Protein 4EN2 (pdb70)

Organism: Mus musculus (NCBI:txid10090)

Solvent-accessible surface area: 38778 Å² total; per-residue (Å²): 104,175,21,79,121,58,47,178,66,233,123,15,35,0,31,0,12,0,28,0,18,14,22,3,35,1,19,56,116,29,89,55,74,88,9,22,6,52,2,12,0,70,0,78,0,62,0,12,9,70,0,38,0,89,8,2,3,6,5,72,58,29,0,74,86,10,23,4,38,164,16,187,35,7,90,19,66,63,38,122,38,40,138,25,7,73,98,74,91,25,131,119,66,42,27,7,0,0,59,1,8,15,20,128,23,74,0,2,30,2,103,10,80,70,114,47,55,15,2,0,49,8,85,38,82,99,70,153,42,12,128,55,52,16,13,10,24,0,81,0,70,3,30,0,40,129,156,7,46,0,44,101,0,58,0,28,1,16,3,20,134,112,7,78,60,32,120,39,104,42,105,50,45,67,28,120,71,22,64,145,101,28,24,0,7,0,35,2,176,60,0,38,2,39,84,101,30,58,0,71,0,20,0,14,102,146,84,36,5,37,3,102,6,72,0,32,64,0,3,12,18,15,6,40,4,1,33,0,66,26,84,26,188,88,64,56,159,24,62,5,64,8,69,14,23,0,63,22,39,74,4,51,5,112,47,173,101,161,51,13,67,124,17,2,57,63,6,50,74,138,0,110,160,5,116,68,121,204,54,23,9,87,18,23,56,65,116,59,59,23,68,0,2,45,85,152,17,0,28,85,13,0,70,32,1,90,142,102,25,15,0,72,32,19,48,35,18,66,157,12,9,54,20,0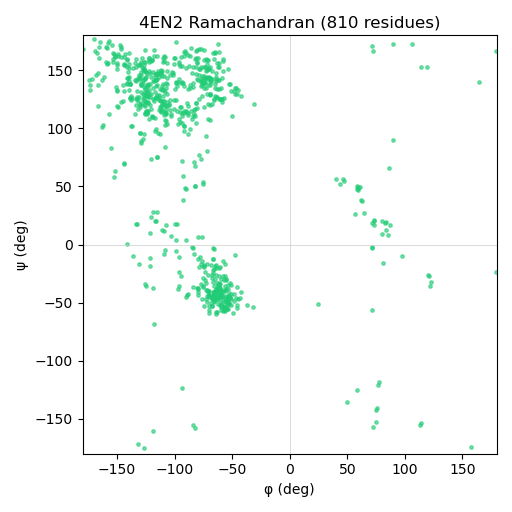,7,84,18,2,40,115,55,62,2,20,1,21,4,1,1,8,27,4,71,19,99,27,28,21,45,5,1,1,66,0,0,0,0,18,5,2,2,38,45,110,117,79,31,107,106,20,74,133,44,107,146,112,43,160,188,16,65,15,25,0,63,35,15,57,96,8,6,163,83,28,21,0,106,113,84,39,80,94,32,11,136,82,88,149,24,3,50,69,5,47,82,81,2,110,97,9,151,136,101,86,2,99,98,64,56,22,1,7,109,26,29,65,69,119,76,60,49,72,0,2,45,85,146,17,0,27,70,18,0,70,35,1,93,141,115,24,23,1,78,31,27,58,37,21,81,102,17,10,46,28,0,8,74,19,2,60,137,71,71,9,16,4,47,6,1,2,15,26,4,73,30,121,26,50,40,51,5,1,0,62,0,0,0,0,33,5,16,52,91,126,91,17,22,0,84,39,36,50,158,7,4,139,60,29,20,0,127,113,85,38,82,104,28,60,86,71,135,60,42,150,31,243,120,20,27,0,33,0,13,1,27,0,21,3,20,2,36,2,17,57,126,33,88,60,96,129,20,11,3,60,2,16,0,80,0,66,0,26,0,9,14,54,0,26,0,65,7,4,4,0,6,68,60,30,0,69,78,4,20,6,36,156,17,75,22,2,86,16,61,70,37,138,49,50,160,28,12,73,118,86,98,20,129,112,38,49,24,6,0,0,52,0,32,35,0,72,18,75,0,1,30,4,68,18,76,81,180,28,83,8,0,0,61,8,86,25,78,83,109,141,111,58,110,21,69,20,16,11,72,3,45,0,54,0,27,0,74,158,127,7,52,0,38,78,1,58,0,28,2,12,7,39,124,95,12,53,23,1,58,20,96,26,90,47,45,46,2,83,30,11,49,46,67,24,23,2,15,0,37,2,152,60,0,38,1,15,78,94,31,98,1,76,1,39,4,8,24,74,104,82,34,2,36,2,101,6,57,0,25,48,0,2,11,9,3,5,19,3,1,40,1,79,30,78,29,153,69,71,44,158,26,66,6,62,9,22,12,11,0,62,35,23,93,4,56,6,99,57,144,68,26,7,62,11,15,44,37,25,39,1,36,174,105,193,13,5,14,17,8,67,8,18,42,40,21,41,2,18,91

Structure (mmCIF, N/CA/C/O backbone):
data_4EN2
#
_entry.id   4EN2
#
_cell.length_a   88.033
_cell.length_b   98.128
_cell.length_c   112.740
_cell.angle_alpha   90.00
_cell.angle_beta   90.00
_cell.angle_gamma   90.00
#
_symmetry.space_group_name_H-M   'P 21 21 21'
#
loop_
_entity.id
_entity.type
_entity.pdbx_description
1 polymer 'AP-1 complex subunit mu-1'
2 polymer 'Protein Nef'
3 polymer MHC-I
4 water water
#
loop_
_atom_site.group_PDB
_atom_site.id
_atom_site.type_symbol
_atom_site.label_atom_id
_atom_site.label_alt_id
_atom_site.label_comp_id
_atom_site.label_asym_id
_atom_site.label_entity_id
_atom_site.label_seq_id
_atom_site.pdbx_PDB_ins_code
_atom_site.Cartn_x
_atom_site.Cartn_y
_atom_site.Cartn_z
_atom_site.occupancy
_atom_site.B_iso_or_equiv
_atom_site.auth_seq_id
_atom_site.auth_comp_id
_atom_site.auth_asym_id
_atom_site.auth_atom_id
_atom_site.pdbx_PDB_model_num
ATOM 1 N N . SER A 1 1 ? -61.895 9.619 53.701 1.00 96.09 158 SER M N 1
ATOM 2 C CA . SER A 1 1 ? -62.351 10.142 55.033 1.00 101.49 158 SER M CA 1
ATOM 3 C C . SER A 1 1 ? -61.192 10.414 55.973 1.00 98.22 158 SER M C 1
ATOM 4 O O . SER A 1 1 ? -60.413 9.505 56.233 1.00 92.80 158 SER M O 1
ATOM 7 N N . TRP A 1 2 ? -61.111 11.650 56.491 1.00 99.24 159 TRP M N 1
ATOM 8 C CA . TRP A 1 2 ? -60.140 12.034 57.538 1.00 98.91 159 TRP M CA 1
ATOM 9 C C . TRP A 1 2 ? -60.440 11.239 58.762 1.00 94.86 159 TRP M C 1
ATOM 10 O O . TRP A 1 2 ? -61.573 11.232 59.229 1.00 99.75 159 TRP M O 1
ATOM 21 N N . ARG A 1 3 ? -59.455 10.555 59.322 1.00 92.20 160 ARG M N 1
ATOM 22 C CA . ARG A 1 3 ? -59.796 9.589 60.353 1.00 91.17 160 ARG M CA 1
ATOM 23 C C . ARG A 1 3 ? -59.992 10.260 61.701 1.00 93.42 160 ARG M C 1
ATOM 24 O O . ARG A 1 3 ? -59.060 10.751 62.351 1.00 92.77 160 ARG M O 1
ATOM 32 N N . SER A 1 4 ? -61.264 10.360 62.049 1.00 97.75 161 SER M N 1
ATOM 33 C CA . SER A 1 4 ? -61.660 10.594 63.413 1.00 101.20 161 SER M CA 1
ATOM 34 C C . SER A 1 4 ? -61.463 9.300 64.195 1.00 100.15 161 SER M C 1
ATOM 35 O O . SER A 1 4 ? -61.243 8.218 63.634 1.00 92.86 161 SER M O 1
ATOM 38 N N . GLU A 1 5 ? -61.539 9.436 65.510 1.00 106.38 162 GLU M N 1
ATOM 39 C CA . GLU A 1 5 ? -61.237 8.335 66.411 1.00 107.59 162 GLU M CA 1
ATOM 40 C C . GLU A 1 5 ? -62.348 7.297 66.338 1.00 104.65 162 GLU M C 1
ATOM 41 O O . GLU A 1 5 ? -63.466 7.593 65.891 1.00 105.49 162 GLU M O 1
ATOM 47 N N . GLY A 1 6 ? -62.010 6.074 66.741 1.00 97.79 163 GLY M N 1
ATOM 48 C CA . GLY A 1 6 ? -62.976 5.006 66.859 1.00 89.70 163 GLY M CA 1
ATOM 49 C C . GLY A 1 6 ? -63.602 4.580 65.541 1.00 84.02 163 GLY M C 1
ATOM 50 O O . GLY A 1 6 ? -64.732 4.103 65.520 1.00 80.81 163 GLY M O 1
ATOM 51 N N . ILE A 1 7 ? -62.881 4.758 64.432 1.00 80.66 164 ILE M N 1
ATOM 52 C CA . ILE A 1 7 ? -63.193 3.998 63.215 1.00 73.99 164 ILE M CA 1
ATOM 53 C C . ILE A 1 7 ? -62.989 2.545 63.613 1.00 71.94 164 ILE M C 1
ATOM 54 O O . ILE A 1 7 ? -62.080 2.240 64.370 1.00 78.12 164 ILE M O 1
ATOM 59 N N . LYS A 1 8 ? -63.826 1.645 63.138 1.00 72.49 165 LYS M N 1
ATOM 60 C CA . LYS A 1 8 ? -63.696 0.245 63.521 1.00 72.28 165 LYS M CA 1
ATOM 61 C C . LYS A 1 8 ? -64.061 -0.690 62.401 1.00 71.54 165 LYS M C 1
ATOM 62 O O . LYS A 1 8 ? -65.061 -0.505 61.703 1.00 70.74 165 LYS M O 1
ATOM 68 N N . TYR A 1 9 ? -63.239 -1.714 62.259 1.00 71.63 166 TYR M N 1
ATOM 69 C CA . TYR A 1 9 ? -63.460 -2.755 61.273 1.00 71.43 166 TYR M CA 1
ATOM 70 C C . TYR A 1 9 ? -63.331 -4.099 61.917 1.00 74.72 166 TYR M C 1
ATOM 71 O O . TYR A 1 9 ? -62.520 -4.304 62.826 1.00 78.78 166 TYR M O 1
ATOM 80 N N . ARG A 1 10 ? -64.140 -5.015 61.420 1.00 76.26 167 ARG M N 1
ATOM 81 C CA . ARG A 1 10 ? -64.048 -6.414 61.791 1.00 78.02 167 ARG M CA 1
ATOM 82 C C . ARG A 1 10 ? -62.638 -6.858 61.532 1.00 73.82 167 ARG M C 1
ATOM 83 O O . ARG A 1 10 ? -62.003 -7.492 62.359 1.00 73.53 167 ARG M O 1
ATOM 91 N N . LYS A 1 11 ? -62.163 -6.513 60.350 1.00 73.83 168 LYS M N 1
ATOM 92 C CA . LYS A 1 11 ? -60.867 -6.953 59.881 1.00 75.05 168 LYS M CA 1
ATOM 93 C C . LYS A 1 11 ? -60.015 -5.773 59.480 1.00 71.98 168 LYS M C 1
ATOM 94 O O . LYS A 1 11 ? -60.388 -4.965 58.625 1.00 70.93 168 LYS M O 1
ATOM 100 N N . ASN A 1 12 ? -58.866 -5.667 60.112 1.00 70.94 169 ASN M N 1
ATOM 101 C CA . ASN A 1 12 ? -57.990 -4.547 59.855 1.00 69.05 169 ASN M CA 1
ATOM 102 C C . ASN A 1 12 ? -57.081 -4.875 58.714 1.00 69.83 169 ASN M C 1
ATOM 103 O O . ASN A 1 12 ? -56.262 -5.779 58.827 1.00 72.44 169 ASN M O 1
ATOM 108 N N . GLU A 1 13 ? -57.247 -4.169 57.600 1.00 67.78 170 GLU M N 1
ATOM 109 C CA . GLU A 1 13 ? -56.396 -4.410 56.454 1.00 67.65 170 GLU M CA 1
ATOM 110 C C . GLU A 1 13 ? -56.155 -3.211 55.574 1.00 68.04 170 GLU M C 1
ATOM 111 O O . GLU A 1 13 ? -56.935 -2.256 55.533 1.00 68.03 170 GLU M O 1
ATOM 117 N N . VAL A 1 14 ? -55.035 -3.296 54.863 1.00 68.73 171 VAL M N 1
ATOM 118 C CA . VAL A 1 14 ? -54.663 -2.308 53.869 1.00 65.45 171 VAL M CA 1
ATOM 119 C C . VAL A 1 14 ? -54.406 -2.994 52.563 1.00 64.85 171 VAL M C 1
ATOM 120 O O . VAL A 1 14 ? -53.863 -4.088 52.517 1.00 70.10 171 VAL M O 1
ATOM 124 N N . PHE A 1 15 ? -54.803 -2.327 51.496 1.00 63.64 172 PHE M N 1
ATOM 125 C CA . PHE A 1 15 ? -54.476 -2.749 50.138 1.00 62.25 172 PHE M CA 1
ATOM 126 C C . PHE A 1 15 ? -53.707 -1.628 49.465 1.00 62.26 172 PHE M C 1
ATOM 127 O O . PHE A 1 15 ? -54.146 -0.476 49.475 1.00 59.12 172 PHE M O 1
ATOM 135 N N . LEU A 1 16 ? -52.568 -1.970 48.876 1.00 64.61 173 LEU M N 1
ATOM 136 C CA . LEU A 1 16 ? -51.827 -1.016 48.050 1.00 63.72 173 LEU M CA 1
ATOM 137 C C . LEU A 1 16 ? -51.754 -1.446 46.635 1.00 63.07 173 LEU M C 1
ATOM 138 O O . LEU A 1 16 ? -51.549 -2.626 46.317 1.00 62.75 173 LEU M O 1
ATOM 143 N N . ASP A 1 17 ? -51.864 -0.439 45.789 1.00 61.50 174 ASP M N 1
ATOM 144 C CA . ASP A 1 17 ? -51.861 -0.631 44.377 1.00 62.47 174 ASP M CA 1
ATOM 145 C C . ASP A 1 17 ? -50.769 0.246 43.875 1.00 61.66 174 ASP M C 1
ATOM 146 O O . ASP A 1 17 ? -50.833 1.465 43.973 1.00 62.00 174 ASP M O 1
ATOM 151 N N . VAL A 1 18 ? -49.743 -0.390 43.340 1.00 61.50 175 VAL M N 1
ATOM 152 C CA . VAL A 1 18 ? -48.654 0.328 42.713 1.00 59.71 175 VAL M CA 1
ATOM 153 C C . VAL A 1 18 ? -48.968 0.349 41.235 1.00 60.04 175 VAL M C 1
ATOM 154 O O . VAL A 1 18 ? -48.903 -0.669 40.566 1.00 57.56 175 VAL M O 1
ATOM 158 N N . ILE A 1 19 ? -49.346 1.528 40.745 1.00 60.71 176 ILE M N 1
ATOM 159 C CA . ILE A 1 19 ? -49.692 1.722 39.348 1.00 59.00 176 ILE M CA 1
ATOM 160 C C . ILE A 1 19 ? -48.614 2.516 38.689 1.00 58.72 176 ILE M C 1
ATOM 161 O O . ILE A 1 19 ? -48.196 3.566 39.175 1.00 62.80 176 ILE M O 1
ATOM 166 N N . GLU A 1 20 ? -48.170 2.019 37.548 1.00 61.46 177 GLU M N 1
ATOM 167 C CA . GLU A 1 20 ? -47.169 2.729 36.749 1.00 62.05 177 GLU M CA 1
ATOM 168 C C . GLU A 1 20 ? -47.674 2.942 35.350 1.00 61.67 177 GLU M C 1
ATOM 169 O O . GLU A 1 20 ? -48.033 1.999 34.655 1.00 62.50 177 GLU M O 1
ATOM 175 N N . ALA A 1 21 ? -47.712 4.211 34.968 1.00 60.80 178 ALA M N 1
ATOM 176 C CA . ALA A 1 21 ? -48.006 4.614 33.613 1.00 60.74 178 ALA M CA 1
ATOM 177 C C . ALA A 1 21 ? -46.716 4.771 32.835 1.00 60.39 178 ALA M C 1
ATOM 178 O O . ALA A 1 21 ? -45.748 5.319 33.330 1.00 63.18 178 ALA M O 1
ATOM 180 N N . VAL A 1 22 ? -46.713 4.316 31.595 1.00 61.20 179 VAL M N 1
ATOM 181 C CA . VAL A 1 22 ? -45.550 4.499 30.703 1.00 62.37 179 VAL M CA 1
ATOM 182 C C . VAL A 1 22 ? -45.741 5.508 29.579 1.00 61.56 179 VAL M C 1
ATOM 183 O O . VAL A 1 22 ? -46.514 5.303 28.657 1.00 61.60 179 VAL M O 1
ATOM 187 N N . ASN A 1 23 ? -45.000 6.586 29.641 1.00 63.38 180 ASN M N 1
ATOM 188 C CA . ASN A 1 23 ? -44.979 7.526 28.536 1.00 65.17 180 ASN M CA 1
ATOM 189 C C . ASN A 1 23 ? -43.878 7.175 27.597 1.00 67.14 180 ASN M C 1
ATOM 190 O O . ASN A 1 23 ? -42.769 6.879 28.011 1.00 68.69 180 ASN M O 1
ATOM 195 N N . LEU A 1 24 ? -44.186 7.233 26.306 1.00 70.25 181 LEU M N 1
ATOM 196 C CA . LEU A 1 24 ? -43.254 6.818 25.275 1.00 70.96 181 LEU M CA 1
ATOM 197 C C . LEU A 1 24 ? -43.498 7.605 24.025 1.00 70.10 181 LEU M C 1
ATOM 198 O O . LEU A 1 24 ? -44.625 7.789 23.609 1.00 69.94 181 LEU M O 1
ATOM 203 N N . LEU A 1 25 ? -42.423 8.124 23.463 1.00 72.25 182 LEU M N 1
ATOM 204 C CA . LEU A 1 25 ? -42.459 8.786 22.174 1.00 73.99 182 LEU M CA 1
ATOM 205 C C . LEU A 1 25 ? -41.336 8.231 21.315 1.00 75.28 182 LEU M C 1
ATOM 206 O O . LEU A 1 25 ? -40.170 8.367 21.641 1.00 75.83 182 LEU M O 1
ATOM 211 N N . VAL A 1 26 ? -41.711 7.592 20.224 1.00 79.58 183 VAL M N 1
ATOM 212 C CA . VAL A 1 26 ? -40.764 7.072 19.255 1.00 85.81 183 VAL M CA 1
ATOM 213 C C . VAL A 1 26 ? -40.871 7.867 17.982 1.00 89.58 183 VAL M C 1
ATOM 214 O O . VAL A 1 26 ? -41.938 8.359 17.643 1.00 90.08 183 VAL M O 1
ATOM 218 N N . SER A 1 27 ? -39.761 7.976 17.272 1.00 94.22 184 SER M N 1
ATOM 219 C CA . SER A 1 27 ? -39.773 8.641 15.977 1.00 98.85 184 SER M CA 1
ATOM 220 C C . SER A 1 27 ? -40.021 7.678 14.830 1.00 102.62 184 SER M C 1
ATOM 221 O O . SER A 1 27 ? -39.863 6.458 14.969 1.00 100.94 184 SER M O 1
ATOM 224 N N . ALA A 1 28 ? -40.401 8.251 13.690 1.00 104.92 185 ALA M N 1
ATOM 225 C CA . ALA A 1 28 ? -40.615 7.478 12.466 1.00 108.07 185 ALA M CA 1
ATOM 226 C C . ALA A 1 28 ? -39.456 6.500 12.282 1.00 110.71 185 ALA M C 1
ATOM 227 O O . ALA A 1 28 ? -39.664 5.308 12.057 1.00 110.23 185 ALA M O 1
ATOM 229 N N . ASN A 1 29 ? -38.237 7.011 12.454 1.00 113.32 186 ASN M N 1
ATOM 230 C CA . ASN A 1 29 ? -37.007 6.197 12.387 1.00 115.92 186 ASN M CA 1
ATOM 231 C C . ASN A 1 29 ? -36.833 5.139 13.492 1.00 115.73 186 ASN M C 1
ATOM 232 O O . ASN A 1 29 ? -35.877 4.366 13.464 1.00 117.73 186 ASN M O 1
ATOM 237 N N . GLY A 1 30 ? -37.755 5.112 14.450 1.00 117.10 187 GLY M N 1
ATOM 238 C CA . GLY A 1 30 ? -37.670 4.217 15.613 1.00 112.27 187 GLY M CA 1
ATOM 239 C C . GLY A 1 30 ? -36.835 4.750 16.771 1.00 108.15 187 GLY M C 1
ATOM 240 O O . GLY A 1 30 ? -36.548 4.018 17.742 1.00 102.96 187 GLY M O 1
ATOM 241 N N . ASN A 1 31 ? -36.419 6.015 16.684 1.00 105.50 188 ASN M N 1
ATOM 242 C CA . ASN A 1 31 ? -35.585 6.577 17.757 1.00 106.34 188 ASN M CA 1
ATOM 243 C C . ASN A 1 31 ? -36.468 7.004 18.899 1.00 101.37 188 ASN M C 1
ATOM 244 O O . ASN A 1 31 ? -37.386 7.817 18.718 1.00 103.07 188 ASN M O 1
ATOM 249 N N . VAL A 1 32 ? -36.205 6.442 20.076 1.00 96.96 189 VAL M N 1
ATOM 250 C CA . VAL A 1 32 ? -36.979 6.801 21.276 1.00 89.78 189 VAL M CA 1
ATOM 251 C C . VAL A 1 32 ? -36.662 8.220 21.710 1.00 85.93 189 VAL M C 1
ATOM 252 O O . VAL A 1 32 ? -35.591 8.493 22.211 1.00 86.45 189 VAL M O 1
ATOM 256 N N . LEU A 1 33 ? -37.612 9.113 21.480 1.00 85.02 190 LEU M N 1
ATOM 257 C CA . LEU A 1 33 ? -37.438 10.527 21.764 1.00 86.84 190 LEU M CA 1
ATOM 258 C C . LEU A 1 33 ? -37.650 10.758 23.227 1.00 85.78 190 LEU M C 1
ATOM 259 O O . LEU A 1 33 ? -36.929 11.523 23.850 1.00 89.72 190 LEU M O 1
ATOM 264 N N . ARG A 1 34 ? -38.639 10.094 23.796 1.00 84.58 191 ARG M N 1
ATOM 265 C CA . ARG A 1 34 ? -38.753 10.130 25.243 1.00 82.81 191 ARG M CA 1
ATOM 266 C C . ARG A 1 34 ? -39.565 9.012 25.848 1.00 78.75 191 ARG M C 1
ATOM 267 O O . ARG A 1 34 ? -40.411 8.368 25.216 1.00 78.88 191 ARG M O 1
ATOM 275 N N . SER A 1 35 ? -39.259 8.784 27.113 1.00 73.74 192 SER M N 1
ATOM 276 C CA . SER A 1 35 ? -39.477 7.507 27.733 1.00 70.20 192 SER M CA 1
ATOM 277 C C . SER A 1 35 ? -39.343 7.659 29.210 1.00 71.29 192 SER M C 1
ATOM 278 O O . SER A 1 35 ? -38.273 7.953 29.738 1.00 72.93 192 SER M O 1
ATOM 281 N N . GLU A 1 36 ? -40.441 7.358 29.879 1.00 73.27 193 GLU M N 1
ATOM 282 C CA . GLU A 1 36 ? -40.670 7.827 31.207 1.00 71.18 193 GLU M CA 1
ATOM 283 C C . GLU A 1 36 ? -41.764 7.037 31.913 1.00 67.21 193 GLU M C 1
ATOM 284 O O . GLU A 1 36 ? -42.754 6.650 31.305 1.00 63.82 193 GLU M O 1
ATOM 290 N N . ILE A 1 37 ? -41.554 6.792 33.204 1.00 65.76 194 ILE M N 1
ATOM 291 C CA . ILE A 1 37 ? -42.530 6.117 34.050 1.00 63.37 194 ILE M CA 1
ATOM 292 C C . ILE A 1 37 ? -43.075 7.099 35.044 1.00 62.58 194 ILE M C 1
ATOM 293 O O . ILE A 1 37 ? -42.353 7.847 35.678 1.00 66.21 194 ILE M O 1
ATOM 298 N N . VAL A 1 38 ? -44.383 7.095 35.152 1.00 60.99 195 VAL M N 1
ATOM 299 C CA . VAL A 1 38 ? -45.063 7.942 36.076 1.00 58.08 195 VAL M CA 1
ATOM 300 C C . VAL A 1 38 ? -45.866 7.002 36.922 1.00 56.82 195 VAL M C 1
ATOM 301 O O . VAL A 1 38 ? -46.724 6.308 36.440 1.00 55.79 195 VAL M O 1
ATOM 305 N N . GLY A 1 39 ? -45.525 6.946 38.192 1.00 57.89 196 GLY M N 1
ATOM 306 C CA . GLY A 1 39 ? -46.043 5.902 39.039 1.00 57.23 196 GLY M CA 1
ATOM 307 C C . GLY A 1 39 ? -46.811 6.510 40.161 1.00 57.50 196 GLY M C 1
ATOM 308 O O . GLY A 1 39 ? -46.649 7.688 40.472 1.00 55.89 196 GLY M O 1
ATOM 309 N N . SER A 1 40 ? -47.687 5.713 40.756 1.00 58.48 197 SER M N 1
ATOM 310 C CA . SER A 1 40 ? -48.286 6.123 41.984 1.00 60.84 197 SER M CA 1
ATOM 311 C C . SER A 1 40 ? -48.734 4.967 42.864 1.00 60.43 197 SER M C 1
ATOM 312 O O . SER A 1 40 ? -48.950 3.866 42.384 1.00 62.81 197 SER M O 1
ATOM 315 N N . ILE A 1 41 ? -48.857 5.228 44.160 1.00 58.01 198 ILE M N 1
ATOM 316 C CA . ILE A 1 41 ? -49.350 4.225 45.091 1.00 56.06 198 ILE M CA 1
ATOM 317 C C . ILE A 1 41 ? -50.696 4.618 45.634 1.00 58.64 198 ILE M C 1
ATOM 318 O O . ILE A 1 41 ? -50.851 5.655 46.291 1.00 63.49 198 ILE M O 1
ATOM 323 N N . LYS A 1 42 ? -51.690 3.814 45.294 1.00 60.94 199 LYS M N 1
ATOM 324 C CA . LYS A 1 42 ? -53.025 4.009 45.804 1.00 61.68 199 LYS M CA 1
ATOM 325 C C . LYS A 1 42 ? -53.181 3.071 46.951 1.00 58.61 199 LYS M C 1
ATOM 326 O O . LYS A 1 42 ? -52.816 1.918 46.875 1.00 57.13 199 LYS M O 1
ATOM 332 N N . MET A 1 43 ? -53.764 3.595 48.005 1.00 57.56 200 MET M N 1
ATOM 333 C CA . MET A 1 43 ? -54.060 2.826 49.159 1.00 56.80 200 MET M CA 1
ATOM 334 C C . MET A 1 43 ? -55.560 2.805 49.389 1.00 58.93 200 MET M C 1
ATOM 335 O O . MET A 1 43 ? -56.250 3.778 49.104 1.00 59.93 200 MET M O 1
ATOM 340 N N . ARG A 1 44 ? -56.052 1.639 49.802 1.00 61.61 201 ARG M N 1
ATOM 341 C CA . ARG A 1 44 ? -57.393 1.483 50.332 1.00 61.53 201 ARG M CA 1
ATOM 342 C C . ARG A 1 44 ? -57.200 0.967 51.749 1.00 59.39 201 ARG M C 1
ATOM 343 O O . ARG A 1 44 ? -56.783 -0.174 51.955 1.00 54.21 201 ARG M O 1
ATOM 351 N N . VAL A 1 45 ? -57.503 1.825 52.717 1.00 61.00 202 VAL M N 1
ATOM 352 C CA . VAL A 1 45 ? -57.192 1.562 54.129 1.00 61.70 202 VAL M CA 1
ATOM 353 C C . VAL A 1 45 ? -58.416 1.228 54.958 1.00 63.36 202 VAL M C 1
ATOM 354 O O . VAL A 1 45 ? -59.262 2.089 55.223 1.00 65.02 202 VAL M O 1
ATOM 358 N N . PHE A 1 46 ? -58.449 -0.012 55.422 1.00 62.05 203 PHE M N 1
ATOM 359 C CA . PHE A 1 46 ? -59.501 -0.476 56.287 1.00 63.77 203 PHE M CA 1
ATOM 360 C C . PHE A 1 46 ? -58.982 -0.844 57.680 1.00 65.14 203 PHE M C 1
ATOM 361 O O . PHE A 1 46 ? -58.868 -2.018 58.060 1.00 65.38 203 PHE M O 1
ATOM 369 N N . LEU A 1 47 ? -58.707 0.214 58.435 1.00 65.44 204 LEU M N 1
ATOM 370 C CA . LEU A 1 47 ? -58.053 0.122 59.717 1.00 66.41 204 LEU M CA 1
ATOM 371 C C . LEU A 1 47 ? -58.813 0.762 60.882 1.00 66.86 204 LEU M C 1
ATOM 372 O O . LEU A 1 47 ? -59.206 1.921 60.855 1.00 63.70 204 LEU M O 1
ATOM 377 N N . SER A 1 48 ? -58.962 -0.028 61.933 1.00 71.21 205 SER M N 1
ATOM 378 C CA . SER A 1 48 ? -59.584 0.423 63.156 1.00 72.14 205 SER M CA 1
ATOM 379 C C . SER A 1 48 ? -58.722 1.408 63.920 1.00 73.00 205 SER M C 1
ATOM 380 O O . SER A 1 48 ? -57.482 1.324 63.982 1.00 75.96 205 SER M O 1
ATOM 383 N N . GLY A 1 49 ? -59.410 2.367 64.512 1.00 73.22 206 GLY M N 1
ATOM 384 C CA . GLY A 1 49 ? -58.783 3.251 65.452 1.00 73.17 206 GLY M CA 1
ATOM 385 C C . GLY A 1 49 ? -57.955 4.312 64.804 1.00 73.01 206 GLY M C 1
ATOM 386 O O . GLY A 1 49 ? -58.458 5.153 64.054 1.00 74.68 206 GLY M O 1
ATOM 387 N N . MET A 1 50 ? -56.674 4.281 65.116 1.00 72.06 207 MET M N 1
ATOM 388 C CA . MET A 1 50 ? -55.827 5.426 64.849 1.00 73.87 207 MET M CA 1
ATOM 389 C C . MET A 1 50 ? -54.362 5.040 64.622 1.00 73.23 207 MET M C 1
ATOM 390 O O . MET A 1 50 ? -53.468 5.524 65.311 1.00 72.18 207 MET M O 1
ATOM 395 N N . PRO A 1 51 ? -54.111 4.176 63.625 1.00 72.40 208 PRO M N 1
ATOM 396 C CA . PRO A 1 51 ? -52.787 3.633 63.429 1.00 73.61 208 PRO M CA 1
ATOM 397 C C . PRO A 1 51 ? -51.764 4.507 62.709 1.00 74.09 208 PRO M C 1
ATOM 398 O O . PRO A 1 51 ? -52.068 5.445 61.961 1.00 71.48 208 PRO M O 1
ATOM 402 N N . GLU A 1 52 ? -50.535 4.108 62.957 1.00 74.59 209 GLU M N 1
ATOM 403 C CA . GLU A 1 52 ? -49.350 4.792 62.501 1.00 74.97 209 GLU M CA 1
ATOM 404 C C . GLU A 1 52 ? -48.737 3.832 61.497 1.00 68.29 209 GLU M C 1
ATOM 405 O O . GLU A 1 52 ? -48.516 2.664 61.803 1.00 66.88 209 GLU M O 1
ATOM 411 N N . LEU A 1 53 ? -48.517 4.311 60.279 1.00 64.60 210 LEU M N 1
ATOM 412 C CA . LEU A 1 53 ? -47.971 3.456 59.243 1.00 61.41 210 LEU M CA 1
ATOM 413 C C . LEU A 1 53 ? -46.612 3.907 58.778 1.00 59.27 210 LEU M C 1
ATOM 414 O O . LEU A 1 53 ? -46.298 5.100 58.729 1.00 58.98 210 LEU M O 1
ATOM 419 N N . ARG A 1 54 ? -45.808 2.920 58.431 1.00 59.28 211 ARG M N 1
ATOM 420 C CA . ARG A 1 54 ? -44.488 3.163 57.865 1.00 62.11 211 ARG M CA 1
ATOM 421 C C . ARG A 1 54 ? -44.268 2.287 56.646 1.00 60.78 211 ARG M C 1
ATOM 422 O O . ARG A 1 54 ? -44.363 1.063 56.725 1.00 60.69 211 ARG M O 1
ATOM 430 N N . LEU A 1 55 ? -44.027 2.940 55.509 1.00 58.93 212 LEU M N 1
ATOM 431 C CA . LEU A 1 55 ? -43.893 2.243 54.223 1.00 56.48 212 LEU M CA 1
ATOM 432 C C . LEU A 1 55 ? -42.454 2.066 53.822 1.00 53.58 212 LEU M C 1
ATOM 433 O O . LEU A 1 55 ? -41.695 3.022 53.715 1.00 53.57 212 LEU M O 1
ATOM 438 N N . GLY A 1 56 ? -42.112 0.809 53.594 1.00 53.78 213 GLY M N 1
ATOM 439 C CA . GLY A 1 56 ? -40.785 0.399 53.223 1.00 53.71 213 GLY M CA 1
ATOM 440 C C . GLY A 1 56 ? -40.723 0.072 51.744 1.00 52.70 213 GLY M C 1
ATOM 441 O O . GLY A 1 56 ? -41.353 -0.855 51.283 1.00 54.02 213 GLY M O 1
ATOM 442 N N . LEU A 1 57 ? -39.937 0.849 51.010 1.00 51.86 214 LEU M N 1
ATOM 443 C CA . LEU A 1 57 ? -39.658 0.612 49.595 1.00 52.29 214 LEU M CA 1
ATOM 444 C C . LEU A 1 57 ? -38.185 0.392 49.320 1.00 54.20 214 LEU M C 1
ATOM 445 O O . LEU A 1 57 ? -37.333 0.915 50.045 1.00 55.47 214 LEU M O 1
ATOM 450 N N . ASN A 1 58 ? -37.877 -0.255 48.194 1.00 55.32 215 ASN M N 1
ATOM 451 C CA . ASN A 1 58 ? -36.490 -0.343 47.730 1.00 56.52 215 ASN M CA 1
ATOM 452 C C . ASN A 1 58 ? -36.017 0.967 47.127 1.00 56.15 215 ASN M C 1
ATOM 453 O O . ASN A 1 58 ? -35.482 1.052 46.014 1.00 58.11 215 ASN M O 1
ATOM 458 N N . ASP A 1 59 ? -36.182 2.002 47.920 1.00 56.65 216 ASP M N 1
ATOM 459 C CA . ASP A 1 59 ? -35.778 3.326 47.539 1.00 55.75 216 ASP M CA 1
ATOM 460 C C . ASP A 1 59 ? -34.266 3.418 47.497 1.00 54.29 216 ASP M C 1
ATOM 461 O O . ASP A 1 59 ? -33.592 3.118 48.425 1.00 56.73 216 ASP M O 1
ATOM 466 N N . LYS A 1 60 ? -33.725 3.911 46.423 1.00 58.67 217 LYS M N 1
ATOM 467 C CA . LYS A 1 60 ? -32.268 3.946 46.286 1.00 62.71 217 LYS M CA 1
ATOM 468 C C . LYS A 1 60 ? -31.551 4.820 47.311 1.00 62.45 217 LYS M C 1
ATOM 469 O O . LYS A 1 60 ? -30.505 4.426 47.834 1.00 65.85 217 LYS M O 1
ATOM 475 N N . VAL A 1 61 ? -32.067 6.022 47.526 1.00 56.99 218 VAL M N 1
ATOM 476 C CA . VAL A 1 61 ? -31.439 6.963 48.434 1.00 57.45 218 VAL M CA 1
ATOM 477 C C . VAL A 1 61 ? -31.422 6.392 49.845 1.00 58.10 218 VAL M C 1
ATOM 478 O O . VAL A 1 61 ? -30.486 6.567 50.626 1.00 60.79 218 VAL M O 1
ATOM 482 N N . LEU A 1 62 ? -32.492 5.708 50.174 1.00 61.65 219 LEU M N 1
ATOM 483 C CA . LEU A 1 62 ? -32.614 5.058 51.483 1.00 63.42 219 LEU M CA 1
ATOM 484 C C . LEU A 1 62 ? -31.601 3.948 51.627 1.00 64.24 219 LEU M C 1
ATOM 485 O O . LEU A 1 62 ? -30.985 3.788 52.676 1.00 66.08 219 LEU M O 1
ATOM 490 N N . PHE A 1 63 ? -31.461 3.151 50.588 1.00 63.39 220 PHE M N 1
ATOM 491 C CA . PHE A 1 63 ? -30.534 2.047 50.643 1.00 64.32 220 PHE M CA 1
ATOM 492 C C . PHE A 1 63 ? -29.144 2.584 50.741 1.00 65.01 220 PHE M C 1
ATOM 493 O O . PHE A 1 63 ? -28.391 2.190 51.629 1.00 67.05 220 PHE M O 1
ATOM 501 N N . ASP A 1 64 ? -28.820 3.521 49.850 1.00 67.70 221 ASP M N 1
ATOM 502 C CA . ASP A 1 64 ? -27.504 4.186 49.889 1.00 68.66 221 ASP M CA 1
ATOM 503 C C . ASP A 1 64 ? -27.181 4.737 51.294 1.00 70.58 221 ASP M C 1
ATOM 504 O O . ASP A 1 64 ? -26.096 4.555 51.809 1.00 73.11 221 ASP M O 1
ATOM 509 N N . ASN A 1 65 ? -28.151 5.352 51.942 1.00 71.44 222 ASN M N 1
ATOM 510 C CA . ASN A 1 65 ? -27.938 5.867 53.293 1.00 73.23 222 ASN M CA 1
ATOM 511 C C . ASN A 1 65 ? -27.998 4.877 54.431 1.00 71.38 222 ASN M C 1
ATOM 512 O O . ASN A 1 65 ? -27.671 5.219 55.565 1.00 75.86 222 ASN M O 1
ATOM 517 N N . THR A 1 66 ? -28.471 3.675 54.181 1.00 66.08 223 THR M N 1
ATOM 518 C CA . THR A 1 66 ? -28.574 2.720 55.267 1.00 64.79 223 THR M CA 1
ATOM 519 C C . THR A 1 66 ? -27.663 1.546 55.027 1.00 65.95 223 THR M C 1
ATOM 520 O O . THR A 1 66 ? -27.913 0.446 55.486 1.00 73.49 223 THR M O 1
ATOM 524 N N . GLY A 1 67 ? -26.586 1.792 54.305 1.00 67.53 224 GLY M N 1
ATOM 525 C CA . GLY A 1 67 ? -25.547 0.790 54.095 1.00 69.00 224 GLY M CA 1
ATOM 526 C C . GLY A 1 67 ? -25.956 -0.318 53.132 1.00 71.38 224 GLY M C 1
ATOM 527 O O . GLY A 1 67 ? -25.337 -1.381 53.070 1.00 73.09 224 GLY M O 1
ATOM 528 N N . ARG A 1 68 ? -27.008 -0.073 52.370 1.00 70.96 225 ARG M N 1
ATOM 529 C CA . ARG A 1 68 ? -27.558 -1.096 51.503 1.00 72.72 225 ARG M CA 1
ATOM 530 C C . ARG A 1 68 ? -27.457 -0.751 50.034 1.00 73.11 225 ARG M C 1
ATOM 531 O O . ARG A 1 68 ? -28.135 -1.333 49.206 1.00 75.76 225 ARG M O 1
ATOM 539 N N . GLY A 1 69 ? -26.551 0.164 49.717 1.00 76.48 226 GLY M N 1
ATOM 540 C CA . GLY A 1 69 ? -26.297 0.604 48.353 1.00 72.18 226 GLY M CA 1
ATOM 541 C C . GLY A 1 69 ? -25.912 -0.497 47.405 1.00 69.84 226 GLY M C 1
ATOM 542 O O . GLY A 1 69 ? -26.217 -0.425 46.228 1.00 70.86 226 GLY M O 1
ATOM 543 N N . LYS A 1 70 ? -25.255 -1.526 47.914 1.00 73.03 227 LYS M N 1
ATOM 544 C CA . LYS A 1 70 ? -24.866 -2.669 47.086 1.00 77.62 227 LYS M CA 1
ATOM 545 C C . LYS A 1 70 ? -26.086 -3.412 46.559 1.00 78.26 227 LYS M C 1
ATOM 546 O O . LYS A 1 70 ? -25.984 -4.181 45.621 1.00 84.39 227 LYS M O 1
ATOM 552 N N . SER A 1 71 ? -27.230 -3.187 47.193 1.00 76.71 228 SER M N 1
ATOM 553 C CA . SER A 1 71 ? -28.474 -3.830 46.828 1.00 78.57 228 SER M CA 1
ATOM 554 C C . SER A 1 71 ? -29.262 -3.090 45.752 1.00 78.46 228 SER M C 1
ATOM 555 O O . SER A 1 71 ? -29.171 -1.875 45.627 1.00 76.81 228 SER M O 1
ATOM 558 N N . LYS A 1 72 ? -30.068 -3.850 45.010 1.00 79.54 229 LYS M N 1
ATOM 559 C CA . LYS A 1 72 ? -30.898 -3.320 43.913 1.00 79.41 229 LYS M CA 1
ATOM 560 C C . LYS A 1 72 ? -32.042 -2.484 44.420 1.00 74.77 229 LYS M C 1
ATOM 561 O O . LYS A 1 72 ? -32.904 -2.947 45.175 1.00 71.30 229 LYS M O 1
ATOM 567 N N . SER A 1 73 ? -32.049 -1.235 43.975 1.00 71.37 230 SER M N 1
ATOM 568 C CA . SER A 1 73 ? -33.064 -0.297 44.377 1.00 64.46 230 SER M CA 1
ATOM 569 C C . SER A 1 73 ? -33.641 0.422 43.170 1.00 64.93 230 SER M C 1
ATOM 570 O O . SER A 1 73 ? -33.421 0.043 42.028 1.00 64.15 230 SER M O 1
ATOM 573 N N . VAL A 1 74 ? -34.454 1.431 43.443 1.00 66.67 231 VAL M N 1
ATOM 574 C CA . VAL A 1 74 ? -35.073 2.234 42.418 1.00 66.56 231 VAL M CA 1
ATOM 575 C C . VAL A 1 74 ? -34.901 3.682 42.758 1.00 64.62 231 VAL M C 1
ATOM 576 O O . VAL A 1 74 ? -35.178 4.116 43.878 1.00 60.69 231 VAL M O 1
ATOM 580 N N . GLU A 1 75 ? -34.472 4.437 41.762 1.00 66.79 232 GLU M N 1
ATOM 581 C CA . GLU A 1 75 ? -34.195 5.841 41.955 1.00 70.87 232 GLU M CA 1
ATOM 582 C C . GLU A 1 75 ? -35.407 6.714 41.657 1.00 68.19 232 GLU M C 1
ATOM 583 O O . GLU A 1 75 ? -35.681 7.045 40.520 1.00 70.69 232 GLU M O 1
ATOM 589 N N . LEU A 1 76 ? -36.114 7.083 42.712 1.00 65.27 233 LEU M N 1
ATOM 590 C CA . LEU A 1 76 ? -37.359 7.834 42.588 1.00 68.46 233 LEU M CA 1
ATOM 591 C C . LEU A 1 76 ? -37.082 9.291 42.287 1.00 66.68 233 LEU M C 1
ATOM 592 O O . LEU A 1 76 ? -36.134 9.845 42.786 1.00 64.40 233 LEU M O 1
ATOM 597 N N . GLU A 1 77 ? -37.911 9.894 41.453 1.00 70.52 234 GLU M N 1
ATOM 598 C CA . GLU A 1 77 ? -37.752 11.309 41.121 1.00 71.73 234 GLU M CA 1
ATOM 599 C C . GLU A 1 77 ? -39.082 12.024 41.298 1.00 69.30 234 GLU M C 1
ATOM 600 O O . GL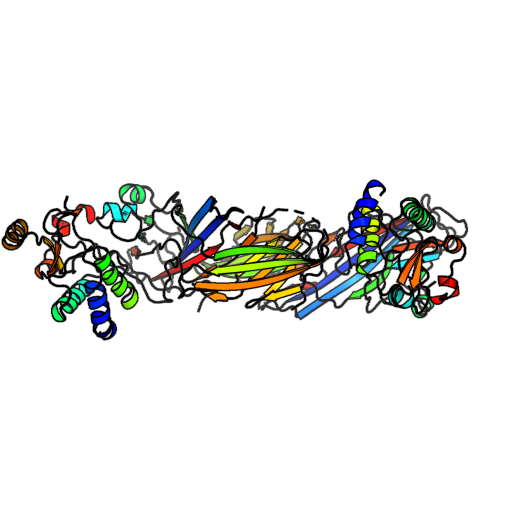U A 1 77 ? -40.156 11.423 41.195 1.00 66.17 234 GLU M O 1
ATOM 606 N N . ASP A 1 78 ? -39.013 13.322 41.539 1.00 69.37 235 ASP M N 1
ATOM 607 C CA . ASP A 1 78 ? -40.218 14.127 41.665 1.00 71.30 235 ASP M CA 1
ATOM 608 C C . ASP A 1 78 ? -41.286 13.416 42.517 1.00 69.96 235 ASP M C 1
ATOM 609 O O . ASP A 1 78 ? -42.465 13.230 42.111 1.00 70.49 235 ASP M O 1
ATOM 614 N N . VAL A 1 79 ? -40.852 12.998 43.700 1.00 62.99 236 VAL M N 1
ATOM 615 C CA . VAL A 1 79 ? -41.724 12.305 44.602 1.00 58.99 236 VAL M CA 1
ATOM 616 C C . VAL A 1 79 ? -42.672 13.310 45.206 1.00 58.58 236 VAL M C 1
ATOM 617 O O . VAL A 1 79 ? -42.305 14.430 45.510 1.00 58.01 236 VAL M O 1
ATOM 621 N N . LYS A 1 80 ? -43.920 12.911 45.333 1.00 60.40 237 LYS M N 1
ATOM 622 C CA . LYS A 1 80 ? -44.936 13.751 45.948 1.00 59.34 237 LYS M CA 1
ATOM 623 C C . LYS A 1 80 ? -45.831 12.905 46.820 1.00 55.72 237 LYS M C 1
ATOM 624 O O . LYS A 1 80 ? -46.172 11.796 46.489 1.00 53.54 237 LYS M O 1
ATOM 630 N N . PHE A 1 81 ? -46.205 13.464 47.955 1.00 56.51 238 PHE M N 1
ATOM 631 C CA . PHE A 1 81 ? -46.889 12.712 48.974 1.00 52.47 238 PHE M CA 1
ATOM 632 C C . PHE A 1 81 ? -48.224 13.295 49.290 1.00 50.73 238 PHE M C 1
ATOM 633 O O . PHE A 1 81 ? -48.444 14.471 49.258 1.00 48.52 238 PHE M O 1
ATOM 641 N N . HIS A 1 82 ? -49.121 12.416 49.633 1.00 52.69 239 HIS M N 1
ATOM 642 C CA . HIS A 1 82 ? -50.349 12.822 50.222 1.00 54.68 239 HIS M CA 1
ATOM 643 C C . HIS A 1 82 ? -50.034 13.593 51.459 1.00 54.88 239 HIS M C 1
ATOM 644 O O . HIS A 1 82 ? -48.956 13.449 52.025 1.00 61.91 239 HIS M O 1
ATOM 651 N N . GLN A 1 83 ? -50.971 14.390 51.930 1.00 57.13 240 GLN M N 1
ATOM 652 C CA . GLN A 1 83 ? -50.694 15.285 53.082 1.00 60.13 240 GLN M CA 1
ATOM 653 C C . GLN A 1 83 ? -50.456 14.567 54.415 1.00 60.23 240 GLN M C 1
ATOM 654 O O . GLN A 1 83 ? -49.755 15.086 55.272 1.00 62.20 240 GLN M O 1
ATOM 660 N N . CYS A 1 84 ? -50.994 13.373 54.588 1.00 58.61 241 CYS M N 1
ATOM 661 C CA . CYS A 1 84 ? -50.750 12.618 55.820 1.00 60.17 241 CYS M CA 1
ATOM 662 C C . CYS A 1 84 ? -49.282 12.265 56.058 1.00 60.84 241 CYS M C 1
ATOM 663 O O . CYS A 1 84 ? -48.876 11.949 57.188 1.00 61.21 241 CYS M O 1
ATOM 666 N N . VAL A 1 85 ? -48.482 12.294 55.002 1.00 60.59 242 VAL M N 1
ATOM 667 C CA . VAL A 1 85 ? -47.093 11.858 55.134 1.00 60.37 242 VAL M CA 1
ATOM 668 C C . VAL A 1 85 ? -46.300 12.988 55.758 1.00 60.38 242 VAL M C 1
ATOM 669 O O . VAL A 1 85 ? -46.536 14.172 55.485 1.00 56.70 242 VAL M O 1
ATOM 673 N N . ARG A 1 86 ? -45.382 12.579 56.624 1.00 61.61 243 ARG M N 1
ATOM 674 C CA . ARG A 1 86 ? -44.559 13.495 57.393 1.00 62.34 243 ARG M CA 1
ATOM 675 C C . ARG A 1 86 ? -43.292 13.731 56.606 1.00 64.60 243 ARG M C 1
ATOM 676 O O . ARG A 1 86 ? -42.382 12.897 56.563 1.00 65.50 243 ARG M O 1
ATOM 684 N N . LEU A 1 87 ? -43.273 14.893 55.968 1.00 61.89 244 LEU M N 1
ATOM 685 C CA . LEU A 1 87 ? -42.247 15.260 55.039 1.00 58.51 244 LEU M CA 1
ATOM 686 C C . LEU A 1 87 ? -40.891 15.353 55.686 1.00 59.80 244 LEU M C 1
ATOM 687 O O . LEU A 1 87 ? -39.879 15.063 55.049 1.00 55.74 244 LEU M O 1
ATOM 692 N N . SER A 1 88 ? -40.879 15.770 56.949 1.00 63.06 245 SER M N 1
ATOM 693 C CA . SER A 1 88 ? -39.615 15.970 57.662 1.00 68.17 245 SER M CA 1
ATOM 694 C C . SER A 1 88 ? -38.907 14.631 57.833 1.00 65.04 245 SER M C 1
ATOM 695 O O . SER A 1 88 ? -37.705 14.531 57.647 1.00 68.21 245 SER M O 1
ATOM 698 N N . ARG A 1 89 ? -39.669 13.605 58.168 1.00 64.20 246 ARG M N 1
ATOM 699 C CA . ARG A 1 89 ? -39.118 12.285 58.363 1.00 64.25 246 ARG M CA 1
ATOM 700 C C . ARG A 1 89 ? -38.578 11.750 57.065 1.00 62.06 246 ARG M C 1
ATOM 701 O O . ARG A 1 89 ? -37.519 11.131 57.010 1.00 61.71 246 ARG M O 1
ATOM 709 N N . PHE A 1 90 ? -39.316 11.981 56.002 1.00 60.92 247 PHE M N 1
ATOM 710 C CA . PHE A 1 90 ? -38.849 11.552 54.703 1.00 58.10 247 PHE M CA 1
ATOM 711 C C . PHE A 1 90 ? -37.590 12.339 54.326 1.00 58.87 247 PHE M C 1
ATOM 712 O O . PHE A 1 90 ? -36.610 11.798 53.851 1.00 53.71 247 PHE M O 1
ATOM 720 N N . GLU A 1 91 ? -37.630 13.634 54.572 1.00 62.44 248 GLU M N 1
ATOM 721 C CA . GLU A 1 91 ? -36.469 14.466 54.284 1.00 63.47 248 GLU M CA 1
ATOM 722 C C . GLU A 1 91 ? -35.288 13.995 55.088 1.00 65.52 248 GLU M C 1
ATOM 723 O O . GLU A 1 91 ? -34.191 13.926 54.586 1.00 67.70 248 GLU M O 1
ATOM 729 N N . ASN A 1 92 ? -35.499 13.698 56.361 1.00 71.13 249 ASN M N 1
ATOM 730 C CA . ASN A 1 92 ? -34.368 13.412 57.242 1.00 73.59 249 ASN M CA 1
ATOM 731 C C . ASN A 1 92 ? -33.708 12.089 56.910 1.00 70.95 249 ASN M C 1
ATOM 732 O O . ASN A 1 92 ? -32.522 12.013 56.600 1.00 72.33 249 ASN M O 1
ATOM 737 N N . ASP A 1 93 ? -34.490 11.036 56.977 1.00 70.54 250 ASP M N 1
ATOM 738 C CA . ASP A 1 93 ? -33.944 9.705 56.812 1.00 69.91 250 ASP M CA 1
ATOM 739 C C . ASP A 1 93 ? -34.759 8.864 55.845 1.00 65.34 250 ASP M C 1
ATOM 740 O O . ASP A 1 93 ? -34.615 7.626 55.819 1.00 62.23 250 ASP M O 1
ATOM 745 N N . ARG A 1 94 ? -35.593 9.533 55.042 1.00 61.77 251 ARG M N 1
ATOM 746 C CA . ARG A 1 94 ? -36.257 8.864 53.940 1.00 61.59 251 ARG M CA 1
ATOM 747 C C . ARG A 1 94 ? -37.362 7.954 54.419 1.00 61.65 251 ARG M C 1
ATOM 748 O O . ARG A 1 94 ? -37.766 7.023 53.720 1.00 63.64 251 ARG M O 1
ATOM 756 N N . THR A 1 95 ? -37.828 8.205 55.641 1.00 61.94 252 THR M N 1
ATOM 757 C CA . THR A 1 95 ? -38.920 7.436 56.214 1.00 58.84 252 THR M CA 1
ATOM 758 C C . THR A 1 95 ? -40.226 7.896 55.601 1.00 57.12 252 THR M C 1
ATOM 759 O O . THR A 1 95 ? -40.421 9.078 55.377 1.00 55.50 252 THR M O 1
ATOM 763 N N . ILE A 1 96 ? -41.103 6.945 55.320 1.00 57.40 253 ILE M N 1
ATOM 764 C CA . ILE A 1 96 ? -42.463 7.269 54.895 1.00 59.17 253 ILE M CA 1
ATOM 765 C C . ILE A 1 96 ? -43.442 6.944 55.999 1.00 58.30 253 ILE M C 1
ATOM 766 O O . ILE A 1 96 ? -43.768 5.796 56.258 1.00 61.54 253 ILE M O 1
ATOM 771 N N . SER A 1 97 ? -43.864 7.985 56.674 1.00 59.49 254 SER M N 1
ATOM 772 C CA . SER A 1 97 ? -44.548 7.865 57.935 1.00 59.74 254 SER M CA 1
ATOM 773 C C . SER A 1 97 ? -45.813 8.655 57.899 1.00 61.25 254 SER M C 1
ATOM 774 O O . SER A 1 97 ? -45.817 9.845 57.526 1.00 61.05 254 SER M O 1
ATOM 777 N N . PHE A 1 98 ? -46.896 8.017 58.314 1.00 60.36 255 PHE M N 1
ATOM 778 C CA . PHE A 1 98 ? -48.175 8.668 58.201 1.00 61.24 255 PHE M CA 1
ATOM 779 C C . PHE A 1 98 ? -49.251 7.952 58.968 1.00 62.61 255 PHE M C 1
ATOM 780 O O . PHE A 1 98 ? -49.257 6.700 59.068 1.00 56.62 255 PHE M O 1
ATOM 788 N N . ILE A 1 99 ? -50.167 8.774 59.500 1.00 61.68 256 ILE M N 1
ATOM 789 C CA . ILE A 1 99 ? -51.468 8.284 59.920 1.00 62.34 256 ILE M CA 1
ATOM 790 C C . ILE A 1 99 ? -52.418 8.391 58.725 1.00 60.68 256 ILE M C 1
ATOM 791 O O . ILE A 1 99 ? -52.711 9.488 58.242 1.00 64.19 256 ILE M O 1
ATOM 796 N N . PRO A 1 100 ? -52.890 7.249 58.230 1.00 60.23 257 PRO M N 1
ATOM 797 C CA . PRO A 1 100 ? -53.719 7.233 57.030 1.00 60.70 257 PRO M CA 1
ATOM 798 C C . PRO A 1 100 ? -55.128 7.740 57.235 1.00 62.20 257 PRO M C 1
ATOM 799 O O . PRO A 1 100 ? -55.642 7.661 58.338 1.00 65.20 257 PRO M O 1
ATOM 803 N N . PRO A 1 101 ? -55.739 8.272 56.166 1.00 64.72 258 PRO M N 1
ATOM 804 C CA . PRO A 1 101 ? -57.158 8.444 56.119 1.00 67.77 258 PRO M CA 1
ATOM 805 C C . PRO A 1 101 ? -57.861 7.113 56.091 1.00 71.41 258 PRO M C 1
ATOM 806 O O . PRO A 1 101 ? -57.272 6.076 55.780 1.00 73.20 258 PRO M O 1
ATOM 810 N N . ASP A 1 102 ? -59.150 7.156 56.356 1.00 75.77 259 ASP M N 1
ATOM 811 C CA . ASP A 1 102 ? -59.963 6.000 56.090 1.00 77.50 259 ASP M CA 1
ATOM 812 C C . ASP A 1 102 ? -60.351 5.945 54.618 1.00 75.12 259 ASP M C 1
ATOM 813 O O . ASP A 1 102 ? -60.545 6.962 53.954 1.00 75.99 259 ASP M O 1
ATOM 818 N N . GLY A 1 103 ? -60.455 4.727 54.124 1.00 73.17 260 GLY M N 1
ATOM 819 C CA . GLY A 1 103 ? -60.797 4.501 52.742 1.00 71.61 260 GLY M CA 1
ATOM 820 C C . GLY A 1 103 ? -59.670 4.759 51.775 1.00 68.85 260 GLY M C 1
ATOM 821 O O . GLY A 1 103 ? -58.516 4.446 52.031 1.00 70.62 260 GLY M O 1
ATOM 822 N N . GLU A 1 104 ? -60.023 5.344 50.646 1.00 69.85 261 GLU M N 1
ATOM 823 C CA . GLU A 1 104 ? -59.190 5.282 49.467 1.00 69.85 261 GLU M CA 1
ATOM 824 C C . GLU A 1 104 ? -58.456 6.561 49.231 1.00 68.66 261 GLU M C 1
ATOM 825 O O . GLU A 1 104 ? -58.957 7.629 49.509 1.00 76.17 261 GLU M O 1
ATOM 831 N N . PHE A 1 105 ? -57.252 6.470 48.714 1.00 67.27 262 PHE M N 1
ATOM 832 C CA . PHE A 1 105 ? -56.467 7.674 48.446 1.00 63.24 262 PHE M CA 1
ATOM 833 C C . PHE A 1 105 ? -55.107 7.334 47.872 1.00 62.37 262 PHE M C 1
ATOM 834 O O . PHE A 1 105 ? -54.646 6.177 47.920 1.00 61.70 262 PHE M O 1
ATOM 842 N N . GLU A 1 106 ? -54.462 8.374 47.354 1.00 60.17 263 GLU M N 1
ATOM 843 C CA . GLU A 1 106 ? -53.175 8.221 46.718 1.00 60.73 263 GLU M CA 1
ATOM 844 C C . GLU A 1 106 ? -52.097 8.701 47.651 1.00 57.46 263 GLU M C 1
ATOM 845 O O . GLU A 1 106 ? -51.948 9.876 47.873 1.00 56.21 263 GLU M O 1
ATOM 851 N N . LEU A 1 107 ? -51.313 7.756 48.146 1.00 59.75 264 LEU M N 1
ATOM 852 C CA . LEU A 1 107 ? -50.226 8.031 49.094 1.00 58.50 264 LEU M CA 1
ATOM 853 C C . LEU A 1 107 ? -49.109 8.822 48.451 1.00 58.03 264 LEU M C 1
ATOM 854 O O . LEU A 1 107 ? -48.682 9.849 48.959 1.00 56.46 264 LEU M O 1
ATOM 859 N N . MET A 1 108 ? -48.618 8.318 47.326 1.00 56.45 265 MET M N 1
ATOM 860 C CA . MET A 1 108 ? -47.499 8.985 46.658 1.00 55.31 265 MET M CA 1
ATOM 861 C C . MET A 1 108 ? -47.489 8.841 45.158 1.00 57.20 265 MET M C 1
ATOM 862 O O . MET A 1 108 ? -48.191 8.006 44.568 1.00 59.72 265 MET M O 1
ATOM 867 N N . SER A 1 109 ? -46.698 9.709 44.570 1.00 55.23 266 SER M N 1
ATOM 868 C CA . SER A 1 109 ? -46.526 9.701 43.169 1.00 58.03 266 SER M CA 1
ATOM 869 C C . SER A 1 109 ? -45.069 10.002 42.908 1.00 58.08 266 SER M C 1
ATOM 870 O O . SER A 1 109 ? -44.408 10.666 43.703 1.00 57.47 266 SER M O 1
ATOM 873 N N . TYR A 1 110 ? -44.589 9.500 41.783 1.00 55.34 267 TYR M N 1
ATOM 874 C CA . TYR A 1 110 ? -43.198 9.593 41.437 1.00 55.38 267 TYR M CA 1
ATOM 875 C C . TYR A 1 110 ? -42.969 9.427 39.952 1.00 58.88 267 TYR M C 1
ATOM 876 O O . TYR A 1 110 ? -43.865 9.042 39.222 1.00 55.18 267 TYR M O 1
ATOM 885 N N . ARG A 1 111 ? -41.736 9.723 39.544 1.00 64.01 268 ARG M N 1
ATOM 886 C CA . ARG A 1 111 ? -41.249 9.496 38.185 1.00 68.14 268 ARG M CA 1
ATOM 887 C C . ARG A 1 111 ? -39.956 8.725 38.136 1.00 65.67 268 ARG M C 1
ATOM 888 O O . ARG A 1 111 ? -39.194 8.619 39.136 1.00 64.84 268 ARG M O 1
ATOM 896 N N . LEU A 1 112 ? -39.730 8.174 36.950 1.00 62.79 269 LEU M N 1
ATOM 897 C CA . LEU A 1 112 ? -38.443 7.711 36.525 1.00 63.79 269 LEU M CA 1
ATOM 898 C C . LEU A 1 112 ? -38.272 8.153 35.078 1.00 68.50 269 LEU M C 1
ATOM 899 O O . LEU A 1 112 ? -39.104 7.833 34.254 1.00 68.73 269 LEU M O 1
ATOM 904 N N . ASN A 1 113 ? -37.175 8.816 34.738 1.00 73.50 270 ASN M N 1
ATOM 905 C CA . ASN A 1 113 ? -36.904 9.091 33.320 1.00 77.78 270 ASN M CA 1
ATOM 906 C C . ASN A 1 113 ? -36.043 8.022 32.700 1.00 83.85 270 ASN M C 1
ATOM 907 O O . ASN A 1 113 ? -35.222 8.352 31.868 1.00 93.57 270 ASN M O 1
ATOM 912 N N . THR A 1 114 ? -36.253 6.754 33.058 1.00 83.82 271 THR M N 1
ATOM 913 C CA . THR A 1 114 ? -35.458 5.646 32.517 1.00 91.68 271 THR M CA 1
ATOM 914 C C . THR A 1 114 ? -35.882 5.222 31.104 1.00 92.35 271 THR M C 1
ATOM 915 O O . THR A 1 114 ? -37.030 5.375 30.699 1.00 91.46 271 THR M O 1
ATOM 919 N N . HIS A 1 115 ? -34.913 4.701 30.362 1.00 94.57 272 HIS M N 1
ATOM 920 C CA . HIS A 1 115 ? -35.085 4.393 28.962 1.00 101.78 272 HIS M CA 1
ATOM 921 C C . HIS A 1 115 ? -34.868 2.943 28.649 1.00 103.79 272 HIS M C 1
ATOM 922 O O . HIS A 1 115 ? -33.863 2.574 28.040 1.00 99.06 272 HIS M O 1
ATOM 929 N N . VAL A 1 116 ? -35.834 2.114 29.040 1.00 106.94 273 VAL M N 1
ATOM 930 C CA . VAL A 1 116 ? -35.877 0.697 28.632 1.00 110.01 273 VAL M CA 1
ATOM 931 C C . VAL A 1 116 ? -36.706 0.562 27.352 1.00 109.21 273 VAL M C 1
ATOM 932 O O . VAL A 1 116 ? -37.439 1.484 26.962 1.00 109.77 273 VAL M O 1
ATOM 936 N N . LYS A 1 117 ? -36.589 -0.590 26.704 1.00 96.58 274 LYS M N 1
ATOM 937 C CA . LYS A 1 117 ? -37.330 -0.834 25.450 1.00 93.65 274 LYS M CA 1
ATOM 938 C C . LYS A 1 117 ? -38.819 -0.595 25.629 1.00 85.96 274 LYS M C 1
ATOM 939 O O . LYS A 1 117 ? -39.357 -0.749 26.746 1.00 79.50 274 LYS M O 1
ATOM 945 N N . PRO A 1 118 ? -39.481 -0.195 24.536 1.00 77.46 275 PRO M N 1
ATOM 946 C CA . PRO A 1 118 ? -40.905 -0.097 24.593 1.00 72.14 275 PRO M CA 1
ATOM 947 C C . PRO A 1 118 ? -41.509 -1.463 24.799 1.00 69.94 275 PRO M C 1
ATOM 948 O O . PRO A 1 118 ? -41.102 -2.436 24.184 1.00 65.19 275 PRO M O 1
ATOM 952 N N . LEU A 1 119 ? -42.458 -1.506 25.714 1.00 65.88 276 LEU M N 1
ATOM 953 C CA . LEU A 1 119 ? -43.101 -2.750 26.088 1.00 64.37 276 LEU M CA 1
ATOM 954 C C . LEU A 1 119 ? -43.739 -3.357 24.879 1.00 65.69 276 LEU M C 1
ATOM 955 O O . LEU A 1 119 ? -43.651 -4.564 24.648 1.00 66.52 276 LEU M O 1
ATOM 960 N N . ILE A 1 120 ? -44.384 -2.482 24.114 1.00 63.59 277 ILE M N 1
ATOM 961 C CA . ILE A 1 120 ? -45.114 -2.869 22.938 1.00 63.52 277 ILE M CA 1
ATOM 962 C C . ILE A 1 120 ? -44.670 -2.043 21.753 1.00 64.68 277 ILE M C 1
ATOM 963 O O . ILE A 1 120 ? -44.731 -0.809 21.747 1.00 62.40 277 ILE M O 1
ATOM 968 N N . TRP A 1 121 ? -44.268 -2.767 20.718 1.00 67.79 278 TRP M N 1
ATOM 969 C CA . TRP A 1 121 ? -43.662 -2.157 19.561 1.00 70.40 278 TRP M CA 1
ATOM 970 C C . TRP A 1 121 ? -44.547 -2.319 18.365 1.00 66.69 278 TRP M C 1
ATOM 971 O O . TRP A 1 121 ? -44.981 -3.434 18.078 1.00 66.21 278 TRP M O 1
ATOM 982 N N . ILE A 1 122 ? -44.809 -1.203 17.680 1.00 65.00 279 ILE M N 1
ATOM 983 C CA . ILE A 1 122 ? -45.566 -1.216 16.433 1.00 67.21 279 ILE M CA 1
ATOM 984 C C . ILE A 1 122 ? -44.811 -0.752 15.200 1.00 70.58 279 ILE M C 1
ATOM 985 O O . ILE A 1 122 ? -44.244 0.363 15.145 1.00 73.39 279 ILE M O 1
ATOM 990 N N . GLU A 1 123 ? -44.849 -1.639 14.213 1.00 71.86 280 GLU M N 1
ATOM 991 C CA . GLU A 1 123 ? -44.403 -1.385 12.848 1.00 78.22 280 GLU M CA 1
ATOM 992 C C . GLU A 1 123 ? -45.599 -1.343 11.936 1.00 73.57 280 GLU M C 1
ATOM 993 O O . GLU A 1 123 ? -46.390 -2.284 11.874 1.00 70.07 280 GLU M O 1
ATOM 999 N N . SER A 1 124 ? -45.684 -0.270 11.180 1.00 73.52 281 SER M N 1
ATOM 1000 C CA . SER A 1 124 ? -46.732 -0.157 10.212 1.00 74.71 281 SER M CA 1
ATOM 1001 C C . SER A 1 124 ? -46.156 0.232 8.868 1.00 81.79 281 SER M C 1
ATOM 1002 O O . SER A 1 124 ? -45.550 1.293 8.714 1.00 84.73 281 SER M O 1
ATOM 1005 N N . VAL A 1 125 ? -46.381 -0.640 7.893 1.00 83.71 282 VAL M N 1
ATOM 1006 C CA . VAL A 1 125 ? -45.886 -0.471 6.552 1.00 87.67 282 VAL M CA 1
ATOM 1007 C C . VAL A 1 125 ? -47.057 -0.237 5.611 1.00 86.61 282 VAL M C 1
ATOM 1008 O O . VAL A 1 125 ? -48.075 -0.942 5.671 1.00 88.90 282 VAL M O 1
ATOM 1012 N N . ILE A 1 126 ? -46.912 0.763 4.744 1.00 87.05 283 ILE M N 1
ATOM 1013 C CA . ILE A 1 126 ? -47.968 1.137 3.803 1.00 85.44 283 ILE M CA 1
ATOM 1014 C C . ILE A 1 126 ? -47.585 0.813 2.355 1.00 89.28 283 ILE M C 1
ATOM 1015 O O . ILE A 1 126 ? -46.662 1.391 1.791 1.00 91.14 283 ILE M O 1
ATOM 1020 N N . GLU A 1 127 ? -48.337 -0.098 1.759 1.00 90.19 284 GLU M N 1
ATOM 1021 C CA . GLU A 1 127 ? -48.146 -0.525 0.368 1.00 95.97 284 GLU M CA 1
ATOM 1022 C C . GLU A 1 127 ? -49.393 -0.198 -0.482 1.00 96.39 284 GLU M C 1
ATOM 1023 O O . GLU A 1 127 ? -50.448 0.155 0.044 1.00 93.75 284 GLU M O 1
ATOM 1029 N N . LYS A 1 128 ? -49.260 -0.285 -1.800 1.00 109.56 285 LYS M N 1
ATOM 1030 C CA . LYS A 1 128 ? -50.407 -0.072 -2.716 1.00 115.96 285 LYS M CA 1
ATOM 1031 C C . LYS A 1 128 ? -51.081 -1.398 -3.051 1.00 115.77 285 LYS M C 1
ATOM 1032 O O . LYS A 1 128 ? -50.515 -2.209 -3.779 1.00 117.88 285 LYS M O 1
ATOM 1038 N N . HIS A 1 129 ? -52.301 -1.584 -2.550 1.00 112.93 286 HIS M N 1
ATOM 1039 C CA . HIS A 1 129 ? -53.032 -2.871 -2.663 1.00 116.11 286 HIS M CA 1
ATOM 1040 C C . HIS A 1 129 ? -53.643 -3.169 -4.035 1.00 120.12 286 HIS M C 1
ATOM 1041 O O . HIS A 1 129 ? -53.544 -4.294 -4.544 1.00 120.86 286 HIS M O 1
ATOM 1048 N N . SER A 1 130 ? -54.319 -2.182 -4.613 1.00 119.50 287 SER M N 1
ATOM 1049 C CA . SER A 1 130 ? -54.870 -2.278 -5.965 1.00 118.36 287 SER M CA 1
ATOM 1050 C C . SER A 1 130 ? -55.366 -0.908 -6.323 1.00 125.71 287 SER M C 1
ATOM 1051 O O . SER A 1 130 ? -55.900 -0.225 -5.475 1.00 128.25 287 SER M O 1
ATOM 1054 N N . HIS A 1 131 ? -55.207 -0.504 -7.576 1.00 137.63 288 HIS M N 1
ATOM 1055 C CA . HIS A 1 131 ? -55.801 0.747 -8.061 1.00 139.12 288 HIS M CA 1
ATOM 1056 C C . HIS A 1 131 ? -55.508 1.928 -7.152 1.00 131.62 288 HIS M C 1
ATOM 1057 O O . HIS A 1 131 ? -54.358 2.117 -6.724 1.00 131.09 288 HIS M O 1
ATOM 1064 N N . SER A 1 132 ? -56.516 2.752 -6.855 1.00 120.97 289 SER M N 1
ATOM 1065 C CA . SER A 1 132 ? -56.432 3.619 -5.697 1.00 115.07 289 SER M CA 1
ATOM 1066 C C . SER A 1 132 ? -57.079 2.887 -4.538 1.00 104.53 289 SER M C 1
ATOM 1067 O O . SER A 1 132 ? -58.068 3.306 -3.955 1.00 96.53 289 SER M O 1
ATOM 1070 N N . ARG A 1 133 ? -56.498 1.733 -4.275 1.00 102.06 290 ARG M N 1
ATOM 1071 C CA . ARG A 1 133 ? -56.697 1.013 -3.054 1.00 93.87 290 ARG M CA 1
ATOM 1072 C C . ARG A 1 133 ? -55.342 0.953 -2.374 1.00 92.91 290 ARG M C 1
ATOM 1073 O O . ARG A 1 133 ? -54.331 0.630 -2.998 1.00 91.24 290 ARG M O 1
ATOM 1081 N N . ILE A 1 134 ? -55.338 1.294 -1.091 1.00 93.21 291 ILE M N 1
ATOM 1082 C CA . ILE A 1 134 ? -54.115 1.341 -0.296 1.00 89.23 291 ILE M CA 1
ATOM 1083 C C . ILE A 1 134 ? -54.111 0.334 0.850 1.00 84.29 291 ILE M C 1
ATOM 1084 O O . ILE A 1 134 ? -55.125 0.070 1.495 1.00 81.15 291 ILE M O 1
ATOM 1089 N N . GLU A 1 135 ? -52.946 -0.253 1.080 1.00 88.79 292 GLU M N 1
ATOM 1090 C CA . GLU A 1 135 ? -52.803 -1.303 2.082 1.00 86.29 292 GLU M CA 1
ATOM 1091 C C . GLU A 1 135 ? -51.827 -0.980 3.212 1.00 78.73 292 GLU M C 1
ATOM 1092 O O . GLU A 1 135 ? -50.714 -0.506 3.000 1.00 77.06 292 GLU M O 1
ATOM 1098 N N . TYR A 1 136 ? -52.286 -1.272 4.422 1.00 75.28 293 TYR M N 1
ATOM 1099 C CA . TYR A 1 136 ? -51.508 -1.169 5.646 1.00 72.96 293 TYR M CA 1
ATOM 1100 C C . TYR A 1 136 ? -51.188 -2.586 6.153 1.00 73.68 293 TYR M C 1
ATOM 1101 O O . TYR A 1 136 ? -52.078 -3.390 6.428 1.00 72.15 293 TYR M O 1
ATOM 1110 N N . MET A 1 137 ? -49.904 -2.888 6.247 1.00 79.46 294 MET M N 1
ATOM 1111 C CA . MET A 1 137 ? -49.436 -4.086 6.935 1.00 84.47 294 MET M CA 1
ATOM 1112 C C . MET A 1 137 ? -48.879 -3.642 8.273 1.00 82.54 294 MET M C 1
ATOM 1113 O O . MET A 1 137 ? -47.977 -2.811 8.336 1.00 83.11 294 MET M O 1
ATOM 1118 N N . VAL A 1 138 ? -49.379 -4.205 9.357 1.00 85.29 295 VAL M N 1
ATOM 1119 C CA . VAL A 1 138 ? -48.827 -3.823 10.637 1.00 81.25 295 VAL M CA 1
ATOM 1120 C C . VAL A 1 138 ? -48.424 -4.966 11.531 1.00 76.96 295 VAL M C 1
ATOM 1121 O O . VAL A 1 138 ? -49.161 -5.929 11.682 1.00 71.53 295 VAL M O 1
ATOM 1125 N N . LYS A 1 139 ? -47.271 -4.823 12.167 1.00 79.45 296 LYS M N 1
ATOM 1126 C CA . LYS A 1 139 ? -46.816 -5.821 13.125 1.00 82.10 296 LYS M CA 1
ATOM 1127 C C . LYS A 1 139 ? -46.863 -5.229 14.512 1.00 76.88 296 LYS M C 1
ATOM 1128 O O . LYS A 1 139 ? -46.491 -4.073 14.732 1.00 75.01 296 LYS M O 1
ATOM 1134 N N . ALA A 1 140 ? -47.358 -6.010 15.455 1.00 74.79 297 ALA M N 1
ATOM 1135 C CA . ALA A 1 140 ? -47.269 -5.617 16.860 1.00 71.44 297 ALA M CA 1
ATOM 1136 C C . ALA A 1 140 ? -46.516 -6.650 17.670 1.00 71.22 297 ALA M C 1
ATOM 1137 O O . ALA A 1 140 ? -46.896 -7.847 17.657 1.00 66.99 297 ALA M O 1
ATOM 1139 N N . LYS A 1 141 ? -45.496 -6.211 18.407 1.00 69.97 298 LYS M N 1
ATOM 1140 C CA . LYS A 1 141 ? -44.823 -7.167 19.277 1.00 72.07 298 LYS M CA 1
ATOM 1141 C C . LYS A 1 141 ? -44.695 -6.762 20.732 1.00 69.52 298 LYS M C 1
ATOM 1142 O O . LYS A 1 141 ? -44.416 -5.623 21.067 1.00 66.18 298 LYS M O 1
ATOM 1148 N N . SER A 1 142 ? -44.909 -7.733 21.587 1.00 67.79 299 SER M N 1
ATOM 1149 C CA . SER A 1 142 ? -44.777 -7.525 22.985 1.00 66.66 299 SER M CA 1
ATOM 1150 C C . SER A 1 142 ? -43.335 -7.815 23.337 1.00 68.42 299 SER M C 1
ATOM 1151 O O . SER A 1 142 ? -42.839 -8.895 23.102 1.00 68.84 299 SER M O 1
ATOM 1154 N N . GLN A 1 143 ? -42.679 -6.831 23.906 1.00 67.76 300 GLN M N 1
ATOM 1155 C CA . GLN A 1 143 ? -41.303 -6.959 24.273 1.00 68.95 300 GLN M CA 1
ATOM 1156 C C . GLN A 1 143 ? -41.129 -7.181 25.758 1.00 69.62 300 GLN M C 1
ATOM 1157 O O . GLN A 1 143 ? -40.017 -7.196 26.272 1.00 71.60 300 GLN M O 1
ATOM 1163 N N . PHE A 1 144 ? -42.224 -7.375 26.470 1.00 69.88 301 PHE M N 1
ATOM 1164 C CA . PHE A 1 144 ? -42.131 -7.710 27.895 1.00 68.77 301 PHE M CA 1
ATOM 1165 C C . PHE A 1 144 ? -42.091 -9.231 28.119 1.00 69.59 301 PHE M C 1
ATOM 1166 O O . PHE A 1 144 ? -42.389 -10.023 27.229 1.00 66.60 301 PHE M O 1
ATOM 1174 N N . LYS A 1 145 ? -41.735 -9.611 29.340 1.00 72.33 302 LYS M N 1
ATOM 1175 C CA . LYS A 1 145 ? -41.516 -11.020 29.715 1.00 77.11 302 LYS M CA 1
ATOM 1176 C C . LYS A 1 145 ? -42.627 -11.945 29.259 1.00 75.62 302 LYS M C 1
ATOM 1177 O O . LYS A 1 145 ? -43.786 -11.648 29.453 1.00 72.91 302 LYS M O 1
ATOM 1183 N N . ARG A 1 146 ? -42.256 -13.083 28.691 1.00 77.76 303 ARG M N 1
ATOM 1184 C CA . ARG A 1 146 ? -43.232 -14.076 28.252 1.00 78.29 303 ARG M CA 1
ATOM 1185 C C . ARG A 1 146 ? -44.220 -14.442 29.338 1.00 77.26 303 ARG M C 1
ATOM 1186 O O . ARG A 1 146 ? -45.348 -14.752 29.055 1.00 76.35 303 ARG M O 1
ATOM 1194 N N . ARG A 1 147 ? -43.799 -14.432 30.592 1.00 80.40 304 ARG M N 1
ATOM 1195 C CA . ARG A 1 147 ? -44.682 -14.912 31.659 1.00 79.87 304 ARG M CA 1
ATOM 1196 C C . ARG A 1 147 ? -45.764 -13.890 31.997 1.00 73.59 304 ARG M C 1
ATOM 1197 O O . ARG A 1 147 ? -46.749 -14.209 32.640 1.00 75.99 304 ARG M O 1
ATOM 1205 N N . SER A 1 148 ? -45.579 -12.668 31.526 1.00 70.26 305 SER M N 1
ATOM 1206 C CA . SER A 1 148 ? -46.578 -11.592 31.634 1.00 63.95 305 SER M CA 1
ATOM 1207 C C . SER A 1 148 ? -47.493 -11.394 30.399 1.00 62.85 305 SER M C 1
ATOM 1208 O O . SER A 1 148 ? -47.144 -11.699 29.256 1.00 61.68 305 SER M O 1
ATOM 1211 N N . THR A 1 149 ? -48.657 -10.794 30.653 1.00 62.92 306 THR M N 1
ATOM 1212 C CA . THR A 1 149 ? -49.703 -10.562 29.633 1.00 61.87 306 THR M CA 1
ATOM 1213 C C . THR A 1 149 ? -50.307 -9.164 29.741 1.00 60.64 306 THR M C 1
ATOM 1214 O O . THR A 1 149 ? -50.811 -8.787 30.782 1.00 57.45 306 THR M O 1
ATOM 1218 N N . ALA A 1 150 ? -50.304 -8.426 28.644 1.00 59.52 307 ALA M N 1
ATOM 1219 C CA . ALA A 1 150 ? -51.066 -7.196 28.584 1.00 60.45 307 ALA M CA 1
ATOM 1220 C C . ALA A 1 150 ? -52.523 -7.564 28.369 1.00 60.16 307 ALA M C 1
ATOM 1221 O O . ALA A 1 150 ? -52.840 -8.592 27.789 1.00 57.25 307 ALA M O 1
ATOM 1223 N N . ASN A 1 151 ? -53.410 -6.715 28.869 1.00 61.35 308 ASN M N 1
ATOM 1224 C CA . ASN A 1 151 ? -54.816 -6.873 28.628 1.00 61.87 308 ASN M CA 1
ATOM 1225 C C . ASN A 1 151 ? -55.359 -5.631 27.980 1.00 63.45 308 ASN M C 1
ATOM 1226 O O . ASN A 1 151 ? -54.882 -4.518 28.253 1.00 55.80 308 ASN M O 1
ATOM 1231 N N . ASN A 1 152 ? -56.391 -5.858 27.154 1.00 62.65 309 ASN M N 1
ATOM 1232 C CA . ASN A 1 152 ? -57.150 -4.806 26.519 1.00 62.30 309 ASN M CA 1
ATOM 1233 C C . ASN A 1 152 ? -56.248 -3.790 25.905 1.00 58.24 309 ASN M C 1
ATOM 1234 O O . ASN A 1 152 ? -56.301 -2.605 26.183 1.00 58.77 309 ASN M O 1
ATOM 1239 N N . VAL A 1 153 ? -55.394 -4.315 25.079 1.00 56.26 310 VAL M N 1
ATOM 1240 C CA . VAL A 1 153 ? -54.509 -3.497 24.342 1.00 56.44 310 VAL M CA 1
ATOM 1241 C C . VAL A 1 153 ? -55.256 -3.011 23.100 1.00 58.44 310 VAL M C 1
ATOM 1242 O O . VAL A 1 153 ? -56.021 -3.730 22.466 1.00 56.83 310 VAL M O 1
ATOM 1246 N N . GLU A 1 154 ? -55.088 -1.730 22.831 1.00 59.80 311 GLU M N 1
ATOM 1247 C CA . GLU A 1 154 ? -55.735 -1.091 21.708 1.00 60.45 311 GLU M CA 1
ATOM 1248 C C . GLU A 1 154 ? -54.711 -0.293 20.969 1.00 58.25 311 GLU M C 1
ATOM 1249 O O . GLU A 1 154 ? -54.085 0.622 21.531 1.00 56.75 311 GLU M O 1
ATOM 1255 N N . ILE A 1 155 ? -54.583 -0.607 19.694 1.00 55.73 312 ILE M N 1
ATOM 1256 C CA . ILE A 1 155 ? -53.627 0.082 18.852 1.00 56.32 312 ILE M CA 1
ATOM 1257 C C . ILE A 1 155 ? -54.345 0.997 17.902 1.00 53.88 312 ILE M C 1
ATOM 1258 O O . ILE A 1 155 ? -55.080 0.552 17.013 1.00 52.79 312 ILE M O 1
ATOM 1263 N N . HIS A 1 156 ? -54.146 2.282 18.128 1.00 52.26 313 HIS M N 1
ATOM 1264 C CA . HIS A 1 156 ? -54.818 3.280 17.333 1.00 54.35 313 HIS M CA 1
ATOM 1265 C C . HIS A 1 156 ? -53.924 3.648 16.213 1.00 56.07 313 HIS M C 1
ATOM 1266 O O . HIS A 1 156 ? -52.847 4.192 16.431 1.00 58.99 313 HIS M O 1
ATOM 1273 N N . ILE A 1 157 ? -54.349 3.308 14.997 1.00 56.22 314 ILE M N 1
ATOM 1274 C CA . ILE A 1 157 ? -53.592 3.633 13.785 1.00 57.78 314 ILE M CA 1
ATOM 1275 C C . ILE A 1 157 ? -54.326 4.661 12.963 1.00 58.58 314 ILE M C 1
ATOM 1276 O O . ILE A 1 157 ? -55.416 4.383 12.462 1.00 60.44 314 ILE M O 1
ATOM 1281 N N . PRO A 1 158 ? -53.731 5.839 12.791 1.00 60.05 315 PRO M N 1
ATOM 1282 C CA . PRO A 1 158 ? -54.370 6.817 11.954 1.00 61.40 315 PRO M CA 1
ATOM 1283 C C . PRO A 1 158 ? -54.326 6.356 10.533 1.00 62.36 315 PRO M C 1
ATOM 1284 O O . PRO A 1 158 ? -53.311 5.819 10.078 1.00 65.77 315 PRO M O 1
ATOM 1288 N N . VAL A 1 159 ? -55.420 6.602 9.840 1.00 63.77 316 VAL M N 1
ATOM 1289 C CA . VAL A 1 159 ? -55.518 6.421 8.398 1.00 65.17 316 VAL M CA 1
ATOM 1290 C C . VAL A 1 159 ? -56.003 7.730 7.767 1.00 70.59 316 VAL M C 1
ATOM 1291 O O . VAL A 1 159 ? -56.445 8.614 8.491 1.00 74.51 316 VAL M O 1
ATOM 1295 N N . PRO A 1 160 ? -55.917 7.870 6.431 1.00 76.55 317 PRO M N 1
ATOM 1296 C CA . PRO A 1 160 ? -56.304 9.141 5.819 1.00 77.61 317 PRO M CA 1
ATOM 1297 C C . PRO A 1 160 ? -57.749 9.438 5.909 1.00 75.69 317 PRO M C 1
ATOM 1298 O O . PRO A 1 160 ? -58.566 8.537 5.870 1.00 77.69 317 PRO M O 1
ATOM 1302 N N . ASN A 1 161 ? -58.053 10.719 5.974 1.00 80.87 318 ASN M N 1
ATOM 1303 C CA . ASN A 1 161 ? -59.403 11.212 6.206 1.00 83.68 318 ASN M CA 1
ATOM 1304 C C . ASN A 1 161 ? -60.343 10.765 5.102 1.00 82.49 318 ASN M C 1
ATOM 1305 O O . ASN A 1 161 ? -61.498 10.451 5.353 1.00 85.22 318 ASN M O 1
ATOM 1310 N N . ASP A 1 162 ? -59.845 10.727 3.875 1.00 85.59 319 ASP M N 1
ATOM 1311 C CA . ASP A 1 162 ? -60.676 10.314 2.714 1.00 87.04 319 ASP M CA 1
ATOM 1312 C C . ASP A 1 162 ? -60.703 8.800 2.348 1.00 83.98 319 ASP M C 1
ATOM 1313 O O . ASP A 1 162 ? -61.337 8.388 1.374 1.00 86.89 319 ASP M O 1
ATOM 1318 N N . ALA A 1 163 ? -60.049 7.962 3.129 1.00 81.02 320 ALA M N 1
ATOM 1319 C CA . ALA A 1 163 ? -60.116 6.530 2.849 1.00 77.85 320 ALA M CA 1
ATOM 1320 C C . ALA A 1 163 ? -61.531 6.024 3.053 1.00 80.96 320 ALA M C 1
ATOM 1321 O O . ALA A 1 163 ? -62.345 6.661 3.717 1.00 77.10 320 ALA M O 1
ATOM 1323 N N . ASP A 1 164 ? -61.818 4.875 2.445 1.00 81.51 321 ASP M N 1
ATOM 1324 C CA . ASP A 1 164 ? -63.100 4.223 2.607 1.00 78.84 321 ASP M CA 1
ATOM 1325 C C . ASP A 1 164 ? -63.014 2.733 2.386 1.00 78.32 321 ASP M C 1
ATOM 1326 O O . ASP A 1 164 ? -61.991 2.206 1.972 1.00 79.10 321 ASP M O 1
ATOM 1331 N N . SER A 1 165 ? -64.105 2.057 2.694 1.00 80.51 322 SER M N 1
ATOM 1332 C CA . SER A 1 165 ? -64.277 0.659 2.327 1.00 83.20 322 SER M CA 1
ATOM 1333 C C . SER A 1 165 ? -63.181 -0.188 2.912 1.00 78.39 322 SER M C 1
ATOM 1334 O O . SER A 1 165 ? -62.596 -1.000 2.229 1.00 80.57 322 SER M O 1
ATOM 1337 N N . PRO A 1 166 ? -62.902 -0.016 4.187 1.00 76.52 323 PRO M N 1
ATOM 1338 C CA . PRO A 1 166 ? -61.816 -0.775 4.695 1.00 77.58 323 PRO M CA 1
ATOM 1339 C C . PRO A 1 166 ? -62.114 -2.244 4.635 1.00 78.36 323 PRO M C 1
ATOM 1340 O O . PRO A 1 166 ? -63.255 -2.666 4.841 1.00 76.70 323 PRO M O 1
ATOM 1344 N N . LYS A 1 167 ? -61.089 -3.015 4.326 1.00 78.56 324 LYS M N 1
ATOM 1345 C CA . LYS A 1 167 ? -61.164 -4.411 4.606 1.00 81.56 324 LYS M CA 1
ATOM 1346 C C . LYS A 1 167 ? -59.968 -4.838 5.451 1.00 79.81 324 LYS M C 1
ATOM 1347 O O . LYS A 1 167 ? -58.864 -4.328 5.295 1.00 82.04 324 LYS M O 1
ATOM 1353 N N . PHE A 1 168 ? -60.212 -5.750 6.386 1.00 78.17 325 PHE M N 1
ATOM 1354 C CA . PHE A 1 168 ? -59.201 -6.136 7.375 1.00 78.21 325 PHE M CA 1
ATOM 1355 C C . PHE A 1 168 ? -59.004 -7.633 7.479 1.00 77.57 325 PHE M C 1
ATOM 1356 O O . PHE A 1 168 ? -59.955 -8.393 7.372 1.00 81.20 325 PHE M O 1
ATOM 1364 N N . LYS A 1 169 ? -57.787 -8.033 7.788 1.00 77.48 326 LYS M N 1
ATOM 1365 C CA . LYS A 1 169 ? -57.516 -9.424 8.128 1.00 83.37 326 LYS M CA 1
ATOM 1366 C C . LYS A 1 169 ? -56.406 -9.490 9.170 1.00 83.10 326 LYS M C 1
ATOM 1367 O O . LYS A 1 169 ? -55.309 -8.941 8.989 1.00 83.54 326 LYS M O 1
ATOM 1373 N N . THR A 1 170 ? -56.718 -10.110 10.305 1.00 84.75 327 THR M N 1
ATOM 1374 C CA . THR A 1 170 ? -55.729 -10.284 11.360 1.00 86.51 327 THR M CA 1
ATOM 1375 C C . THR A 1 170 ? -55.636 -11.689 11.901 1.00 86.57 327 THR M C 1
ATOM 1376 O O . THR A 1 170 ? -56.617 -12.407 12.024 1.00 85.36 327 THR M O 1
ATOM 1380 N N . THR A 1 171 ? -54.410 -12.056 12.233 1.00 91.54 328 THR M N 1
ATOM 1381 C CA . THR A 1 171 ? -54.135 -13.305 12.941 1.00 96.20 328 THR M CA 1
ATOM 1382 C C . THR A 1 171 ? -54.936 -13.305 14.267 1.00 96.19 328 THR M C 1
ATOM 1383 O O . THR A 1 171 ? -55.789 -14.170 14.490 1.00 98.96 328 THR M O 1
ATOM 1387 N N . VAL A 1 172 ? -54.723 -12.266 15.075 1.00 91.37 329 VAL M N 1
ATOM 1388 C CA . VAL A 1 172 ? -55.297 -12.160 16.415 1.00 86.40 329 VAL M CA 1
ATOM 1389 C C . VAL A 1 172 ? -56.080 -10.847 16.706 1.00 81.60 329 VAL M C 1
ATOM 1390 O O . VAL A 1 172 ? -55.814 -9.762 16.156 1.00 72.45 329 VAL M O 1
ATOM 1394 N N . GLY A 1 173 ? -57.058 -10.969 17.597 1.00 78.89 330 GLY M N 1
ATOM 1395 C CA . GLY A 1 173 ? -57.810 -9.805 18.047 1.00 73.50 330 GLY M CA 1
ATOM 1396 C C . GLY A 1 173 ? -58.784 -9.342 17.002 1.00 70.91 330 GLY M C 1
ATOM 1397 O O . GLY A 1 173 ? -59.263 -10.126 16.189 1.00 73.66 330 GLY M O 1
ATOM 1398 N N . SER A 1 174 ? -59.086 -8.058 17.030 1.00 66.91 331 SER M N 1
ATOM 1399 C CA . SER A 1 174 ? -60.075 -7.514 16.129 1.00 66.04 331 SER M CA 1
ATOM 1400 C C . SER A 1 174 ? -59.851 -6.067 15.750 1.00 61.95 331 SER M C 1
ATOM 1401 O O . SER A 1 174 ? -59.340 -5.274 16.535 1.00 54.58 331 SER M O 1
ATOM 1404 N N . VAL A 1 175 ? -60.312 -5.732 14.550 1.00 64.39 332 VAL M N 1
ATOM 1405 C CA . VAL A 1 175 ? -60.159 -4.381 14.050 1.00 65.74 332 VAL M CA 1
ATOM 1406 C C . VAL A 1 175 ? -61.442 -3.716 13.654 1.00 65.43 332 VAL M C 1
ATOM 1407 O O . VAL A 1 175 ? -62.388 -4.328 13.168 1.00 67.29 332 VAL M O 1
ATOM 1411 N N . LYS A 1 176 ? -61.455 -2.421 13.860 1.00 67.34 333 LYS M N 1
ATOM 1412 C CA . LYS A 1 176 ? -62.552 -1.642 13.386 1.00 70.55 333 LYS M CA 1
ATOM 1413 C C . LYS A 1 176 ? -62.062 -0.323 12.903 1.00 69.79 333 LYS M C 1
ATOM 1414 O O . LYS A 1 176 ? -60.949 0.126 13.207 1.00 75.91 333 LYS M O 1
ATOM 1420 N N . TRP A 1 177 ? -62.942 0.293 12.156 1.00 67.30 334 TRP M N 1
ATOM 1421 C CA . TRP A 1 177 ? -62.680 1.546 11.567 1.00 64.01 334 TRP M CA 1
ATOM 1422 C C . TRP A 1 177 ? -63.466 2.595 12.314 1.00 65.91 334 TRP M C 1
ATOM 1423 O O . TRP A 1 177 ? -64.629 2.416 12.682 1.00 67.68 334 TRP M O 1
ATOM 1434 N N . VAL A 1 178 ? -62.810 3.709 12.539 1.00 65.49 335 VAL M N 1
ATOM 1435 C CA . VAL A 1 178 ? -63.403 4.829 13.211 1.00 68.97 335 VAL M CA 1
ATOM 1436 C C . VAL A 1 178 ? -63.147 6.055 12.342 1.00 72.50 335 VAL M C 1
ATOM 1437 O O . VAL A 1 178 ? -62.131 6.736 12.476 1.00 75.34 335 VAL M O 1
ATOM 1441 N N . PRO A 1 179 ? -64.060 6.311 11.424 1.00 75.16 336 PRO M N 1
ATOM 1442 C CA . PRO A 1 179 ? -63.947 7.428 10.501 1.00 76.82 336 PRO M CA 1
ATOM 1443 C C . PRO A 1 179 ? -63.979 8.731 11.229 1.00 79.20 336 PRO M C 1
ATOM 1444 O O . PRO A 1 179 ? -63.236 9.644 10.885 1.00 83.48 336 PRO M O 1
ATOM 1448 N N . GLU A 1 180 ? -64.844 8.830 12.223 1.00 79.49 337 GLU M N 1
ATOM 1449 C CA . GLU A 1 180 ? -64.951 10.085 12.944 1.00 81.98 337 GLU M CA 1
ATOM 1450 C C . GLU A 1 180 ? -63.559 10.502 13.365 1.00 81.24 337 GLU M C 1
ATOM 1451 O O . GLU A 1 180 ? -63.147 11.622 13.094 1.00 81.34 337 GLU M O 1
ATOM 1457 N N . ASN A 1 181 ? -62.834 9.595 14.023 1.00 82.21 338 ASN M N 1
ATOM 1458 C CA . ASN A 1 181 ? -61.434 9.868 14.456 1.00 80.58 338 ASN M CA 1
ATOM 1459 C C . ASN A 1 181 ? -60.431 9.600 13.369 1.00 75.45 338 ASN M C 1
ATOM 1460 O O . ASN A 1 181 ? -59.244 9.790 13.568 1.00 75.74 338 ASN M O 1
ATOM 1465 N N . SER A 1 182 ? -60.918 9.118 12.231 1.00 73.25 339 SER M N 1
ATOM 1466 C CA . SER A 1 182 ? -60.107 8.966 11.028 1.00 70.81 339 SER M CA 1
ATOM 1467 C C . SER A 1 182 ? -58.928 8.047 11.311 1.00 70.47 339 SER M C 1
ATOM 1468 O O . SER A 1 182 ? -57.775 8.346 11.022 1.00 71.14 339 SER M O 1
ATOM 1471 N N . GLU A 1 183 ? -59.254 6.922 11.919 1.00 68.72 340 GLU M N 1
ATOM 1472 C CA . GLU A 1 183 ? -58.260 5.982 12.352 1.00 66.62 340 GLU M CA 1
ATOM 1473 C C . GLU A 1 183 ? -58.827 4.590 12.387 1.00 62.63 340 GLU M C 1
ATOM 1474 O O . GLU A 1 183 ? -60.043 4.390 12.403 1.00 59.47 340 GLU M O 1
ATOM 1480 N N . ILE A 1 184 ? -57.924 3.626 12.452 1.00 59.37 341 ILE M N 1
ATOM 1481 C CA . ILE A 1 184 ? -58.327 2.279 12.780 1.00 61.81 341 ILE M CA 1
ATOM 1482 C C . ILE A 1 184 ? -57.752 1.820 14.129 1.00 59.78 341 ILE M C 1
ATOM 1483 O O . ILE A 1 184 ? -56.650 2.186 14.519 1.00 60.69 341 ILE M O 1
ATOM 1488 N N . VAL A 1 185 ? -58.527 0.986 14.808 1.00 57.58 342 VAL M N 1
ATOM 1489 C CA . VAL A 1 185 ? -58.231 0.538 16.148 1.00 55.64 342 VAL M CA 1
ATOM 1490 C C . VAL A 1 185 ? -58.207 -0.989 16.184 1.00 55.41 342 VAL M C 1
ATOM 1491 O O . VAL A 1 185 ? -59.190 -1.666 15.950 1.00 53.44 342 VAL M O 1
ATOM 1495 N N . TRP A 1 186 ? -57.024 -1.494 16.467 1.00 57.00 343 TRP M N 1
ATOM 1496 C CA . TRP A 1 186 ? -56.772 -2.907 16.594 1.00 58.75 343 TRP M CA 1
ATOM 1497 C C . TRP A 1 186 ? -56.791 -3.264 18.047 1.00 59.63 343 TRP M C 1
ATOM 1498 O O . TRP A 1 186 ? -55.951 -2.816 18.832 1.00 62.59 343 TRP M O 1
ATOM 1509 N N . SER A 1 187 ? -57.766 -4.077 18.420 1.00 60.49 344 SER M N 1
ATOM 1510 C CA . SER A 1 187 ? -57.932 -4.458 19.803 1.00 63.07 344 SER M CA 1
ATOM 1511 C C . SER A 1 187 ? -57.520 -5.885 20.031 1.00 62.73 344 SER M C 1
ATOM 1512 O O . SER A 1 187 ? -57.802 -6.760 19.200 1.00 65.07 344 SER M O 1
ATOM 1515 N N . VAL A 1 188 ? -56.834 -6.090 21.155 1.00 60.18 345 VAL M N 1
ATOM 1516 C CA . VAL A 1 188 ? -56.336 -7.396 21.565 1.00 60.60 345 VAL M CA 1
ATOM 1517 C C . VAL A 1 188 ? -56.589 -7.587 23.059 1.00 58.21 345 VAL M C 1
ATOM 1518 O O . VAL A 1 188 ? -55.879 -7.050 23.897 1.00 55.85 345 VAL M O 1
ATOM 1522 N N . LYS A 1 189 ? -57.625 -8.359 23.368 1.00 60.88 346 LYS M N 1
ATOM 1523 C CA . LYS A 1 189 ? -58.107 -8.531 24.733 1.00 62.16 346 LYS M CA 1
ATOM 1524 C C . LYS A 1 189 ? -56.982 -8.968 25.615 1.00 61.91 346 LYS M C 1
ATOM 1525 O O . LYS A 1 189 ? -56.859 -8.526 26.759 1.00 62.90 346 LYS M O 1
ATOM 1531 N N . SER A 1 190 ? -56.135 -9.825 25.066 1.00 60.71 347 SER M N 1
ATOM 1532 C CA . SER A 1 1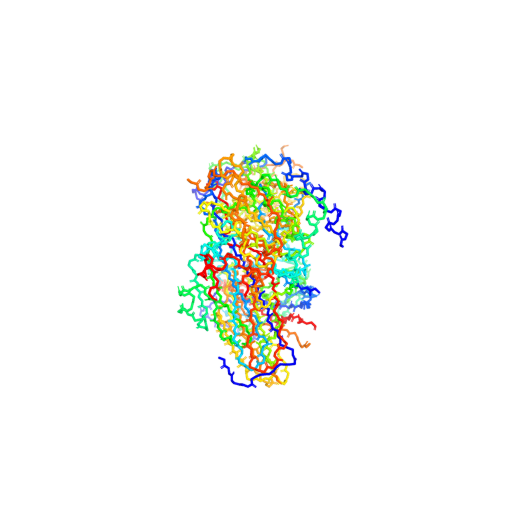90 ? -55.082 -10.422 25.838 1.00 62.17 347 SER M CA 1
ATOM 1533 C C . SER A 1 190 ? -53.862 -10.732 24.987 1.00 62.31 347 SER M C 1
ATOM 1534 O O . SER A 1 190 ? -53.906 -11.582 24.096 1.00 63.40 347 SER M O 1
ATOM 1537 N N . PHE A 1 191 ? -52.757 -10.088 25.352 1.00 61.21 348 PHE M N 1
ATOM 1538 C CA . PHE A 1 191 ? -51.515 -10.050 24.566 1.00 60.02 348 PHE M CA 1
ATOM 1539 C C . PHE A 1 191 ? -50.294 -10.484 25.408 1.00 61.25 348 PHE M C 1
ATOM 1540 O O . PHE A 1 191 ? -49.696 -9.670 26.125 1.00 58.43 348 PHE M O 1
ATOM 1548 N N . PRO A 1 192 ? -49.919 -11.768 25.320 1.00 63.16 349 PRO M N 1
ATOM 1549 C CA . PRO A 1 192 ? -48.766 -12.268 26.050 1.00 64.73 349 PRO M CA 1
ATOM 1550 C C . PRO A 1 192 ? -47.491 -11.613 25.614 1.00 66.82 349 PRO M C 1
ATOM 1551 O O . PRO A 1 192 ? -47.380 -11.135 24.489 1.00 68.34 349 PRO M O 1
ATOM 1555 N N . GLY A 1 193 ? -46.528 -11.633 26.516 1.00 67.64 350 GLY M N 1
ATOM 1556 C CA . GLY A 1 193 ? -45.217 -11.111 26.234 1.00 71.42 350 GLY M CA 1
ATOM 1557 C C . GLY A 1 193 ? -44.505 -12.023 25.266 1.00 73.41 350 GLY M C 1
ATOM 1558 O O . GLY A 1 193 ? -44.839 -13.215 25.129 1.00 72.99 350 GLY M O 1
ATOM 1559 N N . GLY A 1 194 ? -43.508 -11.454 24.602 1.00 74.73 351 GLY M N 1
ATOM 1560 C CA . GLY A 1 194 ? -42.708 -12.192 23.628 1.00 78.34 351 GLY M CA 1
ATOM 1561 C C . GLY A 1 194 ? -43.531 -12.706 22.457 1.00 77.83 351 GLY M C 1
ATOM 1562 O O . GLY A 1 194 ? -43.294 -13.816 21.983 1.00 78.85 351 GLY M O 1
ATOM 1563 N N . LYS A 1 195 ? -44.492 -11.903 22.001 1.00 73.42 352 LYS M N 1
ATOM 1564 C CA . LYS A 1 195 ? -45.324 -12.270 20.859 1.00 76.59 352 LYS M CA 1
ATOM 1565 C C . LYS A 1 195 ? -45.244 -11.274 19.746 1.00 74.75 352 LYS M C 1
ATOM 1566 O O . LYS A 1 195 ? -44.892 -10.127 19.938 1.00 72.88 352 LYS M O 1
ATOM 1572 N N . GLU A 1 196 ? -45.557 -11.761 18.559 1.00 75.65 353 GLU M N 1
ATOM 1573 C CA . GLU A 1 196 ? -45.619 -10.931 17.399 1.00 76.61 353 GLU M CA 1
ATOM 1574 C C . GLU A 1 196 ? -46.901 -11.254 16.699 1.00 73.35 353 GLU M C 1
ATOM 1575 O O . GLU A 1 196 ? -47.210 -12.405 16.430 1.00 73.67 353 GLU M O 1
ATOM 1581 N N . TYR A 1 197 ? -47.674 -10.225 16.440 1.00 70.29 354 TYR M N 1
ATOM 1582 C CA . TYR A 1 197 ? -48.948 -10.421 15.811 1.00 71.87 354 TYR M CA 1
ATOM 1583 C C . TYR A 1 197 ? -49.033 -9.522 14.621 1.00 70.06 354 TYR M C 1
ATOM 1584 O O . TYR A 1 197 ? -48.389 -8.471 14.587 1.00 67.36 354 TYR M O 1
ATOM 1593 N N . LEU A 1 198 ? -49.802 -9.956 13.629 1.00 73.10 355 LEU M N 1
ATOM 1594 C CA . LEU A 1 198 ? -49.892 -9.234 12.373 1.00 75.38 355 LEU M CA 1
ATOM 1595 C C . LEU A 1 198 ? -51.305 -8.929 11.982 1.00 74.14 355 LEU M C 1
ATOM 1596 O O . LEU A 1 198 ? -52.206 -9.767 12.084 1.00 74.70 355 LEU M O 1
ATOM 1601 N N . MET A 1 199 ? -51.492 -7.695 11.543 1.00 70.01 356 MET M N 1
ATOM 1602 C CA . MET A 1 199 ? -52.767 -7.287 10.972 1.00 66.53 356 MET M CA 1
ATOM 1603 C C . MET A 1 199 ? -52.543 -6.578 9.653 1.00 66.72 356 MET M C 1
ATOM 1604 O O . MET A 1 199 ? -51.592 -5.812 9.485 1.00 63.36 356 MET M O 1
ATOM 1609 N N . ARG A 1 200 ? -53.464 -6.857 8.731 1.00 69.92 357 ARG M N 1
ATOM 1610 C CA . ARG A 1 200 ? -53.503 -6.227 7.414 1.00 71.03 357 ARG M CA 1
ATOM 1611 C C . ARG A 1 200 ? -54.823 -5.562 7.179 1.00 69.94 357 ARG M C 1
ATOM 1612 O O . ARG A 1 200 ? -55.895 -6.122 7.488 1.00 70.36 357 ARG M O 1
ATOM 1620 N N . ALA A 1 201 ? -54.734 -4.362 6.622 1.00 67.90 358 ALA M N 1
ATOM 1621 C CA . ALA A 1 201 ? -55.911 -3.563 6.351 1.00 69.68 358 ALA M CA 1
ATOM 1622 C C . ALA A 1 201 ? -55.769 -2.847 5.036 1.00 72.09 358 ALA M C 1
ATOM 1623 O O . ALA A 1 201 ? -54.698 -2.335 4.735 1.00 79.67 358 ALA M O 1
ATOM 1625 N N . HIS A 1 202 ? -56.827 -2.795 4.241 1.00 71.62 359 HIS M N 1
ATOM 1626 C CA . HIS A 1 202 ? -56.789 -1.963 3.052 1.00 74.74 359 HIS M CA 1
ATOM 1627 C C . HIS A 1 202 ? -58.079 -1.251 2.825 1.00 72.05 359 HIS M C 1
ATOM 1628 O O . HIS A 1 202 ? -59.155 -1.666 3.258 1.00 69.97 359 HIS M O 1
ATOM 1635 N N . PHE A 1 203 ? -57.927 -0.151 2.111 1.00 74.28 360 PHE M N 1
ATOM 1636 C CA . PHE A 1 203 ? -58.943 0.841 1.894 1.00 76.33 360 PHE M CA 1
ATOM 1637 C C . PHE A 1 203 ? -58.992 1.278 0.471 1.00 76.35 360 PHE M C 1
ATOM 1638 O O . PHE A 1 203 ? -57.971 1.329 -0.184 1.00 76.71 360 PHE M O 1
ATOM 1646 N N . GLY A 1 204 ? -60.174 1.700 0.044 1.00 74.74 361 GLY M N 1
ATOM 1647 C CA . GLY A 1 204 ? -60.291 2.531 -1.131 1.00 74.93 361 GLY M CA 1
ATOM 1648 C C . GLY A 1 204 ? -59.839 3.964 -0.843 1.00 74.91 361 GLY M C 1
ATOM 1649 O O . GLY A 1 204 ? -60.032 4.489 0.247 1.00 70.71 361 GLY M O 1
ATOM 1650 N N . LEU A 1 205 ? -59.194 4.564 -1.833 1.00 80.82 362 LEU M N 1
ATOM 1651 C CA . LEU A 1 205 ? -59.150 6.015 -2.022 1.00 79.47 362 LEU M CA 1
ATOM 1652 C C . LEU A 1 205 ? -59.794 6.350 -3.371 1.00 80.35 362 LEU M C 1
ATOM 1653 O O . LEU A 1 205 ? -59.981 7.517 -3.711 1.00 85.19 362 LEU M O 1
ATOM 1658 N N . LYS A 1 216 ? -48.688 12.568 9.674 1.00 103.88 373 LYS M N 1
ATOM 1659 C CA . LYS A 1 216 ? -49.984 12.445 10.354 1.00 105.01 373 LYS M CA 1
ATOM 1660 C C . LYS A 1 216 ? -49.806 12.312 11.892 1.00 101.18 373 LYS M C 1
ATOM 1661 O O . LYS A 1 216 ? -48.691 12.474 12.408 1.00 101.88 373 LYS M O 1
ATOM 1667 N N . PRO A 1 217 ? -50.908 12.079 12.637 1.00 95.43 374 PRO M N 1
ATOM 1668 C CA . PRO A 1 217 ? -50.763 11.801 14.059 1.00 89.62 374 PRO M CA 1
ATOM 1669 C C . PRO A 1 217 ? -49.943 10.555 14.244 1.00 85.52 374 PRO M C 1
ATOM 1670 O O . PRO A 1 217 ? -49.740 9.811 13.279 1.00 83.99 374 PRO M O 1
ATOM 1674 N N . PRO A 1 218 ? -49.473 10.314 15.469 1.00 82.51 375 PRO M N 1
ATOM 1675 C CA . PRO A 1 218 ? -48.760 9.087 15.649 1.00 78.69 375 PRO M CA 1
ATOM 1676 C C . PRO A 1 218 ? -49.699 7.965 15.958 1.00 72.64 375 PRO M C 1
ATOM 1677 O O . PRO A 1 218 ? -50.858 8.172 16.331 1.00 68.33 375 PRO M O 1
ATOM 1681 N N . ILE A 1 219 ? -49.184 6.767 15.777 1.00 70.34 376 ILE M N 1
ATOM 1682 C CA . ILE A 1 219 ? -49.823 5.598 16.330 1.00 67.08 376 ILE M CA 1
ATOM 1683 C C . ILE A 1 219 ? -49.773 5.743 17.834 1.00 67.13 376 ILE M C 1
ATOM 1684 O O . ILE A 1 219 ? -48.751 6.153 18.404 1.00 67.62 376 ILE M O 1
ATOM 1689 N N . SER A 1 220 ? -50.856 5.354 18.494 1.00 64.26 377 SER M N 1
ATOM 1690 C CA . SER A 1 220 ? -50.830 5.289 19.950 1.00 63.05 377 SER M CA 1
ATOM 1691 C C . SER A 1 220 ? -51.397 3.973 20.408 1.00 59.26 377 SER M C 1
ATOM 1692 O O . SER A 1 220 ? -52.206 3.368 19.707 1.00 62.49 377 SER M O 1
ATOM 1695 N N . VAL A 1 221 ? -50.986 3.532 21.591 1.00 58.77 378 VAL M N 1
ATOM 1696 C CA . VAL A 1 221 ? -51.466 2.265 22.121 1.00 56.52 378 VAL M CA 1
ATOM 1697 C C . VAL A 1 221 ? -51.880 2.349 23.568 1.00 56.71 378 VAL M C 1
ATOM 1698 O O . VAL A 1 221 ? -51.306 3.080 24.386 1.00 59.77 378 VAL M O 1
ATOM 1702 N N . LYS A 1 222 ? -52.952 1.633 23.864 1.00 56.11 379 LYS M N 1
ATOM 1703 C CA . LYS A 1 222 ? -53.422 1.498 25.229 1.00 58.12 379 LYS M CA 1
ATOM 1704 C C . LYS A 1 222 ? -53.265 0.079 25.694 1.00 55.97 379 LYS M C 1
ATOM 1705 O O . LYS A 1 222 ? -53.462 -0.843 24.942 1.00 53.86 379 LYS M O 1
ATOM 1711 N N . PHE A 1 223 ? -52.934 -0.081 26.962 1.00 58.03 380 PHE M N 1
ATOM 1712 C CA . PHE A 1 223 ? -52.768 -1.393 27.518 1.00 56.61 380 PHE M CA 1
ATOM 1713 C C . PHE A 1 223 ? -52.688 -1.337 29.004 1.00 59.12 380 PHE M C 1
ATOM 1714 O O . PHE A 1 223 ? -52.461 -0.283 29.606 1.00 64.62 380 PHE M O 1
ATOM 1722 N N . GLU A 1 224 ? -52.848 -2.504 29.588 1.00 57.73 381 GLU M N 1
ATOM 1723 C CA . GLU A 1 224 ? -52.623 -2.701 30.993 1.00 57.83 381 GLU M CA 1
ATOM 1724 C C . GLU A 1 224 ? -51.921 -4.048 31.186 1.00 56.99 381 GLU M C 1
ATOM 1725 O O . GLU A 1 224 ? -52.351 -5.048 30.611 1.00 57.55 381 GLU M O 1
ATOM 1731 N N . ILE A 1 225 ? -50.862 -4.075 31.991 1.00 58.23 382 ILE M N 1
ATOM 1732 C CA . ILE A 1 225 ? -50.221 -5.330 32.390 1.00 57.27 382 ILE M CA 1
ATOM 1733 C C . ILE A 1 225 ? -50.296 -5.502 33.897 1.00 56.89 382 ILE M C 1
ATOM 1734 O O . ILE A 1 225 ? -49.603 -4.812 34.642 1.00 56.06 382 ILE M O 1
ATOM 1739 N N . PRO A 1 226 ? -51.104 -6.456 34.363 1.00 57.85 383 PRO M N 1
ATOM 1740 C CA . PRO A 1 226 ? -51.128 -6.631 35.800 1.00 59.05 383 PRO M CA 1
ATOM 1741 C C . PRO A 1 226 ? -49.953 -7.466 36.223 1.00 58.75 383 PRO M C 1
ATOM 1742 O O . PRO A 1 226 ? -49.304 -8.057 35.381 1.00 61.62 383 PRO M O 1
ATOM 1746 N N . TYR A 1 227 ? -49.676 -7.494 37.516 1.00 57.74 384 TYR M N 1
ATOM 1747 C CA . TYR A 1 227 ? -48.622 -8.357 38.075 1.00 59.23 384 TYR M CA 1
ATOM 1748 C C . TYR A 1 227 ? -47.291 -8.028 37.512 1.00 58.84 384 TYR M C 1
ATOM 1749 O O . TYR A 1 227 ? -46.563 -8.903 37.082 1.00 64.34 384 TYR M O 1
ATOM 1758 N N . PHE A 1 228 ? -46.958 -6.757 37.525 1.00 58.73 385 PHE M N 1
ATOM 1759 C CA . PHE A 1 228 ? -45.879 -6.299 36.693 1.00 60.30 385 PHE M CA 1
ATOM 1760 C C . PHE A 1 228 ? -45.545 -4.855 36.947 1.00 59.51 385 PHE M C 1
ATOM 1761 O O . PHE A 1 228 ? -46.442 -4.024 37.003 1.00 59.39 385 PHE M O 1
ATOM 1769 N N . THR A 1 229 ? -44.257 -4.567 37.088 1.00 61.60 386 THR M N 1
ATOM 1770 C CA . THR A 1 229 ? -43.744 -3.186 37.007 1.00 65.03 386 THR M CA 1
ATOM 1771 C C . THR A 1 229 ? -42.583 -3.043 36.058 1.00 65.96 386 THR M C 1
ATOM 1772 O O . THR A 1 229 ? -41.839 -3.967 35.801 1.00 66.10 386 THR M O 1
ATOM 1776 N N . THR A 1 230 ? -42.409 -1.824 35.594 1.00 64.91 387 THR M N 1
ATOM 1777 C CA . THR A 1 230 ? -41.323 -1.472 34.716 1.00 67.07 387 THR M CA 1
ATOM 1778 C C . THR A 1 230 ? -40.138 -1.044 35.532 1.00 67.15 387 THR M C 1
ATOM 1779 O O . THR A 1 230 ? -39.012 -1.435 35.261 1.00 70.61 387 THR M O 1
ATOM 1783 N N . SER A 1 231 ? -40.411 -0.220 36.530 1.00 64.24 388 SER M N 1
ATOM 1784 C CA . SER A 1 231 ? -39.376 0.402 37.345 1.00 64.52 388 SER M CA 1
ATOM 1785 C C . SER A 1 231 ? -38.680 -0.562 38.260 1.00 63.66 388 SER M C 1
ATOM 1786 O O . SER A 1 231 ? -37.514 -0.337 38.628 1.00 63.44 388 SER M O 1
ATOM 1789 N N . GLY A 1 232 ? -39.386 -1.626 38.625 1.00 60.71 389 GLY M N 1
ATOM 1790 C CA . GLY A 1 232 ? -38.839 -2.616 39.539 1.00 62.99 389 GLY M CA 1
ATOM 1791 C C . GLY A 1 232 ? -38.979 -2.195 40.985 1.00 63.00 389 GLY M C 1
ATOM 1792 O O . GLY A 1 232 ? -38.282 -2.686 41.891 1.00 63.53 389 GLY M O 1
ATOM 1793 N N . ILE A 1 233 ? -39.878 -1.253 41.197 1.00 63.85 390 ILE M N 1
ATOM 1794 C CA . ILE A 1 233 ? -40.203 -0.804 42.534 1.00 63.51 390 ILE M CA 1
ATOM 1795 C C . ILE A 1 233 ? -40.826 -1.962 43.283 1.00 64.41 390 ILE M C 1
ATOM 1796 O O . ILE A 1 233 ? -41.522 -2.794 42.685 1.00 61.23 390 ILE M O 1
ATOM 1801 N N . GLN A 1 234 ? -40.522 -2.027 44.582 1.00 68.56 391 GLN M N 1
ATOM 1802 C CA . GLN A 1 234 ? -41.101 -3.035 45.473 1.00 67.96 391 GLN M CA 1
ATOM 1803 C C . GLN A 1 234 ? -41.459 -2.407 46.811 1.00 66.47 391 GLN M C 1
ATOM 1804 O O . GLN A 1 234 ? -40.734 -1.557 47.339 1.00 66.58 391 GLN M O 1
ATOM 1810 N N . VAL A 1 235 ? -42.620 -2.788 47.329 1.00 61.53 392 VAL M N 1
ATOM 1811 C CA . VAL A 1 235 ? -42.913 -2.434 48.677 1.00 60.01 392 VAL M CA 1
ATOM 1812 C C . VAL A 1 235 ? -42.376 -3.593 49.489 1.00 60.54 392 VAL M C 1
ATOM 1813 O O . VAL A 1 235 ? -42.822 -4.734 49.409 1.00 59.47 392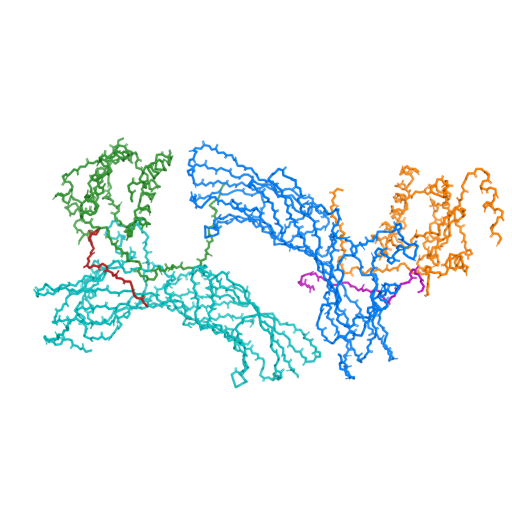 VAL M O 1
ATOM 1817 N N . ARG A 1 236 ? -41.369 -3.274 50.260 1.00 60.43 393 ARG M N 1
ATOM 1818 C CA . ARG A 1 236 ? -40.698 -4.238 51.096 1.00 61.27 393 ARG M CA 1
ATOM 1819 C C . ARG A 1 236 ? -41.555 -4.628 52.281 1.00 59.38 393 ARG M C 1
ATOM 1820 O O . ARG A 1 236 ? -41.717 -5.819 52.623 1.00 58.54 393 ARG M O 1
ATOM 1828 N N . TYR A 1 237 ? -42.097 -3.610 52.923 1.00 59.72 394 TYR M N 1
ATOM 1829 C CA . TYR A 1 237 ? -43.005 -3.818 54.047 1.00 58.82 394 TYR M CA 1
ATOM 1830 C C . TYR A 1 237 ? -43.887 -2.597 54.253 1.00 59.15 394 TYR M C 1
ATOM 1831 O O . TYR A 1 237 ? -43.570 -1.475 53.850 1.00 57.88 394 TYR M O 1
ATOM 1840 N N . LEU A 1 238 ? -45.019 -2.860 54.870 1.00 60.37 395 LEU M N 1
ATOM 1841 C CA . LEU A 1 238 ? -45.807 -1.826 55.465 1.00 61.62 395 LEU M CA 1
ATOM 1842 C C . LEU A 1 238 ? -46.055 -2.132 56.953 1.00 63.26 395 LEU M C 1
ATOM 1843 O O . LEU A 1 238 ? -46.762 -3.078 57.321 1.00 62.13 395 LEU M O 1
ATOM 1848 N N . LYS A 1 239 ? -45.466 -1.287 57.789 1.00 65.49 396 LYS M N 1
ATOM 1849 C CA . LYS A 1 239 ? -45.615 -1.381 59.222 1.00 68.83 396 LYS M CA 1
ATOM 1850 C C . LYS A 1 239 ? -46.850 -0.625 59.687 1.00 68.76 396 LYS M C 1
ATOM 1851 O O . LYS A 1 239 ? -47.092 0.522 59.263 1.00 66.77 396 LYS M O 1
ATOM 1857 N N . ILE A 1 240 ? -47.613 -1.291 60.570 1.00 67.12 397 ILE M N 1
ATOM 1858 C CA . ILE A 1 240 ? -48.833 -0.753 61.173 1.00 65.18 397 ILE M CA 1
ATOM 1859 C C . ILE A 1 240 ? -48.751 -0.832 62.698 1.00 70.96 397 ILE M C 1
ATOM 1860 O O . ILE A 1 240 ? -48.738 -1.921 63.285 1.00 69.78 397 ILE M O 1
ATOM 1865 N N . ILE A 1 241 ? -48.687 0.341 63.332 1.00 76.92 398 ILE M N 1
ATOM 1866 C CA . ILE A 1 241 ? -48.555 0.424 64.786 1.00 79.96 398 ILE M CA 1
ATOM 1867 C C . ILE A 1 241 ? -49.782 1.090 65.367 1.00 79.40 398 ILE M C 1
ATOM 1868 O O . ILE A 1 241 ? -49.897 2.308 65.348 1.00 77.97 398 ILE M O 1
ATOM 1873 N N . GLU A 1 242 ? -50.696 0.280 65.880 1.00 78.29 399 GLU M N 1
ATOM 1874 C CA . GLU A 1 242 ? -51.804 0.812 66.676 1.00 82.50 399 GLU M CA 1
ATOM 1875 C C . GLU A 1 242 ? -51.732 0.421 68.161 1.00 86.02 399 GLU M C 1
ATOM 1876 O O . GLU A 1 242 ? -51.246 -0.654 68.546 1.00 86.57 399 GLU M O 1
ATOM 1882 N N . LYS A 1 243 ? -52.278 1.311 68.973 1.00 90.57 400 LYS M N 1
ATOM 1883 C CA . LYS A 1 243 ? -52.168 1.264 70.439 1.00 94.71 400 LYS M CA 1
ATOM 1884 C C . LYS A 1 243 ? -52.772 0.019 71.085 1.00 93.12 400 LYS M C 1
ATOM 1885 O O . LYS A 1 243 ? -52.190 -0.559 71.990 1.00 94.59 400 LYS M O 1
ATOM 1891 N N . SER A 1 244 ? -53.925 -0.411 70.603 1.00 95.50 401 SER M N 1
ATOM 1892 C CA . SER A 1 244 ? -54.431 -1.751 70.946 1.00 97.80 401 SER M CA 1
ATOM 1893 C C . SER A 1 244 ? -53.295 -2.757 70.807 1.00 102.07 401 SER M C 1
ATOM 1894 O O . SER A 1 244 ? -52.999 -3.539 71.712 1.00 103.92 401 SER M O 1
ATOM 1897 N N . GLY A 1 245 ? -52.661 -2.711 69.643 1.00 103.52 402 GLY M N 1
ATOM 1898 C CA . GLY A 1 245 ? -51.701 -3.721 69.252 1.00 101.40 402 GLY M CA 1
ATOM 1899 C C . GLY A 1 245 ? -52.518 -4.829 68.625 1.00 97.83 402 GLY M C 1
ATOM 1900 O O . GLY A 1 245 ? -52.615 -5.938 69.151 1.00 98.09 402 GLY M O 1
ATOM 1901 N N . TYR A 1 246 ? -53.128 -4.493 67.499 1.00 92.74 403 TYR M N 1
ATOM 1902 C CA . TYR A 1 246 ? -54.014 -5.404 66.837 1.00 91.31 403 TYR M CA 1
ATOM 1903 C C . TYR A 1 246 ? -53.349 -6.128 65.700 1.00 90.69 403 TYR M C 1
ATOM 1904 O O . TYR A 1 246 ? -52.200 -5.896 65.327 1.00 88.22 403 TYR M O 1
ATOM 1913 N N . GLN A 1 247 ? -54.125 -7.052 65.181 1.00 91.58 404 GLN M N 1
ATOM 1914 C CA . GLN A 1 247 ? -53.764 -7.777 64.000 1.00 96.24 404 GLN M CA 1
ATOM 1915 C C . GLN A 1 247 ? -54.177 -6.965 62.787 1.00 87.07 404 GLN M C 1
ATOM 1916 O O . GLN A 1 247 ? -55.373 -6.852 62.489 1.00 85.95 404 GLN M O 1
ATOM 1922 N N . ALA A 1 248 ? -53.190 -6.414 62.100 1.00 77.85 405 ALA M N 1
ATOM 1923 C CA . ALA A 1 248 ? -53.432 -5.777 60.815 1.00 72.82 405 ALA M CA 1
ATOM 1924 C C . ALA A 1 248 ? -52.688 -6.490 59.704 1.00 69.23 405 ALA M C 1
ATOM 1925 O O . ALA A 1 248 ? -51.614 -6.994 59.929 1.00 68.88 405 ALA M O 1
ATOM 1927 N N . LEU A 1 249 ? -53.269 -6.524 58.499 1.00 69.95 406 LEU M N 1
ATOM 1928 C CA . LEU A 1 249 ? -52.624 -7.107 57.293 1.00 66.93 406 LEU M CA 1
ATOM 1929 C C . LEU A 1 249 ? -52.533 -6.131 56.122 1.00 62.06 406 LEU M C 1
ATOM 1930 O O . LEU A 1 249 ? -53.550 -5.613 55.680 1.00 58.54 406 LEU M O 1
ATOM 1935 N N . PRO A 1 250 ? -51.331 -5.959 55.557 1.00 60.10 407 PRO M N 1
ATOM 1936 C CA . PRO A 1 250 ? -51.167 -5.259 54.301 1.00 59.39 407 PRO M CA 1
ATOM 1937 C C . PRO A 1 250 ? -51.090 -6.159 53.065 1.00 59.00 407 PRO M C 1
ATOM 1938 O O . PRO A 1 250 ? -50.513 -7.243 53.095 1.00 60.26 407 PRO M O 1
ATOM 1942 N N . TRP A 1 251 ? -51.687 -5.679 51.991 1.00 58.47 408 TRP M N 1
ATOM 1943 C CA . TRP A 1 251 ? -51.730 -6.388 50.732 1.00 59.32 408 TRP M CA 1
ATOM 1944 C C . TRP A 1 251 ? -51.276 -5.511 49.621 1.00 59.68 408 TRP M C 1
ATOM 1945 O O . TRP A 1 251 ? -51.582 -4.311 49.597 1.00 57.17 408 TRP M O 1
ATOM 1956 N N . VAL A 1 252 ? -50.611 -6.110 48.643 1.00 58.21 409 VAL M N 1
ATOM 1957 C CA . VAL A 1 252 ? -50.028 -5.306 47.593 1.00 59.95 409 VAL M CA 1
ATOM 1958 C C . VAL A 1 252 ? -50.149 -5.906 46.208 1.00 58.08 409 VAL M C 1
ATOM 1959 O O . VAL A 1 252 ? -50.049 -7.110 46.025 1.00 56.26 409 VAL M O 1
ATOM 1963 N N . ARG A 1 253 ? -50.359 -5.039 45.233 1.00 56.82 410 ARG M N 1
ATOM 1964 C CA . ARG A 1 253 ? -50.243 -5.451 43.855 1.00 56.61 410 ARG M CA 1
ATOM 1965 C C . ARG A 1 253 ? -49.720 -4.344 42.979 1.00 55.81 410 ARG M C 1
ATOM 1966 O O . ARG A 1 253 ? -49.719 -3.178 43.351 1.00 54.90 410 ARG M O 1
ATOM 1974 N N . TYR A 1 254 ? -49.233 -4.760 41.820 1.00 56.38 411 TYR M N 1
ATOM 1975 C CA . TYR A 1 254 ? -48.484 -3.918 40.912 1.00 55.53 411 TYR M CA 1
ATOM 1976 C C . TYR A 1 254 ? -49.100 -4.010 39.524 1.00 57.43 411 TYR M C 1
ATOM 1977 O O . TYR A 1 254 ? -49.193 -5.092 38.906 1.00 54.60 411 TYR M O 1
ATOM 1986 N N . ILE A 1 255 ? -49.501 -2.850 39.020 1.00 57.69 412 ILE M N 1
ATOM 1987 C CA . ILE A 1 255 ? -50.114 -2.767 37.701 1.00 58.36 412 ILE M CA 1
ATOM 1988 C C . ILE A 1 255 ? -49.349 -1.788 36.848 1.00 58.24 412 ILE M C 1
ATOM 1989 O O . ILE A 1 255 ? -49.135 -0.664 37.231 1.00 60.14 412 ILE M O 1
ATOM 1994 N N . THR A 1 256 ? -48.944 -2.215 35.667 1.00 61.24 413 THR M N 1
ATOM 1995 C CA . THR A 1 256 ? -48.423 -1.286 34.687 1.00 60.69 413 THR M CA 1
ATOM 1996 C C . THR A 1 256 ? -49.495 -1.007 33.655 1.00 61.39 413 THR M C 1
ATOM 1997 O O . THR A 1 256 ? -50.325 -1.846 33.356 1.00 58.95 413 THR M O 1
ATOM 2001 N N . GLN A 1 257 ? -49.462 0.204 33.118 1.00 63.80 414 GLN M N 1
ATOM 2002 C CA . GLN A 1 257 ? -50.379 0.587 32.067 1.00 64.09 414 GLN M CA 1
ATOM 2003 C C . GLN A 1 257 ? -49.817 1.727 31.249 1.00 61.87 414 GLN M C 1
ATOM 2004 O O . GLN A 1 257 ? -48.789 2.281 31.558 1.00 60.76 414 GLN M O 1
ATOM 2010 N N . ASN A 1 258 ? -50.515 2.094 30.202 1.00 62.62 415 ASN M N 1
ATOM 2011 C CA . ASN A 1 258 ? -49.942 3.006 29.235 1.00 63.05 415 ASN M CA 1
ATOM 2012 C C . ASN A 1 258 ? -49.738 4.425 29.648 1.00 63.73 415 ASN M C 1
ATOM 2013 O O . ASN A 1 258 ? -48.653 4.945 29.523 1.00 67.43 415 ASN M O 1
ATOM 2018 N N . GLY A 1 259 ? -50.734 5.134 30.079 1.00 63.52 416 GLY M N 1
ATOM 2019 C CA . GLY A 1 259 ? -50.511 6.573 29.951 1.00 67.17 416 GLY M CA 1
ATOM 2020 C C . GLY A 1 259 ? -50.254 6.990 28.496 1.00 65.33 416 GLY M C 1
ATOM 2021 O O . GLY A 1 259 ? -51.028 6.690 27.603 1.00 62.85 416 GLY M O 1
ATOM 2022 N N . ASP A 1 260 ? -49.154 7.665 28.239 1.00 68.38 417 ASP M N 1
ATOM 2023 C CA . ASP A 1 260 ? -49.003 8.376 26.944 1.00 70.51 417 ASP M CA 1
ATOM 2024 C C . ASP A 1 260 ? -48.019 7.811 25.915 1.00 69.90 417 ASP M C 1
ATOM 2025 O O . ASP A 1 260 ? -46.904 8.243 25.771 1.00 72.85 417 ASP M O 1
ATOM 2030 N N . TYR A 1 261 ? -48.496 6.857 25.151 1.00 68.94 418 TYR M N 1
ATOM 2031 C CA . TYR A 1 261 ? -47.640 5.905 24.496 1.00 66.41 418 TYR M CA 1
ATOM 2032 C C . TYR A 1 261 ? -47.784 6.048 22.989 1.00 67.24 418 TYR M C 1
ATOM 2033 O O . TYR A 1 261 ? -48.712 5.520 22.375 1.00 66.81 418 TYR M O 1
ATOM 2042 N N . GLN A 1 262 ? -46.856 6.777 22.385 1.00 71.03 419 GLN M N 1
ATOM 2043 C CA . GLN A 1 262 ? -46.976 7.161 20.955 1.00 72.87 419 GLN M CA 1
ATOM 2044 C C . GLN A 1 262 ? -45.812 6.830 20.056 1.00 73.03 419 GLN M C 1
ATOM 2045 O O . GLN A 1 262 ? -44.689 7.198 20.325 1.00 75.09 419 GLN M O 1
ATOM 2051 N N . LEU A 1 263 ? -46.108 6.182 18.942 1.00 74.90 420 LEU M N 1
ATOM 2052 C CA . LEU A 1 263 ? -45.109 5.902 17.925 1.00 76.78 420 LEU M CA 1
ATOM 2053 C C . LEU A 1 263 ? -45.400 6.765 16.710 1.00 81.71 420 LEU M C 1
ATOM 2054 O O . LEU A 1 263 ? -46.497 6.734 16.151 1.00 83.10 420 LEU M O 1
ATOM 2059 N N . ARG A 1 264 ? -44.418 7.548 16.302 1.00 87.59 421 ARG M N 1
ATOM 2060 C CA . ARG A 1 264 ? -44.565 8.356 15.095 1.00 89.50 421 ARG M CA 1
ATOM 2061 C C . ARG A 1 264 ? -44.444 7.561 13.820 1.00 92.28 421 ARG M C 1
ATOM 2062 O O . ARG A 1 264 ? -43.615 6.671 13.701 1.00 89.28 421 ARG M O 1
ATOM 2070 N N . THR A 1 265 ? -45.275 7.932 12.858 1.00 99.09 422 THR M N 1
ATOM 2071 C CA . THR A 1 265 ? -45.376 7.195 11.599 1.00 106.84 422 THR M CA 1
ATOM 2072 C C . THR A 1 265 ? -44.382 7.769 10.619 1.00 114.37 422 THR M C 1
ATOM 2073 O O . THR A 1 265 ? -43.715 7.025 9.904 1.00 112.11 422 THR M O 1
ATOM 2077 N N . GLN A 1 266 ? -44.330 9.102 10.584 1.00 120.36 423 GLN M N 1
ATOM 2078 C CA . GLN A 1 266 ? -43.303 9.882 9.862 1.00 126.21 423 GLN M CA 1
ATOM 2079 C C . GLN A 1 266 ? -43.692 11.358 9.671 1.00 125.63 423 GLN M C 1
ATOM 2080 O O . GLN A 1 266 ? -44.652 11.857 10.259 1.00 121.98 423 GLN M O 1
ATOM 2086 N N . SER B 2 6 ? -19.123 -5.222 -30.241 1.00 114.45 6 SER B N 1
ATOM 2087 C CA . SER B 2 6 ? -19.235 -5.351 -28.756 1.00 113.40 6 SER B CA 1
ATOM 2088 C C . SER B 2 6 ? -17.877 -5.671 -28.142 1.00 114.07 6 SER B C 1
ATOM 2089 O O . SER B 2 6 ? -17.251 -6.675 -28.459 1.00 110.36 6 SER B O 1
ATOM 2092 N N . LYS B 2 7 ? -17.441 -4.790 -27.252 1.00 121.18 7 LYS B N 1
ATOM 2093 C CA . LYS B 2 7 ? -16.122 -4.887 -26.616 1.00 121.29 7 LYS B CA 1
ATOM 2094 C C . LYS B 2 7 ? -16.116 -5.945 -25.511 1.00 115.55 7 LYS B C 1
ATOM 2095 O O . LYS B 2 7 ? -15.110 -6.616 -25.271 1.00 111.81 7 LYS B O 1
ATOM 2101 N N . SER B 2 8 ? -17.251 -6.075 -24.841 1.00 109.14 8 SER B N 1
ATOM 2102 C CA . SER B 2 8 ? -17.453 -7.121 -23.860 1.00 104.69 8 SER B CA 1
ATOM 2103 C C . SER B 2 8 ? -17.058 -8.493 -24.415 1.00 95.57 8 SER B C 1
ATOM 2104 O O . SER B 2 8 ? -16.192 -9.185 -23.882 1.00 95.62 8 SER B O 1
ATOM 2107 N N . SER B 2 9 ? -17.702 -8.879 -25.501 1.00 90.63 9 SER B N 1
ATOM 2108 C CA . SER B 2 9 ? -17.440 -10.178 -26.108 1.00 89.02 9 SER B CA 1
ATOM 2109 C C . SER B 2 9 ? -16.000 -10.247 -26.627 1.00 90.81 9 SER B C 1
ATOM 2110 O O . SER B 2 9 ? -15.193 -11.071 -26.180 1.00 90.09 9 SER B O 1
ATOM 2113 N N . VAL B 2 10 ? -15.704 -9.325 -27.541 1.00 93.41 10 VAL B N 1
ATOM 2114 C CA . VAL B 2 10 ? -14.390 -9.195 -28.212 1.00 94.74 10 VAL B CA 1
ATOM 2115 C C . VAL B 2 10 ? -13.248 -9.493 -27.258 1.00 97.98 10 VAL B C 1
ATOM 2116 O O . VAL B 2 10 ? -12.382 -10.325 -27.550 1.00 101.04 10 VAL B O 1
ATOM 2120 N N . ILE B 2 11 ? -13.277 -8.804 -26.115 1.00 98.98 11 ILE B N 1
ATOM 2121 C CA . ILE B 2 11 ? -12.221 -8.884 -25.091 1.00 99.82 11 ILE B CA 1
ATOM 2122 C C . ILE B 2 11 ? -12.390 -10.157 -24.223 1.00 96.71 11 ILE B C 1
ATOM 2123 O O . ILE B 2 11 ? -11.403 -10.837 -23.847 1.00 96.64 11 ILE B O 1
ATOM 2128 N N . GLY B 2 12 ? -13.649 -10.490 -23.946 1.00 87.74 12 GLY B N 1
ATOM 2129 C CA . GLY B 2 12 ? -13.982 -11.672 -23.169 1.00 81.36 12 GLY B CA 1
ATOM 2130 C C . GLY B 2 12 ? -13.652 -12.995 -23.841 1.00 73.27 12 GLY B C 1
ATOM 2131 O O . GLY B 2 12 ? -13.280 -13.935 -23.185 1.00 70.93 12 GLY B O 1
ATOM 2132 N N . TRP B 2 13 ? -13.748 -13.043 -25.155 1.00 68.22 13 TRP B N 1
ATOM 2133 C CA . TRP B 2 13 ? -13.725 -14.318 -25.874 1.00 68.38 13 TRP B CA 1
ATOM 2134 C C . TRP B 2 13 ? -12.433 -15.079 -25.863 1.00 68.62 13 TRP B C 1
ATOM 2135 O O . TRP B 2 13 ? -12.422 -16.276 -25.657 1.00 66.40 13 TRP B O 1
ATOM 2146 N N . PRO B 2 14 ? -11.320 -14.400 -26.104 1.00 72.87 14 PRO B N 1
ATOM 2147 C CA . PRO B 2 14 ? -10.069 -15.126 -26.061 1.00 74.27 14 PRO B CA 1
ATOM 2148 C C . PRO B 2 14 ? -9.864 -15.829 -24.726 1.00 73.02 14 PRO B C 1
ATOM 2149 O O . PRO B 2 14 ? -9.368 -16.958 -24.683 1.00 73.37 14 PRO B O 1
ATOM 2153 N N . ALA B 2 15 ? -10.231 -15.142 -23.650 1.00 71.95 15 ALA B N 1
ATOM 2154 C CA . ALA B 2 15 ? -10.098 -15.725 -22.325 1.00 72.54 15 ALA B CA 1
ATOM 2155 C C . ALA B 2 15 ? -10.910 -17.016 -22.310 1.00 69.37 15 ALA B C 1
ATOM 2156 O O . ALA B 2 15 ? -10.372 -18.082 -22.132 1.00 71.16 15 ALA B O 1
ATOM 2158 N N . VAL B 2 16 ? -12.195 -16.899 -22.611 1.00 64.64 16 VAL B N 1
ATOM 2159 C CA . VAL B 2 16 ? -13.095 -18.029 -22.596 1.00 62.07 16 VAL B CA 1
ATOM 2160 C C . VAL B 2 16 ? -12.644 -19.112 -23.563 1.00 63.22 16 VAL B C 1
ATOM 2161 O O . VAL B 2 16 ? -12.682 -20.275 -23.260 1.00 64.36 16 VAL B O 1
ATOM 2165 N N . ARG B 2 17 ? -12.244 -18.695 -24.745 1.00 66.00 17 ARG B N 1
ATOM 2166 C CA . ARG B 2 17 ? -11.775 -19.600 -25.752 1.00 67.64 17 ARG B CA 1
ATOM 2167 C C . ARG B 2 17 ? -10.678 -20.504 -25.195 1.00 70.05 17 ARG B C 1
ATOM 2168 O O . ARG B 2 17 ? -10.709 -21.717 -25.369 1.00 67.61 17 ARG B O 1
ATOM 2176 N N . GLU B 2 18 ? -9.696 -19.885 -24.557 1.00 71.77 18 GLU B N 1
ATOM 2177 C CA . GLU B 2 18 ? -8.591 -20.608 -23.973 1.00 76.20 18 GLU B CA 1
ATOM 2178 C C . GLU B 2 18 ? -9.020 -21.517 -22.829 1.00 72.64 18 GLU B C 1
ATOM 2179 O O . GLU B 2 18 ? -8.634 -22.660 -22.768 1.00 77.71 18 GLU B O 1
ATOM 2185 N N . ARG B 2 19 ? -9.809 -20.983 -21.918 1.00 71.08 19 ARG B N 1
ATOM 2186 C CA . ARG B 2 19 ? -10.435 -21.771 -20.861 1.00 70.72 19 ARG B CA 1
ATOM 2187 C C . ARG B 2 19 ? -11.093 -23.021 -21.467 1.00 66.61 19 ARG B C 1
ATOM 2188 O O . ARG B 2 19 ? -10.988 -24.104 -20.932 1.00 65.57 19 ARG B O 1
ATOM 2196 N N . MET B 2 20 ? -11.762 -22.849 -22.597 1.00 60.73 20 MET B N 1
ATOM 2197 C CA . MET B 2 20 ? -12.4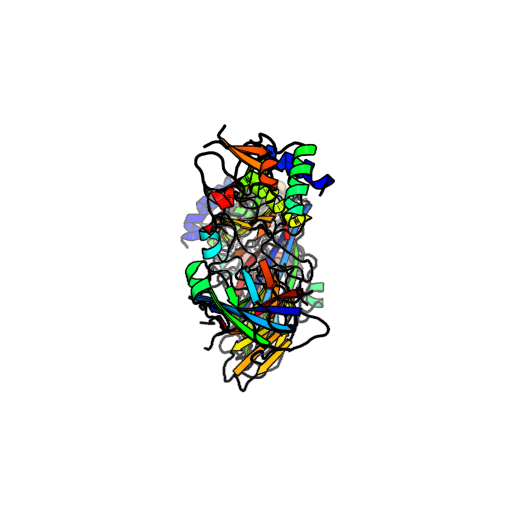52 -23.941 -23.243 1.00 58.24 20 MET B CA 1
ATOM 2198 C C . MET B 2 20 ? -11.420 -24.936 -23.752 1.00 64.31 20 MET B C 1
ATOM 2199 O O . MET B 2 20 ? -11.549 -26.129 -23.559 1.00 64.96 20 MET B O 1
ATOM 2204 N N . ARG B 2 21 ? -10.371 -24.433 -24.379 1.00 69.48 21 ARG B N 1
ATOM 2205 C CA . ARG B 2 21 ? -9.317 -25.301 -24.899 1.00 79.65 21 ARG B CA 1
ATOM 2206 C C . ARG B 2 21 ? -8.615 -26.096 -23.807 1.00 82.91 21 ARG B C 1
ATOM 2207 O O . ARG B 2 21 ? -8.280 -27.273 -23.983 1.00 84.76 21 ARG B O 1
ATOM 2215 N N . ARG B 2 22 ? -8.373 -25.428 -22.690 1.00 83.62 22 ARG B N 1
ATOM 2216 C CA . ARG B 2 22 ? -7.632 -26.002 -21.584 1.00 84.71 22 ARG B CA 1
ATOM 2217 C C . ARG B 2 22 ? -8.445 -27.127 -20.990 1.00 81.51 22 ARG B C 1
ATOM 2218 O O . ARG B 2 22 ? -7.939 -28.219 -20.791 1.00 86.45 22 ARG B O 1
ATOM 2226 N N . ALA B 2 23 ? -9.722 -26.868 -20.766 1.00 77.81 23 ALA B N 1
ATOM 2227 C CA . ALA B 2 23 ? -10.636 -27.892 -20.310 1.00 75.21 23 ALA B CA 1
ATOM 2228 C C . ALA B 2 23 ? -10.429 -29.111 -21.127 1.00 77.81 23 ALA B C 1
ATOM 2229 O O . ALA B 2 23 ? -10.420 -29.076 -22.349 1.00 76.56 23 ALA B O 1
ATOM 2231 N N . GLU B 2 24 ? -10.264 -30.215 -20.438 1.00 83.30 24 GLU B N 1
ATOM 2232 C CA . GLU B 2 24 ? -9.971 -31.422 -21.113 1.00 91.51 24 GLU B CA 1
ATOM 2233 C C . GLU B 2 24 ? -11.191 -31.872 -21.893 1.00 98.36 24 GLU B C 1
ATOM 2234 O O . GLU B 2 24 ? -12.314 -31.848 -21.390 1.00 91.33 24 GLU B O 1
ATOM 2240 N N . PRO B 2 25 ? -10.962 -32.319 -23.119 1.00 73.89 25 PRO B N 1
ATOM 2241 C CA . PRO B 2 25 ? -12.040 -32.785 -23.946 1.00 75.79 25 PRO B CA 1
ATOM 2242 C C . PRO B 2 25 ? -12.914 -33.733 -23.167 1.00 91.60 25 PRO B C 1
ATOM 2243 O O . PRO B 2 25 ? -13.944 -34.144 -23.664 1.00 106.28 25 PRO B O 1
ATOM 2247 N N . ALA B 2 26 ? -12.492 -34.128 -21.973 1.00 97.39 26 ALA B N 1
ATOM 2248 C CA . ALA B 2 26 ? -13.264 -35.072 -21.215 1.00 92.24 26 ALA B CA 1
ATOM 2249 C C . ALA B 2 26 ? -12.983 -34.952 -19.731 1.00 84.52 26 ALA B C 1
ATOM 2250 O O . ALA B 2 26 ? -13.859 -34.556 -18.976 1.00 90.19 26 ALA B O 1
ATOM 2252 N N . GLU B 2 64 ? -17.761 -25.138 -4.968 1.00 98.15 64 GLU B N 1
ATOM 2253 C CA . GLU B 2 64 ? -17.559 -25.049 -3.505 1.00 100.04 64 GLU B CA 1
ATOM 2254 C C . GLU B 2 64 ? -18.276 -23.892 -2.809 1.00 90.28 64 GLU B C 1
ATOM 2255 O O . GLU B 2 64 ? -18.511 -23.967 -1.614 1.00 97.71 64 GLU B O 1
ATOM 2261 N N . GLU B 2 65 ? -18.591 -22.838 -3.550 1.00 80.12 65 GLU B N 1
ATOM 2262 C CA . GLU B 2 65 ? -19.361 -21.707 -3.065 1.00 79.49 65 GLU B CA 1
ATOM 2263 C C . GLU B 2 65 ? -20.753 -21.761 -3.642 1.00 76.12 65 GLU B C 1
ATOM 2264 O O . GLU B 2 65 ? -20.943 -21.724 -4.862 1.00 73.66 65 GLU B O 1
ATOM 2270 N N . VAL B 2 66 ? -21.731 -21.849 -2.761 1.00 74.63 66 VAL B N 1
ATOM 2271 C CA . VAL B 2 66 ? -23.088 -22.141 -3.176 1.00 72.09 66 VAL B CA 1
ATOM 2272 C C . VAL B 2 66 ? -23.853 -20.919 -3.693 1.00 68.91 66 VAL B C 1
ATOM 2273 O O . VAL B 2 66 ? -23.569 -19.761 -3.358 1.00 66.97 66 VAL B O 1
ATOM 2277 N N . GLY B 2 67 ? -24.803 -21.227 -4.569 1.00 66.74 67 GLY B N 1
ATOM 2278 C CA . GLY B 2 67 ? -25.868 -20.320 -4.954 1.00 63.29 67 GLY B CA 1
ATOM 2279 C C . GLY B 2 67 ? -25.763 -19.692 -6.320 1.00 59.68 67 GLY B C 1
ATOM 2280 O O . GLY B 2 67 ? -24.767 -19.786 -7.036 1.00 54.73 67 GLY B O 1
ATOM 2281 N N . PHE B 2 68 ? -26.843 -19.008 -6.645 1.00 60.35 68 PHE B N 1
ATOM 2282 C CA . PHE B 2 68 ? -27.019 -18.395 -7.944 1.00 58.52 68 PHE B CA 1
ATOM 2283 C C . PHE B 2 68 ? -27.356 -16.956 -7.736 1.00 58.01 68 PHE B C 1
ATOM 2284 O O . PHE B 2 68 ? -28.506 -16.620 -7.551 1.00 58.24 68 PHE B O 1
ATOM 2292 N N . PRO B 2 69 ? -26.330 -16.116 -7.702 1.00 59.12 69 PRO B N 1
ATOM 2293 C CA . PRO B 2 69 ? -26.525 -14.688 -7.507 1.00 60.73 69 PRO B CA 1
ATOM 2294 C C . PRO B 2 69 ? -27.061 -14.026 -8.720 1.00 59.98 69 PRO B C 1
ATOM 2295 O O . PRO B 2 69 ? -26.930 -14.516 -9.805 1.00 62.27 69 PRO B O 1
ATOM 2299 N N . VAL B 2 70 ? -27.660 -12.883 -8.515 1.00 63.76 70 VAL B N 1
ATOM 2300 C CA . VAL B 2 70 ? -28.176 -12.086 -9.612 1.00 62.61 70 VAL B CA 1
ATOM 2301 C C . VAL B 2 70 ? -27.587 -10.705 -9.502 1.00 61.23 70 VAL B C 1
ATOM 2302 O O . VAL B 2 70 ? -27.564 -10.124 -8.439 1.00 63.81 70 VAL B O 1
ATOM 2306 N N . THR B 2 71 ? -27.117 -10.187 -10.618 1.00 61.81 71 THR B N 1
ATOM 2307 C CA . THR B 2 71 ? -26.592 -8.841 -10.676 1.00 61.77 71 THR B CA 1
ATOM 2308 C C . THR B 2 71 ? -27.746 -7.873 -10.684 1.00 63.30 71 THR B C 1
ATOM 2309 O O . THR B 2 71 ? -28.650 -7.978 -11.495 1.00 62.42 71 THR B O 1
ATOM 2313 N N . PRO B 2 72 ? -27.719 -6.917 -9.788 1.00 67.35 72 PRO B N 1
ATOM 2314 C CA . PRO B 2 72 ? -28.857 -6.038 -9.668 1.00 70.82 72 PRO B CA 1
ATOM 2315 C C . PRO B 2 72 ? -29.213 -5.331 -10.947 1.00 73.08 72 PRO B C 1
ATOM 2316 O O . PRO B 2 72 ? -28.350 -4.726 -11.594 1.00 72.10 72 PRO B O 1
ATOM 2320 N N . GLN B 2 73 ? -30.478 -5.489 -11.318 1.00 78.55 73 GLN B N 1
ATOM 2321 C CA . GLN B 2 73 ? -31.168 -4.668 -12.339 1.00 78.08 73 GLN B CA 1
ATOM 2322 C C . GLN B 2 73 ? -30.885 -5.069 -13.758 1.00 74.80 73 GLN B C 1
ATOM 2323 O O . GLN B 2 73 ? -31.625 -4.695 -14.672 1.00 77.94 73 GLN B O 1
ATOM 2329 N N . VAL B 2 74 ? -29.837 -5.856 -13.932 1.00 70.11 74 VAL B N 1
ATOM 2330 C CA . VAL B 2 74 ? -29.494 -6.394 -15.214 1.00 67.07 74 VAL B CA 1
ATOM 2331 C C . VAL B 2 74 ? -30.562 -7.375 -15.635 1.00 64.99 74 VAL B C 1
ATOM 2332 O O . VAL B 2 74 ? -30.800 -8.343 -14.946 1.00 66.26 74 VAL B O 1
ATOM 2336 N N . PRO B 2 75 ? -31.198 -7.127 -16.770 1.00 63.24 75 PRO B N 1
ATOM 2337 C CA . PRO B 2 75 ? -32.287 -7.981 -17.157 1.00 62.95 75 PRO B CA 1
ATOM 2338 C C . PRO B 2 75 ? -31.808 -9.300 -17.697 1.00 62.50 75 PRO B C 1
ATOM 2339 O O . PRO B 2 75 ? -30.787 -9.382 -18.338 1.00 60.98 75 PRO B O 1
ATOM 2343 N N . LEU B 2 76 ? -32.575 -10.332 -17.409 1.00 62.74 76 LEU B N 1
ATOM 2344 C CA . LEU B 2 76 ? -32.225 -11.669 -17.791 1.00 60.29 76 LEU B CA 1
ATOM 2345 C C . LEU B 2 76 ? -33.305 -12.273 -18.642 1.00 59.19 76 LEU B C 1
ATOM 2346 O O . LEU B 2 76 ? -34.481 -12.199 -18.335 1.00 60.58 76 LEU B O 1
ATOM 2351 N N . ARG B 2 77 ? -32.883 -12.868 -19.736 1.00 59.38 77 ARG B N 1
ATOM 2352 C CA . ARG B 2 77 ? -33.819 -13.365 -20.699 1.00 58.91 77 ARG B CA 1
ATOM 2353 C C . ARG B 2 77 ? -33.286 -14.543 -21.483 1.00 55.82 77 ARG B C 1
ATOM 2354 O O . ARG B 2 77 ? -32.079 -14.794 -21.535 1.00 55.83 77 ARG B O 1
ATOM 2362 N N . PRO B 2 78 ? -34.193 -15.271 -22.109 1.00 54.70 78 PRO B N 1
ATOM 2363 C CA . PRO B 2 78 ? -33.738 -16.325 -22.978 1.00 55.26 78 PRO B CA 1
ATOM 2364 C C . PRO B 2 78 ? -33.105 -15.747 -24.242 1.00 55.92 78 PRO B C 1
ATOM 2365 O O . PRO B 2 78 ? -33.431 -14.620 -24.670 1.00 55.61 78 PRO B O 1
ATOM 2369 N N . MET B 2 79 ? -32.175 -16.522 -24.797 1.00 53.68 79 MET B N 1
ATOM 2370 C CA . MET B 2 79 ? -31.508 -16.189 -26.045 1.00 50.58 79 MET B CA 1
ATOM 2371 C C . MET B 2 79 ? -32.528 -15.901 -27.131 1.00 52.49 79 MET B C 1
ATOM 2372 O O . MET B 2 79 ? -33.515 -16.611 -27.291 1.00 52.78 79 MET B O 1
ATOM 2377 N N . THR B 2 80 ? -32.237 -14.863 -27.903 1.00 53.49 80 THR B N 1
ATOM 2378 C CA . THR B 2 80 ? -33.039 -14.505 -29.080 1.00 54.61 80 THR B CA 1
ATOM 2379 C C . THR B 2 80 ? -32.423 -14.979 -30.393 1.00 55.97 80 THR B C 1
ATOM 2380 O O . THR B 2 80 ? -31.217 -15.246 -30.445 1.00 56.82 80 THR B O 1
ATOM 2384 N N . TYR B 2 81 ? -33.248 -15.067 -31.446 1.00 57.22 81 TYR B N 1
ATOM 2385 C CA . TYR B 2 81 ? -32.796 -15.514 -32.782 1.00 57.56 81 TYR B CA 1
ATOM 2386 C C . TYR B 2 81 ? -31.668 -14.618 -33.255 1.00 59.03 81 TYR B C 1
ATOM 2387 O O . TYR B 2 81 ? -30.572 -15.074 -33.572 1.00 60.47 81 TYR B O 1
ATOM 2396 N N . LYS B 2 82 ? -31.911 -13.325 -33.243 1.00 61.35 82 LYS B N 1
ATOM 2397 C CA . LYS B 2 82 ? -30.909 -12.399 -33.778 1.00 63.06 82 LYS B CA 1
ATOM 2398 C C . LYS B 2 82 ? -29.603 -12.475 -32.963 1.00 60.22 82 LYS B C 1
ATOM 2399 O O . LYS B 2 82 ? -28.500 -12.389 -33.513 1.00 59.86 82 LYS B O 1
ATOM 2405 N N . ALA B 2 83 ? -29.729 -12.687 -31.658 1.00 57.24 83 ALA B N 1
ATOM 2406 C CA . ALA B 2 83 ? -28.557 -12.688 -30.791 1.00 54.36 83 ALA B CA 1
ATOM 2407 C C . ALA B 2 83 ? -27.768 -13.993 -30.988 1.00 55.85 83 ALA B C 1
ATOM 2408 O O . ALA B 2 83 ? -26.533 -14.014 -31.004 1.00 56.10 83 ALA B O 1
ATOM 2410 N N . ALA B 2 84 ? -28.503 -15.072 -31.196 1.00 56.36 84 ALA B N 1
ATOM 2411 C CA . ALA B 2 84 ? -27.918 -16.377 -31.500 1.00 55.57 84 ALA B CA 1
ATOM 2412 C C . ALA B 2 84 ? -27.199 -16.338 -32.843 1.00 57.69 84 ALA B C 1
ATOM 2413 O O . ALA B 2 84 ? -26.085 -16.839 -32.987 1.00 59.48 84 ALA B O 1
ATOM 2415 N N . VAL B 2 85 ? -27.843 -15.742 -33.835 1.00 59.14 85 VAL B N 1
ATOM 2416 C CA . VAL B 2 85 ? -27.223 -15.573 -35.134 1.00 61.28 85 VAL B CA 1
ATOM 2417 C C . VAL B 2 85 ? -25.973 -14.704 -35.058 1.00 61.56 85 VAL B C 1
ATOM 2418 O O . VAL B 2 85 ? -24.926 -15.097 -35.534 1.00 59.60 85 VAL B O 1
ATOM 2422 N N . ASP B 2 86 ? -26.079 -13.531 -34.442 1.00 65.26 86 ASP B N 1
ATOM 2423 C CA . ASP B 2 86 ? -24.899 -12.652 -34.258 1.00 69.29 86 ASP B CA 1
ATOM 2424 C C . ASP B 2 86 ? -23.700 -13.333 -33.609 1.00 65.72 86 ASP B C 1
ATOM 2425 O O . ASP B 2 86 ? -22.548 -13.148 -34.014 1.00 63.51 86 ASP B O 1
ATOM 2430 N N . LEU B 2 87 ? -23.999 -14.081 -32.568 1.00 61.21 87 LEU B N 1
ATOM 2431 C CA . LEU B 2 87 ? -22.968 -14.730 -31.794 1.00 59.82 87 LEU B CA 1
ATOM 2432 C C . LEU B 2 87 ? -22.326 -15.846 -32.593 1.00 59.26 87 LEU B C 1
ATOM 2433 O O . LEU B 2 87 ? -21.108 -15.997 -32.592 1.00 58.42 87 LEU B O 1
ATOM 2438 N N . SER B 2 88 ? -23.157 -16.629 -33.263 1.00 61.31 88 SER B N 1
ATOM 2439 C CA . SER B 2 88 ? -22.668 -17.673 -34.161 1.00 61.94 88 SER B CA 1
ATOM 2440 C C . SER B 2 88 ? -21.623 -17.086 -35.056 1.00 62.32 88 SER B C 1
ATOM 2441 O O . SER B 2 88 ? -20.545 -17.629 -35.225 1.00 64.20 88 SER B O 1
ATOM 2444 N N . HIS B 2 89 ? -21.952 -15.950 -35.635 1.00 66.62 89 HIS B N 1
ATOM 2445 C CA . HIS B 2 89 ? -21.058 -15.319 -36.611 1.00 68.72 89 HIS B CA 1
ATOM 2446 C C . HIS B 2 89 ? -19.841 -14.756 -35.961 1.00 69.20 89 HIS B C 1
ATOM 2447 O O . HIS B 2 89 ? -18.744 -14.874 -36.481 1.00 73.53 89 HIS B O 1
ATOM 2454 N N . PHE B 2 90 ? -20.019 -14.154 -34.799 1.00 66.97 90 PHE B N 1
ATOM 2455 C CA . PHE B 2 90 ? -18.899 -13.625 -34.068 1.00 66.65 90 PHE B CA 1
ATOM 2456 C C . PHE B 2 90 ? -17.875 -14.703 -33.768 1.00 66.82 90 PHE B C 1
ATOM 2457 O O . PHE B 2 90 ? -16.675 -14.526 -33.980 1.00 67.13 90 PHE B O 1
ATOM 2465 N N . LEU B 2 91 ? -18.359 -15.809 -33.233 1.00 63.94 91 LEU B N 1
ATOM 2466 C CA . LEU B 2 91 ? -17.490 -16.925 -32.929 1.00 64.16 91 LEU B CA 1
ATOM 2467 C C . LEU B 2 91 ? -16.882 -17.531 -34.196 1.00 69.87 91 LEU B C 1
ATOM 2468 O O . LEU B 2 91 ? -15.706 -17.900 -34.205 1.00 69.26 91 LEU B O 1
ATOM 2473 N N . LYS B 2 92 ? -17.686 -17.627 -35.253 1.00 71.81 92 LYS B N 1
ATOM 2474 C CA . LYS B 2 92 ? -17.199 -18.053 -36.564 1.00 77.48 92 LYS B CA 1
ATOM 2475 C C . LYS B 2 92 ? -16.068 -17.151 -37.045 1.00 79.11 92 LYS B C 1
ATOM 2476 O O . LYS B 2 92 ? -14.986 -17.621 -37.382 1.00 77.35 92 LYS B O 1
ATOM 2482 N N . GLU B 2 93 ? -16.336 -15.852 -37.067 1.00 83.41 93 GLU B N 1
ATOM 2483 C CA . GLU B 2 93 ? -15.334 -14.839 -37.454 1.00 86.94 93 GLU B CA 1
ATOM 2484 C C . GLU B 2 93 ? -14.052 -14.967 -36.649 1.00 84.34 93 GLU B C 1
ATOM 2485 O O . GLU B 2 93 ? -12.986 -15.120 -37.218 1.00 89.56 93 GLU B O 1
ATOM 2491 N N . LYS B 2 94 ? -14.164 -14.928 -35.325 1.00 78.21 94 LYS B N 1
ATOM 2492 C CA . LYS B 2 94 ? -12.979 -14.905 -34.461 1.00 74.93 94 LYS B CA 1
ATOM 2493 C C . LYS B 2 94 ? -12.282 -16.228 -34.343 1.00 75.06 94 LYS B C 1
ATOM 2494 O O . LYS B 2 94 ? -11.124 -16.292 -33.933 1.00 73.71 94 LYS B O 1
ATOM 2500 N N . GLY B 2 95 ? -12.983 -17.294 -34.689 1.00 74.41 95 GLY B N 1
ATOM 2501 C CA . GLY B 2 95 ? -12.416 -18.623 -34.564 1.00 71.83 95 GLY B CA 1
ATOM 2502 C C . GLY B 2 95 ? -12.330 -19.050 -33.103 1.00 71.41 95 GLY B C 1
ATOM 2503 O O . GLY B 2 95 ? -12.501 -18.242 -32.179 1.00 68.07 95 GLY B O 1
ATOM 2504 N N . GLY B 2 96 ? -12.096 -20.346 -32.916 1.00 71.15 96 GLY B N 1
ATOM 2505 C CA . GLY B 2 96 ? -11.976 -20.952 -31.601 1.00 69.02 96 GLY B CA 1
ATOM 2506 C C . GLY B 2 96 ? -12.959 -22.078 -31.347 1.00 68.02 96 GLY B C 1
ATOM 2507 O O . GLY B 2 96 ? -12.644 -23.015 -30.630 1.00 67.16 96 GLY B O 1
ATOM 2508 N N . LEU B 2 97 ? -14.153 -21.987 -31.925 1.00 66.58 97 LEU B N 1
ATOM 2509 C CA . LEU B 2 97 ? -15.217 -22.956 -31.655 1.00 63.24 97 LEU B CA 1
ATOM 2510 C C . LEU B 2 97 ? -15.274 -24.025 -32.709 1.00 63.33 97 LEU B C 1
ATOM 2511 O O . LEU B 2 97 ? -15.573 -25.164 -32.404 1.00 62.92 97 LEU B O 1
ATOM 2516 N N . GLU B 2 98 ? -15.058 -23.622 -33.960 1.00 66.12 98 GLU B N 1
ATOM 2517 C CA . GLU B 2 98 ? -15.141 -24.511 -35.123 1.00 68.96 98 GLU B CA 1
ATOM 2518 C C . GLU B 2 98 ? -14.155 -25.645 -34.952 1.00 67.20 98 GLU B C 1
ATOM 2519 O O . GLU B 2 98 ? -12.977 -25.420 -34.732 1.00 68.71 98 GLU B O 1
ATOM 2525 N N . GLY B 2 99 ? -14.654 -26.863 -35.032 1.00 64.86 99 GLY B N 1
ATOM 2526 C CA . GLY B 2 99 ? -13.817 -28.031 -34.865 1.00 66.91 99 GLY B CA 1
ATOM 2527 C C . GLY B 2 99 ? -13.301 -28.310 -33.450 1.00 68.44 99 GLY B C 1
ATOM 2528 O O . GLY B 2 99 ? -12.632 -29.303 -33.225 1.00 71.34 99 GLY B O 1
ATOM 2529 N N . LEU B 2 100 ? -13.601 -27.452 -32.488 1.00 67.33 100 LEU B N 1
ATOM 2530 C CA . LEU B 2 100 ? -13.339 -27.782 -31.098 1.00 65.39 100 LEU B CA 1
ATOM 2531 C C . LEU B 2 100 ? -14.162 -29.021 -30.738 1.00 64.51 100 LEU B C 1
ATOM 2532 O O . LEU B 2 100 ? -15.356 -29.116 -31.027 1.00 66.33 100 LEU B O 1
ATOM 2537 N N . ILE B 2 101 ? -13.516 -29.961 -30.087 1.00 63.80 101 ILE B N 1
ATOM 2538 C CA . ILE B 2 101 ? -14.215 -31.100 -29.551 1.00 62.59 101 ILE B CA 1
ATOM 2539 C C . ILE B 2 101 ? -15.104 -30.659 -28.382 1.00 59.37 101 ILE B C 1
ATOM 2540 O O . ILE B 2 101 ? -14.662 -30.042 -27.420 1.00 57.85 101 ILE B O 1
ATOM 2545 N N . HIS B 2 102 ? -16.358 -31.069 -28.478 1.00 59.50 102 HIS B N 1
ATOM 2546 C CA . HIS B 2 102 ? -17.380 -30.760 -27.497 1.00 59.37 102 HIS B CA 1
ATOM 2547 C C . HIS B 2 102 ? -17.267 -31.576 -26.235 1.00 59.29 102 HIS B C 1
ATOM 2548 O O . HIS B 2 102 ? -16.981 -32.775 -26.276 1.00 60.65 102 HIS B O 1
ATOM 2555 N N . SER B 2 103 ? -17.447 -30.896 -25.106 1.00 60.85 103 SER B N 1
ATOM 2556 C CA . SER B 2 103 ? -17.811 -31.528 -23.820 1.00 63.52 103 SER B CA 1
ATOM 2557 C C . SER B 2 103 ? -18.791 -30.623 -23.100 1.00 64.20 103 SER B C 1
ATOM 2558 O O . SER B 2 103 ? -18.856 -29.417 -23.366 1.00 60.45 103 SER B O 1
ATOM 2561 N N . GLN B 2 104 ? -19.530 -31.199 -22.163 1.00 64.51 104 GLN B N 1
ATOM 2562 C CA . GLN B 2 104 ? -20.458 -30.392 -21.401 1.00 63.68 104 GLN B CA 1
ATOM 2563 C C . GLN B 2 104 ? -19.711 -29.282 -20.653 1.00 64.40 104 GLN B C 1
ATOM 2564 O O . GLN B 2 104 ? -20.186 -28.156 -20.588 1.00 65.13 104 GLN B O 1
ATOM 2570 N N . ARG B 2 105 ? -18.552 -29.608 -20.091 1.00 63.64 105 ARG B N 1
ATOM 2571 C CA . ARG B 2 105 ? -17.765 -28.627 -19.344 1.00 67.18 105 ARG B CA 1
ATOM 2572 C C . ARG B 2 105 ? -17.459 -27.409 -20.215 1.00 63.72 105 ARG B C 1
ATOM 2573 O O . ARG B 2 105 ? -17.675 -26.259 -19.835 1.00 60.66 105 ARG B O 1
ATOM 2581 N N . ARG B 2 106 ? -16.978 -27.705 -21.412 1.00 62.30 106 ARG B N 1
ATOM 2582 C CA . ARG B 2 106 ? -16.565 -26.684 -22.361 1.00 60.49 106 ARG B CA 1
ATOM 2583 C C . ARG B 2 106 ? -17.730 -25.827 -22.754 1.00 57.86 106 ARG B C 1
ATOM 2584 O O . ARG B 2 106 ? -17.607 -24.605 -22.892 1.00 58.30 106 ARG B O 1
ATOM 2592 N N . GLN B 2 107 ? -18.850 -26.487 -22.977 1.00 55.91 107 GLN B N 1
ATOM 2593 C CA . GLN B 2 107 ? -20.047 -25.797 -23.346 1.00 55.72 107 GLN B CA 1
ATOM 2594 C C . GLN B 2 107 ? -20.474 -24.909 -22.212 1.00 55.04 107 GLN B C 1
ATOM 2595 O O . GLN B 2 107 ? -20.808 -23.759 -22.391 1.00 54.12 107 GLN B O 1
ATOM 2601 N N . ASP B 2 108 ? -20.431 -25.464 -21.021 1.00 57.16 108 ASP B N 1
ATOM 2602 C CA . ASP B 2 108 ? -20.815 -24.733 -19.829 1.00 59.50 108 ASP B CA 1
ATOM 2603 C C . ASP B 2 108 ? -20.045 -23.464 -19.688 1.00 56.24 108 ASP B C 1
ATOM 2604 O O . ASP B 2 108 ? -20.627 -22.425 -19.405 1.00 55.56 108 ASP B O 1
ATOM 2609 N N . ILE B 2 109 ? -18.738 -23.553 -19.876 1.00 54.11 109 ILE B N 1
ATOM 2610 C CA . ILE B 2 109 ? -17.897 -22.360 -19.859 1.00 56.90 109 ILE B CA 1
ATOM 2611 C C . ILE B 2 109 ? -18.449 -21.308 -20.791 1.00 56.28 109 ILE B C 1
ATOM 2612 O O . ILE B 2 109 ? -18.530 -20.143 -20.463 1.00 58.22 109 ILE B O 1
ATOM 2617 N N . LEU B 2 110 ? -18.819 -21.744 -21.983 1.00 58.84 110 LEU B N 1
ATOM 2618 C CA . LEU B 2 110 ? -19.366 -20.850 -23.002 1.00 60.24 110 LEU B CA 1
ATOM 2619 C C . LEU B 2 110 ? -20.679 -20.239 -22.514 1.00 58.69 110 LEU B C 1
ATOM 2620 O O . LEU B 2 110 ? -20.804 -19.041 -22.380 1.00 58.04 110 LEU B O 1
ATOM 2625 N N . ASP B 2 111 ? -21.632 -21.098 -22.189 1.00 59.03 111 ASP B N 1
ATOM 2626 C CA . ASP B 2 111 ? -22.967 -20.667 -21.806 1.00 59.04 111 ASP B CA 1
ATOM 2627 C C . ASP B 2 111 ? -22.955 -19.707 -20.630 1.00 60.98 111 ASP B C 1
ATOM 2628 O O . ASP B 2 111 ? -23.744 -18.782 -20.596 1.00 57.39 111 ASP B O 1
ATOM 2633 N N . LEU B 2 112 ? -22.076 -19.968 -19.659 1.00 63.13 112 LEU B N 1
ATOM 2634 C CA . LEU B 2 112 ? -21.980 -19.171 -18.440 1.00 61.98 112 LEU B CA 1
ATOM 2635 C C . LEU B 2 112 ? -21.371 -17.828 -18.766 1.00 60.40 112 LEU B C 1
ATOM 2636 O O . LEU B 2 112 ? -21.799 -16.787 -18.250 1.00 61.81 112 LEU B O 1
ATOM 2641 N N . TRP B 2 113 ? -20.388 -17.854 -19.652 1.00 57.79 113 TRP B N 1
ATOM 2642 C CA . TRP B 2 113 ? -19.807 -16.628 -20.170 1.00 56.30 113 TRP B CA 1
ATOM 2643 C C . TRP B 2 113 ? -20.859 -15.709 -20.757 1.00 54.18 113 TRP B C 1
ATOM 2644 O O . TRP B 2 113 ? -20.965 -14.553 -20.405 1.00 52.79 113 TRP B O 1
ATOM 2655 N N . ILE B 2 114 ? -21.690 -16.255 -21.614 1.00 53.90 114 ILE B N 1
ATOM 2656 C CA . ILE B 2 114 ? -22.776 -15.501 -22.222 1.00 55.92 114 ILE B CA 1
ATOM 2657 C C . ILE B 2 114 ? -23.772 -15.059 -21.179 1.00 54.89 114 ILE B C 1
ATOM 2658 O O . ILE B 2 114 ? -24.334 -13.990 -21.233 1.00 55.32 114 ILE B O 1
ATOM 2663 N N . TYR B 2 115 ? -24.009 -15.923 -20.233 1.00 54.96 115 TYR B N 1
ATOM 2664 C CA . TYR B 2 115 ? -24.885 -15.603 -19.142 1.00 56.79 115 TYR B CA 1
ATOM 2665 C C . TYR B 2 115 ? -24.408 -14.404 -18.343 1.00 57.01 115 TYR B C 1
ATOM 2666 O O . TYR B 2 115 ? -25.155 -13.459 -18.158 1.00 56.55 115 TYR B O 1
ATOM 2675 N N . HIS B 2 116 ? -23.171 -14.424 -17.877 1.00 57.27 116 HIS B N 1
ATOM 2676 C CA . HIS B 2 116 ? -22.689 -13.293 -17.066 1.00 60.42 116 HIS B CA 1
ATOM 2677 C C . HIS B 2 116 ? -22.503 -12.028 -17.873 1.00 61.29 116 HIS B C 1
ATOM 2678 O O . HIS B 2 116 ? -22.943 -10.956 -17.496 1.00 60.57 116 HIS B O 1
ATOM 2685 N N . THR B 2 117 ? -21.883 -12.162 -19.033 1.00 63.21 117 THR B N 1
ATOM 2686 C CA . THR B 2 117 ? -21.599 -11.024 -19.894 1.00 61.77 117 THR B CA 1
ATOM 2687 C C . THR B 2 117 ? -22.787 -10.518 -20.717 1.00 62.73 117 THR B C 1
ATOM 2688 O O . THR B 2 117 ? -22.772 -9.383 -21.177 1.00 64.40 117 THR B O 1
ATOM 2692 N N . GLN B 2 118 ? -23.812 -11.341 -20.902 1.00 62.49 118 GLN B N 1
ATOM 2693 C CA . GLN B 2 118 ? -24.933 -10.976 -21.809 1.00 63.63 118 GLN B CA 1
ATOM 2694 C C . GLN B 2 118 ? -26.350 -11.138 -21.292 1.00 60.40 118 GLN B C 1
ATOM 2695 O O . GLN B 2 118 ? -27.286 -10.596 -21.863 1.00 58.98 118 GLN B O 1
ATOM 2701 N N . GLY B 2 119 ? -26.517 -11.897 -20.230 1.00 59.46 119 GLY B N 1
ATOM 2702 C CA . GLY B 2 119 ? -27.786 -11.910 -19.527 1.00 57.45 119 GLY B CA 1
ATOM 2703 C C . GLY B 2 119 ? -28.724 -12.908 -20.109 1.00 52.53 119 GLY B C 1
ATOM 2704 O O . GLY B 2 119 ? -29.925 -12.888 -19.846 1.00 51.83 119 GLY B O 1
ATOM 2705 N N . TYR B 2 120 ? -28.160 -13.811 -20.885 1.00 51.48 120 TYR B N 1
ATOM 2706 C CA . TYR B 2 120 ? -28.957 -14.900 -21.459 1.00 50.58 120 TYR B CA 1
ATOM 2707 C C . TYR B 2 120 ? -28.884 -16.118 -20.618 1.00 49.67 120 TYR B C 1
ATOM 2708 O O . TYR B 2 120 ? -27.825 -16.686 -20.390 1.00 50.97 120 TYR B O 1
ATOM 2717 N N . PHE B 2 121 ? -30.042 -16.505 -20.124 1.00 50.75 121 PHE B N 1
ATOM 2718 C CA . PHE B 2 121 ? -30.168 -17.735 -19.361 1.00 49.94 121 PHE B CA 1
ATOM 2719 C C . PHE B 2 121 ? -29.489 -18.812 -20.154 1.00 48.27 121 PHE B C 1
ATOM 2720 O O . PHE B 2 121 ? -29.715 -18.931 -21.343 1.00 48.46 121 PHE B O 1
ATOM 2728 N N . PRO B 2 122 ? -28.641 -19.590 -19.506 1.00 48.43 122 PRO B N 1
ATOM 2729 C CA . PRO B 2 122 ? -27.895 -20.624 -20.204 1.00 48.13 122 PRO B CA 1
ATOM 2730 C C . PRO B 2 122 ? -28.687 -21.901 -20.408 1.00 49.14 122 PRO B C 1
ATOM 2731 O O . PRO B 2 122 ? -28.234 -22.988 -20.068 1.00 49.87 122 PRO B O 1
ATOM 2735 N N . ASP B 2 123 ? -29.887 -21.765 -20.929 1.00 49.73 123 ASP B N 1
ATOM 2736 C CA . ASP B 2 123 ? -30.675 -22.937 -21.358 1.00 51.54 123 ASP B CA 1
ATOM 2737 C C . ASP B 2 123 ? -30.794 -23.022 -22.895 1.00 51.95 123 ASP B C 1
ATOM 2738 O O . ASP B 2 123 ? -31.591 -23.790 -23.433 1.00 53.74 123 ASP B O 1
ATOM 2743 N N . TRP B 2 124 ? -30.020 -22.219 -23.602 1.00 50.59 124 TRP B N 1
ATOM 2744 C CA . TRP B 2 124 ? -30.223 -22.077 -25.059 1.00 51.05 124 TRP B CA 1
ATOM 2745 C C . TRP B 2 124 ? -29.354 -22.924 -25.932 1.00 50.78 124 TRP B C 1
ATOM 2746 O O . TRP B 2 124 ? -29.686 -23.158 -27.060 1.00 56.12 124 TRP B O 1
ATOM 2757 N N . GLN B 2 125 ? -28.198 -23.351 -25.464 1.00 50.71 125 GLN B N 1
ATOM 2758 C CA . GLN B 2 125 ? -27.341 -24.164 -26.284 1.00 49.13 125 GLN B CA 1
ATOM 2759 C C . GLN B 2 125 ? -27.592 -25.678 -26.109 1.00 49.19 125 GLN B C 1
ATOM 2760 O O . GLN B 2 125 ? -26.667 -26.465 -25.968 1.00 49.79 125 GLN B O 1
ATOM 2766 N N . ASN B 2 126 ? -28.829 -26.117 -26.168 1.00 49.75 126 ASN B N 1
ATOM 2767 C CA . ASN B 2 126 ? -29.061 -27.568 -26.199 1.00 50.29 126 ASN B CA 1
ATOM 2768 C C . ASN B 2 126 ? -29.222 -28.044 -27.621 1.00 51.86 126 ASN B C 1
ATOM 2769 O O . ASN B 2 126 ? -29.571 -27.283 -28.537 1.00 58.13 126 ASN B O 1
ATOM 2774 N N . TYR B 2 127 ? -28.896 -29.301 -27.829 1.00 53.03 127 TYR B N 1
ATOM 2775 C CA . TYR B 2 127 ? -28.864 -29.887 -29.170 1.00 52.43 127 TYR B CA 1
ATOM 2776 C C . TYR B 2 127 ? -29.683 -31.103 -29.195 1.00 53.88 127 TYR B C 1
ATOM 2777 O O . TYR B 2 127 ? -29.876 -31.734 -28.174 1.00 56.20 127 TYR B O 1
ATOM 2786 N N . THR B 2 128 ? -30.143 -31.481 -30.372 1.00 57.78 128 THR B N 1
ATOM 2787 C CA . THR B 2 128 ? -30.998 -32.672 -30.461 1.00 60.81 128 THR B CA 1
ATOM 2788 C C . THR B 2 128 ? -30.228 -33.865 -29.979 1.00 59.06 128 THR B C 1
ATOM 2789 O O . THR B 2 128 ? -28.997 -33.877 -30.048 1.00 63.40 128 THR B O 1
ATOM 2793 N N . PRO B 2 129 ? -30.930 -34.860 -29.466 1.00 61.24 129 PRO B N 1
ATOM 2794 C CA . PRO B 2 129 ? -30.200 -36.040 -29.045 1.00 62.90 129 PRO B CA 1
ATOM 2795 C C . PRO B 2 129 ? -29.699 -36.808 -30.247 1.00 65.10 129 PRO B C 1
ATOM 2796 O O . PRO B 2 129 ? -30.281 -36.789 -31.324 1.00 69.99 129 PRO B O 1
ATOM 2800 N N . GLY B 2 130 ? -28.602 -37.482 -30.068 1.00 67.49 130 GLY B N 1
ATOM 2801 C CA . GLY B 2 130 ? -28.081 -38.273 -31.146 1.00 70.22 130 GLY B CA 1
ATOM 2802 C C . GLY B 2 130 ? -28.747 -39.625 -31.194 1.00 72.54 130 GLY B C 1
ATOM 2803 O O . GLY B 2 130 ? -29.846 -39.807 -30.705 1.00 73.52 130 GLY B O 1
ATOM 2804 N N . PRO B 2 131 ? -28.062 -40.600 -31.771 1.00 74.68 131 PRO B N 1
ATOM 2805 C CA . PRO B 2 131 ? -26.757 -40.378 -32.338 1.00 72.48 131 PRO B CA 1
ATOM 2806 C C . PRO B 2 131 ? -26.850 -39.667 -33.684 1.00 69.03 131 PRO B C 1
ATOM 2807 O O . PRO B 2 131 ? -27.918 -39.553 -34.282 1.00 66.27 131 PRO B O 1
ATOM 2811 N N . GLY B 2 132 ? -25.696 -39.221 -34.146 1.00 68.09 132 GLY B N 1
ATOM 2812 C CA . GLY B 2 132 ? -25.561 -38.563 -35.427 1.00 66.74 132 GLY B CA 1
ATOM 2813 C C . GLY B 2 132 ? -25.159 -37.118 -35.224 1.00 68.08 132 GLY B C 1
ATOM 2814 O O . GLY B 2 132 ? -24.527 -36.754 -34.213 1.00 64.37 132 GLY B O 1
ATOM 2815 N N . VAL B 2 133 ? -25.524 -36.283 -36.192 1.00 65.97 133 VAL B N 1
ATOM 2816 C CA . VAL B 2 133 ? -25.364 -34.863 -36.009 1.00 64.16 133 VAL B CA 1
ATOM 2817 C C . VAL B 2 133 ? -26.389 -34.428 -34.967 1.00 64.68 133 VAL B C 1
ATOM 2818 O O . VAL B 2 133 ? -27.505 -34.967 -34.879 1.00 69.79 133 VAL B O 1
ATOM 2822 N N . ARG B 2 134 ? -25.974 -33.472 -34.148 1.00 62.72 134 ARG B N 1
ATOM 2823 C CA . ARG B 2 134 ? -26.840 -32.873 -33.151 1.00 60.83 134 ARG B CA 1
ATOM 2824 C C . ARG B 2 134 ? -27.121 -31.459 -33.573 1.00 59.44 134 ARG B C 1
ATOM 2825 O O . ARG B 2 134 ? -26.216 -30.646 -33.720 1.00 60.26 134 ARG B O 1
ATOM 2833 N N . TYR B 2 135 ? -28.400 -31.184 -33.750 1.00 58.98 135 TYR B N 1
ATOM 2834 C CA . TYR B 2 135 ? -28.861 -29.897 -34.212 1.00 57.54 135 TYR B CA 1
ATOM 2835 C C . TYR B 2 135 ? -29.322 -29.047 -33.058 1.00 55.55 135 TYR B C 1
ATOM 2836 O O . TYR B 2 135 ? -29.998 -29.526 -32.157 1.00 57.28 135 TYR B O 1
ATOM 2845 N N . PRO B 2 136 ? -28.996 -27.768 -33.100 1.00 55.23 136 PRO B N 1
ATOM 2846 C CA . PRO B 2 136 ? -29.382 -26.901 -32.010 1.00 53.09 136 PRO B CA 1
ATOM 2847 C C . PRO B 2 136 ? -30.861 -26.652 -31.907 1.00 52.76 136 PRO B C 1
ATOM 2848 O O . PRO B 2 136 ? -31.542 -26.439 -32.903 1.00 52.37 136 PRO B O 1
ATOM 2852 N N . LEU B 2 137 ? -31.341 -26.636 -30.677 1.00 52.75 137 LEU B N 1
ATOM 2853 C CA . LEU B 2 137 ? -32.736 -26.363 -30.414 1.00 52.83 137 LEU B CA 1
ATOM 2854 C C . LEU B 2 137 ? -33.089 -24.913 -30.604 1.00 51.46 137 LEU B C 1
ATOM 2855 O O . LEU B 2 137 ? -34.225 -24.572 -30.921 1.00 51.59 137 LEU B O 1
ATOM 2860 N N . THR B 2 138 ? -32.132 -24.043 -30.350 1.00 51.95 138 THR B N 1
ATOM 2861 C CA . THR B 2 138 ? -32.372 -22.622 -30.515 1.00 52.66 138 THR B CA 1
ATOM 2862 C C . THR B 2 138 ? -32.178 -22.188 -31.983 1.00 53.82 138 THR B C 1
ATOM 2863 O O . THR B 2 138 ? -31.072 -22.182 -32.490 1.00 55.21 138 THR B O 1
ATOM 2867 N N . PHE B 2 139 ? -33.276 -21.807 -32.632 1.00 55.10 139 PHE B N 1
ATOM 2868 C CA . PHE B 2 139 ? -33.252 -21.327 -34.002 1.00 56.28 139 PHE B CA 1
ATOM 2869 C C . PHE B 2 139 ? -32.485 -20.018 -33.988 1.00 58.02 139 PHE B C 1
ATOM 2870 O O . PHE B 2 139 ? -32.799 -19.106 -33.203 1.00 59.59 139 PHE B O 1
ATOM 2878 N N . GLY B 2 140 ? -31.440 -19.970 -34.809 1.00 56.73 140 GLY B N 1
ATOM 2879 C CA . GLY B 2 140 ? -30.541 -18.806 -34.862 1.00 58.37 140 GLY B CA 1
ATOM 2880 C C . GLY B 2 140 ? -29.114 -19.171 -34.535 1.00 56.87 140 GLY B C 1
ATOM 2881 O O . GLY B 2 140 ? -28.146 -18.530 -34.958 1.00 55.00 140 GLY B O 1
ATOM 2882 N N . TRP B 2 141 ? -28.996 -20.226 -33.752 1.00 57.12 141 TRP B N 1
ATOM 2883 C CA . TRP B 2 141 ? -27.710 -20.737 -33.361 1.00 55.82 141 TRP B CA 1
ATOM 2884 C C . TRP B 2 141 ? -27.233 -21.598 -34.485 1.00 55.87 141 TRP B C 1
ATOM 2885 O O . TRP B 2 141 ? -27.847 -22.621 -34.816 1.00 55.85 141 TRP B O 1
ATOM 2896 N N . CYS B 2 142 ? -26.124 -21.168 -35.066 1.00 55.78 142 CYS B N 1
ATOM 2897 C CA . CYS B 2 142 ? -25.647 -21.708 -36.318 1.00 57.82 142 CYS B CA 1
ATOM 2898 C C . CYS B 2 142 ? -24.551 -22.731 -36.165 1.00 57.11 142 CYS B C 1
ATOM 2899 O O . CYS B 2 142 ? -23.801 -23.000 -37.128 1.00 55.88 142 CYS B O 1
ATOM 2902 N N . TYR B 2 143 ? -24.408 -23.271 -34.969 1.00 53.44 143 TYR B N 1
ATOM 2903 C CA . TYR B 2 143 ? -23.486 -24.349 -34.817 1.00 53.91 143 TYR B CA 1
ATOM 2904 C C . TYR B 2 143 ? -24.222 -25.617 -34.591 1.00 54.22 143 TYR B C 1
ATOM 2905 O O . TYR B 2 143 ? -25.355 -25.634 -34.129 1.00 58.85 143 TYR B O 1
ATOM 2914 N N . LYS B 2 144 ? -23.543 -26.691 -34.885 1.00 54.70 144 LYS B N 1
ATOM 2915 C CA . LYS B 2 144 ? -24.065 -28.000 -34.567 1.00 57.05 144 LYS B CA 1
ATOM 2916 C C . LYS B 2 144 ? -22.910 -28.944 -34.231 1.00 56.13 144 LYS B C 1
ATOM 2917 O O . LYS B 2 144 ? -21.728 -28.621 -34.356 1.00 56.61 144 LYS B O 1
ATOM 2923 N N . LEU B 2 145 ? -23.278 -30.106 -33.755 1.00 55.87 145 LEU B N 1
ATOM 2924 C CA . LEU B 2 145 ? -22.284 -31.017 -33.234 1.00 58.41 145 LEU B CA 1
ATOM 2925 C C . LEU B 2 145 ? -22.258 -32.198 -34.164 1.00 60.20 145 LEU B C 1
ATOM 2926 O O . LEU B 2 145 ? -23.257 -32.898 -34.348 1.00 57.59 145 LEU B O 1
ATOM 2931 N N . VAL B 2 146 ? -21.092 -32.376 -34.766 1.00 62.66 146 VAL B N 1
ATOM 2932 C CA . VAL B 2 146 ? -20.912 -33.377 -35.797 1.00 66.54 146 VAL B CA 1
ATOM 2933 C C . VAL B 2 146 ? -19.928 -34.406 -35.285 1.00 63.24 146 VAL B C 1
ATOM 2934 O O . VAL B 2 146 ? -18.955 -34.057 -34.654 1.00 60.36 146 VAL B O 1
ATOM 2938 N N . PRO B 2 147 ? -20.217 -35.679 -35.512 1.00 65.21 147 PRO B N 1
ATOM 2939 C CA . PRO B 2 147 ? -19.310 -36.688 -35.049 1.00 66.58 147 PRO B CA 1
ATOM 2940 C C . PRO B 2 147 ? -18.013 -36.671 -35.804 1.00 67.48 147 PRO B C 1
ATOM 2941 O O . PRO B 2 147 ? -18.000 -36.451 -36.985 1.00 68.27 147 PRO B O 1
ATOM 2945 N N . VAL B 2 148 ? -16.932 -36.913 -35.090 1.00 72.26 148 VAL B N 1
ATOM 2946 C CA . VAL B 2 148 ? -15.584 -36.822 -35.648 1.00 76.62 148 VAL B CA 1
ATOM 2947 C C . VAL B 2 148 ? -14.915 -38.157 -35.831 1.00 76.16 148 VAL B C 1
ATOM 2948 O O . VAL B 2 148 ? -13.829 -38.201 -36.380 1.00 80.69 148 VAL B O 1
ATOM 2952 N N . GLU B 2 149 ? -15.546 -39.241 -35.390 1.00 74.13 149 GLU B N 1
ATOM 2953 C CA . GLU B 2 149 ? -14.964 -40.594 -35.576 1.00 82.86 149 GLU B CA 1
ATOM 2954 C C . GLU B 2 149 ? -14.753 -40.850 -37.071 1.00 87.23 149 GLU B C 1
ATOM 2955 O O . GLU B 2 149 ? -15.570 -40.408 -37.879 1.00 90.34 149 GLU B O 1
ATOM 2961 N N . PRO B 2 150 ? -13.666 -41.549 -37.456 1.00 89.46 150 PRO B N 1
ATOM 2962 C CA . PRO B 2 150 ? -13.354 -41.522 -38.885 1.00 97.76 150 PRO B CA 1
ATOM 2963 C C . PRO B 2 150 ? -14.531 -41.963 -39.765 1.00 102.49 150 PRO B C 1
ATOM 2964 O O . PRO B 2 150 ? -14.886 -41.262 -40.722 1.00 100.91 150 PRO B O 1
ATOM 2968 N N . ASP B 2 151 ? -15.129 -43.103 -39.421 1.00 103.97 151 ASP B N 1
ATOM 2969 C CA . ASP B 2 151 ? -16.252 -43.673 -40.198 1.00 109.53 151 ASP B CA 1
ATOM 2970 C C . ASP B 2 151 ? -17.502 -42.795 -40.239 1.00 109.44 151 ASP B C 1
ATOM 2971 O O . ASP B 2 151 ? -18.199 -42.677 -41.270 1.00 112.99 151 ASP B O 1
ATOM 2976 N N . LYS B 2 152 ? -17.777 -42.217 -39.077 1.00 104.02 152 LYS B N 1
ATOM 2977 C CA . LYS B 2 152 ? -18.920 -41.330 -38.860 1.00 104.68 152 LYS B CA 1
ATOM 2978 C C . LYS B 2 152 ? -18.710 -39.945 -39.477 1.00 101.71 152 LYS B C 1
ATOM 2979 O O . LYS B 2 152 ? -19.667 -39.317 -39.946 1.00 97.47 152 LYS B O 1
ATOM 2985 N N . VAL B 2 153 ? -17.468 -39.461 -39.434 1.00 99.05 153 VAL B N 1
ATOM 2986 C CA . VAL B 2 153 ? -17.118 -38.171 -40.070 1.00 98.21 153 VAL B CA 1
ATOM 2987 C C . VAL B 2 153 ? -17.367 -38.234 -41.588 1.00 104.69 153 VAL B C 1
ATOM 2988 O O . VAL B 2 153 ? -17.651 -37.217 -42.223 1.00 107.54 153 VAL B O 1
ATOM 2992 N N . GLU B 2 154 ? -17.283 -39.440 -42.148 1.00 106.13 154 GLU B N 1
ATOM 2993 C CA . GLU B 2 154 ? -17.642 -39.679 -43.553 1.00 109.53 154 GLU B CA 1
ATOM 2994 C C . GLU B 2 154 ? -19.132 -39.501 -43.767 1.00 108.40 154 GLU B C 1
ATOM 2995 O O . GLU B 2 154 ? -19.560 -38.767 -44.652 1.00 107.99 154 GLU B O 1
ATOM 3001 N N . GLU B 2 155 ? -19.913 -40.196 -42.951 1.00 110.39 155 GLU B N 1
ATOM 3002 C CA . GLU B 2 155 ? -21.373 -40.152 -43.035 1.00 113.94 155 GLU B CA 1
ATOM 3003 C C . GLU B 2 155 ? -21.904 -38.767 -42.747 1.00 113.96 155 GLU B C 1
ATOM 3004 O O . GLU B 2 155 ? -22.880 -38.320 -43.346 1.00 109.28 155 GLU B O 1
ATOM 3010 N N . ALA B 2 156 ? -21.268 -38.121 -41.774 1.00 114.70 156 ALA B N 1
ATOM 3011 C CA . ALA B 2 156 ? -21.718 -36.836 -41.245 1.00 113.95 156 ALA B CA 1
ATOM 3012 C C . ALA B 2 156 ? -21.448 -35.715 -42.232 1.00 120.05 156 ALA B C 1
ATOM 3013 O O . ALA B 2 156 ? -22.215 -34.756 -42.302 1.00 126.36 156 ALA B O 1
ATOM 3015 N N . ASN B 2 157 ? -20.353 -35.843 -42.990 1.00 125.41 157 ASN B N 1
ATOM 3016 C CA . ASN B 2 157 ? -19.963 -34.855 -44.021 1.00 126.45 157 ASN B CA 1
ATOM 3017 C C . ASN B 2 157 ? -20.920 -34.836 -45.206 1.00 131.11 157 ASN B C 1
ATOM 3018 O O . ASN B 2 157 ? -21.381 -33.771 -45.635 1.00 137.24 157 ASN B O 1
ATOM 3023 N N . LYS B 2 158 ? -21.188 -36.024 -45.743 1.00 132.39 158 LYS B N 1
ATOM 3024 C CA . LYS B 2 158 ? -21.960 -36.168 -46.984 1.00 136.65 158 LYS B CA 1
ATOM 3025 C C . LYS B 2 158 ? -23.422 -35.717 -46.803 1.00 138.25 158 LYS B C 1
ATOM 3026 O O . LYS B 2 158 ? -23.987 -35.043 -47.671 1.00 138.19 158 LYS B O 1
ATOM 3032 N N . GLY B 2 159 ? -24.010 -36.064 -45.660 1.00 133.82 159 GLY B N 1
ATOM 3033 C CA . GLY B 2 159 ? -25.439 -35.887 -45.434 1.00 135.32 159 GLY B CA 1
ATOM 3034 C C . GLY B 2 159 ? -25.851 -34.455 -45.158 1.00 137.34 159 GLY B C 1
ATOM 3035 O O . GLY B 2 159 ? -27.010 -34.211 -44.815 1.00 142.13 159 GLY B O 1
ATOM 3036 N N . GLU B 2 160 ? -24.906 -33.517 -45.283 1.00 137.02 160 GLU B N 1
ATOM 3037 C CA . GLU B 2 160 ? -25.193 -32.072 -45.162 1.00 135.39 160 GLU B CA 1
ATOM 3038 C C . GLU B 2 160 ? -26.456 -31.661 -45.972 1.00 146.60 160 GLU B C 1
ATOM 3039 O O . GLU B 2 160 ? -27.400 -31.075 -45.411 1.00 142.12 160 GLU B O 1
ATOM 3045 N N . ASN B 2 161 ? -26.454 -31.988 -47.269 1.00 156.02 161 ASN B N 1
ATOM 3046 C CA . ASN B 2 161 ? -27.615 -31.830 -48.191 1.00 156.96 161 ASN B CA 1
ATOM 3047 C C . ASN B 2 161 ? -28.649 -30.760 -47.793 1.00 151.84 161 ASN B C 1
ATOM 3048 O O . ASN B 2 161 ? -29.713 -31.047 -47.237 1.00 145.23 161 ASN B O 1
ATOM 3053 N N . ASP B 2 175 ? -24.339 -45.785 -28.141 1.00 111.96 175 ASP B N 1
ATOM 3054 C CA . ASP B 2 175 ? -24.561 -44.644 -27.274 1.00 109.35 175 ASP B CA 1
ATOM 3055 C C . ASP B 2 175 ? -24.127 -43.395 -28.002 1.00 108.83 175 ASP B C 1
ATOM 3056 O O . ASP B 2 175 ? -22.958 -43.266 -28.390 1.00 107.99 175 ASP B O 1
ATOM 3061 N N . PRO B 2 176 ? -25.059 -42.458 -28.178 1.00 108.49 176 PRO B N 1
ATOM 3062 C CA . PRO B 2 176 ? -24.663 -41.126 -28.600 1.00 102.99 176 PRO B CA 1
ATOM 3063 C C . PRO B 2 176 ? -23.837 -40.413 -27.524 1.00 102.97 176 PRO B C 1
ATOM 3064 O O . PRO B 2 176 ? -23.086 -39.490 -27.843 1.00 96.59 176 PRO B O 1
ATOM 3068 N N . GLU B 2 177 ? -23.971 -40.854 -26.269 1.00 106.58 177 GLU B N 1
ATOM 3069 C CA . GLU B 2 177 ? -23.158 -40.331 -25.145 1.00 108.29 177 GLU B CA 1
ATOM 3070 C C . GLU B 2 177 ? -21.668 -40.627 -25.310 1.00 105.32 177 GLU B C 1
ATOM 3071 O O . GLU B 2 177 ? -20.839 -40.014 -24.635 1.00 102.48 177 GLU B O 1
ATOM 3077 N N . ARG B 2 178 ? -21.335 -41.579 -26.183 1.00 103.78 178 ARG B N 1
ATOM 3078 C CA . ARG B 2 178 ? -19.935 -41.924 -26.443 1.00 99.96 178 ARG B CA 1
ATOM 3079 C C . ARG B 2 178 ? -19.389 -41.500 -27.821 1.00 90.18 178 ARG B C 1
ATOM 3080 O O . ARG B 2 178 ? -18.183 -41.586 -28.060 1.00 93.95 178 ARG B O 1
ATOM 3088 N N . GLU B 2 179 ? -20.268 -41.026 -28.706 1.00 93.32 179 GLU B N 1
ATOM 3089 C CA . GLU B 2 179 ? -19.849 -40.332 -29.956 1.00 86.79 179 GLU B CA 1
ATOM 3090 C C . GLU B 2 179 ? -19.009 -39.111 -29.634 1.00 80.78 179 GLU B C 1
ATOM 3091 O O . GLU B 2 179 ? -19.432 -38.241 -28.902 1.00 79.78 179 GLU B O 1
ATOM 3097 N N . VAL B 2 180 ? -17.797 -39.063 -30.165 1.00 81.52 180 VAL B N 1
ATOM 3098 C CA . VAL B 2 180 ? -16.992 -37.843 -30.087 1.00 76.68 180 VAL B CA 1
ATOM 3099 C C . VAL B 2 180 ? -17.518 -36.910 -31.170 1.00 74.08 180 VAL B C 1
ATOM 3100 O O . VAL B 2 180 ? -17.642 -37.279 -32.341 1.00 74.57 180 VAL B O 1
ATOM 3104 N N . LEU B 2 181 ? -17.871 -35.716 -30.725 1.00 72.61 181 LEU B N 1
ATOM 3105 C CA . LEU B 2 181 ? -18.502 -34.692 -31.541 1.00 70.08 181 LEU B CA 1
ATOM 3106 C C . LEU B 2 181 ? -17.682 -33.415 -31.546 1.00 70.71 181 LEU B C 1
ATOM 3107 O O . LEU B 2 181 ? -16.850 -33.176 -30.672 1.00 66.61 181 LEU B O 1
ATOM 3112 N N . GLU B 2 182 ? -17.934 -32.584 -32.537 1.00 72.35 182 GLU B N 1
ATOM 3113 C CA . GLU B 2 182 ? -17.378 -31.268 -32.500 1.00 72.04 182 GLU B CA 1
ATOM 3114 C C . GLU B 2 182 ? -18.293 -30.233 -33.045 1.00 68.18 182 GLU B C 1
ATOM 3115 O O . GLU B 2 182 ? -19.171 -30.477 -33.876 1.00 68.58 182 GLU B O 1
ATOM 3121 N N . TRP B 2 183 ? -18.043 -29.045 -32.553 1.00 64.99 183 TRP B N 1
ATOM 3122 C CA . TRP B 2 183 ? -18.731 -27.880 -32.986 1.00 63.55 183 TRP B CA 1
ATOM 3123 C C . TRP B 2 183 ? -18.434 -27.600 -34.416 1.00 64.42 183 TRP B C 1
ATOM 3124 O O . TRP B 2 183 ? -17.267 -27.468 -34.816 1.00 67.14 183 TRP B O 1
ATOM 3135 N N . ARG B 2 184 ? -19.500 -27.452 -35.186 1.00 65.94 184 ARG B N 1
ATOM 3136 C CA . ARG B 2 184 ? -19.402 -27.108 -36.582 1.00 68.80 184 ARG B CA 1
ATOM 3137 C C . ARG B 2 184 ? -20.434 -26.092 -36.997 1.00 66.21 184 ARG B C 1
ATOM 3138 O O . ARG B 2 184 ? -21.634 -26.288 -36.834 1.00 65.54 184 ARG B O 1
ATOM 3146 N N . PHE B 2 185 ? -19.934 -25.021 -37.581 1.00 65.67 185 PHE B N 1
ATOM 3147 C CA . PHE B 2 185 ? -20.754 -23.942 -38.074 1.00 65.04 185 PHE B CA 1
ATOM 3148 C C . PHE B 2 185 ? -21.507 -24.314 -39.330 1.00 64.01 185 PHE B C 1
ATOM 3149 O O . PHE B 2 185 ? -21.003 -25.007 -40.186 1.00 65.13 185 PHE B O 1
ATOM 3157 N N . ASP B 2 186 ? -22.724 -23.810 -39.438 1.00 63.82 186 ASP B N 1
ATOM 3158 C CA . ASP B 2 186 ? -23.600 -24.141 -40.544 1.00 62.54 186 ASP B CA 1
ATOM 3159 C C . ASP B 2 186 ? -24.742 -23.147 -40.657 1.00 64.19 186 ASP B C 1
ATOM 3160 O O . ASP B 2 186 ? -25.753 -23.236 -39.935 1.00 65.58 186 ASP B O 1
ATOM 3165 N N . SER B 2 187 ? -24.578 -22.227 -41.597 1.00 65.87 187 SER B N 1
ATOM 3166 C CA . SER B 2 187 ? -25.457 -21.072 -41.752 1.00 68.46 187 SER B CA 1
ATOM 3167 C C . SER B 2 187 ? -26.860 -21.378 -42.218 1.00 66.83 187 SER B C 1
ATOM 3168 O O . SER B 2 187 ? -27.762 -20.549 -42.064 1.00 65.27 187 SER B O 1
ATOM 3171 N N . ARG B 2 188 ? -27.081 -22.554 -42.781 1.00 66.77 188 ARG B N 1
ATOM 3172 C CA . ARG B 2 188 ? -28.445 -22.818 -43.189 1.00 68.71 188 ARG B CA 1
ATOM 3173 C C . ARG B 2 188 ? -29.330 -23.060 -41.979 1.00 68.45 188 ARG B C 1
ATOM 3174 O O . ARG B 2 188 ? -30.530 -22.938 -42.081 1.00 71.33 188 ARG B O 1
ATOM 3182 N N . LEU B 2 189 ? -28.721 -23.332 -40.825 1.00 66.80 189 LEU B N 1
ATOM 3183 C CA . LEU B 2 189 ? -29.443 -23.523 -39.575 1.00 63.45 189 LEU B CA 1
ATOM 3184 C C . LEU B 2 189 ? -30.165 -22.250 -39.158 1.00 64.47 189 LEU B C 1
ATOM 3185 O O . LEU B 2 189 ? -31.156 -22.318 -38.430 1.00 65.67 189 LEU B O 1
ATOM 3190 N N . ALA B 2 190 ? -29.667 -21.092 -39.594 1.00 64.01 190 ALA B N 1
ATOM 3191 C CA . ALA B 2 190 ? -30.350 -19.812 -39.316 1.00 65.53 190 ALA B CA 1
ATOM 3192 C C . ALA B 2 190 ? -31.682 -19.741 -40.041 1.00 66.44 190 ALA B C 1
ATOM 3193 O O . ALA B 2 190 ? -32.480 -18.837 -39.782 1.00 66.59 190 ALA B O 1
ATOM 3195 N N . PHE B 2 191 ? -31.892 -20.678 -40.973 1.00 65.68 191 PHE B N 1
ATOM 3196 C CA . PHE B 2 191 ? -33.063 -20.657 -41.887 1.00 65.93 191 PHE B CA 1
ATOM 3197 C C . PHE B 2 191 ? -33.873 -21.921 -41.885 1.00 66.73 191 PHE B C 1
ATOM 3198 O O . PHE B 2 191 ? -35.074 -21.891 -42.047 1.00 71.28 191 PHE B O 1
ATOM 3206 N N . HIS B 2 192 ? -33.207 -23.041 -41.714 1.00 67.77 192 HIS B N 1
ATOM 3207 C CA . HIS B 2 192 ? -33.885 -24.296 -41.532 1.00 68.96 192 HIS B CA 1
ATOM 3208 C C . HIS B 2 192 ? -33.746 -24.735 -40.071 1.00 67.43 192 HIS B C 1
ATOM 3209 O O . HIS B 2 192 ? -32.657 -25.096 -39.610 1.00 67.95 192 HIS B O 1
ATOM 3216 N N . HIS B 2 193 ? -34.849 -24.620 -39.320 1.00 64.99 193 HIS B N 1
ATOM 3217 C CA . HIS B 2 193 ? -34.912 -25.046 -37.939 1.00 62.16 193 HIS B CA 1
ATOM 3218 C C . HIS B 2 193 ? -35.048 -26.551 -37.881 1.00 63.33 193 HIS B C 1
ATOM 3219 O O . HIS B 2 193 ? -36.098 -27.106 -37.570 1.00 63.76 193 HIS B O 1
ATOM 3226 N N . VAL B 2 194 ? -33.941 -27.215 -38.178 1.00 63.53 194 VAL B N 1
ATOM 3227 C CA . VAL B 2 194 ? -33.893 -28.672 -38.293 1.00 64.05 194 VAL B CA 1
ATOM 3228 C C . VAL B 2 194 ? -34.427 -29.378 -37.050 1.00 64.36 194 VAL B C 1
ATOM 3229 O O . VAL B 2 194 ? -35.199 -30.322 -37.153 1.00 65.27 194 VAL B O 1
ATOM 3233 N N . ALA B 2 195 ? -33.965 -28.929 -35.885 1.00 65.57 195 ALA B N 1
ATOM 3234 C CA . ALA B 2 195 ? -34.291 -29.561 -34.585 1.00 66.47 195 ALA B CA 1
ATOM 3235 C C . ALA B 2 195 ? -35.797 -29.626 -34.374 1.00 69.80 195 ALA B C 1
ATOM 3236 O O . ALA B 2 195 ? -36.298 -30.505 -33.704 1.00 72.47 195 ALA B O 1
ATOM 3238 N N . ARG B 2 196 ? -36.521 -28.699 -34.987 1.00 73.20 196 ARG B N 1
ATOM 3239 C CA . ARG B 2 196 ? -37.952 -28.671 -34.861 1.00 74.75 196 ARG B CA 1
ATOM 3240 C C . ARG B 2 196 ? -38.610 -29.676 -35.778 1.00 77.19 196 ARG B C 1
ATOM 3241 O O . ARG B 2 196 ? -39.631 -30.260 -35.432 1.00 79.95 196 ARG B O 1
ATOM 3249 N N . GLU B 2 197 ? -38.056 -29.811 -36.977 1.00 79.75 197 GLU B N 1
ATOM 3250 C CA . GLU B 2 197 ? -38.437 -30.896 -37.879 1.00 82.77 197 GLU B CA 1
ATOM 3251 C C . GLU B 2 197 ? -38.228 -32.247 -37.209 1.00 82.28 197 GLU B C 1
ATOM 3252 O O . GLU B 2 197 ? -39.149 -33.025 -37.075 1.00 88.74 197 GLU B O 1
ATOM 3258 N N . LEU B 2 198 ? -37.015 -32.481 -36.739 1.00 78.64 198 LEU B N 1
ATOM 3259 C CA . LEU B 2 198 ? -36.664 -33.707 -36.028 1.00 76.81 198 LEU B CA 1
ATOM 3260 C C . LEU B 2 198 ? -37.447 -33.964 -34.721 1.00 75.43 198 LEU B C 1
ATOM 3261 O O . LEU B 2 198 ? -37.727 -35.104 -34.368 1.00 75.39 198 LEU B O 1
ATOM 3266 N N . HIS B 2 199 ? -37.797 -32.910 -33.997 1.00 72.34 199 HIS B N 1
ATOM 3267 C CA . HIS B 2 199 ? -38.495 -33.059 -32.713 1.00 70.18 199 HIS B CA 1
ATOM 3268 C C . HIS B 2 199 ? -39.505 -31.981 -32.474 1.00 69.02 199 HIS B C 1
ATOM 3269 O O . HIS B 2 199 ? -39.333 -31.162 -31.596 1.00 68.46 199 HIS B O 1
ATOM 3276 N N . PRO B 2 200 ? -40.604 -31.999 -33.217 1.00 71.25 200 PRO B N 1
ATOM 3277 C CA . PRO B 2 200 ? -41.663 -31.005 -33.057 1.00 72.69 200 PRO B CA 1
ATOM 3278 C C . PRO B 2 200 ? -42.208 -30.918 -31.637 1.00 73.83 200 PRO B C 1
ATOM 3279 O O . PRO B 2 200 ? -42.655 -29.853 -31.222 1.00 76.99 200 PRO B O 1
ATOM 3283 N N . GLU B 2 201 ? -42.176 -32.027 -30.910 1.00 73.72 201 GLU B N 1
ATOM 3284 C CA . GLU B 2 201 ? -42.689 -32.073 -29.531 1.00 74.65 201 GLU B CA 1
ATOM 3285 C C . GLU B 2 201 ? -41.962 -31.145 -28.582 1.00 72.55 201 GLU B C 1
ATOM 3286 O O . GLU B 2 201 ? -42.557 -30.523 -27.730 1.00 74.23 201 GLU B O 1
ATOM 3292 N N . TYR B 2 202 ? -40.661 -31.022 -28.767 1.00 73.03 202 TYR B N 1
ATOM 3293 C CA . TYR B 2 202 ? -39.870 -30.067 -28.010 1.00 70.97 202 TYR B CA 1
ATOM 3294 C C . TYR B 2 202 ? -40.396 -28.669 -28.152 1.00 72.24 202 TYR B C 1
ATOM 3295 O O . TYR B 2 202 ? -40.016 -27.807 -27.371 1.00 73.20 202 TYR B O 1
ATOM 3304 N N . PHE B 2 203 ? -41.236 -28.433 -29.160 1.00 75.03 203 PHE B N 1
ATOM 3305 C CA . PHE B 2 203 ? -41.637 -27.057 -29.513 1.00 76.75 203 PHE B CA 1
ATOM 3306 C C . PHE B 2 203 ? -43.095 -26.666 -29.493 1.00 83.43 203 PHE B C 1
ATOM 3307 O O . PHE B 2 203 ? -43.401 -25.494 -29.613 1.00 86.11 203 PHE B O 1
ATOM 3315 N N . LYS B 2 204 ? -44.001 -27.613 -29.379 1.00 91.35 204 LYS B N 1
ATOM 3316 C CA . LYS B 2 204 ? -45.410 -27.258 -29.130 1.00 101.44 204 LYS B CA 1
ATOM 3317 C C . LYS B 2 204 ? -45.895 -25.987 -29.869 1.00 105.68 204 LYS B C 1
ATOM 3318 O O . LYS B 2 204 ? -45.856 -24.872 -29.331 1.00 106.15 204 LYS B O 1
ATOM 3324 N N . SER C 2 9 ? -35.071 -26.111 51.463 1.00 114.66 9 SER C N 1
ATOM 3325 C CA . SER C 2 9 ? -33.800 -25.411 51.795 1.00 115.78 9 SER C CA 1
ATOM 3326 C C . SER C 2 9 ? -32.721 -26.452 51.813 1.00 133.80 9 SER C C 1
ATOM 3327 O O . SER C 2 9 ? -31.752 -26.390 51.068 1.00 145.56 9 SER C O 1
ATOM 3330 N N . VAL C 2 10 ? -32.970 -27.421 52.687 1.00 148.22 10 VAL C N 1
ATOM 3331 C CA . VAL C 2 10 ? -32.006 -28.376 53.211 1.00 153.39 10 VAL C CA 1
ATOM 3332 C C . VAL C 2 10 ? -31.202 -29.177 52.198 1.00 149.60 10 VAL C C 1
ATOM 3333 O O . VAL C 2 10 ? -29.996 -29.362 52.362 1.00 150.67 10 VAL C O 1
ATOM 3337 N N . ILE C 2 11 ? -31.881 -29.694 51.189 1.00 143.68 11 ILE C N 1
ATOM 3338 C CA . ILE C 2 11 ? -31.206 -30.353 50.083 1.00 128.06 11 ILE C CA 1
ATOM 3339 C C . ILE C 2 11 ? -30.542 -29.270 49.238 1.00 112.11 11 ILE C C 1
ATOM 3340 O O . ILE C 2 11 ? -29.579 -29.533 48.516 1.00 118.36 11 ILE C O 1
ATOM 3345 N N . GLY C 2 12 ? -31.077 -28.051 49.339 1.00 187.33 12 GLY C N 1
ATOM 3346 C CA . GLY C 2 12 ? -30.656 -26.939 48.490 1.00 163.27 12 GLY C CA 1
ATOM 3347 C C . GLY C 2 12 ? -29.233 -26.475 48.715 1.00 144.27 12 GLY C C 1
ATOM 3348 O O . GLY C 2 12 ? -28.545 -26.099 47.781 1.00 140.50 12 GLY C O 1
ATOM 3349 N N . TRP C 2 13 ? -28.788 -26.525 49.958 1.00 131.74 13 TRP C N 1
ATOM 3350 C CA . TRP C 2 13 ? -27.559 -25.854 50.391 1.00 119.90 13 TRP C CA 1
ATOM 3351 C C . TRP C 2 13 ? -26.275 -26.447 49.868 1.00 119.90 13 TRP C C 1
ATOM 3352 O O . TRP C 2 13 ? -25.362 -25.733 49.460 1.00 117.05 13 TRP C O 1
ATOM 3363 N N . PRO C 2 14 ? -26.173 -27.764 49.890 1.00 123.24 14 PRO C N 1
ATOM 3364 C CA . PRO C 2 14 ? -24.947 -28.391 49.443 1.00 126.77 14 PRO C CA 1
ATOM 3365 C C . PRO C 2 14 ? -24.673 -28.023 48.009 1.00 129.54 14 PRO C C 1
ATOM 3366 O O . PRO C 2 14 ? -23.528 -27.821 47.615 1.00 131.93 14 PRO C O 1
ATOM 3370 N N . ALA C 2 15 ? -25.732 -27.961 47.222 1.00 130.64 15 ALA C N 1
ATOM 3371 C CA . ALA C 2 15 ? -25.592 -27.604 45.830 1.00 134.83 15 ALA C CA 1
ATOM 3372 C C . ALA C 2 15 ? -24.984 -26.229 45.782 1.00 130.24 15 ALA C C 1
ATOM 3373 O O . ALA C 2 15 ? -23.978 -26.004 45.143 1.00 135.45 15 ALA C O 1
ATOM 3375 N N . VAL C 2 16 ? -25.606 -25.314 46.497 1.00 122.33 16 VAL C N 1
ATOM 3376 C CA . VAL C 2 16 ? -25.233 -23.921 46.404 1.00 120.43 16 VAL C CA 1
ATOM 3377 C C . VAL C 2 16 ? -23.984 -23.633 47.165 1.00 118.82 16 VAL C C 1
ATOM 3378 O O . VAL C 2 16 ? -23.407 -22.584 47.009 1.00 119.38 16 VAL C O 1
ATOM 3382 N N . ARG C 2 17 ? -23.608 -24.537 48.043 1.00 117.72 17 ARG C N 1
ATOM 3383 C CA . ARG C 2 17 ? -22.373 -24.392 48.752 1.00 117.05 17 ARG C CA 1
ATOM 3384 C C . ARG C 2 17 ? -21.223 -24.540 47.768 1.00 128.07 17 ARG C C 1
ATOM 3385 O O . ARG C 2 17 ? -20.282 -23.749 47.767 1.00 131.35 17 ARG C O 1
ATOM 3393 N N . GLU C 2 18 ? -21.305 -25.578 46.941 1.00 134.66 18 GLU C N 1
ATOM 3394 C CA . GLU C 2 18 ? -20.259 -25.841 45.947 1.00 148.09 18 GLU C CA 1
ATOM 3395 C C . GLU C 2 18 ? -20.141 -24.706 44.947 1.00 153.29 18 GLU C C 1
ATOM 3396 O O . GLU C 2 18 ? -19.054 -24.258 44.618 1.00 163.56 18 GLU C O 1
ATOM 3402 N N . ARG C 2 19 ? -21.276 -24.285 44.427 1.00 149.69 19 ARG C N 1
ATOM 3403 C CA . ARG C 2 19 ? -21.353 -23.097 43.597 1.00 153.99 19 ARG C CA 1
ATOM 3404 C C . ARG C 2 19 ? -20.527 -21.961 44.198 1.00 150.46 19 ARG C C 1
ATOM 3405 O O . ARG C 2 19 ? -19.760 -21.292 43.526 1.00 162.59 19 ARG C O 1
ATOM 3413 N N . MET C 2 20 ? -20.679 -21.762 45.492 1.00 138.50 20 MET C N 1
ATOM 3414 C CA . MET C 2 20 ? -19.965 -20.687 46.182 1.00 136.00 20 MET C CA 1
ATOM 3415 C C . MET C 2 20 ? -18.451 -20.980 46.207 1.00 147.77 20 MET C C 1
ATOM 3416 O O . MET C 2 20 ? -17.647 -20.110 45.922 1.00 155.87 20 MET C O 1
ATOM 3421 N N . ARG C 2 21 ? -18.070 -22.219 46.504 1.00 152.28 21 ARG C N 1
ATOM 3422 C CA . ARG C 2 21 ? -16.648 -22.608 46.506 1.00 164.13 21 ARG C CA 1
ATOM 3423 C C . ARG C 2 21 ? -15.991 -22.369 45.158 1.00 182.99 21 ARG C C 1
ATOM 3424 O O . ARG C 2 21 ? -14.835 -21.959 45.074 1.00 194.99 21 ARG C O 1
ATOM 3432 N N . ARG C 2 22 ? -16.738 -22.671 44.102 1.00 205.87 22 ARG C N 1
ATOM 3433 C CA . ARG C 2 22 ? -16.251 -22.527 42.730 1.00 199.34 22 ARG C CA 1
ATOM 3434 C C . ARG C 2 22 ? -15.872 -21.096 42.424 1.00 187.43 22 ARG C C 1
ATOM 3435 O O . ARG C 2 22 ? -14.755 -20.815 42.010 1.00 179.92 22 ARG C O 1
ATOM 3443 N N . ALA C 2 23 ? -16.827 -20.200 42.612 1.00 185.44 23 ALA C N 1
ATOM 3444 C CA . ALA C 2 23 ? -16.586 -18.779 42.424 1.00 175.28 23 ALA C CA 1
ATOM 3445 C C . ALA C 2 23 ? -15.263 -18.398 43.089 1.00 170.69 23 ALA C C 1
ATOM 3446 O O . ALA C 2 23 ? -14.990 -18.811 44.205 1.00 175.23 23 ALA C O 1
ATOM 3448 N N . GLU C 2 24 ? -14.447 -17.649 42.364 1.00 163.47 24 GLU C N 1
ATOM 3449 C CA . GLU C 2 24 ? -13.138 -17.151 42.828 1.00 160.50 24 GLU C CA 1
ATOM 3450 C C . GLU C 2 24 ? -11.997 -18.118 42.508 1.00 161.81 24 GLU C C 1
ATOM 3451 O O . GLU C 2 24 ? -11.938 -19.223 43.034 1.00 169.79 24 GLU C O 1
ATOM 3457 N N . TRP C 2 57 ? -11.248 -7.229 25.016 1.00 143.85 57 TRP C N 1
ATOM 3458 C CA . TRP C 2 57 ? -12.458 -7.866 25.541 1.00 144.05 57 TRP C CA 1
ATOM 3459 C C . TRP C 2 57 ? -13.506 -6.891 25.961 1.00 141.52 57 TRP C C 1
ATOM 3460 O O . TRP C 2 57 ? -13.195 -5.771 26.336 1.00 147.40 57 TRP C O 1
ATOM 3471 N N . LEU C 2 58 ? -14.769 -7.310 25.907 1.00 137.76 58 LEU C N 1
ATOM 3472 C CA . LEU C 2 58 ? -15.906 -6.403 26.163 1.00 133.61 58 LEU C CA 1
ATOM 3473 C C . LEU C 2 58 ? -17.025 -7.049 26.957 1.00 133.20 58 LEU C C 1
ATOM 3474 O O . LEU C 2 58 ? -17.256 -8.252 26.847 1.00 132.06 58 LEU C O 1
ATOM 3479 N N . GLU C 2 59 ? -17.715 -6.231 27.756 1.00 134.30 59 GLU C N 1
ATOM 3480 C CA . GLU C 2 59 ? -18.947 -6.641 28.425 1.00 137.62 59 GLU C CA 1
ATOM 3481 C C . GLU C 2 59 ? -19.930 -7.000 27.343 1.00 133.07 59 GLU C C 1
ATOM 3482 O O . GLU C 2 59 ? -20.188 -6.214 26.431 1.00 125.78 59 GLU C O 1
ATOM 3488 N N . ALA C 2 60 ? -20.449 -8.211 27.427 1.00 135.36 60 ALA C N 1
ATOM 3489 C CA . ALA C 2 60 ? -21.501 -8.609 26.507 1.00 139.79 60 ALA C CA 1
ATOM 3490 C C . ALA C 2 60 ? -22.757 -7.870 26.919 1.00 141.31 60 ALA C C 1
ATOM 3491 O O . ALA C 2 60 ? -23.489 -8.301 27.819 1.00 142.35 60 ALA C O 1
ATOM 3493 N N . GLN C 2 61 ? -22.961 -6.723 26.277 1.00 138.73 61 GLN C N 1
ATOM 3494 C CA . GLN C 2 61 ? -24.117 -5.874 26.542 1.00 139.14 61 GLN C CA 1
ATOM 3495 C C . GLN C 2 61 ? -25.355 -6.739 26.676 1.00 140.43 61 GLN C C 1
ATOM 3496 O O . GLN C 2 61 ? -25.637 -7.574 25.830 1.00 139.99 61 GLN C O 1
ATOM 3502 N N . GLU C 2 62 ? -26.095 -6.564 27.755 1.00 145.20 62 GLU C N 1
ATOM 3503 C CA . GLU C 2 62 ? -27.171 -7.492 28.014 1.00 151.62 62 GLU C CA 1
ATOM 3504 C C . GLU C 2 62 ? -28.530 -6.923 27.635 1.00 155.79 62 GLU C C 1
ATOM 3505 O O . GLU C 2 62 ? -28.801 -5.725 27.745 1.00 155.15 62 GLU C O 1
ATOM 3511 N N . GLU C 2 63 ? -29.376 -7.824 27.167 1.00 133.75 63 GLU C N 1
ATOM 3512 C CA . GLU C 2 63 ? -30.647 -7.466 26.573 1.00 131.68 63 GLU C CA 1
ATOM 3513 C C . GLU C 2 63 ? -31.768 -7.801 27.524 1.00 124.39 63 GLU C C 1
ATOM 3514 O O . GLU C 2 63 ? -31.647 -8.663 28.401 1.00 124.22 63 GLU C O 1
ATOM 3520 N N . GLU C 2 64 ? -32.870 -7.098 27.326 1.00 122.73 64 GLU C N 1
ATOM 3521 C CA . GLU C 2 64 ? -34.054 -7.252 28.175 1.00 121.94 64 GLU C CA 1
ATOM 3522 C C . GLU C 2 64 ? -35.296 -7.759 27.426 1.00 122.18 64 GLU C C 1
ATOM 3523 O O . GLU C 2 64 ? -35.529 -7.487 26.239 1.00 127.72 64 GLU C O 1
ATOM 3529 N N . GLU C 2 65 ? -36.050 -8.566 28.150 1.00 119.12 65 GLU C N 1
ATOM 3530 C CA . GLU C 2 65 ? -37.478 -8.550 28.025 1.00 111.73 65 GLU C CA 1
ATOM 3531 C C . GLU C 2 65 ? -37.879 -7.629 29.157 1.00 99.66 65 GLU C C 1
ATOM 3532 O O . GLU C 2 65 ? -37.680 -7.957 30.320 1.00 101.63 65 GLU C O 1
ATOM 3538 N N . VAL C 2 66 ? -38.433 -6.479 28.806 1.00 92.17 66 VAL C N 1
ATOM 3539 C CA . VAL C 2 66 ? -38.635 -5.373 29.774 1.00 86.44 66 VAL C CA 1
ATOM 3540 C C . VAL C 2 66 ? -39.485 -5.792 30.955 1.00 83.93 66 VAL C C 1
ATOM 3541 O O . VAL C 2 66 ? -40.357 -6.664 30.815 1.00 85.07 66 VAL C O 1
ATOM 3545 N N . GLY C 2 67 ? -39.224 -5.169 32.108 1.00 78.50 67 GLY C N 1
ATOM 3546 C CA . GLY C 2 67 ? -40.107 -5.287 33.278 1.00 73.65 67 GLY C CA 1
ATOM 3547 C C . GLY C 2 67 ? -39.929 -6.384 34.321 1.00 72.60 67 GLY C C 1
ATOM 3548 O O . GLY C 2 67 ? -39.175 -7.341 34.183 1.00 71.21 67 GLY C O 1
ATOM 3549 N N . PHE C 2 68 ? -40.697 -6.245 35.379 1.00 71.96 68 PHE C N 1
ATOM 3550 C CA . PHE C 2 68 ? -40.484 -7.015 36.586 1.00 69.98 68 PHE C CA 1
ATOM 3551 C C . PHE C 2 68 ? -41.809 -7.608 36.949 1.00 67.71 68 PHE C C 1
ATOM 3552 O O . PHE C 2 68 ? -42.632 -6.935 37.573 1.00 68.79 68 PHE C O 1
ATOM 3560 N N . PRO C 2 69 ? -42.028 -8.856 36.543 1.00 65.29 69 PRO C N 1
ATOM 3561 C CA . PRO C 2 69 ? -43.263 -9.529 36.851 1.00 65.06 69 PRO C CA 1
ATOM 3562 C C . PRO C 2 69 ? -43.315 -9.881 38.285 1.00 63.74 69 PRO C C 1
ATOM 3563 O O . PRO C 2 69 ? -42.287 -10.032 38.934 1.00 65.29 69 PRO C O 1
ATOM 3567 N N . VAL C 2 70 ? -44.523 -10.011 38.777 1.00 66.16 70 VAL C N 1
ATOM 3568 C CA . VAL C 2 70 ? -44.724 -10.337 40.169 1.00 72.46 70 VAL C CA 1
ATOM 3569 C C . VAL C 2 70 ? -45.607 -11.570 40.189 1.00 85.22 70 VAL C C 1
ATOM 3570 O O . VAL C 2 70 ? -46.703 -11.576 39.617 1.00 96.56 70 VAL C O 1
ATOM 3574 N N . THR C 2 71 ? -45.135 -12.622 40.835 1.00 85.32 71 THR C N 1
ATOM 3575 C CA . THR C 2 71 ? -45.869 -13.854 40.783 1.00 93.02 71 THR C CA 1
ATOM 3576 C C . THR C 2 71 ? -47.086 -13.623 41.710 1.00 94.70 71 THR C C 1
ATOM 3577 O O . THR C 2 71 ? -46.958 -13.271 42.873 1.00 86.04 71 THR C O 1
ATOM 3581 N N . PRO C 2 72 ? -48.286 -13.688 41.138 1.00 108.67 72 PRO C N 1
ATOM 3582 C CA . PRO C 2 72 ? -49.536 -13.144 41.691 1.00 112.07 72 PRO C CA 1
ATOM 3583 C C . PRO C 2 72 ? -49.717 -13.111 43.212 1.00 106.33 72 PRO C C 1
ATOM 3584 O O . PRO C 2 72 ? -50.048 -12.061 43.762 1.00 107.13 72 PRO C O 1
ATOM 3588 N N . GLN C 2 73 ? -49.546 -14.239 43.887 1.00 103.53 73 GLN C N 1
ATOM 3589 C CA . GLN C 2 73 ? -49.882 -14.285 45.319 1.00 103.14 73 GLN C CA 1
ATOM 3590 C C . GLN C 2 73 ? -48.751 -14.664 46.258 1.00 98.33 73 GLN C C 1
ATOM 3591 O O . GLN C 2 73 ? -48.850 -14.401 47.447 1.00 99.00 73 GLN C O 1
ATOM 3597 N N . VAL C 2 74 ? -47.690 -15.276 45.735 1.00 99.77 74 VAL C N 1
ATOM 3598 C CA . VAL C 2 74 ? -46.429 -15.534 46.515 1.00 96.54 74 VAL C CA 1
ATOM 3599 C C . VAL C 2 74 ? -45.816 -14.310 47.269 1.00 88.31 74 VAL C C 1
ATOM 3600 O O . VAL C 2 74 ? -45.280 -13.408 46.649 1.00 89.24 74 VAL C O 1
ATOM 3604 N N . PRO C 2 75 ? -45.868 -14.301 48.621 1.00 89.25 75 PRO C N 1
ATOM 3605 C CA . PRO C 2 75 ? -45.431 -13.120 49.366 1.00 86.50 75 PRO C CA 1
ATOM 3606 C C . PRO C 2 75 ? -43.925 -13.006 49.537 1.00 84.85 75 PRO C C 1
ATOM 3607 O O . PRO C 2 75 ? -43.216 -13.978 49.795 1.00 91.31 75 PRO C O 1
ATOM 3611 N N . LEU C 2 76 ? -43.452 -11.783 49.462 1.00 82.05 76 LEU C N 1
ATOM 3612 C CA . LEU C 2 76 ? -42.034 -11.504 49.525 1.00 76.73 76 LEU C CA 1
ATOM 3613 C C . LEU C 2 76 ? -41.793 -10.557 50.656 1.00 71.14 76 LEU C C 1
ATOM 3614 O O . LEU C 2 76 ? -42.515 -9.588 50.860 1.00 72.29 76 LEU C O 1
ATOM 3619 N N . ARG C 2 77 ? -40.745 -10.819 51.402 1.00 74.02 77 ARG C N 1
ATOM 3620 C CA . ARG C 2 77 ? -40.501 -10.033 52.593 1.00 76.02 77 ARG C CA 1
ATOM 3621 C C . ARG C 2 77 ? -39.043 -9.940 52.959 1.00 75.34 77 ARG C C 1
ATOM 3622 O O . ARG C 2 77 ? -38.220 -10.726 52.498 1.00 74.30 77 ARG C O 1
ATOM 3630 N N . PRO C 2 78 ? -38.728 -8.944 53.788 1.00 78.18 78 PRO C N 1
ATOM 3631 C CA . PRO C 2 78 ? -37.372 -8.874 54.265 1.00 76.45 78 PRO C CA 1
ATOM 3632 C C . PRO C 2 78 ? -37.096 -9.993 55.242 1.00 71.25 78 PRO C C 1
ATOM 3633 O O . PRO C 2 78 ? -37.999 -10.487 55.903 1.00 76.21 78 PRO C O 1
ATOM 3637 N N . MET C 2 79 ? -35.839 -10.392 55.284 1.00 69.27 79 MET C N 1
ATOM 3638 C CA . MET C 2 79 ? -35.349 -11.384 56.226 1.00 64.50 79 MET C CA 1
ATOM 3639 C C . MET C 2 79 ? -35.725 -11.022 57.651 1.00 65.17 79 MET C C 1
ATOM 3640 O O . MET C 2 79 ? -35.617 -9.865 58.069 1.00 64.68 79 MET C O 1
ATOM 3645 N N . THR C 2 80 ? -36.141 -12.040 58.396 1.00 64.11 80 THR C N 1
ATOM 3646 C CA . THR C 2 80 ? -36.498 -11.864 59.798 1.00 63.32 80 THR C CA 1
ATOM 3647 C C . THR C 2 80 ? -35.388 -12.308 60.725 1.00 60.60 80 THR C C 1
ATOM 3648 O O . THR C 2 80 ? -34.510 -13.059 60.329 1.00 58.27 80 THR C O 1
ATOM 3652 N N . TYR C 2 81 ? -35.448 -11.822 61.958 1.00 60.37 81 TYR C N 1
ATOM 3653 C CA . TYR C 2 81 ? -34.462 -12.166 62.973 1.00 60.31 81 TYR C CA 1
ATOM 3654 C C . TYR C 2 81 ? -34.401 -13.675 63.112 1.00 59.92 81 TYR C C 1
ATOM 3655 O O . TYR C 2 81 ? -33.362 -14.290 63.008 1.00 58.05 81 TYR C O 1
ATOM 3664 N N . LYS C 2 82 ? -35.542 -14.278 63.351 1.00 64.70 82 LYS C N 1
ATOM 3665 C CA . LYS C 2 82 ? -35.580 -15.696 63.626 1.00 67.02 82 LYS C CA 1
ATOM 3666 C C . LYS C 2 82 ? -35.042 -16.487 62.445 1.00 65.83 82 LYS C C 1
ATOM 3667 O O . LYS C 2 82 ? -34.397 -17.528 62.609 1.00 64.48 82 LYS C O 1
ATOM 3673 N N . ALA C 2 83 ? -35.347 -16.005 61.254 1.00 61.77 83 ALA C N 1
ATOM 3674 C CA . ALA C 2 83 ? -34.965 -16.735 60.062 1.00 60.50 83 ALA C CA 1
ATOM 3675 C C . ALA C 2 83 ? -33.477 -16.615 59.866 1.00 57.87 83 ALA C C 1
ATOM 3676 O O . ALA C 2 83 ? -32.791 -17.551 59.463 1.00 59.61 83 ALA C O 1
ATOM 3678 N N . ALA C 2 84 ? -32.985 -15.426 60.149 1.00 57.14 84 ALA C N 1
ATOM 3679 C CA . ALA C 2 84 ? -31.562 -15.143 60.050 1.00 55.33 84 ALA C CA 1
ATOM 3680 C C . ALA C 2 84 ? -30.790 -15.991 61.061 1.00 56.24 84 ALA C C 1
ATOM 3681 O O . ALA C 2 84 ? -29.751 -16.558 60.749 1.00 53.32 84 ALA C O 1
ATOM 3683 N N . VAL C 2 85 ? -31.302 -16.029 62.287 1.00 55.76 85 VAL C N 1
ATOM 3684 C CA . VAL C 2 85 ? -30.710 -16.836 63.327 1.00 57.93 85 VAL C CA 1
ATOM 3685 C C . VAL C 2 85 ? -30.719 -18.311 62.933 1.00 60.09 85 VAL C C 1
ATOM 3686 O O . VAL C 2 85 ? -29.691 -18.964 63.000 1.00 60.84 85 VAL C O 1
ATOM 3690 N N . ASP C 2 86 ? -31.873 -18.831 62.544 1.00 63.85 86 ASP C N 1
ATOM 3691 C CA . ASP C 2 86 ? -31.984 -20.244 62.133 1.00 69.24 86 ASP C CA 1
ATOM 3692 C C . ASP C 2 86 ? -31.001 -20.621 61.055 1.00 66.99 86 ASP C C 1
ATOM 3693 O O . ASP C 2 86 ? -30.400 -21.692 61.084 1.00 67.87 86 ASP C O 1
ATOM 3698 N N . LEU C 2 87 ? -30.900 -19.750 60.075 1.00 62.23 87 LEU C N 1
ATOM 3699 C CA . LEU C 2 87 ? -30.078 -20.010 58.918 1.00 63.93 87 LEU C CA 1
ATOM 3700 C C . LEU C 2 87 ? -28.618 -19.960 59.286 1.00 62.05 87 LEU C C 1
ATOM 3701 O O . LEU C 2 87 ? -27.825 -20.797 58.851 1.00 61.16 87 LEU C O 1
ATOM 3706 N N . SER C 2 88 ? -28.257 -18.958 60.077 1.00 61.18 88 SER C N 1
ATOM 3707 C CA . SER C 2 88 ? -26.899 -18.839 60.580 1.00 61.15 88 SER C CA 1
ATOM 3708 C C . SER C 2 88 ? -26.498 -20.146 61.199 1.00 61.55 88 SER C C 1
ATOM 3709 O O . SER C 2 88 ? -25.425 -20.689 60.905 1.00 63.31 88 SER C O 1
ATOM 3712 N N . HIS C 2 89 ? -27.392 -20.679 62.019 1.00 61.73 89 HIS C N 1
ATOM 3713 C CA . HIS C 2 89 ? -27.100 -21.923 62.733 1.00 66.10 89 HIS C CA 1
ATOM 3714 C C . HIS C 2 89 ? -27.064 -23.107 61.802 1.00 66.94 89 HIS C C 1
ATOM 3715 O O . HIS C 2 89 ? -26.201 -23.969 61.909 1.00 69.57 89 HIS C O 1
ATOM 3722 N N . PHE C 2 90 ? -27.976 -23.136 60.854 1.00 66.79 90 PHE C N 1
ATOM 3723 C CA . PHE C 2 90 ? -28.002 -24.200 59.880 1.00 73.01 90 PHE C CA 1
ATOM 3724 C C . PHE C 2 90 ? -26.724 -24.283 59.085 1.00 74.58 90 PHE C C 1
ATOM 3725 O O . PHE C 2 90 ? -26.137 -25.352 58.937 1.00 73.21 90 PHE C O 1
ATOM 3733 N N . LEU C 2 91 ? -26.285 -23.135 58.600 1.00 74.53 91 LEU C N 1
ATOM 3734 C CA . LEU C 2 91 ? -25.022 -23.071 57.872 1.00 74.53 91 LEU C CA 1
ATOM 3735 C C . LEU C 2 91 ? -23.839 -23.399 58.778 1.00 75.51 91 LEU C C 1
ATOM 3736 O O . LEU C 2 91 ? -22.907 -24.045 58.360 1.00 76.03 91 LEU C O 1
ATOM 3741 N N . LYS C 2 92 ? -23.866 -22.892 60.004 1.00 75.55 92 LYS C N 1
ATOM 3742 C CA . LYS C 2 92 ? -22.846 -23.228 61.003 1.00 79.53 92 LYS C CA 1
ATOM 3743 C C . LYS C 2 92 ? -22.771 -24.731 61.203 1.00 81.15 92 LYS C C 1
ATOM 3744 O O . LYS C 2 92 ? -21.712 -25.323 61.122 1.00 80.07 92 LYS C O 1
ATOM 3750 N N . GLU C 2 93 ? -23.917 -25.328 61.500 1.00 86.08 93 GLU C N 1
ATOM 3751 C CA . GLU C 2 93 ? -24.021 -26.776 61.698 1.00 92.19 93 GLU C CA 1
ATOM 3752 C C . GLU C 2 93 ? -23.470 -27.539 60.512 1.00 94.81 93 GLU C C 1
ATOM 3753 O O . GLU C 2 93 ? -22.589 -28.366 60.660 1.00 100.95 93 GLU C O 1
ATOM 3759 N N . LYS C 2 94 ? -23.999 -27.250 59.331 1.00 92.59 94 LYS C N 1
ATOM 3760 C CA . LYS C 2 94 ? -23.648 -28.011 58.127 1.00 94.59 94 LYS C CA 1
ATOM 3761 C C . LYS C 2 94 ? -22.276 -27.685 57.592 1.00 95.53 94 LYS C C 1
ATOM 3762 O O . LYS C 2 94 ? -21.724 -28.440 56.793 1.00 101.93 94 LYS C O 1
ATOM 3768 N N . GLY C 2 95 ? -21.743 -26.539 57.994 1.00 90.99 95 GLY C N 1
ATOM 3769 C CA . GLY C 2 95 ? -20.464 -26.077 57.476 1.00 88.78 95 GLY C CA 1
ATOM 3770 C C . GLY C 2 95 ? -20.540 -25.629 56.031 1.00 84.56 95 GLY C C 1
ATOM 3771 O O . GLY C 2 95 ? -21.553 -25.839 55.341 1.00 80.40 95 GLY C O 1
ATOM 3772 N N . GLY C 2 96 ? -19.442 -25.021 55.587 1.00 83.96 96 GLY C N 1
ATOM 3773 C CA . GLY C 2 96 ? -19.313 -24.505 54.234 1.00 86.76 96 GLY C CA 1
ATOM 3774 C C . GLY C 2 96 ? -19.014 -23.008 54.170 1.00 86.86 96 GLY C C 1
ATOM 3775 O O . GLY C 2 96 ? -18.294 -22.563 53.278 1.00 93.33 96 GLY C O 1
ATOM 3776 N N . LEU C 2 97 ? -19.575 -22.227 55.089 1.00 81.21 97 LEU C N 1
ATOM 3777 C CA . LEU C 2 97 ? -19.479 -20.762 55.024 1.00 77.76 97 LEU C CA 1
ATOM 3778 C C . LEU C 2 97 ? -18.351 -20.233 55.870 1.00 81.06 97 LEU C C 1
ATOM 3779 O O . LEU C 2 97 ? -17.720 -19.240 55.527 1.00 79.29 97 LEU C O 1
ATOM 3784 N N . GLU C 2 98 ? -18.132 -20.895 56.998 1.00 86.71 98 GLU C N 1
ATOM 3785 C CA . GLU C 2 98 ? -17.113 -20.498 57.965 1.00 89.31 98 GLU C CA 1
ATOM 3786 C C . GLU C 2 98 ? -15.750 -20.506 57.307 1.00 90.00 98 GLU C C 1
ATOM 3787 O O . GLU C 2 98 ? -15.357 -21.497 56.713 1.00 92.35 98 GLU C O 1
ATOM 3793 N N . GLY C 2 99 ? -15.052 -19.381 57.379 1.00 90.45 99 GLY C N 1
ATOM 3794 C CA . GLY C 2 99 ? -13.730 -19.249 56.764 1.00 87.88 99 GLY C CA 1
ATOM 3795 C C . GLY C 2 99 ? -13.696 -19.186 55.244 1.00 87.02 99 GLY C C 1
ATOM 3796 O O . GLY C 2 99 ? -12.638 -19.056 54.651 1.00 89.97 99 GLY C O 1
ATOM 3797 N N . LEU C 2 100 ? -14.836 -19.304 54.590 1.00 87.82 100 LEU C N 1
ATOM 3798 C CA . LEU C 2 100 ? -14.884 -19.033 53.155 1.00 89.16 100 LEU C CA 1
ATOM 3799 C C . LEU C 2 100 ? -14.531 -17.585 52.893 1.00 88.18 100 LEU C C 1
ATOM 3800 O O . LEU C 2 100 ? -14.998 -16.679 53.572 1.00 84.81 100 LEU C O 1
ATOM 3805 N N . ILE C 2 101 ? -13.661 -17.387 51.917 1.00 93.04 101 ILE C N 1
ATOM 3806 C CA . ILE C 2 101 ? -13.279 -16.044 51.515 1.00 88.42 101 ILE C CA 1
ATOM 3807 C C . ILE C 2 101 ? -14.444 -15.407 50.794 1.00 84.84 101 ILE C C 1
ATOM 3808 O O . ILE C 2 101 ? -15.024 -15.969 49.870 1.00 84.76 101 ILE C O 1
ATOM 3813 N N . HIS C 2 102 ? -14.759 -14.215 51.247 1.00 80.02 102 HIS C N 1
ATOM 3814 C CA . HIS C 2 102 ? -15.879 -13.460 50.751 1.00 77.07 102 HIS C CA 1
ATOM 3815 C C . HIS C 2 102 ? -15.579 -12.825 49.426 1.00 82.26 102 HIS C C 1
ATOM 3816 O O . HIS C 2 102 ? -14.488 -12.286 49.213 1.00 82.63 102 HIS C O 1
ATOM 3823 N N . SER C 2 103 ? -16.562 -12.917 48.522 1.00 85.00 103 SER C N 1
ATOM 3824 C CA . SER C 2 103 ? -16.676 -12.050 47.335 1.00 84.00 103 SER C CA 1
ATOM 3825 C C . SER C 2 103 ? -18.137 -11.715 47.102 1.00 83.05 103 SER C C 1
ATOM 3826 O O . SER C 2 103 ? -19.035 -12.418 47.581 1.00 84.23 103 SER C O 1
ATOM 3829 N N . GLN C 2 104 ? -18.383 -10.635 46.375 1.00 83.51 104 GLN C N 1
ATOM 3830 C CA . GLN C 2 104 ? -19.749 -10.246 46.099 1.00 82.58 104 GLN C CA 1
ATOM 3831 C C . GLN C 2 104 ? -20.457 -11.363 45.338 1.00 83.85 104 GLN C C 1
ATOM 3832 O O . GLN C 2 104 ? -21.615 -11.651 45.592 1.00 81.89 104 GLN C O 1
ATOM 3838 N N . ARG C 2 105 ? -19.738 -11.999 44.426 1.00 88.48 105 ARG C N 1
ATOM 3839 C CA . ARG C 2 105 ? -20.277 -13.102 43.620 1.00 95.52 105 ARG C CA 1
ATOM 3840 C C . ARG C 2 105 ? -20.842 -14.181 44.522 1.00 95.21 105 ARG C C 1
ATOM 3841 O O . ARG C 2 105 ? -21.997 -14.618 44.398 1.00 96.09 105 ARG C O 1
ATOM 3849 N N . ARG C 2 106 ? -19.988 -14.593 45.445 1.00 93.47 106 ARG C N 1
ATOM 3850 C CA . ARG C 2 106 ? -20.280 -15.705 46.331 1.00 93.61 106 ARG C CA 1
ATOM 3851 C C . ARG C 2 106 ? -21.445 -15.377 47.234 1.00 92.44 106 ARG C C 1
ATOM 3852 O O . ARG C 2 106 ? -22.318 -16.206 47.483 1.00 90.91 106 ARG C O 1
ATOM 3860 N N . GLN C 2 107 ? -21.452 -14.138 47.705 1.00 86.65 107 GLN C N 1
ATOM 3861 C CA . GLN C 2 107 ? -22.557 -13.664 48.503 1.00 82.62 107 GLN C CA 1
ATOM 3862 C C . GLN C 2 107 ? -23.843 -13.671 47.698 1.00 85.73 107 GLN C C 1
ATOM 3863 O O . GLN C 2 107 ? -24.879 -14.147 48.137 1.00 85.50 107 GLN C O 1
ATOM 3869 N N . ASP C 2 108 ? -23.749 -13.164 46.480 1.00 88.89 108 ASP C N 1
ATOM 3870 C CA . ASP C 2 108 ? -24.903 -13.088 45.599 1.00 88.43 108 ASP C CA 1
ATOM 3871 C C . ASP C 2 108 ? -25.544 -14.452 45.385 1.00 88.67 108 ASP C C 1
ATOM 3872 O O . ASP C 2 108 ? -26.773 -14.589 45.440 1.00 85.88 108 ASP C O 1
ATOM 3877 N N . ILE C 2 109 ? -24.702 -15.455 45.147 1.00 85.92 109 ILE C N 1
ATOM 3878 C CA . ILE C 2 109 ? -25.175 -16.833 45.009 1.00 84.72 109 ILE C CA 1
ATOM 3879 C C . ILE C 2 109 ? -26.052 -17.211 46.200 1.00 85.31 109 ILE C C 1
ATOM 3880 O O . ILE C 2 109 ? -27.127 -17.780 46.064 1.00 86.08 109 ILE C O 1
ATOM 3885 N N . LEU C 2 110 ? -25.556 -16.875 47.377 1.00 84.02 110 LEU C N 1
ATOM 3886 C CA . LEU C 2 110 ? -26.241 -17.175 48.610 1.00 83.34 110 LEU C CA 1
ATOM 3887 C C . LEU C 2 110 ? -27.568 -16.427 48.663 1.00 82.10 110 LEU C C 1
ATOM 3888 O O . LEU C 2 110 ? -28.632 -17.026 48.748 1.00 81.77 110 LEU C O 1
ATOM 3893 N N . ASP C 2 111 ? -27.498 -15.110 48.568 1.00 80.79 111 ASP C N 1
ATOM 3894 C CA . ASP C 2 111 ? -28.692 -14.275 48.706 1.00 82.45 111 ASP C CA 1
ATOM 3895 C C . ASP C 2 111 ? -29.807 -14.641 47.752 1.00 86.04 111 ASP C C 1
ATOM 3896 O O . ASP C 2 111 ? -30.978 -14.575 48.114 1.00 90.22 111 ASP C O 1
ATOM 3901 N N . LEU C 2 112 ? -29.439 -14.990 46.522 1.00 90.05 112 LEU C N 1
ATOM 3902 C CA . LEU C 2 112 ? -30.427 -15.337 45.475 1.00 92.56 112 LEU C CA 1
ATOM 3903 C C . LEU C 2 112 ? -31.067 -16.676 45.781 1.00 91.67 112 LEU C C 1
ATOM 3904 O O . LEU C 2 112 ? -32.273 -16.865 45.619 1.00 91.56 112 LEU C O 1
ATOM 3909 N N . TRP C 2 113 ? -30.238 -17.600 46.238 1.00 90.81 113 TRP C N 1
ATOM 3910 C CA . TRP C 2 113 ? -30.715 -18.886 46.681 1.00 88.34 113 TRP C CA 1
ATOM 3911 C C . TRP C 2 113 ? -31.811 -18.725 47.718 1.00 87.91 113 TRP C C 1
ATOM 3912 O O . TRP C 2 113 ? -32.900 -19.287 47.614 1.00 88.48 113 TRP C O 1
ATOM 3923 N N . ILE C 2 114 ? -31.546 -17.909 48.727 1.00 86.41 114 ILE C N 1
ATOM 3924 C CA . ILE C 2 114 ? -32.544 -17.624 49.778 1.00 84.75 114 ILE C CA 1
ATOM 3925 C C . ILE C 2 114 ? -33.777 -16.913 49.207 1.00 85.96 114 ILE C C 1
ATOM 3926 O O . ILE C 2 114 ? -34.919 -17.140 49.601 1.00 83.57 114 ILE C O 1
ATOM 3931 N N . TYR C 2 115 ? -33.519 -16.019 48.277 1.00 90.39 115 TYR C N 1
ATOM 3932 C CA . TYR C 2 115 ? -34.576 -15.316 47.625 1.00 93.60 115 TYR C CA 1
ATOM 3933 C C . TYR C 2 115 ? -35.521 -16.261 46.910 1.00 97.05 115 TYR C C 1
ATOM 3934 O O . TYR C 2 115 ? -36.731 -16.176 47.087 1.00 98.10 115 TYR C O 1
ATOM 3943 N N . HIS C 2 116 ? -34.985 -17.156 46.089 1.00 98.06 116 HIS C N 1
ATOM 3944 C CA . HIS C 2 116 ? -35.866 -18.047 45.321 1.00 101.51 116 HIS C CA 1
ATOM 3945 C C . HIS C 2 116 ? -36.517 -19.081 46.213 1.00 96.22 116 HIS C C 1
ATOM 3946 O O . HIS C 2 116 ? -37.733 -19.288 46.182 1.00 91.63 116 HIS C O 1
ATOM 3953 N N . THR C 2 117 ? -35.703 -19.733 47.021 1.00 92.08 117 THR C N 1
ATOM 3954 C CA . THR C 2 117 ? -36.177 -20.820 47.870 1.00 92.99 117 THR C CA 1
ATOM 3955 C C . THR C 2 117 ? -36.980 -20.357 49.079 1.00 91.00 117 THR C C 1
ATOM 3956 O O . THR C 2 117 ? -37.672 -21.151 49.694 1.00 93.18 117 THR C O 1
ATOM 3960 N N . GLN C 2 118 ? -36.881 -19.083 49.447 1.00 89.53 118 GLN C N 1
ATOM 3961 C CA . GLN C 2 118 ? -37.574 -18.616 50.661 1.00 86.59 118 GLN C CA 1
ATOM 3962 C C . GLN C 2 118 ? -38.322 -17.292 50.636 1.00 85.85 118 GLN C C 1
ATOM 3963 O O . GLN C 2 118 ? -39.015 -16.974 51.600 1.00 83.19 118 GLN C O 1
ATOM 3969 N N . GLY C 2 119 ? -38.163 -16.495 49.588 1.00 84.30 119 GLY C N 1
ATOM 3970 C CA . GLY C 2 119 ? -39.001 -15.308 49.412 1.00 82.06 119 GLY C CA 1
ATOM 3971 C C . GLY C 2 119 ? -38.484 -14.113 50.183 1.00 79.69 119 GLY C C 1
ATOM 3972 O O . GLY C 2 119 ? -39.215 -13.152 50.431 1.00 79.75 119 GLY C O 1
ATOM 3973 N N . TYR C 2 120 ? -37.207 -14.172 50.556 1.00 77.21 120 TYR C N 1
ATOM 3974 C CA . TYR C 2 120 ? -36.579 -13.048 51.233 1.00 76.75 120 TYR C CA 1
ATOM 3975 C C . TYR C 2 120 ? -35.852 -12.175 50.247 1.00 75.62 120 TYR C C 1
ATOM 3976 O O . TYR C 2 120 ? -34.891 -12.611 49.594 1.00 74.17 120 TYR C O 1
ATOM 3985 N N . PHE C 2 121 ? -36.312 -10.932 50.180 1.00 74.76 121 PHE C N 1
ATOM 3986 C CA . PHE C 2 121 ? -35.650 -9.927 49.382 1.00 73.97 121 PHE C CA 1
ATOM 3987 C C . PHE C 2 121 ? -34.182 -10.024 49.706 1.00 72.27 121 PHE C C 1
ATOM 3988 O O . PHE C 2 121 ? -33.813 -10.016 50.872 1.00 68.28 121 PHE C O 1
ATOM 3996 N N . PRO C 2 122 ? -33.328 -10.106 48.677 1.00 74.56 122 PRO C N 1
ATOM 3997 C CA . PRO C 2 122 ? -31.888 -10.193 48.892 1.00 71.90 122 PRO C CA 1
ATOM 3998 C C . PRO C 2 122 ? -31.250 -8.837 49.134 1.00 70.60 122 PRO C C 1
ATOM 3999 O O . PRO C 2 122 ? -30.258 -8.490 48.503 1.00 76.42 122 PRO C O 1
ATOM 4003 N N . ASP C 2 123 ? -31.818 -8.080 50.057 1.00 69.26 123 ASP C N 1
ATOM 4004 C CA . ASP C 2 123 ? -31.202 -6.835 50.555 1.00 69.90 123 ASP C CA 1
ATOM 4005 C C . ASP C 2 123 ? -30.733 -6.975 52.013 1.00 67.78 123 ASP C C 1
ATOM 4006 O O . ASP C 2 123 ? -30.365 -5.994 52.664 1.00 70.95 123 ASP C O 1
ATOM 4011 N N . TRP C 2 124 ? -30.695 -8.199 52.517 1.00 68.18 124 TRP C N 1
ATOM 4012 C CA . TRP C 2 124 ? -30.431 -8.427 53.949 1.00 65.03 124 TRP C CA 1
ATOM 4013 C C . TRP C 2 124 ? -29.006 -8.703 54.320 1.00 61.27 124 TRP C C 1
ATOM 4014 O O . TRP C 2 124 ? -28.641 -8.500 55.462 1.00 62.29 124 TRP C O 1
ATOM 4025 N N . GLN C 2 125 ? -28.213 -9.257 53.425 1.00 60.83 125 GLN C N 1
ATOM 4026 C CA . GLN C 2 125 ? -26.852 -9.621 53.775 1.00 62.52 125 GLN C CA 1
ATOM 4027 C C . GLN C 2 125 ? -25.844 -8.496 53.509 1.00 62.86 125 GLN C C 1
ATOM 4028 O O . GLN C 2 125 ? -24.771 -8.698 52.970 1.00 68.23 125 GLN C O 1
ATOM 4034 N N . ASN C 2 126 ? -26.150 -7.300 53.948 1.00 61.29 126 ASN C N 1
ATOM 4035 C CA . ASN C 2 126 ? -25.139 -6.277 53.917 1.00 60.26 126 ASN C CA 1
ATOM 4036 C C . ASN C 2 126 ? -24.397 -6.218 55.246 1.00 59.55 126 ASN C C 1
ATOM 4037 O O . ASN C 2 126 ? -24.926 -6.559 56.310 1.00 56.48 126 ASN C O 1
ATOM 4042 N N . TYR C 2 127 ? -23.156 -5.745 55.163 1.00 60.78 127 TYR C N 1
ATOM 4043 C CA . TYR C 2 127 ? -22.272 -5.638 56.316 1.00 60.58 127 TYR C CA 1
ATOM 4044 C C . TYR C 2 127 ? -21.745 -4.237 56.465 1.00 62.89 127 TYR C C 1
ATOM 4045 O O . TYR C 2 127 ? -21.684 -3.485 55.509 1.00 61.32 127 TYR C O 1
ATOM 4054 N N . THR C 2 128 ? -21.334 -3.887 57.675 1.00 65.17 128 THR C N 1
ATOM 4055 C CA . THR C 2 128 ? -20.850 -2.524 57.924 1.00 64.05 128 THR C CA 1
ATOM 4056 C C . THR C 2 128 ? -19.630 -2.284 57.078 1.00 65.41 128 THR C C 1
ATOM 4057 O O . THR C 2 128 ? -18.945 -3.219 56.710 1.00 64.86 128 THR C O 1
ATOM 4061 N N . PRO C 2 129 ? -19.381 -1.026 56.722 1.00 70.33 129 PRO C N 1
ATOM 4062 C CA . PRO C 2 129 ? -18.218 -0.768 55.904 1.00 71.14 129 PRO C CA 1
ATOM 4063 C C . PRO C 2 129 ? -16.995 -0.922 56.741 1.00 71.75 129 PRO C C 1
ATOM 4064 O O . PRO C 2 129 ? -17.012 -0.678 57.943 1.00 80.21 129 PRO C O 1
ATOM 4068 N N . GLY C 2 130 ? -15.925 -1.332 56.115 1.00 74.32 130 GLY C N 1
ATOM 4069 C CA . GLY C 2 130 ? -14.685 -1.458 56.840 1.00 77.49 130 GLY C CA 1
ATOM 4070 C C . GLY C 2 130 ? -13.974 -0.129 56.959 1.00 78.62 130 GLY C C 1
ATOM 4071 O O . GLY C 2 130 ? -14.597 0.924 56.865 1.00 82.50 130 GLY C O 1
ATOM 4072 N N . PRO C 2 131 ? -12.662 -0.167 57.175 1.00 77.08 131 PRO C N 1
ATOM 4073 C CA . PRO C 2 131 ? -11.946 -1.414 57.280 1.00 77.35 131 PRO C CA 1
ATOM 4074 C C . PRO C 2 131 ? -12.145 -2.041 58.648 1.00 76.02 131 PRO C C 1
ATOM 4075 O O . PRO C 2 131 ? -12.667 -1.415 59.574 1.00 76.95 131 PRO C O 1
ATOM 4079 N N . GLY C 2 132 ? -11.729 -3.288 58.752 1.00 73.78 132 GLY C N 1
ATOM 4080 C CA . GLY C 2 132 ? -11.820 -4.017 59.988 1.00 72.26 132 GLY C CA 1
ATOM 4081 C C . GLY C 2 132 ? -12.813 -5.134 59.823 1.00 70.94 132 GLY C C 1
ATOM 4082 O O . GLY C 2 132 ? -13.025 -5.658 58.722 1.00 75.59 132 GLY C O 1
ATOM 4083 N N . VAL C 2 133 ? -13.382 -5.548 60.935 1.00 70.54 133 VAL C N 1
ATOM 4084 C CA . VAL C 2 133 ? -14.430 -6.521 60.888 1.00 69.87 133 VAL C CA 1
ATOM 4085 C C . VAL C 2 133 ? -15.647 -5.807 60.326 1.00 68.15 133 VAL C C 1
ATOM 4086 O O . VAL C 2 133 ? -15.855 -4.613 60.557 1.00 71.49 133 VAL C O 1
ATOM 4090 N N . ARG C 2 134 ? -16.406 -6.552 59.535 1.00 66.13 134 ARG C N 1
ATOM 4091 C CA . ARG C 2 134 ? -17.639 -6.072 58.962 1.00 64.57 134 ARG C CA 1
ATOM 4092 C C . ARG C 2 134 ? -18.771 -6.812 59.624 1.00 64.07 134 ARG C C 1
ATOM 4093 O O . ARG C 2 134 ? -18.862 -8.042 59.574 1.00 64.58 134 ARG C O 1
ATOM 4101 N N . TYR C 2 135 ? -19.633 -6.035 60.248 1.00 63.38 135 TYR C N 1
ATOM 4102 C CA . TYR C 2 135 ? -20.735 -6.561 61.007 1.00 63.40 135 TYR C CA 1
ATOM 4103 C C . TYR C 2 135 ? -22.000 -6.522 60.205 1.00 60.97 135 TYR C C 1
ATOM 4104 O O . TYR C 2 135 ? -22.257 -5.556 59.527 1.00 63.16 135 TYR C O 1
ATOM 4113 N N . PRO C 2 136 ? -22.807 -7.579 60.294 1.00 60.58 136 PRO C N 1
ATOM 4114 C CA . PRO C 2 136 ? -24.021 -7.629 59.498 1.00 60.07 136 PRO C CA 1
ATOM 4115 C C . PRO C 2 136 ? -25.051 -6.628 59.961 1.00 58.78 136 PRO C C 1
ATOM 4116 O O . PRO C 2 136 ? -25.252 -6.416 61.147 1.00 59.76 136 PRO C O 1
ATOM 4120 N N . LEU C 2 137 ? -25.720 -6.049 58.998 1.00 60.00 137 LEU C N 1
ATOM 4121 C CA . LEU C 2 137 ? -26.773 -5.102 59.276 1.00 62.83 137 LEU C CA 1
ATOM 4122 C C . LEU C 2 137 ? -28.041 -5.780 59.763 1.00 60.22 137 LEU C C 1
ATOM 4123 O O . LEU C 2 137 ? -28.809 -5.206 60.516 1.00 60.47 137 LEU C O 1
ATOM 4128 N N . THR C 2 138 ? -28.255 -7.005 59.333 1.00 59.55 138 THR C N 1
ATOM 4129 C CA . THR C 2 138 ? -29.434 -7.752 59.767 1.00 59.19 138 THR C CA 1
ATOM 4130 C C . THR C 2 138 ? -29.215 -8.439 61.110 1.00 58.31 138 THR C C 1
ATOM 4131 O O . THR C 2 138 ? -28.445 -9.377 61.212 1.00 59.23 138 THR C O 1
ATOM 4135 N N . PHE C 2 139 ? -29.905 -7.944 62.130 1.00 58.32 139 PHE C N 1
ATOM 4136 C CA . PHE C 2 139 ? -29.837 -8.515 63.453 1.00 59.35 139 PHE C CA 1
ATOM 4137 C C . PHE C 2 139 ? -30.440 -9.891 63.333 1.00 57.89 139 PHE C C 1
ATOM 4138 O O . PHE C 2 139 ? -31.561 -10.059 62.890 1.00 58.88 139 PHE C O 1
ATOM 4146 N N . GLY C 2 140 ? -29.663 -10.869 63.752 1.00 58.98 140 GLY C N 1
ATOM 4147 C CA . GLY C 2 140 ? -30.045 -12.271 63.682 1.00 60.46 140 GLY C CA 1
ATOM 4148 C C . GLY C 2 140 ? -29.057 -13.044 62.830 1.00 59.98 140 GLY C C 1
ATOM 4149 O O . GLY C 2 140 ? -28.902 -14.258 62.986 1.00 58.71 140 GLY C O 1
ATOM 4150 N N . TRP C 2 141 ? -28.414 -12.329 61.910 1.00 58.82 141 TRP C N 1
ATOM 4151 C CA . TRP C 2 141 ? -27.461 -12.922 61.038 1.00 56.54 141 TRP C CA 1
ATOM 4152 C C . TRP C 2 141 ? -26.184 -12.975 61.793 1.00 58.32 141 TRP C C 1
ATOM 4153 O O . TRP C 2 141 ? -25.609 -11.954 62.169 1.00 57.37 141 TRP C O 1
ATOM 4164 N N . CYS C 2 142 ? -25.748 -14.205 62.043 1.00 60.27 142 CYS C N 1
ATOM 4165 C CA . CYS C 2 142 ? -24.680 -14.492 62.987 1.00 59.82 142 CYS C CA 1
ATOM 4166 C C . CYS C 2 142 ? -23.335 -14.681 62.341 1.00 60.87 142 CYS C C 1
ATOM 4167 O O . CYS C 2 142 ? -22.425 -15.234 62.945 1.00 65.45 142 CYS C O 1
ATOM 4170 N N . TYR C 2 143 ? -23.196 -14.234 61.108 1.00 61.87 143 TYR C N 1
ATOM 4171 C CA . TYR C 2 143 ? -21.903 -14.229 60.502 1.00 60.88 143 TYR C CA 1
ATOM 4172 C C . TYR C 2 143 ? -21.385 -12.831 60.335 1.00 61.77 143 TYR C C 1
ATOM 4173 O O . TYR C 2 143 ? -22.131 -11.849 60.262 1.00 59.54 143 TYR C O 1
ATOM 4182 N N . LYS C 2 144 ? -20.075 -12.752 60.241 1.00 63.24 144 LYS C N 1
ATOM 4183 C CA . LYS C 2 144 ? -19.451 -11.482 59.961 1.00 62.19 144 LYS C CA 1
ATOM 4184 C C . LYS C 2 144 ? -18.224 -11.724 59.132 1.00 62.81 144 LYS C C 1
ATOM 4185 O O . LYS C 2 144 ? -17.789 -12.859 58.927 1.00 60.30 144 LYS C O 1
ATOM 4191 N N . LEU C 2 145 ? -17.675 -10.627 58.634 1.00 64.74 145 LEU C N 1
ATOM 4192 C CA . LEU C 2 145 ? -16.557 -10.719 57.726 1.00 65.32 145 LEU C CA 1
ATOM 4193 C C . LEU C 2 145 ? -15.322 -10.174 58.432 1.00 66.92 145 LEU C C 1
ATOM 4194 O O . LEU C 2 145 ? -15.295 -9.031 58.877 1.00 64.41 145 LEU C O 1
ATOM 4199 N N . VAL C 2 146 ? -14.324 -11.047 58.574 1.00 71.57 146 VAL C N 1
ATOM 4200 C CA . VAL C 2 146 ? -13.070 -10.735 59.278 1.00 73.29 146 VAL C CA 1
ATOM 4201 C C . VAL C 2 146 ? -11.876 -10.847 58.336 1.00 75.48 146 VAL C C 1
ATOM 4202 O O . VAL C 2 146 ? -11.690 -11.873 57.657 1.00 77.99 146 VAL C O 1
ATOM 4206 N N . PRO C 2 147 ? -11.089 -9.774 58.257 1.00 80.24 147 PRO C N 1
ATOM 4207 C CA . PRO C 2 147 ? -9.864 -9.731 57.468 1.00 83.16 147 PRO C CA 1
ATOM 4208 C C . PRO C 2 147 ? -8.940 -10.906 57.760 1.00 85.30 147 PRO C C 1
ATOM 4209 O O . PRO C 2 147 ? -8.673 -11.230 58.912 1.00 81.61 147 PRO C O 1
ATOM 4213 N N . VAL C 2 148 ? -8.468 -11.535 56.696 1.00 86.53 148 VAL C N 1
ATOM 4214 C CA . VAL C 2 148 ? -7.541 -12.629 56.792 1.00 91.26 148 VAL C CA 1
ATOM 4215 C C . VAL C 2 148 ? -6.530 -12.524 55.669 1.00 99.22 148 VAL C C 1
ATOM 4216 O O . VAL C 2 148 ? -5.686 -11.628 55.681 1.00 108.97 148 VAL C O 1
ATOM 4220 N N . GLU C 2 179 ? -9.037 -5.403 51.607 1.00 93.35 179 GLU C N 1
ATOM 4221 C CA . GLU C 2 179 ? -8.956 -6.321 52.718 1.00 91.04 179 GLU C CA 1
ATOM 4222 C C . GLU C 2 179 ? -9.554 -7.628 52.280 1.00 87.89 179 GLU C C 1
ATOM 4223 O O . GLU C 2 179 ? -10.683 -7.654 51.817 1.00 86.74 179 GLU C O 1
ATOM 4229 N N . VAL C 2 180 ? -8.801 -8.706 52.415 1.00 86.60 180 VAL C N 1
ATOM 4230 C CA . VAL C 2 180 ? -9.331 -10.018 52.131 1.00 87.58 180 VAL C CA 1
ATOM 4231 C C . VAL C 2 180 ? -10.016 -10.541 53.368 1.00 85.21 180 VAL C C 1
ATOM 4232 O O . VAL C 2 180 ? -9.372 -10.851 54.382 1.00 93.34 180 VAL C O 1
ATOM 4236 N N . LEU C 2 181 ? -11.322 -10.700 53.241 1.00 82.48 181 LEU C N 1
ATOM 4237 C CA . LEU C 2 181 ? -12.198 -10.966 54.370 1.00 80.49 181 LEU C CA 1
ATOM 4238 C C . LEU C 2 181 ? -12.709 -12.374 54.285 1.00 81.39 181 LEU C C 1
ATOM 4239 O O . LEU C 2 181 ? -12.709 -12.992 53.208 1.00 81.48 181 LEU C O 1
ATOM 4244 N N . GLU C 2 182 ? -13.178 -12.881 55.414 1.00 80.43 182 GLU C N 1
ATOM 4245 C CA . GLU C 2 182 ? -13.919 -14.122 55.370 1.00 79.22 182 GLU C CA 1
ATOM 4246 C C . GLU C 2 182 ? -15.058 -14.194 56.354 1.00 75.82 182 GLU C C 1
ATOM 4247 O O . GLU C 2 182 ? -15.079 -13.550 57.399 1.00 69.60 182 GLU C O 1
ATOM 4253 N N . TRP C 2 183 ? -15.993 -15.036 55.969 1.00 77.04 183 TRP C N 1
ATOM 4254 C CA . TRP C 2 183 ? -17.150 -15.321 56.757 1.00 75.16 183 TRP C CA 1
ATOM 4255 C C . TRP C 2 183 ? -16.740 -16.009 58.027 1.00 78.67 183 TRP C C 1
ATOM 4256 O O . TRP C 2 183 ? -16.036 -17.020 58.006 1.00 77.77 183 TRP C O 1
ATOM 4267 N N . ARG C 2 184 ? -17.209 -15.450 59.140 1.00 81.17 184 ARG C N 1
ATOM 4268 C CA . ARG C 2 184 ? -16.987 -16.003 60.485 1.00 79.15 184 ARG C CA 1
ATOM 4269 C C . ARG C 2 184 ? -18.219 -15.915 61.314 1.00 72.84 184 ARG C C 1
ATOM 4270 O O . ARG C 2 184 ? -18.764 -14.827 61.525 1.00 69.25 184 ARG C O 1
ATOM 4278 N N . PHE C 2 185 ? -18.596 -17.070 61.842 1.00 70.10 185 PHE C N 1
ATOM 4279 C CA . PHE C 2 185 ? -19.729 -17.181 62.732 1.00 66.72 185 PHE C CA 1
ATOM 4280 C C . PHE C 2 185 ? -19.457 -16.598 64.112 1.00 66.34 185 PHE C C 1
ATOM 4281 O O . PHE C 2 185 ? -18.358 -16.733 64.672 1.00 64.15 185 PHE C O 1
ATOM 4289 N N . ASP C 2 186 ? -20.486 -15.979 64.658 1.00 63.30 186 ASP C N 1
ATOM 4290 C CA . ASP C 2 186 ? -20.352 -15.320 65.925 1.00 67.75 186 ASP C CA 1
ATOM 4291 C C . ASP C 2 186 ? -21.708 -15.071 66.522 1.00 68.26 186 ASP C C 1
ATOM 4292 O O . ASP C 2 186 ? -22.421 -14.125 66.156 1.00 71.71 186 ASP C O 1
ATOM 4297 N N . SER C 2 187 ? -22.021 -15.921 67.481 1.00 67.12 187 SER C N 1
ATOM 4298 C CA . SER C 2 187 ? -23.336 -16.011 68.090 1.00 68.17 187 SER C CA 1
ATOM 4299 C C . SER C 2 187 ? -23.747 -14.794 68.871 1.00 66.62 187 SER C C 1
ATOM 4300 O O . SER C 2 187 ? -24.932 -14.614 69.161 1.00 64.77 187 SER C O 1
ATOM 4303 N N . ARG C 2 188 ? -22.751 -14.021 69.275 1.00 67.00 188 ARG C N 1
ATOM 4304 C CA . ARG C 2 188 ? -22.955 -12.822 70.060 1.00 71.33 188 ARG C CA 1
ATOM 4305 C C . ARG C 2 188 ? -23.842 -11.870 69.257 1.00 68.66 188 ARG C C 1
ATOM 4306 O O . ARG C 2 188 ? -24.658 -11.117 69.799 1.00 67.21 188 ARG C O 1
ATOM 4314 N N . LEU C 2 189 ? -23.711 -11.985 67.948 1.00 66.56 189 LEU C N 1
ATOM 4315 C CA . LEU C 2 189 ? -24.389 -11.103 67.003 1.00 65.34 189 LEU C CA 1
ATOM 4316 C C . LEU C 2 189 ? -25.912 -11.280 67.003 1.00 65.07 189 LEU C C 1
ATOM 4317 O O . LEU C 2 189 ? -26.634 -10.352 66.711 1.00 65.29 189 LEU C O 1
ATOM 4322 N N . ALA C 2 190 ? -26.385 -12.451 67.404 1.00 65.85 190 ALA C N 1
ATOM 4323 C CA . ALA C 2 190 ? -27.820 -12.671 67.626 1.00 65.11 190 ALA C CA 1
ATOM 4324 C C . ALA C 2 190 ? -28.378 -11.853 68.816 1.00 67.11 190 ALA C C 1
ATOM 4325 O O . ALA C 2 190 ? -29.599 -11.745 68.996 1.00 63.40 190 ALA C O 1
ATOM 4327 N N . PHE C 2 191 ? -27.467 -11.289 69.610 1.00 67.88 191 PHE C N 1
ATOM 4328 C CA . PHE C 2 191 ? -27.828 -10.577 70.851 1.00 70.06 191 PHE C CA 1
ATOM 4329 C C . PHE C 2 191 ? -27.307 -9.166 70.924 1.00 71.23 191 PHE C C 1
ATOM 4330 O O . PHE C 2 191 ? -27.935 -8.300 71.510 1.00 71.09 191 PHE C O 1
ATOM 4338 N N . HIS C 2 192 ? -26.124 -8.957 70.388 1.00 70.09 192 HIS C N 1
ATOM 4339 C CA . HIS C 2 192 ? -25.580 -7.648 70.320 1.00 70.78 192 HIS C CA 1
ATOM 4340 C C . HIS C 2 192 ? -25.629 -7.208 68.874 1.00 69.17 192 HIS C C 1
ATOM 4341 O O . HIS C 2 192 ? -24.886 -7.705 68.003 1.00 70.62 192 HIS C O 1
ATOM 4348 N N . HIS C 2 193 ? -26.549 -6.296 68.582 1.00 66.59 193 HIS C N 1
ATOM 4349 C CA . HIS C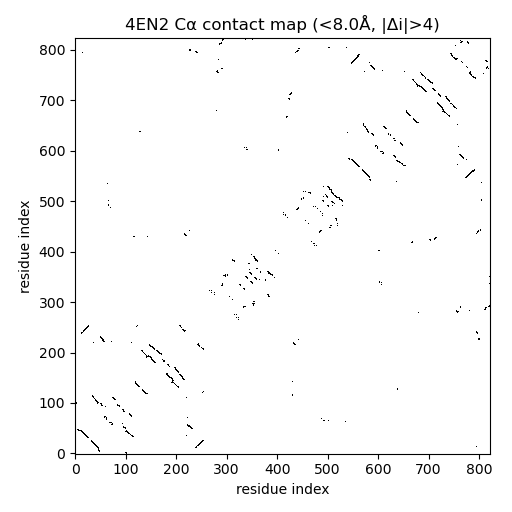 2 193 ? -26.658 -5.736 67.239 1.00 64.79 193 HIS C CA 1
ATOM 4350 C C . HIS C 2 193 ? -25.590 -4.695 67.045 1.00 65.06 193 HIS C C 1
ATOM 4351 O O . HIS C 2 193 ? -25.824 -3.490 67.090 1.00 67.33 193 HIS C O 1
ATOM 4358 N N . VAL C 2 194 ? -24.382 -5.176 66.825 1.00 65.96 194 VAL C N 1
ATOM 4359 C CA . VAL C 2 194 ? -23.209 -4.317 66.737 1.00 67.86 194 VAL C CA 1
ATOM 4360 C C . VAL C 2 194 ? -23.335 -3.236 65.698 1.00 68.33 194 VAL C C 1
ATOM 4361 O O . VAL C 2 194 ? -22.979 -2.083 65.934 1.00 70.73 194 VAL C O 1
ATOM 4365 N N . ALA C 2 195 ? -23.805 -3.631 64.524 1.00 69.61 195 ALA C N 1
ATOM 4366 C CA . ALA C 2 195 ? -23.884 -2.742 63.366 1.00 69.53 195 ALA C CA 1
ATOM 4367 C C . ALA C 2 195 ? -24.728 -1.533 63.693 1.00 71.07 195 ALA C C 1
ATOM 4368 O O . ALA C 2 195 ? -24.553 -0.489 63.093 1.00 73.32 195 ALA C O 1
ATOM 4370 N N . ARG C 2 196 ? -25.648 -1.693 64.628 1.00 69.47 196 ARG C N 1
ATOM 4371 C CA . ARG C 2 196 ? -26.526 -0.620 64.993 1.00 75.29 196 ARG C CA 1
ATOM 4372 C C . ARG C 2 196 ? -25.850 0.337 65.934 1.00 78.74 196 ARG C C 1
ATOM 4373 O O . ARG C 2 196 ? -26.092 1.529 65.902 1.00 79.30 196 ARG C O 1
ATOM 4381 N N . GLU C 2 197 ? -25.046 -0.218 66.821 1.00 83.46 197 GLU C N 1
ATOM 4382 C CA . GLU C 2 197 ? -24.145 0.583 67.638 1.00 87.76 197 GLU C CA 1
ATOM 4383 C C . GLU C 2 197 ? -23.232 1.407 66.747 1.00 86.53 197 GLU C C 1
ATOM 4384 O O . GLU C 2 197 ? -23.171 2.618 66.860 1.00 90.14 197 GLU C O 1
ATOM 4390 N N . LEU C 2 198 ? -22.515 0.722 65.873 1.00 81.74 198 LEU C N 1
ATOM 4391 C CA . LEU C 2 198 ? -21.574 1.371 64.951 1.00 82.33 198 LEU C CA 1
ATOM 4392 C C . LEU C 2 198 ? -22.237 2.372 63.986 1.00 80.33 198 LEU C C 1
ATOM 4393 O O . LEU C 2 198 ? -21.632 3.363 63.597 1.00 84.01 198 LEU C O 1
ATOM 4398 N N . HIS C 2 199 ? -23.466 2.096 63.574 1.00 79.88 199 HIS C N 1
ATOM 4399 C CA . HIS C 2 199 ? -24.147 2.929 62.573 1.00 77.94 199 HIS C CA 1
ATOM 4400 C C . HIS C 2 199 ? -25.608 3.039 62.842 1.00 75.84 199 HIS C C 1
ATOM 4401 O O . HIS C 2 199 ? -26.403 2.539 62.088 1.00 77.16 199 HIS C O 1
ATOM 4408 N N . PRO C 2 200 ? -25.982 3.740 63.905 1.00 79.24 200 PRO C N 1
ATOM 4409 C CA . PRO C 2 200 ? -27.394 3.928 64.262 1.00 80.52 200 PRO C CA 1
ATOM 4410 C C . PRO C 2 200 ? -28.213 4.515 63.134 1.00 80.74 200 PRO C C 1
ATOM 4411 O O . PRO C 2 200 ? -29.404 4.256 63.040 1.00 86.35 200 PRO C O 1
ATOM 4415 N N . GLU C 2 201 ? -27.582 5.324 62.299 1.00 81.53 201 GLU C N 1
ATOM 4416 C CA . GLU C 2 201 ? -28.280 5.998 61.178 1.00 80.36 201 GLU C CA 1
ATOM 4417 C C . GLU C 2 201 ? -28.847 5.013 60.175 1.00 76.47 201 GLU C C 1
ATOM 4418 O O . GLU C 2 201 ? -29.921 5.207 59.647 1.00 73.78 201 GLU C O 1
ATOM 4424 N N . TYR C 2 202 ? -28.127 3.931 59.948 1.00 74.76 202 TYR C N 1
ATOM 4425 C CA . TYR C 2 202 ? -28.633 2.864 59.115 1.00 74.16 202 TYR C CA 1
ATOM 4426 C C . TYR C 2 202 ? -29.946 2.317 59.645 1.00 76.72 202 TYR C C 1
ATOM 4427 O O . TYR C 2 202 ? -30.647 1.603 58.935 1.00 80.92 202 TYR C O 1
ATOM 4436 N N . PHE C 2 203 ? -30.280 2.655 60.889 1.00 77.50 203 PHE C N 1
ATOM 4437 C CA . PHE C 2 203 ? -31.473 2.132 61.557 1.00 76.27 203 PHE C CA 1
ATOM 4438 C C . PHE C 2 203 ? -32.363 3.248 62.107 1.00 79.27 203 PHE C C 1
ATOM 4439 O O . PHE C 2 203 ? -33.589 3.113 62.140 1.00 78.84 203 PHE C O 1
ATOM 4447 N N . ARG D 1 3 ? -61.007 -12.042 -10.025 1.00 100.52 160 ARG A N 1
ATOM 4448 C CA . ARG D 1 3 ? -60.681 -10.833 -10.860 1.00 99.44 160 ARG A CA 1
ATOM 4449 C C . ARG D 1 3 ? -61.902 -10.133 -11.464 1.00 101.47 160 ARG A C 1
ATOM 4450 O O . ARG D 1 3 ? -62.726 -10.743 -12.129 1.00 101.60 160 ARG A O 1
ATOM 4458 N N . SER D 1 4 ? -61.957 -8.824 -11.268 1.00 103.53 161 SER A N 1
ATOM 4459 C CA . SER D 1 4 ? -63.063 -8.011 -11.738 1.00 105.99 161 SER A CA 1
ATOM 4460 C C . SER D 1 4 ? -62.894 -7.546 -13.182 1.00 104.22 161 SER A C 1
ATOM 4461 O O . SER D 1 4 ? -61.828 -7.659 -13.778 1.00 108.75 161 SER A O 1
ATOM 4464 N N . GLU D 1 5 ? -63.972 -6.997 -13.726 1.00 110.37 162 GLU A N 1
ATOM 4465 C CA . GLU D 1 5 ? -64.000 -6.523 -15.108 1.00 110.85 162 GLU A CA 1
ATOM 4466 C C . GLU D 1 5 ? -63.585 -5.050 -15.268 1.00 109.62 162 GLU A C 1
ATOM 4467 O O . GLU D 1 5 ? -63.738 -4.217 -14.376 1.00 108.38 162 GLU A O 1
ATOM 4473 N N . GLY D 1 6 ? -63.047 -4.758 -16.437 1.00 108.64 163 GLY A N 1
ATOM 4474 C CA . GLY D 1 6 ? -62.767 -3.388 -16.852 1.00 110.14 163 GLY A CA 1
ATOM 4475 C C . GLY D 1 6 ? -61.872 -2.524 -15.969 1.00 112.61 163 GLY A C 1
ATOM 4476 O O . GLY D 1 6 ? -62.001 -1.300 -16.004 1.00 110.19 163 GLY A O 1
ATOM 4477 N N . ILE D 1 7 ? -60.969 -3.130 -15.188 1.00 113.08 164 ILE A N 1
ATOM 4478 C CA . ILE D 1 7 ? -60.054 -2.343 -14.324 1.00 108.84 164 ILE A CA 1
ATOM 4479 C C . ILE D 1 7 ? -58.877 -1.802 -15.137 1.00 104.30 164 ILE A C 1
ATOM 4480 O O . ILE D 1 7 ? -58.563 -2.290 -16.212 1.00 97.00 164 ILE A O 1
ATOM 4485 N N . LYS D 1 8 ? -58.270 -0.730 -14.667 1.00 106.29 165 LYS A N 1
ATOM 4486 C CA . LYS D 1 8 ? -57.453 0.080 -15.576 1.00 109.19 165 LYS A CA 1
ATOM 4487 C C . LYS D 1 8 ? -56.324 0.786 -14.844 1.00 107.88 165 LYS A C 1
ATOM 4488 O O . LYS D 1 8 ? -56.527 1.346 -13.765 1.00 111.41 165 LYS A O 1
ATOM 4494 N N . TYR D 1 9 ? -55.136 0.750 -15.446 1.00 102.49 166 TYR A N 1
ATOM 4495 C CA . TYR D 1 9 ? -53.950 1.402 -14.895 1.00 98.41 166 TYR A CA 1
ATOM 4496 C C . TYR D 1 9 ? -53.261 2.253 -15.942 1.00 98.56 166 TYR A C 1
ATOM 4497 O O . TYR D 1 9 ? -53.179 1.896 -17.115 1.00 93.24 166 TYR A O 1
ATOM 4506 N N . ARG D 1 10 ? -52.741 3.375 -15.471 1.00 101.09 167 ARG A N 1
ATOM 4507 C CA . ARG D 1 10 ? -51.846 4.225 -16.235 1.00 102.72 167 ARG A CA 1
ATOM 4508 C C . ARG D 1 10 ? -50.710 3.380 -16.739 1.00 96.32 167 ARG A C 1
ATOM 4509 O O . ARG D 1 10 ? -50.360 3.409 -17.905 1.00 89.31 167 ARG A O 1
ATOM 4517 N N . LYS D 1 11 ? -50.128 2.633 -15.817 1.00 97.78 168 LYS A N 1
ATOM 4518 C CA . LYS D 1 11 ? -48.958 1.830 -16.104 1.00 95.00 168 LYS A CA 1
ATOM 4519 C C . LYS D 1 11 ? -49.241 0.381 -15.807 1.00 85.36 168 LYS A C 1
ATOM 4520 O O . LYS D 1 11 ? -49.576 0.001 -14.696 1.00 83.19 168 LYS A O 1
ATOM 4526 N N . ASN D 1 12 ? -49.116 -0.432 -16.830 1.00 85.11 169 ASN A N 1
ATOM 4527 C CA . ASN D 1 12 ? -49.370 -1.851 -16.676 1.00 84.18 169 ASN A CA 1
ATOM 4528 C C . ASN D 1 12 ? -48.093 -2.509 -16.252 1.00 79.49 169 ASN A C 1
ATOM 4529 O O . ASN D 1 12 ? -47.154 -2.572 -17.049 1.00 76.25 169 ASN A O 1
ATOM 4534 N N . GLU D 1 13 ? -48.061 -3.000 -15.012 1.00 75.95 170 GLU A N 1
ATOM 4535 C CA . GLU D 1 13 ? -46.889 -3.726 -14.514 1.00 76.24 170 GLU A CA 1
ATOM 4536 C C . GLU D 1 13 ? -47.174 -4.878 -13.594 1.00 72.73 170 GLU A C 1
ATOM 4537 O O . GLU D 1 13 ? -48.175 -4.895 -12.879 1.00 74.07 170 GLU A O 1
ATOM 4543 N N . VAL D 1 14 ? -46.227 -5.810 -13.589 1.00 68.71 171 VAL A N 1
ATOM 4544 C CA . VAL D 1 14 ? -46.205 -6.907 -12.635 1.00 66.90 171 VAL A CA 1
ATOM 4545 C C . VAL D 1 14 ? -44.874 -6.949 -11.939 1.00 65.39 171 VAL A C 1
ATOM 4546 O O . VAL D 1 14 ? -43.838 -6.686 -12.546 1.00 64.11 171 VAL A O 1
ATOM 4550 N N . PHE D 1 15 ? -44.923 -7.266 -10.650 1.00 63.70 172 PHE A N 1
ATOM 4551 C CA . PHE D 1 15 ? -43.734 -7.470 -9.846 1.00 63.00 172 PHE A CA 1
ATOM 4552 C C . PHE D 1 15 ? -43.783 -8.842 -9.242 1.00 61.47 172 PHE A C 1
ATOM 4553 O O . PHE D 1 15 ? -44.788 -9.229 -8.640 1.00 62.28 172 PHE A O 1
ATOM 4561 N N . LEU D 1 16 ? -42.726 -9.597 -9.442 1.00 59.00 173 LEU A N 1
ATOM 4562 C CA . LEU D 1 16 ? -42.635 -10.892 -8.802 1.00 62.34 173 LEU A CA 1
ATOM 4563 C C . LEU D 1 16 ? -41.494 -10.931 -7.826 1.00 62.78 173 LEU A C 1
ATOM 4564 O O . LEU D 1 16 ? -40.382 -10.438 -8.101 1.00 62.19 173 LEU A O 1
ATOM 4569 N N . ASP D 1 17 ? -41.765 -11.629 -6.736 1.00 61.15 174 ASP A N 1
ATOM 4570 C CA . ASP D 1 17 ? -40.804 -11.807 -5.701 1.00 62.30 174 ASP A CA 1
ATOM 4571 C C . ASP D 1 17 ? -40.662 -13.277 -5.519 1.00 59.13 174 ASP A C 1
ATOM 4572 O O . ASP D 1 17 ? -41.612 -13.956 -5.129 1.00 57.29 174 ASP A O 1
ATOM 4577 N N . VAL D 1 18 ? -39.473 -13.765 -5.825 1.00 56.77 175 VAL A N 1
ATOM 4578 C CA . VAL D 1 18 ? -39.158 -15.151 -5.581 1.00 54.95 175 VAL A CA 1
ATOM 4579 C C . VAL D 1 18 ? -38.463 -15.177 -4.244 1.00 54.77 175 VAL A C 1
ATOM 4580 O O . VAL D 1 18 ? -37.328 -14.722 -4.125 1.00 53.94 175 VAL A O 1
ATOM 4584 N N . ILE D 1 19 ? -39.179 -15.647 -3.227 1.00 55.41 176 ILE A N 1
ATOM 4585 C CA . ILE D 1 19 ? -38.636 -15.758 -1.879 1.00 55.32 176 ILE A CA 1
ATOM 4586 C C . ILE D 1 19 ? -38.351 -17.207 -1.538 1.00 55.73 176 ILE A C 1
ATOM 4587 O O . ILE D 1 19 ? -39.199 -18.093 -1.725 1.00 54.93 176 ILE A O 1
ATOM 4592 N N . GLU D 1 20 ? -37.143 -17.450 -1.060 1.00 54.77 177 GLU A N 1
ATOM 4593 C CA . GLU D 1 20 ? -36.772 -18.800 -0.650 1.00 56.28 177 GLU A CA 1
ATOM 4594 C C . GLU D 1 20 ? -36.311 -18.824 0.793 1.00 54.38 177 GLU A C 1
ATOM 4595 O O . GLU D 1 20 ? -35.377 -18.116 1.164 1.00 56.08 177 GLU A O 1
ATOM 4601 N N . ALA D 1 21 ? -36.986 -19.627 1.587 1.00 52.06 178 ALA A N 1
ATOM 4602 C CA . ALA D 1 21 ? -36.564 -19.895 2.941 1.00 53.38 178 ALA A CA 1
ATOM 4603 C C . ALA D 1 21 ? -35.700 -21.155 2.970 1.00 54.30 178 ALA A C 1
ATOM 4604 O O . ALA D 1 21 ? -35.997 -22.153 2.329 1.00 53.77 178 ALA A O 1
ATOM 4606 N N . VAL D 1 22 ? -34.652 -21.106 3.760 1.00 55.90 179 VAL A N 1
ATOM 4607 C CA . VAL D 1 22 ? -33.754 -22.239 3.910 1.00 56.97 179 VAL A CA 1
ATOM 4608 C C . VAL D 1 22 ? -33.867 -22.951 5.251 1.00 58.48 179 VAL A C 1
ATOM 4609 O O . VAL D 1 22 ? -33.550 -22.399 6.294 1.00 60.35 179 VAL A O 1
ATOM 4613 N N . ASN D 1 23 ? -34.279 -24.205 5.206 1.00 59.54 180 ASN A N 1
ATOM 4614 C CA . ASN D 1 23 ? -34.303 -25.020 6.397 1.00 59.83 180 ASN A CA 1
ATOM 4615 C C . ASN D 1 23 ? -33.048 -25.811 6.483 1.00 58.52 180 ASN A C 1
ATOM 4616 O O . ASN D 1 23 ? -32.587 -26.338 5.517 1.00 56.47 180 ASN A O 1
ATOM 4621 N N . LEU D 1 24 ? -32.532 -25.902 7.691 1.00 61.88 181 LEU A N 1
ATOM 4622 C CA . LEU D 1 24 ? -31.332 -26.631 7.964 1.00 60.38 181 LEU A CA 1
ATOM 4623 C C . LEU D 1 24 ? -31.386 -27.171 9.367 1.00 61.46 181 LEU A C 1
ATOM 4624 O O . LEU D 1 24 ? -31.706 -26.461 10.310 1.00 58.93 181 LEU A O 1
ATOM 4629 N N . LEU D 1 25 ? -31.047 -28.444 9.478 1.00 65.81 182 LEU A N 1
ATOM 4630 C CA . LEU D 1 25 ? -30.890 -29.105 10.761 1.00 68.96 182 LEU A CA 1
ATOM 4631 C C . LEU D 1 25 ? -29.603 -29.914 10.720 1.00 71.57 182 LEU A C 1
ATOM 4632 O O . LEU D 1 25 ? -29.463 -30.875 9.960 1.00 73.01 182 LEU A O 1
ATOM 4637 N N . VAL D 1 26 ? -28.642 -29.480 11.511 1.00 75.89 183 VAL A N 1
ATOM 4638 C CA . VAL D 1 26 ? -27.359 -30.156 11.597 1.00 78.56 183 VAL A CA 1
ATOM 4639 C C . VAL D 1 26 ? -27.212 -30.791 12.956 1.00 79.44 183 VAL A C 1
ATOM 4640 O O . VAL D 1 26 ? -27.732 -30.284 13.936 1.00 78.43 183 VAL A O 1
ATOM 4644 N N . SER D 1 27 ? -26.509 -31.906 13.022 1.00 85.96 184 SER A N 1
ATOM 4645 C CA . SER D 1 27 ? -26.338 -32.578 14.310 1.00 91.34 184 SER A CA 1
ATOM 4646 C C . SER D 1 27 ? -25.061 -32.182 15.019 1.00 93.70 184 SER A C 1
ATOM 4647 O O . SER D 1 27 ? -24.137 -31.642 14.409 1.00 89.36 184 SER A O 1
ATOM 4650 N N . ALA D 1 28 ? -25.034 -32.445 16.324 1.00 98.05 185 ALA A N 1
ATOM 4651 C CA . ALA D 1 28 ? -23.857 -32.143 17.141 1.00 98.07 185 ALA A CA 1
ATOM 4652 C C . ALA D 1 28 ? -22.608 -32.633 16.414 1.00 99.36 185 ALA A C 1
ATOM 4653 O O . ALA D 1 28 ? -21.628 -31.899 16.259 1.00 98.15 185 ALA A O 1
ATOM 4655 N N . ASN D 1 29 ? -22.695 -33.857 15.911 1.00 101.83 186 ASN A N 1
ATOM 4656 C CA . ASN D 1 29 ? -21.606 -34.472 15.138 1.00 104.58 186 ASN A CA 1
ATOM 4657 C C . ASN D 1 29 ? -21.312 -33.818 13.782 1.00 107.51 186 ASN A C 1
ATOM 4658 O O . ASN D 1 29 ? -20.388 -34.229 13.083 1.00 109.47 186 ASN A O 1
ATOM 4663 N N . GLY D 1 30 ? -22.104 -32.814 13.406 1.00 107.77 187 GLY A N 1
ATOM 4664 C CA . GLY D 1 30 ? -21.991 -32.160 12.088 1.00 105.25 187 GLY A CA 1
ATOM 4665 C C . GLY D 1 30 ? -22.729 -32.873 10.951 1.00 103.26 187 GLY A C 1
ATOM 4666 O O . GLY D 1 30 ? -22.539 -32.560 9.776 1.00 97.97 187 GLY A O 1
ATOM 4667 N N . ASN D 1 31 ? -23.580 -33.833 11.292 1.00 104.48 188 ASN A N 1
ATOM 4668 C CA . ASN D 1 31 ? -24.363 -34.532 10.277 1.00 100.27 188 ASN A CA 1
ATOM 4669 C C . ASN D 1 31 ? -25.555 -33.691 9.891 1.00 90.54 188 ASN A C 1
ATOM 4670 O O . ASN D 1 31 ? -26.411 -33.405 10.718 1.00 84.70 188 ASN A O 1
ATOM 4675 N N . VAL D 1 32 ? -25.609 -33.298 8.628 1.00 86.73 189 VAL A N 1
ATOM 4676 C CA . VAL D 1 32 ? -26.763 -32.548 8.143 1.00 82.04 189 VAL A CA 1
ATOM 4677 C C . VAL D 1 32 ? -27.967 -33.441 8.049 1.00 79.44 189 VAL A C 1
ATOM 4678 O O . VAL D 1 32 ? -28.056 -34.297 7.183 1.00 81.92 189 VAL A O 1
ATOM 4682 N N . LEU D 1 33 ? -28.905 -33.234 8.954 1.00 76.91 190 LEU A N 1
ATOM 4683 C CA . LEU D 1 33 ? -30.127 -34.033 8.961 1.00 75.52 190 LEU A CA 1
ATOM 4684 C C . LEU D 1 33 ? -31.126 -33.536 7.921 1.00 70.99 190 LEU A C 1
ATOM 4685 O O . LEU D 1 33 ? -31.747 -34.331 7.220 1.00 69.57 190 LEU A O 1
ATOM 4690 N N . ARG D 1 34 ? -31.264 -32.221 7.848 1.00 65.09 191 ARG A N 1
ATOM 4691 C CA . ARG D 1 34 ? -32.162 -31.589 6.923 1.00 63.18 191 ARG A CA 1
ATOM 4692 C C . ARG D 1 34 ? -31.546 -30.369 6.301 1.00 61.92 191 ARG A C 1
ATOM 4693 O O . ARG D 1 34 ? -30.928 -29.588 6.972 1.00 63.67 191 ARG A O 1
ATOM 4701 N N . SER D 1 35 ? -31.756 -30.213 5.004 1.00 61.94 192 SER A N 1
ATOM 4702 C CA . SER D 1 35 ? -31.293 -29.050 4.223 1.00 62.02 192 SER A CA 1
ATOM 4703 C C . SER D 1 35 ? -32.136 -28.896 2.968 1.00 58.74 192 SER A C 1
ATOM 4704 O O . SER D 1 35 ? -32.085 -29.691 2.046 1.00 58.49 192 SER A O 1
ATOM 4707 N N . GLU D 1 36 ? -32.892 -27.841 2.950 1.00 56.69 193 GLU A N 1
ATOM 4708 C CA . GLU D 1 36 ? -34.108 -27.822 2.198 1.00 59.38 193 GLU A CA 1
ATOM 4709 C C . GLU D 1 36 ? -34.567 -26.406 1.951 1.00 56.95 193 GLU A C 1
ATOM 4710 O O . GLU D 1 36 ? -34.414 -25.547 2.816 1.00 54.38 193 GLU A O 1
ATOM 4716 N N . ILE D 1 37 ? -35.135 -26.189 0.771 1.00 56.22 194 ILE A N 1
ATOM 4717 C CA . ILE D 1 37 ? -35.633 -24.880 0.387 1.00 57.15 194 ILE A CA 1
ATOM 4718 C C . ILE D 1 37 ? -37.140 -24.930 0.329 1.00 55.84 194 ILE A C 1
ATOM 4719 O O . ILE D 1 37 ? -37.728 -25.823 -0.245 1.00 57.15 194 ILE A O 1
ATOM 4724 N N . VAL D 1 38 ? -37.741 -23.925 0.924 1.00 54.37 195 VAL A N 1
ATOM 4725 C CA . VAL D 1 38 ? -39.155 -23.743 0.824 1.00 56.53 195 VAL A CA 1
ATOM 4726 C C . VAL D 1 38 ? -39.340 -22.385 0.194 1.00 55.94 195 VAL A C 1
ATOM 4727 O O . VAL D 1 38 ? -38.914 -21.377 0.731 1.00 56.80 195 VAL A O 1
ATOM 4731 N N . GLY D 1 39 ? -39.922 -22.376 -0.980 1.00 55.84 196 GLY A N 1
ATOM 4732 C CA . GLY D 1 39 ? -39.919 -21.178 -1.776 1.00 57.07 196 GLY A CA 1
ATOM 4733 C C . GLY D 1 39 ? -41.320 -20.755 -2.097 1.00 57.39 196 GLY A C 1
ATOM 4734 O O . GLY D 1 39 ? -42.258 -21.544 -2.024 1.00 58.06 196 GLY A O 1
ATOM 4735 N N . SER D 1 40 ? -41.466 -19.499 -2.467 1.00 57.34 197 SER A N 1
ATOM 4736 C CA . SER D 1 40 ? -42.710 -19.083 -3.031 1.00 58.50 197 SER A CA 1
ATOM 4737 C C . SER D 1 40 ? -42.560 -17.896 -3.952 1.00 57.54 197 SER A C 1
ATOM 4738 O O . SER D 1 40 ? -41.595 -17.153 -3.875 1.00 58.04 197 SER A O 1
ATOM 4741 N N . ILE D 1 41 ? -43.548 -17.720 -4.822 1.00 60.12 198 ILE A N 1
ATOM 4742 C CA . ILE D 1 41 ? -43.597 -16.567 -5.710 1.00 59.99 198 ILE A CA 1
ATOM 4743 C C . ILE D 1 41 ? -44.755 -15.696 -5.343 1.00 59.18 198 ILE A C 1
ATOM 4744 O O . ILE D 1 41 ? -45.913 -16.073 -5.433 1.00 60.27 198 ILE A O 1
ATOM 4749 N N . LYS D 1 42 ? -44.407 -14.508 -4.910 1.00 57.55 199 LYS A N 1
ATOM 4750 C CA . LYS D 1 42 ? -45.395 -13.512 -4.609 1.00 59.74 199 LYS A CA 1
ATOM 4751 C C . LYS D 1 42 ? -45.455 -12.607 -5.772 1.00 60.03 199 LYS A C 1
ATOM 4752 O O . LYS D 1 42 ? -44.442 -12.159 -6.286 1.00 57.71 199 LYS A O 1
ATOM 4758 N N . MET D 1 43 ? -46.674 -12.319 -6.184 1.00 64.75 200 MET A N 1
ATOM 4759 C CA . MET D 1 43 ? -46.917 -11.391 -7.268 1.00 65.77 200 MET A CA 1
ATOM 4760 C C . MET D 1 43 ? -47.694 -10.183 -6.765 1.00 66.15 200 MET A C 1
ATOM 4761 O O . MET D 1 43 ? -48.532 -10.294 -5.892 1.00 65.95 200 MET A O 1
ATOM 4766 N N . ARG D 1 44 ? -47.331 -9.023 -7.288 1.00 69.57 201 ARG A N 1
ATOM 4767 C CA . ARG D 1 44 ? -48.111 -7.807 -7.158 1.00 71.00 201 ARG A CA 1
ATOM 4768 C C . ARG D 1 44 ? -48.446 -7.398 -8.573 1.00 72.17 201 ARG A C 1
ATOM 4769 O O . ARG D 1 44 ? -47.574 -6.968 -9.338 1.00 71.71 201 ARG A O 1
ATOM 4777 N N . VAL D 1 45 ? -49.721 -7.515 -8.923 1.00 75.80 202 VAL A N 1
ATOM 4778 C CA . VAL D 1 45 ? -50.180 -7.310 -10.320 1.00 74.55 202 VAL A CA 1
ATOM 4779 C C . VAL D 1 45 ? -50.969 -6.034 -10.555 1.00 74.53 202 VAL A C 1
ATOM 4780 O O . VAL D 1 45 ? -52.086 -5.872 -10.076 1.00 76.44 202 VAL A O 1
ATOM 4784 N N . PHE D 1 46 ? -50.371 -5.140 -11.327 1.00 76.08 203 PHE A N 1
ATOM 4785 C CA . PHE D 1 46 ? -51.004 -3.869 -11.695 1.00 77.54 203 PHE A CA 1
ATOM 4786 C C . PHE D 1 46 ? -51.258 -3.799 -13.191 1.00 76.86 203 PHE A C 1
ATOM 4787 O O . PHE D 1 46 ? -50.586 -3.088 -13.960 1.00 72.12 203 PHE A O 1
ATOM 4795 N N . LEU D 1 47 ? -52.286 -4.548 -13.576 1.00 78.02 204 LEU A N 1
ATOM 4796 C CA . LEU D 1 47 ? -52.626 -4.760 -14.973 1.00 81.35 204 LEU A CA 1
ATOM 4797 C C . LEU D 1 47 ? -54.073 -4.377 -15.374 1.00 87.16 204 LEU A C 1
ATOM 4798 O O . LEU D 1 47 ? -55.064 -4.801 -14.760 1.00 87.93 204 LEU A O 1
ATOM 4803 N N . SER D 1 48 ? -54.170 -3.606 -16.452 1.00 86.68 205 SER A N 1
ATOM 4804 C CA . SER D 1 48 ? -55.453 -3.214 -17.005 1.00 87.02 205 SER A CA 1
ATOM 4805 C C . SER D 1 48 ? -56.218 -4.365 -17.652 1.00 86.67 205 SER A C 1
ATOM 4806 O O . SER D 1 48 ? -55.670 -5.272 -18.272 1.00 88.21 205 SER A O 1
ATOM 4809 N N . GLY D 1 49 ? -57.519 -4.319 -17.486 1.00 90.46 206 GLY A N 1
ATOM 4810 C CA . GLY D 1 49 ? -58.388 -5.212 -18.199 1.00 92.32 206 GLY A CA 1
ATOM 4811 C C . GLY D 1 49 ? -58.395 -6.600 -17.623 1.00 89.44 206 GLY A C 1
ATOM 4812 O O . GLY D 1 49 ? -58.769 -6.812 -16.459 1.00 86.79 206 GLY A O 1
ATOM 4813 N N . MET D 1 50 ? -58.024 -7.550 -18.465 1.00 87.43 207 MET A N 1
ATOM 4814 C CA . MET D 1 50 ? -58.259 -8.974 -18.160 1.00 86.69 207 MET A CA 1
ATOM 4815 C C . MET D 1 50 ? -57.218 -9.831 -18.833 1.00 85.41 207 MET A C 1
ATOM 4816 O O . MET D 1 50 ? -57.550 -10.647 -19.692 1.00 84.82 207 MET A O 1
ATOM 4821 N N . PRO D 1 51 ? -55.955 -9.645 -18.453 1.00 83.61 208 PRO A N 1
ATOM 4822 C CA . PRO D 1 51 ? -54.909 -10.314 -19.144 1.00 81.90 208 PRO A CA 1
ATOM 4823 C C . PRO D 1 51 ? -54.696 -11.734 -18.708 1.00 77.55 208 PRO A C 1
ATOM 4824 O O . PRO D 1 51 ? -55.064 -12.186 -17.633 1.00 70.92 208 PRO A O 1
ATOM 4828 N N . GLU D 1 52 ? -54.032 -12.393 -19.623 1.00 79.38 209 GLU A N 1
ATOM 4829 C CA . GLU D 1 52 ? -53.718 -13.760 -19.564 1.00 77.55 209 GLU A CA 1
ATOM 4830 C C . GLU D 1 52 ? -52.216 -13.842 -19.406 1.00 73.17 209 GLU A C 1
ATOM 4831 O O . GLU D 1 52 ? -51.453 -13.281 -20.207 1.00 71.34 209 GLU A O 1
ATOM 4837 N N . LEU D 1 53 ? -51.773 -14.512 -18.361 1.00 69.86 210 LEU A N 1
ATOM 4838 C CA . LEU D 1 53 ? -50.333 -14.578 -18.110 1.00 68.51 210 LEU A CA 1
ATOM 4839 C C . LEU D 1 53 ? -49.817 -15.973 -18.231 1.00 65.80 210 LEU A C 1
ATOM 4840 O O . LEU D 1 53 ? -50.483 -16.945 -17.851 1.00 70.53 210 LEU A O 1
ATOM 4845 N N . ARG D 1 54 ? -48.592 -16.051 -18.706 1.00 63.53 211 ARG A N 1
ATOM 4846 C CA . ARG D 1 54 ? -47.886 -17.299 -18.739 1.00 64.80 211 ARG A CA 1
ATOM 4847 C C . ARG D 1 54 ? -46.502 -17.133 -18.140 1.00 60.74 211 ARG A C 1
ATOM 4848 O O . ARG D 1 54 ? -45.695 -16.339 -18.613 1.00 57.84 211 ARG A O 1
ATOM 4856 N N . LEU D 1 55 ? -46.246 -17.908 -17.087 1.00 58.35 212 LEU A N 1
ATOM 4857 C CA . LEU D 1 55 ? -44.973 -17.848 -16.381 1.00 56.13 212 LEU A CA 1
ATOM 4858 C C . LEU D 1 55 ? -44.010 -18.953 -16.806 1.00 54.64 212 LEU A C 1
ATOM 4859 O O . LEU D 1 55 ? -44.302 -20.145 -16.728 1.00 55.75 212 LEU A O 1
ATOM 4864 N N . GLY D 1 56 ? -42.843 -18.517 -17.238 1.00 52.96 213 GLY A N 1
ATOM 4865 C CA . GLY D 1 56 ? -41.809 -19.412 -17.683 1.00 52.76 213 GLY A CA 1
ATOM 4866 C C . GLY D 1 56 ? -40.703 -19.539 -16.653 1.00 51.89 213 GLY A C 1
ATOM 4867 O O . GLY D 1 56 ? -40.058 -18.547 -16.314 1.00 53.08 213 GLY A O 1
ATOM 4868 N N . LEU D 1 57 ? -40.490 -20.760 -16.171 1.00 48.83 214 LEU A N 1
ATOM 4869 C CA . LEU D 1 57 ? -39.433 -21.072 -15.217 1.00 47.75 214 LEU A CA 1
ATOM 4870 C C . LEU D 1 57 ? -38.505 -22.114 -15.709 1.00 47.05 214 LEU A C 1
ATOM 4871 O O . LEU D 1 57 ? -38.897 -22.951 -16.512 1.00 52.46 214 LEU A O 1
ATOM 4876 N N . ASN D 1 58 ? -37.300 -22.171 -15.153 1.00 48.89 215 ASN A N 1
ATOM 4877 C CA . ASN D 1 58 ? -36.365 -23.292 -15.470 1.00 50.80 215 ASN A CA 1
ATOM 4878 C C . ASN D 1 58 ? -36.759 -24.592 -14.769 1.00 48.02 215 ASN A C 1
ATOM 4879 O O . ASN D 1 58 ? -36.023 -25.198 -13.989 1.00 47.79 215 ASN A O 1
ATOM 4884 N N . ASP D 1 59 ? -38.007 -24.926 -14.974 1.00 47.73 216 ASP A N 1
ATOM 4885 C CA . ASP D 1 59 ? -38.598 -26.084 -14.368 1.00 47.75 216 ASP A CA 1
ATOM 4886 C C . ASP D 1 59 ? -37.990 -27.331 -14.969 1.00 45.31 216 ASP A C 1
ATOM 4887 O O . ASP D 1 59 ? -37.909 -27.479 -16.144 1.00 45.21 216 ASP A O 1
ATOM 4892 N N . LYS D 1 60 ? -37.548 -28.231 -14.145 1.00 47.68 217 LYS A N 1
ATOM 4893 C CA . LYS D 1 60 ? -36.836 -29.397 -14.630 1.00 51.26 217 LYS A CA 1
ATOM 4894 C C . LYS D 1 60 ? -37.663 -30.282 -15.539 1.00 50.44 217 LYS A C 1
ATOM 4895 O O . LYS D 1 60 ? -37.175 -30.746 -16.558 1.00 50.35 217 LYS A O 1
ATOM 4901 N N . VAL D 1 61 ? -38.897 -30.545 -15.144 1.00 50.37 218 VAL A N 1
ATOM 4902 C CA . VAL D 1 61 ? -39.783 -31.420 -15.906 1.00 52.24 218 VAL A CA 1
ATOM 4903 C C . VAL D 1 61 ? -40.061 -30.842 -17.311 1.00 51.89 218 VAL A C 1
ATOM 4904 O O . VAL D 1 61 ? -40.156 -31.539 -18.331 1.00 52.52 218 VAL A O 1
ATOM 4908 N N . LEU D 1 62 ? -40.210 -29.545 -17.343 1.00 52.34 219 LEU A N 1
ATOM 4909 C CA . LEU D 1 62 ? -40.394 -28.831 -18.598 1.00 51.99 219 LEU A CA 1
ATOM 4910 C C . LEU D 1 62 ? -39.148 -28.915 -19.476 1.00 53.35 219 LEU A C 1
ATOM 4911 O O . LEU D 1 62 ? -39.235 -29.102 -20.691 1.00 53.84 219 LEU A O 1
ATOM 4916 N N . PHE D 1 63 ? -37.982 -28.730 -18.869 1.00 52.57 220 PHE A N 1
ATOM 4917 C CA . PHE D 1 63 ? -36.732 -28.786 -19.621 1.00 50.45 220 PHE A CA 1
ATOM 4918 C C . PHE D 1 63 ? -36.538 -30.192 -20.119 1.00 51.93 220 PHE A C 1
ATOM 4919 O O . PHE D 1 63 ? -36.296 -30.399 -21.310 1.00 52.69 220 PHE A O 1
ATOM 4927 N N . ASP D 1 64 ? -36.694 -31.160 -19.226 1.00 52.68 221 ASP A N 1
ATOM 4928 C CA . ASP D 1 64 ? -36.588 -32.574 -19.623 1.00 57.40 221 ASP A CA 1
ATOM 4929 C C . ASP D 1 64 ? -37.521 -32.899 -20.810 1.00 59.38 221 ASP A C 1
ATOM 4930 O O . ASP D 1 64 ? -37.112 -33.562 -21.750 1.00 62.85 221 ASP A O 1
ATOM 4935 N N . ASN D 1 65 ? -38.744 -32.378 -20.796 1.00 57.76 222 ASN A N 1
ATOM 4936 C CA . ASN D 1 65 ? -39.679 -32.599 -21.914 1.00 58.93 222 ASN A CA 1
ATOM 4937 C C . ASN D 1 65 ? -39.480 -31.777 -23.149 1.00 56.24 222 ASN A C 1
ATOM 4938 O O . ASN D 1 65 ? -40.081 -32.053 -24.167 1.00 58.82 222 ASN A O 1
ATOM 4943 N N . THR D 1 66 ? -38.640 -30.770 -23.090 1.00 54.33 223 THR A N 1
ATOM 4944 C CA . THR D 1 66 ? -38.434 -29.939 -24.268 1.00 51.82 223 THR A CA 1
ATOM 4945 C C . THR D 1 66 ? -36.996 -29.997 -24.704 1.00 52.12 223 THR A C 1
ATOM 4946 O O . THR D 1 66 ? -36.482 -29.087 -25.324 1.00 51.92 223 THR A O 1
ATOM 4950 N N . GLY D 1 67 ? -36.351 -31.116 -24.411 1.00 54.73 224 GLY A N 1
ATOM 4951 C CA . GLY D 1 67 ? -34.995 -31.361 -24.924 1.00 55.03 224 GLY A CA 1
ATOM 4952 C C . GLY D 1 67 ? -33.901 -30.512 -24.279 1.00 52.85 224 GLY A C 1
ATOM 4953 O O . GLY D 1 67 ? -32.784 -30.376 -24.793 1.00 50.98 224 GLY A O 1
ATOM 4954 N N . ARG D 1 68 ? -34.214 -29.963 -23.122 1.00 51.41 225 ARG A N 1
ATOM 4955 C CA . ARG D 1 68 ? -33.308 -29.056 -22.443 1.00 49.30 225 ARG A CA 1
ATOM 4956 C C . ARG D 1 68 ? -32.846 -29.580 -21.093 1.00 50.04 225 ARG A C 1
ATOM 4957 O O . ARG D 1 68 ? -32.338 -28.831 -20.269 1.00 47.16 225 ARG A O 1
ATOM 4965 N N . GLY D 1 69 ? -32.968 -30.893 -20.913 1.00 51.59 226 GLY A N 1
ATOM 4966 C CA . GLY D 1 69 ? -32.545 -31.564 -19.694 1.00 52.59 226 GLY A CA 1
ATOM 4967 C C . GLY D 1 69 ? -31.122 -31.312 -19.263 1.00 54.77 226 GLY A C 1
ATOM 4968 O O . GLY D 1 69 ? -30.841 -31.236 -18.081 1.00 56.22 226 GLY A O 1
ATOM 4969 N N . LYS D 1 70 ? -30.215 -31.166 -20.222 1.00 58.49 227 LYS A N 1
ATOM 4970 C CA . LYS D 1 70 ? -28.800 -30.920 -19.922 1.00 57.88 227 LYS A CA 1
ATOM 4971 C C . LYS D 1 70 ? -28.620 -29.583 -19.223 1.00 55.43 227 LYS A C 1
ATOM 4972 O O . LYS D 1 70 ? -27.590 -29.320 -18.631 1.00 57.49 227 LYS A O 1
ATOM 4978 N N . SER D 1 71 ? -29.597 -28.710 -19.355 1.00 54.37 228 SER A N 1
ATOM 4979 C CA . SER D 1 71 ? -29.478 -27.362 -18.784 1.00 53.65 228 SER A CA 1
ATOM 4980 C C . SER D 1 71 ? -29.792 -27.378 -17.315 1.00 54.08 228 SER A C 1
ATOM 4981 O O . SER D 1 71 ? -30.501 -28.261 -16.840 1.00 57.82 228 SER A O 1
ATOM 4984 N N . LYS D 1 72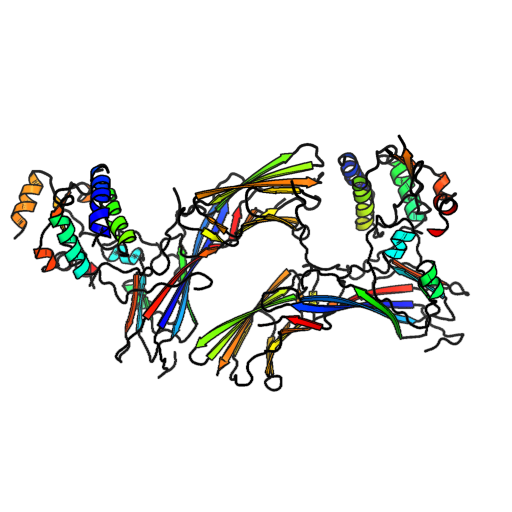 ? -29.288 -26.380 -16.604 1.00 56.82 229 LYS A N 1
ATOM 4985 C CA . LYS D 1 72 ? -29.567 -26.236 -15.175 1.00 60.11 229 LYS A CA 1
ATOM 4986 C C . LYS D 1 72 ? -31.018 -25.869 -14.971 1.00 56.54 229 LYS A C 1
ATOM 4987 O O . LYS D 1 72 ? -31.501 -24.863 -15.486 1.00 58.53 229 LYS A O 1
ATOM 4993 N N . SER D 1 73 ? -31.720 -26.737 -14.251 1.00 53.03 230 SER A N 1
ATOM 4994 C CA . SER D 1 73 ? -33.094 -26.489 -13.892 1.00 50.06 230 SER A CA 1
ATOM 4995 C C . SER D 1 73 ? -33.289 -26.617 -12.397 1.00 49.01 230 SER A C 1
ATOM 4996 O O . SER D 1 73 ? -32.349 -26.758 -11.641 1.00 47.45 230 SER A O 1
ATOM 4999 N N . VAL D 1 74 ? -34.533 -26.509 -11.968 1.00 51.56 231 VAL A N 1
ATOM 5000 C CA . VAL D 1 74 ? -34.888 -26.738 -10.568 1.00 51.92 231 VAL A CA 1
ATOM 5001 C C . VAL D 1 74 ? -35.981 -27.789 -10.552 1.00 55.44 231 VAL A C 1
ATOM 5002 O O . VAL D 1 74 ? -36.954 -27.721 -11.321 1.00 53.51 231 VAL A O 1
ATOM 5006 N N . GLU D 1 75 ? -35.777 -28.782 -9.697 1.00 58.50 232 GLU A N 1
ATOM 5007 C CA . GLU D 1 75 ? -36.757 -29.815 -9.523 1.00 64.83 232 GLU A CA 1
ATOM 5008 C C . GLU D 1 75 ? -37.735 -29.408 -8.466 1.00 62.08 232 GLU A C 1
ATOM 5009 O O . GLU D 1 75 ? -37.519 -29.613 -7.285 1.00 66.34 232 GLU A O 1
ATOM 5015 N N . LEU D 1 76 ? -38.828 -28.835 -8.930 1.00 61.99 233 LEU A N 1
ATOM 5016 C CA . LEU D 1 76 ? -39.832 -28.309 -8.065 1.00 61.85 233 LEU A CA 1
ATOM 5017 C C . LEU D 1 76 ? -40.616 -29.457 -7.469 1.00 66.28 233 LEU A C 1
ATOM 5018 O O . LEU D 1 76 ? -40.954 -30.433 -8.144 1.00 68.16 233 LEU A O 1
ATOM 5023 N N . GLU D 1 77 ? -40.836 -29.351 -6.169 1.00 64.28 234 GLU A N 1
ATOM 5024 C CA . GLU D 1 77 ? -41.454 -30.381 -5.424 1.00 63.10 234 GLU A CA 1
ATOM 5025 C C . GLU D 1 77 ? -42.630 -29.813 -4.670 1.00 62.16 234 GLU A C 1
ATOM 5026 O O . GLU D 1 77 ? -42.620 -28.653 -4.289 1.00 60.46 234 GLU A O 1
ATOM 5032 N N . ASP D 1 78 ? -43.647 -30.637 -4.438 1.00 63.79 235 ASP A N 1
ATOM 5033 C CA . ASP D 1 78 ? -44.850 -30.198 -3.720 1.00 65.50 235 ASP A CA 1
ATOM 5034 C C . ASP D 1 78 ? -45.241 -28.792 -4.156 1.00 64.72 235 ASP A C 1
ATOM 5035 O O . ASP D 1 78 ? -45.330 -27.848 -3.346 1.00 66.38 235 ASP A O 1
ATOM 5040 N N . VAL D 1 79 ? -45.438 -28.665 -5.460 1.00 62.76 236 VAL A N 1
ATOM 5041 C CA . VAL D 1 79 ? -45.818 -27.405 -6.037 1.00 60.91 236 VAL A CA 1
ATOM 5042 C C . VAL D 1 79 ? -47.274 -27.185 -5.663 1.00 61.60 236 VAL A C 1
ATOM 5043 O O . VAL D 1 79 ? -48.075 -28.110 -5.642 1.00 60.55 236 VAL A O 1
ATOM 5047 N N . LYS D 1 80 ? -47.592 -25.953 -5.306 1.00 62.62 237 LYS A N 1
ATOM 5048 C CA . LYS D 1 80 ? -48.956 -25.594 -4.982 1.00 65.71 237 LYS A CA 1
ATOM 5049 C C . LYS D 1 80 ? -49.251 -24.250 -5.572 1.00 65.67 237 LYS A C 1
ATOM 5050 O O . LYS D 1 80 ? -48.420 -23.350 -5.541 1.00 68.35 237 LYS A O 1
ATOM 5056 N N . PHE D 1 81 ? -50.432 -24.126 -6.143 1.00 64.60 238 PHE A N 1
ATOM 5057 C CA . PHE D 1 81 ? -50.764 -22.953 -6.911 1.00 63.89 238 PHE A CA 1
ATOM 5058 C C . PHE D 1 81 ? -51.927 -22.213 -6.329 1.00 65.13 238 PHE A C 1
ATOM 5059 O O . PHE D 1 81 ? -52.850 -22.779 -5.795 1.00 66.41 238 PHE A O 1
ATOM 5067 N N . HIS D 1 82 ? -51.886 -20.917 -6.506 1.00 66.22 239 HIS A N 1
ATOM 5068 C CA . HIS D 1 82 ? -53.046 -20.111 -6.304 1.00 67.63 239 HIS A CA 1
ATOM 5069 C C . HIS D 1 82 ? -54.124 -20.620 -7.211 1.00 71.34 239 HIS A C 1
ATOM 5070 O O . HIS D 1 82 ? -53.849 -21.254 -8.220 1.00 72.24 239 HIS A O 1
ATOM 5077 N N . GLN D 1 83 ? -55.370 -20.328 -6.885 1.00 77.32 240 GLN A N 1
ATOM 5078 C CA . GLN D 1 83 ? -56.490 -20.897 -7.640 1.00 79.53 240 GLN A CA 1
ATOM 5079 C C . GLN D 1 83 ? -56.568 -20.435 -9.097 1.00 76.00 240 GLN A C 1
ATOM 5080 O O . GLN D 1 83 ? -57.103 -21.146 -9.942 1.00 77.43 240 GLN A O 1
ATOM 5086 N N . CYS D 1 84 ? -56.102 -19.227 -9.386 1.00 71.87 241 CYS A N 1
ATOM 5087 C CA . CYS D 1 84 ? -56.157 -18.693 -10.751 1.00 69.71 241 CYS A CA 1
ATOM 5088 C C . CYS D 1 84 ? -55.380 -19.525 -11.756 1.00 67.89 241 CYS A C 1
ATOM 5089 O O . CYS D 1 84 ? -55.592 -19.413 -12.958 1.00 69.11 241 CYS A O 1
ATOM 5092 N N . VAL D 1 85 ? -54.468 -20.351 -11.268 1.00 65.96 242 VAL A N 1
ATOM 5093 C CA . VAL D 1 85 ? -53.664 -21.117 -12.173 1.00 63.91 242 VAL A CA 1
ATOM 5094 C C . VAL D 1 85 ? -54.482 -22.267 -12.708 1.00 65.05 242 VAL A C 1
ATOM 5095 O O . VAL D 1 85 ? -55.228 -22.909 -11.982 1.00 69.71 242 VAL A O 1
ATOM 5099 N N . ARG D 1 86 ? -54.290 -22.535 -13.989 1.00 64.96 243 ARG A N 1
ATOM 5100 C CA . ARG D 1 86 ? -54.981 -23.595 -14.671 1.00 67.33 243 ARG A CA 1
ATOM 5101 C C . ARG D 1 86 ? -54.175 -24.856 -14.602 1.00 64.61 243 ARG A C 1
ATOM 5102 O O . ARG D 1 86 ? -53.199 -25.066 -15.322 1.00 62.38 243 ARG A O 1
ATOM 5110 N N . LEU D 1 87 ? -54.632 -25.693 -13.697 1.00 65.30 244 LEU A N 1
ATOM 5111 C CA . LEU D 1 87 ? -53.959 -26.896 -13.334 1.00 66.06 244 LEU A CA 1
ATOM 5112 C C . LEU D 1 87 ? -53.816 -27.854 -14.541 1.00 68.84 244 LEU A C 1
ATOM 5113 O O . LEU D 1 87 ? -52.833 -28.583 -14.646 1.00 68.55 244 LEU A O 1
ATOM 5118 N N . SER D 1 88 ? -54.786 -27.851 -15.458 1.00 71.64 245 SER A N 1
ATOM 5119 C CA . SER D 1 88 ? -54.766 -28.813 -16.587 1.00 74.16 245 SER A CA 1
ATOM 5120 C C . SER D 1 88 ? -53.604 -28.537 -17.494 1.00 71.33 245 SER A C 1
ATOM 5121 O O . SER D 1 88 ? -52.918 -29.441 -17.953 1.00 70.04 245 SER A O 1
ATOM 5124 N N . ARG D 1 89 ? -53.404 -27.259 -17.744 1.00 68.75 246 ARG A N 1
ATOM 5125 C CA . ARG D 1 89 ? -52.308 -26.828 -18.573 1.00 67.06 246 ARG A CA 1
ATOM 5126 C C . ARG D 1 89 ? -50.952 -27.151 -17.945 1.00 63.59 246 ARG A C 1
ATOM 5127 O O . ARG D 1 89 ? -50.021 -27.623 -18.602 1.00 62.40 246 ARG A O 1
ATOM 5135 N N . PHE D 1 90 ? -50.854 -26.920 -16.652 1.00 61.93 247 PHE A N 1
ATOM 5136 C CA . PHE D 1 90 ? -49.645 -27.278 -15.960 1.00 59.63 247 PHE A CA 1
ATOM 5137 C C . PHE D 1 90 ? -49.492 -28.781 -15.981 1.00 59.23 247 PHE A C 1
ATOM 5138 O O . PHE D 1 90 ? -48.408 -29.298 -16.211 1.00 56.01 247 PHE A O 1
ATOM 5146 N N . GLU D 1 91 ? -50.591 -29.479 -15.730 1.00 62.80 248 GLU A N 1
ATOM 5147 C CA . GLU D 1 91 ? -50.577 -30.923 -15.746 1.00 67.80 248 GLU A CA 1
ATOM 5148 C C . GLU D 1 91 ? -50.136 -31.413 -17.092 1.00 70.41 248 GLU A C 1
ATOM 5149 O O . GLU D 1 91 ? -49.292 -32.302 -17.171 1.00 77.29 248 GLU A O 1
ATOM 5155 N N . ASN D 1 92 ? -50.666 -30.837 -18.165 1.00 72.36 249 ASN A N 1
ATOM 5156 C CA . ASN D 1 92 ? -50.393 -31.424 -19.470 1.00 76.84 249 ASN A CA 1
ATOM 5157 C C . ASN D 1 92 ? -48.974 -31.156 -19.971 1.00 74.09 249 ASN A C 1
ATOM 5158 O O . ASN D 1 92 ? -48.242 -32.085 -20.281 1.00 78.63 249 ASN A O 1
ATOM 5163 N N . ASP D 1 93 ? -48.566 -29.903 -19.996 1.00 69.08 250 ASP A N 1
ATOM 5164 C CA . ASP D 1 93 ? -47.249 -29.567 -20.528 1.00 64.93 250 ASP A CA 1
ATOM 5165 C C . ASP D 1 93 ? -46.452 -28.617 -19.652 1.00 60.73 250 ASP A C 1
ATOM 5166 O O . ASP D 1 93 ? -45.519 -27.959 -20.108 1.00 60.69 250 ASP A O 1
ATOM 5171 N N . ARG D 1 94 ? -46.850 -28.508 -18.396 1.00 58.87 251 ARG A N 1
ATOM 5172 C CA . ARG D 1 94 ? -46.101 -27.727 -17.423 1.00 55.88 251 ARG A CA 1
ATOM 5173 C C . ARG D 1 94 ? -46.220 -26.246 -17.624 1.00 54.16 251 ARG A C 1
ATOM 5174 O O . ARG D 1 94 ? -45.371 -25.498 -17.160 1.00 48.48 251 ARG A O 1
ATOM 5182 N N . THR D 1 95 ? -47.282 -25.837 -18.318 1.00 55.07 252 THR A N 1
ATOM 5183 C CA . THR D 1 95 ? -47.556 -24.438 -18.512 1.00 55.41 252 THR A CA 1
ATOM 5184 C C . THR D 1 95 ? -48.101 -23.883 -17.222 1.00 54.95 252 THR A C 1
ATOM 5185 O O . THR D 1 95 ? -48.915 -24.491 -16.563 1.00 54.42 252 THR A O 1
ATOM 5189 N N . ILE D 1 96 ? -47.657 -22.693 -16.893 1.00 55.38 253 ILE A N 1
ATOM 5190 C CA . ILE D 1 96 ? -48.256 -21.940 -15.812 1.00 58.22 253 ILE A CA 1
ATOM 5191 C C . ILE D 1 96 ? -49.069 -20.809 -16.432 1.00 58.46 253 ILE A C 1
ATOM 5192 O O . ILE D 1 96 ? -48.539 -19.763 -16.830 1.00 57.35 253 ILE A O 1
ATOM 5197 N N . SER D 1 97 ? -50.376 -21.022 -16.434 1.00 59.71 254 SER A N 1
ATOM 5198 C CA . SER D 1 97 ? -51.297 -20.138 -17.102 1.00 62.71 254 SER A CA 1
ATOM 5199 C C . SER D 1 97 ? -52.340 -19.642 -16.155 1.00 63.58 254 SER A C 1
ATOM 5200 O O . SER D 1 97 ? -52.973 -20.418 -15.433 1.00 67.07 254 SER A O 1
ATOM 5203 N N . PHE D 1 98 ? -52.565 -18.346 -16.175 1.00 64.41 255 PHE A N 1
ATOM 5204 C CA . PHE D 1 98 ? -53.531 -17.787 -15.249 1.00 68.54 255 PHE A CA 1
ATOM 5205 C C . PHE D 1 98 ? -53.916 -16.381 -15.611 1.00 72.41 255 PHE A C 1
ATOM 5206 O O . PHE D 1 98 ? -53.108 -15.614 -16.173 1.00 75.20 255 PHE A O 1
ATOM 5214 N N . ILE D 1 99 ? -55.176 -16.073 -15.308 1.00 74.11 256 ILE A N 1
ATOM 5215 C CA . ILE D 1 99 ? -55.642 -14.709 -15.243 1.00 75.59 256 ILE A CA 1
ATOM 5216 C C . ILE D 1 99 ? -55.458 -14.289 -13.792 1.00 76.48 256 ILE A C 1
ATOM 5217 O O . ILE D 1 99 ? -56.121 -14.807 -12.880 1.00 77.96 256 ILE A O 1
ATOM 5222 N N . PRO D 1 100 ? -54.545 -13.346 -13.569 1.00 77.17 257 PRO A N 1
ATOM 5223 C CA . PRO D 1 100 ? -54.228 -12.903 -12.223 1.00 77.50 257 PRO A CA 1
ATOM 5224 C C . PRO D 1 100 ? -55.326 -12.099 -11.551 1.00 80.54 257 PRO A C 1
ATOM 5225 O O . PRO D 1 100 ? -56.096 -11.433 -12.228 1.00 82.31 257 PRO A O 1
ATOM 5229 N N . PRO D 1 101 ? -55.401 -12.169 -10.213 1.00 84.89 258 PRO A N 1
ATOM 5230 C CA . PRO D 1 101 ? -56.103 -11.159 -9.439 1.00 84.54 258 PRO A CA 1
ATOM 5231 C C . PRO D 1 101 ? -55.433 -9.817 -9.560 1.00 83.30 258 PRO A C 1
ATOM 5232 O O . PRO D 1 101 ? -54.277 -9.700 -9.979 1.00 79.26 258 PRO A O 1
ATOM 5236 N N . ASP D 1 102 ? -56.162 -8.801 -9.167 1.00 84.33 259 ASP A N 1
ATOM 5237 C CA . ASP D 1 102 ? -55.553 -7.524 -9.043 1.00 85.41 259 ASP A CA 1
ATOM 5238 C C . ASP D 1 102 ? -54.895 -7.423 -7.687 1.00 85.65 259 ASP A C 1
ATOM 5239 O O . ASP D 1 102 ? -55.358 -7.988 -6.695 1.00 87.64 259 ASP A O 1
ATOM 5244 N N . GLY D 1 103 ? -53.803 -6.678 -7.663 1.00 84.50 260 GLY A N 1
ATOM 5245 C CA . GLY D 1 103 ? -53.031 -6.512 -6.463 1.00 79.32 260 GLY A CA 1
ATOM 5246 C C . GLY D 1 103 ? -52.209 -7.738 -6.120 1.00 77.30 260 GLY A C 1
ATOM 5247 O O . GLY D 1 103 ? -51.657 -8.436 -6.985 1.00 71.16 260 GLY A O 1
ATOM 5248 N N . GLU D 1 104 ? -52.138 -8.007 -4.831 1.00 75.37 261 GLU A N 1
ATOM 5249 C CA . GLU D 1 104 ? -51.095 -8.851 -4.317 1.00 73.80 261 GLU A CA 1
ATOM 5250 C C . GLU D 1 104 ? -51.569 -10.251 -4.046 1.00 72.38 261 GLU A C 1
ATOM 5251 O O . GLU D 1 104 ? -52.699 -10.456 -3.633 1.00 80.22 261 GLU A O 1
ATOM 5257 N N . PHE D 1 105 ? -50.681 -11.214 -4.215 1.00 68.19 262 PHE A N 1
ATOM 5258 C CA . PHE D 1 105 ? -51.010 -12.590 -3.895 1.00 66.14 262 PHE A CA 1
ATOM 5259 C C . PHE D 1 105 ? -49.849 -13.526 -4.155 1.00 63.60 262 PHE A C 1
ATOM 5260 O O . PHE D 1 105 ? -48.846 -13.177 -4.787 1.00 62.63 262 PHE A O 1
ATOM 5268 N N . GLU D 1 106 ? -50.011 -14.737 -3.657 1.00 62.76 263 GLU A N 1
ATOM 5269 C CA . GLU D 1 106 ? -48.984 -15.738 -3.791 1.00 61.31 263 GLU A CA 1
ATOM 5270 C C . GLU D 1 106 ? -49.371 -16.710 -4.880 1.00 59.63 263 GLU A C 1
ATOM 5271 O O . GLU D 1 106 ? -50.311 -17.473 -4.733 1.00 60.51 263 GLU A O 1
ATOM 5277 N N . LEU D 1 107 ? -48.621 -16.671 -5.962 1.00 57.23 264 LEU A N 1
ATOM 5278 C CA . LEU D 1 107 ? -48.906 -17.470 -7.122 1.00 58.46 264 LEU A CA 1
ATOM 5279 C C . LEU D 1 107 ? -48.643 -18.922 -6.836 1.00 57.46 264 LEU A C 1
ATOM 5280 O O . LEU D 1 107 ? -49.477 -19.786 -7.112 1.00 58.77 264 LEU A O 1
ATOM 5285 N N . MET D 1 108 ? -47.447 -19.198 -6.350 1.00 55.28 265 MET A N 1
ATOM 5286 C CA . MET D 1 108 ? -47.065 -20.580 -6.111 1.00 52.33 265 MET A CA 1
ATOM 5287 C C . MET D 1 108 ? -46.119 -20.761 -4.972 1.00 51.04 265 MET A C 1
ATOM 5288 O O . MET D 1 108 ? -45.488 -19.829 -4.472 1.00 51.19 265 MET A O 1
ATOM 5293 N N . SER D 1 109 ? -46.072 -21.998 -4.544 1.00 49.58 266 SER A N 1
ATOM 5294 C CA . SER D 1 109 ? -45.190 -22.364 -3.496 1.00 52.07 266 SER A CA 1
ATOM 5295 C C . SER D 1 109 ? -44.620 -23.698 -3.879 1.00 52.85 266 SER A C 1
ATOM 5296 O O . SER D 1 109 ? -45.278 -24.500 -4.566 1.00 53.09 266 SER A O 1
ATOM 5299 N N . TYR D 1 110 ? -43.407 -23.943 -3.395 1.00 52.49 267 TYR A N 1
ATOM 5300 C CA . TYR D 1 110 ? -42.690 -25.148 -3.759 1.00 53.32 267 TYR A CA 1
ATOM 5301 C C . TYR D 1 110 ? -41.607 -25.490 -2.770 1.00 51.44 267 TYR A C 1
ATOM 5302 O O . TYR D 1 110 ? -41.273 -24.711 -1.893 1.00 50.90 267 TYR A O 1
ATOM 5311 N N . ARG D 1 111 ? -41.073 -26.684 -2.943 1.00 52.87 268 ARG A N 1
ATOM 5312 C CA . ARG D 1 111 ? -39.905 -27.151 -2.212 1.00 54.69 268 ARG A CA 1
ATOM 5313 C C . ARG D 1 111 ? -38.816 -27.641 -3.153 1.00 55.24 268 ARG A C 1
ATOM 5314 O O . ARG D 1 111 ? -39.065 -28.078 -4.277 1.00 53.70 268 ARG A O 1
ATOM 5322 N N . LEU D 1 112 ? -37.596 -27.577 -2.657 1.00 59.17 269 LEU A N 1
ATOM 5323 C CA . LEU D 1 112 ? -36.461 -28.174 -3.330 1.00 59.84 269 LEU A CA 1
ATOM 5324 C C . LEU D 1 112 ? -35.855 -28.935 -2.238 1.00 59.47 269 LEU A C 1
ATOM 5325 O O . LEU D 1 112 ? -35.461 -28.389 -1.227 1.00 54.62 269 LEU A O 1
ATOM 5330 N N . ASN D 1 113 ? -35.794 -30.226 -2.410 1.00 65.31 270 ASN A N 1
ATOM 5331 C CA . ASN D 1 113 ? -35.364 -31.034 -1.312 1.00 71.43 270 ASN A CA 1
ATOM 5332 C C . ASN D 1 113 ? -34.153 -31.830 -1.620 1.00 73.53 270 ASN A C 1
ATOM 5333 O O . ASN D 1 113 ? -33.906 -32.840 -0.957 1.00 77.66 270 ASN A O 1
ATOM 5338 N N . THR D 1 114 ? -33.348 -31.411 -2.576 1.00 75.56 271 THR A N 1
ATOM 5339 C CA . THR D 1 114 ? -32.127 -32.150 -2.701 1.00 84.00 271 THR A CA 1
ATOM 5340 C C . THR D 1 114 ? -30.865 -31.369 -3.015 1.00 92.49 271 THR A C 1
ATOM 5341 O O . THR D 1 114 ? -30.851 -30.448 -3.813 1.00 90.30 271 THR A O 1
ATOM 5345 N N . HIS D 1 115 ? -29.804 -31.784 -2.334 1.00 107.56 272 HIS A N 1
ATOM 5346 C CA . HIS D 1 115 ? -28.440 -31.345 -2.597 1.00 111.76 272 HIS A CA 1
ATOM 5347 C C . HIS D 1 115 ? -27.988 -30.029 -2.065 1.00 110.65 272 HIS A C 1
ATOM 5348 O O . HIS D 1 115 ? -26.876 -29.612 -2.375 1.00 123.19 272 HIS A O 1
ATOM 5355 N N . VAL D 1 116 ? -28.767 -29.373 -1.223 1.00 103.56 273 VAL A N 1
ATOM 5356 C CA . VAL D 1 116 ? -28.318 -28.052 -0.770 1.00 94.48 273 VAL A CA 1
ATOM 5357 C C . VAL D 1 116 ? -27.191 -28.168 0.249 1.00 87.73 273 VAL A C 1
ATOM 5358 O O . VAL D 1 116 ? -27.187 -29.090 1.049 1.00 91.69 273 VAL A O 1
ATOM 5362 N N . LYS D 1 117 ? -26.251 -27.237 0.226 1.00 81.03 274 LYS A N 1
ATOM 5363 C CA . LYS D 1 117 ? -25.235 -27.165 1.242 1.00 79.69 274 LYS A CA 1
ATOM 5364 C C . LYS D 1 117 ? -25.585 -25.933 2.040 1.00 72.98 274 LYS A C 1
ATOM 5365 O O . LYS D 1 117 ? -26.077 -24.977 1.480 1.00 73.13 274 LYS A O 1
ATOM 5371 N N . PRO D 1 118 ? -25.350 -25.946 3.341 1.00 69.17 275 PRO A N 1
ATOM 5372 C CA . PRO D 1 118 ? -25.705 -24.791 4.158 1.00 66.84 275 PRO A CA 1
ATOM 5373 C C . PRO D 1 118 ? -25.009 -23.548 3.739 1.00 61.66 275 PRO A C 1
ATOM 5374 O O . PRO D 1 118 ? -23.813 -23.550 3.534 1.00 68.40 275 PRO A O 1
ATOM 5378 N N . LEU D 1 119 ? -25.771 -22.486 3.660 1.00 56.84 276 LEU A N 1
ATOM 5379 C CA . LEU D 1 119 ? -25.257 -21.188 3.310 1.00 55.44 276 LEU A CA 1
ATOM 5380 C C . LEU D 1 119 ? -24.306 -20.661 4.324 1.00 55.41 276 LEU A C 1
ATOM 5381 O O . LEU D 1 119 ? -23.264 -20.097 3.987 1.00 56.08 276 LEU A O 1
ATOM 5386 N N . ILE D 1 120 ? -24.708 -20.799 5.570 1.00 56.54 277 ILE A N 1
ATOM 5387 C CA . ILE D 1 120 ? -23.949 -20.261 6.676 1.00 59.12 277 ILE A CA 1
ATOM 5388 C C . ILE D 1 120 ? -23.704 -21.370 7.650 1.00 61.67 277 ILE A C 1
ATOM 5389 O O . ILE D 1 120 ? -24.632 -22.046 8.113 1.00 59.93 277 ILE A O 1
ATOM 5394 N N . TRP D 1 121 ? -22.439 -21.562 7.965 1.00 62.67 278 TRP A N 1
ATOM 5395 C CA . TRP D 1 121 ? -22.052 -22.690 8.771 1.00 64.24 278 TRP A CA 1
ATOM 5396 C C . TRP D 1 121 ? -21.518 -22.172 10.046 1.00 61.24 278 TRP A C 1
ATOM 5397 O O . TRP D 1 121 ? -20.684 -21.273 10.058 1.00 60.06 278 TRP A O 1
ATOM 5408 N N . ILE D 1 122 ? -22.040 -22.706 11.148 1.00 62.40 279 ILE A N 1
ATOM 5409 C CA . ILE D 1 122 ? -21.571 -22.347 12.510 1.00 62.17 279 ILE A CA 1
ATOM 5410 C C . ILE D 1 122 ? -20.894 -23.519 13.216 1.00 63.85 279 ILE A C 1
ATOM 5411 O O . ILE D 1 122 ? -21.450 -24.613 13.370 1.00 64.38 279 ILE A O 1
ATOM 5416 N N . GLU D 1 123 ? -19.674 -23.241 13.634 1.00 67.48 280 GLU A N 1
ATOM 5417 C CA . GLU D 1 123 ? -18.833 -24.134 14.413 1.00 72.61 280 GLU A CA 1
ATOM 5418 C C . GLU D 1 123 ? -18.642 -23.490 15.815 1.00 74.67 280 GLU A C 1
ATOM 5419 O O . GLU D 1 123 ? -18.285 -22.310 15.982 1.00 69.81 280 GLU A O 1
ATOM 5425 N N . SER D 1 124 ? -18.937 -24.270 16.838 1.00 76.25 281 SER A N 1
ATOM 5426 C CA . SER D 1 124 ? -18.899 -23.761 18.188 1.00 73.85 281 SER A CA 1
ATOM 5427 C C . SER D 1 124 ? -18.167 -24.694 19.098 1.00 76.02 281 SER A C 1
ATOM 5428 O O . SER D 1 124 ? -18.511 -25.874 19.202 1.00 77.42 281 SER A O 1
ATOM 5431 N N . VAL D 1 125 ? -17.154 -24.161 19.776 1.00 78.72 282 VAL A N 1
ATOM 5432 C CA . VAL D 1 125 ? -16.446 -24.935 20.797 1.00 79.88 282 VAL A CA 1
ATOM 5433 C C . VAL D 1 125 ? -16.381 -24.276 22.149 1.00 79.75 282 VAL A C 1
ATOM 5434 O O . VAL D 1 125 ? -16.307 -23.057 22.275 1.00 76.94 282 VAL A O 1
ATOM 5438 N N . ILE D 1 126 ? -16.355 -25.131 23.160 1.00 85.35 283 ILE A N 1
ATOM 5439 C CA . ILE D 1 126 ? -16.391 -24.703 24.557 1.00 93.22 283 ILE A CA 1
ATOM 5440 C C . ILE D 1 126 ? -15.126 -25.101 25.310 1.00 97.46 283 ILE A C 1
ATOM 5441 O O . ILE D 1 126 ? -14.913 -26.271 25.592 1.00 100.56 283 ILE A O 1
ATOM 5446 N N . GLU D 1 127 ? -14.286 -24.128 25.645 1.00 101.62 284 GLU A N 1
ATOM 5447 C CA . GLU D 1 127 ? -13.093 -24.434 26.441 1.00 110.10 284 GLU A CA 1
ATOM 5448 C C . GLU D 1 127 ? -13.093 -23.786 27.817 1.00 112.47 284 GLU A C 1
ATOM 5449 O O . GLU D 1 127 ? -13.217 -22.592 27.940 1.00 111.24 284 GLU A O 1
ATOM 5455 N N . LYS D 1 128 ? -12.916 -24.593 28.851 1.00 121.81 285 LYS A N 1
ATOM 5456 C CA . LYS D 1 128 ? -13.122 -24.143 30.230 1.00 127.54 285 LYS A CA 1
ATOM 5457 C C . LYS D 1 128 ? -11.829 -24.101 31.013 1.00 127.16 285 LYS A C 1
ATOM 5458 O O . LYS D 1 128 ? -10.926 -24.910 30.797 1.00 121.16 285 LYS A O 1
ATOM 5464 N N . HIS D 1 129 ? -11.758 -23.137 31.929 1.00 131.09 286 HIS A N 1
ATOM 5465 C CA . HIS D 1 129 ? -10.535 -22.885 32.685 1.00 135.70 286 HIS A CA 1
ATOM 5466 C C . HIS D 1 129 ? -10.697 -23.078 34.176 1.00 136.80 286 HIS A C 1
ATOM 5467 O O . HIS D 1 129 ? -10.121 -24.010 34.756 1.00 135.56 286 HIS A O 1
ATOM 5474 N N . SER D 1 130 ? -11.476 -22.199 34.807 1.00 141.91 287 SER A N 1
ATOM 5475 C CA . SER D 1 130 ? -11.556 -22.113 36.273 1.00 144.97 287 SER A CA 1
ATOM 5476 C C . SER D 1 130 ? -12.875 -22.650 36.827 1.00 147.19 287 SER A C 1
ATOM 5477 O O . SER D 1 130 ? -13.235 -22.358 37.959 1.00 147.03 287 SER A O 1
ATOM 5480 N N . HIS D 1 131 ? -13.599 -23.416 36.025 1.00 151.89 288 HIS A N 1
ATOM 5481 C CA . HIS D 1 131 ? -14.853 -24.011 36.467 1.00 152.14 288 HIS A CA 1
ATOM 5482 C C . HIS D 1 131 ? -15.913 -22.956 36.607 1.00 152.24 288 HIS A C 1
ATOM 5483 O O . HIS D 1 131 ? -16.967 -23.045 35.984 1.00 159.21 288 HIS A O 1
ATOM 5490 N N . SER D 1 132 ? -15.657 -21.927 37.402 1.00 146.94 289 SER A N 1
ATOM 5491 C CA . SER D 1 132 ? -16.555 -20.775 37.374 1.00 143.14 289 SER A CA 1
ATOM 5492 C C . SER D 1 132 ? -16.572 -20.183 35.968 1.00 135.06 289 SER A C 1
ATOM 5493 O O . SER D 1 132 ? -17.610 -19.780 35.470 1.00 133.38 289 SER A O 1
ATOM 5496 N N . ARG D 1 133 ? -15.404 -20.121 35.348 1.00 126.67 290 ARG A N 1
ATOM 5497 C CA . ARG D 1 133 ? -15.264 -19.447 34.076 1.00 118.44 290 ARG A CA 1
ATOM 5498 C C . ARG D 1 133 ? -15.129 -20.404 32.909 1.00 112.03 290 ARG A C 1
ATOM 5499 O O . ARG D 1 133 ? -14.205 -21.218 32.838 1.00 110.64 290 ARG A O 1
ATOM 5507 N N . ILE D 1 134 ? -16.085 -20.253 31.995 1.00 106.63 291 ILE A N 1
ATOM 5508 C CA . ILE D 1 134 ? -16.178 -21.018 30.749 1.00 100.94 291 ILE A CA 1
ATOM 5509 C C . ILE D 1 134 ? -16.089 -20.146 29.485 1.00 94.16 291 ILE A C 1
ATOM 5510 O O . ILE D 1 134 ? -16.682 -19.061 29.402 1.00 90.05 291 ILE A O 1
ATOM 5515 N N . GLU D 1 135 ? -15.390 -20.672 28.482 1.00 90.06 292 GLU A N 1
ATOM 5516 C CA . GLU D 1 135 ? -15.278 -19.974 27.195 1.00 88.67 292 GLU A CA 1
ATOM 5517 C C . GLU D 1 135 ? -15.889 -20.678 25.990 1.00 82.04 292 GLU A C 1
ATOM 5518 O O . GLU D 1 135 ? -15.739 -21.874 25.791 1.00 78.75 292 GLU A O 1
ATOM 5524 N N . TYR D 1 136 ? -16.581 -19.864 25.204 1.00 79.01 293 TYR A N 1
ATOM 5525 C CA . TYR D 1 136 ? -17.168 -20.236 23.939 1.00 77.46 293 TYR A CA 1
ATOM 5526 C C . TYR D 1 136 ? -16.394 -19.584 22.792 1.00 76.06 293 TYR A C 1
ATOM 5527 O O . TYR D 1 136 ? -16.264 -18.354 22.687 1.00 74.01 293 TYR A O 1
ATOM 5536 N N . MET D 1 137 ? -15.848 -20.431 21.940 1.00 73.45 294 MET A N 1
ATOM 5537 C CA . MET D 1 137 ? -15.277 -19.970 20.707 1.00 71.55 294 MET A CA 1
ATOM 5538 C C . MET D 1 137 ? -16.216 -20.374 19.580 1.00 69.07 294 MET A C 1
ATOM 5539 O O . MET D 1 137 ? -16.548 -21.546 19.421 1.00 64.81 294 MET A O 1
ATOM 5544 N N . VAL D 1 138 ? -16.666 -19.389 18.812 1.00 67.17 295 VAL A N 1
ATOM 5545 C CA . VAL D 1 138 ? -17.494 -19.713 17.680 1.00 68.96 295 VAL A CA 1
ATOM 5546 C C . VAL D 1 138 ? -17.057 -19.096 16.353 1.00 67.85 295 VAL A C 1
ATOM 5547 O O . VAL D 1 138 ? -16.648 -17.941 16.242 1.00 68.60 295 VAL A O 1
ATOM 5551 N N . LYS D 1 139 ? -17.162 -19.935 15.327 1.00 67.72 296 LYS A N 1
ATOM 5552 C CA . LYS D 1 139 ? -16.846 -19.588 13.952 1.00 66.72 296 LYS A CA 1
ATOM 5553 C C . LYS D 1 139 ? -18.113 -19.503 13.141 1.00 66.45 296 LYS A C 1
ATOM 5554 O O . LYS D 1 139 ? -18.944 -20.400 13.176 1.00 68.19 296 LYS A O 1
ATOM 5560 N N . ALA D 1 140 ? -18.219 -18.430 12.373 1.00 63.86 297 ALA A N 1
ATOM 5561 C CA . ALA D 1 140 ? -19.276 -18.297 11.403 1.00 62.07 297 ALA A CA 1
ATOM 5562 C C . ALA D 1 140 ? -18.679 -18.208 10.004 1.00 61.50 297 ALA A C 1
ATOM 5563 O O . ALA D 1 140 ? -17.883 -17.310 9.703 1.00 60.18 297 ALA A O 1
ATOM 5565 N N . LYS D 1 141 ? -19.113 -19.114 9.134 1.00 60.39 298 LYS A N 1
ATOM 5566 C CA . LYS D 1 141 ? -18.603 -19.205 7.766 1.00 60.46 298 LYS A CA 1
ATOM 5567 C C . LYS D 1 141 ? -19.681 -19.101 6.676 1.00 59.36 298 LYS A C 1
ATOM 5568 O O . LYS D 1 141 ? -20.606 -19.904 6.618 1.00 62.01 298 LYS A O 1
ATOM 5574 N N . SER D 1 142 ? -19.538 -18.117 5.786 1.00 56.65 299 SER A N 1
ATOM 5575 C CA . SER D 1 142 ? -20.474 -17.944 4.692 1.00 53.47 299 SER A CA 1
ATOM 5576 C C . SER D 1 142 ? -19.982 -18.787 3.540 1.00 54.69 299 SER A C 1
ATOM 5577 O O . SER D 1 142 ? -18.915 -18.553 2.972 1.00 59.26 299 SER A O 1
ATOM 5580 N N . GLN D 1 143 ? -20.814 -19.730 3.158 1.00 54.36 300 GLN A N 1
ATOM 5581 C CA . GLN D 1 143 ? -20.518 -20.642 2.076 1.00 56.26 300 GLN A CA 1
ATOM 5582 C C . GLN D 1 143 ? -21.152 -20.265 0.767 1.00 54.89 300 GLN A C 1
ATOM 5583 O O . GLN D 1 143 ? -21.030 -21.005 -0.206 1.00 56.53 300 GLN A O 1
ATOM 5589 N N . PHE D 1 144 ? -21.824 -19.130 0.724 1.00 52.28 301 PHE A N 1
ATOM 5590 C CA . PHE D 1 144 ? -22.409 -18.689 -0.526 1.00 52.41 301 PHE A CA 1
ATOM 5591 C C . PHE D 1 144 ? -21.430 -17.831 -1.305 1.00 52.44 301 PHE A C 1
ATOM 5592 O O . PHE D 1 144 ? -20.437 -17.365 -0.765 1.00 56.53 301 PHE A O 1
ATOM 5600 N N . LYS D 1 145 ? -21.734 -17.630 -2.580 1.00 53.70 302 LYS A N 1
ATOM 5601 C CA . LYS D 1 145 ? -20.861 -16.925 -3.531 1.00 55.07 302 LYS A CA 1
ATOM 5602 C C . LYS D 1 145 ? -20.316 -15.633 -2.985 1.00 54.94 302 LYS A C 1
ATOM 5603 O O . LYS D 1 145 ? -21.031 -14.832 -2.404 1.00 53.66 302 LYS A O 1
ATOM 5609 N N . ARG D 1 146 ? -19.029 -15.431 -3.185 1.00 56.67 303 ARG A N 1
ATOM 5610 C CA . ARG D 1 146 ? -18.374 -14.207 -2.745 1.00 57.71 303 ARG A CA 1
ATOM 5611 C C . ARG D 1 146 ? -19.090 -12.960 -3.214 1.00 56.49 303 ARG A C 1
ATOM 5612 O O . ARG D 1 146 ? -19.091 -11.959 -2.525 1.00 58.78 303 ARG A O 1
ATOM 5620 N N . ARG D 1 147 ? -19.675 -12.979 -4.398 1.00 55.52 304 ARG A N 1
ATOM 5621 C CA A ARG D 1 147 ? -20.260 -11.745 -4.932 0.61 56.03 304 ARG A CA 1
ATOM 5622 C CA B ARG D 1 147 ? -20.274 -11.756 -4.948 0.39 55.85 304 ARG A CA 1
ATOM 5623 C C . ARG D 1 147 ? -21.579 -11.390 -4.233 1.00 55.13 304 ARG A C 1
ATOM 5624 O O . ARG D 1 147 ? -22.073 -10.274 -4.360 1.00 56.51 304 ARG A O 1
ATOM 5639 N N . SER D 1 148 ? -22.118 -12.342 -3.475 1.00 52.48 305 SER A N 1
ATOM 5640 C CA . SER D 1 148 ? -23.288 -12.138 -2.621 1.00 51.26 305 SER A CA 1
ATOM 5641 C C . SER D 1 148 ? -23.027 -11.810 -1.110 1.00 50.77 305 SER A C 1
ATOM 5642 O O . SER D 1 148 ? -22.010 -12.186 -0.531 1.00 49.26 305 SER A O 1
ATOM 5645 N N . THR D 1 149 ? -24.007 -11.144 -0.486 1.00 50.38 306 THR A N 1
ATOM 5646 C CA . THR D 1 149 ? -23.925 -10.698 0.903 1.00 51.61 306 THR A CA 1
ATOM 5647 C C . THR D 1 149 ? -25.224 -10.918 1.704 1.00 52.66 306 THR A C 1
ATOM 5648 O O . THR D 1 149 ? -26.290 -10.436 1.342 1.00 53.92 306 THR A O 1
ATOM 5652 N N . ALA D 1 150 ? -25.116 -11.622 2.826 1.00 54.23 307 ALA A N 1
ATOM 5653 C CA . ALA D 1 150 ? -26.236 -11.735 3.745 1.00 54.94 307 ALA A CA 1
ATOM 5654 C C . ALA D 1 150 ? -26.322 -10.431 4.523 1.00 56.52 307 ALA A C 1
ATOM 5655 O O . ALA D 1 150 ? -25.328 -9.740 4.735 1.00 60.25 307 ALA A O 1
ATOM 5657 N N . ASN D 1 151 ? -27.505 -10.093 4.965 1.00 57.38 308 ASN A N 1
ATOM 5658 C CA . ASN D 1 151 ? -27.599 -8.994 5.897 1.00 59.13 308 ASN A CA 1
ATOM 5659 C C . ASN D 1 151 ? -28.486 -9.345 7.041 1.00 58.03 308 ASN A C 1
ATOM 5660 O O . ASN D 1 151 ? -29.260 -10.313 7.012 1.00 58.79 308 ASN A O 1
ATOM 5665 N N . ASN D 1 152 ? -28.260 -8.584 8.093 1.00 60.43 309 ASN A N 1
ATOM 5666 C CA . ASN D 1 152 ? -28.913 -8.738 9.374 1.00 61.25 309 ASN A CA 1
ATOM 5667 C C . ASN D 1 152 ? -28.918 -10.164 9.791 1.00 58.67 309 ASN A C 1
ATOM 5668 O O . ASN D 1 152 ? -29.940 -10.787 10.026 1.00 57.62 309 ASN A O 1
ATOM 5673 N N . VAL D 1 153 ? -27.723 -10.703 9.852 1.00 60.38 310 VAL A N 1
ATOM 5674 C CA . VAL D 1 153 ? -27.562 -12.063 10.310 1.00 61.34 310 VAL A CA 1
ATOM 5675 C C . VAL D 1 153 ? -27.452 -12.027 11.829 1.00 63.59 310 VAL A C 1
ATOM 5676 O O . VAL D 1 153 ? -26.821 -11.140 12.430 1.00 66.05 310 VAL A O 1
ATOM 5680 N N . GLU D 1 154 ? -28.133 -12.974 12.448 1.00 63.03 311 GLU A N 1
ATOM 5681 C CA . GLU D 1 154 ? -28.114 -13.109 13.887 1.00 65.54 311 GLU A CA 1
ATOM 5682 C C . GLU D 1 154 ? -27.894 -14.530 14.237 1.00 64.09 311 GLU A C 1
ATOM 5683 O O . GLU D 1 154 ? -28.688 -15.411 13.845 1.00 64.65 311 GLU A O 1
ATOM 5689 N N . ILE D 1 155 ? -26.872 -14.752 15.039 1.00 61.82 312 ILE A N 1
ATOM 5690 C CA . ILE D 1 155 ? -26.554 -16.091 15.484 1.00 62.25 312 ILE A CA 1
ATOM 5691 C C . ILE D 1 155 ? -26.882 -16.249 16.944 1.00 64.89 312 ILE A C 1
ATOM 5692 O O . ILE D 1 155 ? -26.264 -15.669 17.833 1.00 67.70 312 ILE A O 1
ATOM 5697 N N . HIS D 1 156 ? -27.889 -17.053 17.181 1.00 66.92 313 HIS A N 1
ATOM 5698 C CA . HIS D 1 156 ? -28.348 -17.287 18.533 1.00 67.54 313 HIS A CA 1
ATOM 5699 C C . HIS D 1 156 ? -27.639 -18.476 19.094 1.00 67.17 313 HIS A C 1
ATOM 5700 O O . HIS D 1 156 ? -27.785 -19.581 18.574 1.00 63.68 313 HIS A O 1
ATOM 5707 N N . ILE D 1 157 ? -26.827 -18.239 20.130 1.00 70.79 314 ILE A N 1
ATOM 5708 C CA . ILE D 1 157 ? -26.082 -19.289 20.847 1.00 72.70 314 ILE A CA 1
ATOM 5709 C C . ILE D 1 157 ? -26.592 -19.500 22.276 1.00 74.69 314 ILE A C 1
ATOM 5710 O O . ILE D 1 157 ? -26.460 -18.625 23.145 1.00 77.18 314 ILE A O 1
ATOM 5715 N N . PRO D 1 158 ? -27.160 -20.677 22.543 1.00 77.67 315 PRO A N 1
ATOM 5716 C CA . PRO D 1 158 ? -27.623 -20.937 23.902 1.00 80.63 315 PRO A CA 1
ATOM 5717 C C . PRO D 1 158 ? -26.496 -21.120 24.883 1.00 83.10 315 PRO A C 1
ATOM 5718 O O . PRO D 1 158 ? -25.500 -21.800 24.600 1.00 85.08 315 PRO A O 1
ATOM 5722 N N . VAL D 1 159 ? -26.683 -20.507 26.037 1.00 88.77 316 VAL A N 1
ATOM 5723 C CA . VAL D 1 159 ? -25.800 -20.678 27.180 1.00 91.11 316 VAL A CA 1
ATOM 5724 C C . VAL D 1 159 ? -26.608 -21.337 28.288 1.00 93.73 316 VAL A C 1
ATOM 5725 O O . VAL D 1 159 ? -27.832 -21.343 28.222 1.00 95.44 316 VAL A O 1
ATOM 5729 N N . PRO D 1 160 ? -25.936 -21.920 29.292 1.00 101.65 317 PRO A N 1
ATOM 5730 C CA . PRO D 1 160 ? -26.650 -22.398 30.477 1.00 106.78 317 PRO A CA 1
ATOM 5731 C C . PRO D 1 160 ? -27.303 -21.264 31.237 1.00 109.24 317 PRO A C 1
ATOM 5732 O O . PRO D 1 160 ? -26.786 -20.156 31.261 1.00 102.79 317 PRO A O 1
ATOM 5736 N N . ASN D 1 161 ? -28.430 -21.580 31.844 1.00 114.77 318 ASN A N 1
ATOM 5737 C CA . ASN D 1 161 ? -29.287 -20.595 32.484 1.00 122.15 318 ASN A CA 1
ATOM 5738 C C . ASN D 1 161 ? -28.590 -19.942 33.638 1.00 125.81 318 ASN A C 1
ATOM 5739 O O . ASN D 1 161 ? -28.622 -18.730 33.791 1.00 129.61 318 ASN A O 1
ATOM 5744 N N . ASP D 1 162 ? -27.941 -20.746 34.460 1.00 124.78 319 ASP A N 1
ATOM 5745 C CA . ASP D 1 162 ? -27.270 -20.198 35.625 1.00 130.11 319 ASP A CA 1
ATOM 5746 C C . ASP D 1 162 ? -25.823 -19.910 35.276 1.00 128.34 319 ASP A C 1
ATOM 5747 O O . ASP D 1 162 ? -24.907 -20.594 35.726 1.00 129.46 319 ASP A O 1
ATOM 5752 N N . ALA D 1 163 ? -25.640 -18.880 34.464 1.00 126.06 320 ALA A N 1
ATOM 5753 C CA . ALA D 1 163 ? -24.340 -18.380 34.100 1.00 126.73 320 ALA A CA 1
ATOM 5754 C C . ALA D 1 163 ? -24.477 -16.883 34.111 1.00 123.80 320 ALA A C 1
ATOM 5755 O O . ALA D 1 163 ? -25.602 -16.382 34.105 1.00 123.47 320 ALA A O 1
ATOM 5757 N N . ASP D 1 164 ? -23.374 -16.144 34.118 1.00 119.03 321 ASP A N 1
ATOM 5758 C CA . ASP D 1 164 ? -23.549 -14.704 34.070 1.00 120.62 321 ASP A CA 1
ATOM 5759 C C . ASP D 1 164 ? -22.327 -13.875 33.744 1.00 115.91 321 ASP A C 1
ATOM 5760 O O . ASP D 1 164 ? -21.206 -14.312 33.916 1.00 111.23 321 ASP A O 1
ATOM 5765 N N . SER D 1 165 ? -22.594 -12.641 33.314 1.00 115.21 322 SER A N 1
ATOM 5766 C CA . SER D 1 165 ? -21.581 -11.619 33.138 1.00 114.01 322 SER A CA 1
ATOM 5767 C C . SER D 1 165 ? -20.504 -12.026 32.158 1.00 112.80 322 SER A C 1
ATOM 5768 O O . SER D 1 165 ? -19.319 -11.855 32.413 1.00 112.29 322 SER A O 1
ATOM 5771 N N . PRO D 1 166 ? -20.909 -12.543 31.020 1.00 108.07 323 PRO A N 1
ATOM 5772 C CA . PRO D 1 166 ? -19.998 -12.971 29.991 1.00 105.44 323 PRO A CA 1
ATOM 5773 C C . PRO D 1 166 ? -19.322 -11.785 29.373 1.00 99.98 323 PRO A C 1
ATOM 5774 O O . PRO D 1 166 ? -19.887 -10.694 29.358 1.00 99.25 323 PRO A O 1
ATOM 5778 N N . LYS D 1 167 ? -18.126 -11.985 28.855 1.00 96.13 324 LYS A N 1
ATOM 5779 C CA . LYS D 1 167 ? -17.452 -10.931 28.147 1.00 96.31 324 LYS A CA 1
ATOM 5780 C C . LYS D 1 167 ? -17.094 -11.436 26.774 1.00 95.39 324 LYS A C 1
ATOM 5781 O O . LYS D 1 167 ? -16.850 -12.629 26.587 1.00 90.64 324 LYS A O 1
ATOM 5787 N N . PHE D 1 168 ? -17.079 -10.541 25.802 1.00 93.83 325 PHE A N 1
ATOM 5788 C CA . PHE D 1 168 ? -17.022 -10.986 24.423 1.00 91.59 325 PHE A CA 1
ATOM 5789 C C . PHE D 1 168 ? -15.921 -10.311 23.639 1.00 92.56 325 PHE A C 1
ATOM 5790 O O . PHE D 1 168 ? -15.542 -9.177 23.923 1.00 97.78 325 PHE A O 1
ATOM 5798 N N . LYS D 1 169 ? -15.437 -11.007 22.623 1.00 88.11 326 LYS A N 1
ATOM 5799 C CA . LYS D 1 169 ? -14.533 -10.411 21.662 1.00 89.54 326 LYS A CA 1
ATOM 5800 C C . LYS D 1 169 ? -14.785 -10.975 20.276 1.00 87.37 326 LYS A C 1
ATOM 5801 O O . LYS D 1 169 ? -14.740 -12.192 20.069 1.00 83.44 326 LYS A O 1
ATOM 5807 N N . THR D 1 170 ? -15.059 -10.076 19.336 1.00 85.83 327 THR A N 1
ATOM 5808 C CA . THR D 1 170 ? -15.286 -10.485 17.950 1.00 85.70 327 THR A CA 1
ATOM 5809 C C . THR D 1 170 ? -14.536 -9.670 16.939 1.00 87.84 327 THR A C 1
ATOM 5810 O O . THR D 1 170 ? -14.404 -8.450 17.052 1.00 84.36 327 THR A O 1
ATOM 5814 N N . THR D 1 171 ? -14.077 -10.383 15.921 1.00 89.41 328 THR A N 1
ATOM 5815 C CA . THR D 1 171 ? -13.495 -9.778 14.735 1.00 94.45 328 THR A CA 1
ATOM 5816 C C . THR D 1 171 ? -14.525 -8.804 14.143 1.00 91.26 328 THR A C 1
ATOM 5817 O O . THR D 1 171 ? -14.277 -7.602 14.014 1.00 93.22 328 THR A O 1
ATOM 5821 N N . VAL D 1 172 ? -15.702 -9.334 13.840 1.00 85.70 329 VAL A N 1
ATOM 5822 C CA . VAL D 1 172 ? -16.765 -8.585 13.160 1.00 83.42 329 VAL A CA 1
ATOM 5823 C C . VAL D 1 172 ? -18.104 -8.623 13.912 1.00 78.11 329 VAL A C 1
ATOM 5824 O O . VAL D 1 172 ? -18.458 -9.580 14.610 1.00 75.81 329 VAL A O 1
ATOM 5828 N N . GLY D 1 173 ? -18.879 -7.569 13.728 1.00 75.70 330 GLY A N 1
ATOM 5829 C CA . GLY D 1 173 ? -20.225 -7.522 14.292 1.00 73.99 330 GLY A CA 1
ATOM 5830 C C . GLY D 1 173 ? -20.227 -7.331 15.794 1.00 72.63 330 GLY A C 1
ATOM 5831 O O . GLY D 1 173 ? -19.282 -6.813 16.356 1.00 73.60 330 GLY A O 1
ATOM 5832 N N . SER D 1 174 ? -21.302 -7.738 16.448 1.00 72.18 331 SER A N 1
ATOM 5833 C CA . SER D 1 174 ? -21.456 -7.456 17.882 1.00 74.19 331 SER A CA 1
ATOM 5834 C C . SER D 1 174 ? -22.260 -8.492 18.630 1.00 73.29 331 SER A C 1
ATOM 5835 O O . SER D 1 174 ? -23.132 -9.167 18.054 1.00 70.16 331 SER A O 1
ATOM 5838 N N . VAL D 1 175 ? -21.995 -8.592 19.931 1.00 73.71 332 VAL A N 1
ATOM 5839 C CA . VAL D 1 175 ? -22.679 -9.591 20.759 1.00 76.61 332 VAL A CA 1
ATOM 5840 C C . VAL D 1 175 ? -23.476 -9.010 21.894 1.00 79.44 332 VAL A C 1
ATOM 5841 O O . VAL D 1 175 ? -23.053 -8.037 22.484 1.00 86.26 332 VAL A O 1
ATOM 5845 N N . LYS D 1 176 ? -24.612 -9.650 22.184 1.00 81.49 333 LYS A N 1
ATOM 5846 C CA . LYS D 1 176 ? -25.490 -9.316 23.294 1.00 83.75 333 LYS A CA 1
ATOM 5847 C C . LYS D 1 176 ? -25.821 -10.548 24.082 1.00 83.52 333 LYS A C 1
ATOM 5848 O O . LYS D 1 176 ? -25.835 -11.650 23.559 1.00 82.20 333 LYS A O 1
ATOM 5854 N N . TRP D 1 177 ? -26.138 -10.334 25.354 1.00 87.01 334 TRP A N 1
ATOM 5855 C CA . TRP D 1 177 ? -26.572 -11.393 26.239 1.00 88.84 334 TRP A CA 1
ATOM 5856 C C . TRP D 1 177 ? -28.035 -11.268 26.527 1.00 90.75 334 TRP A C 1
ATOM 5857 O O . TRP D 1 177 ? -28.559 -10.181 26.765 1.00 95.64 334 TRP A O 1
ATOM 5868 N N . VAL D 1 178 ? -28.717 -12.399 26.449 1.00 91.29 335 VAL A N 1
ATOM 5869 C CA . VAL D 1 178 ? -30.146 -12.455 26.619 1.00 93.93 335 VAL A CA 1
ATOM 5870 C C . VAL D 1 178 ? -30.433 -13.531 27.633 1.00 94.46 335 VAL A C 1
ATOM 5871 O O . VAL D 1 178 ? -30.644 -14.685 27.289 1.00 90.59 335 VAL A O 1
ATOM 5875 N N . PRO D 1 179 ? -30.415 -13.145 28.909 1.00 100.29 336 PRO A N 1
ATOM 5876 C CA . PRO D 1 179 ? -30.662 -14.065 30.009 1.00 102.08 336 PRO A CA 1
ATOM 5877 C C . PRO D 1 179 ? -32.055 -14.638 29.950 1.00 106.33 336 PRO A C 1
ATOM 5878 O O . PRO D 1 179 ? -32.249 -15.822 30.198 1.00 109.47 336 PRO A O 1
ATOM 5882 N N . GLU D 1 180 ? -33.029 -13.805 29.621 1.00 108.63 337 GLU A N 1
ATOM 5883 C CA . GLU D 1 180 ? -34.418 -14.275 29.568 1.00 111.93 337 GLU A CA 1
ATOM 5884 C C . GLU D 1 180 ? -34.488 -15.509 28.688 1.00 112.80 337 GLU A C 1
ATOM 5885 O O . GLU D 1 180 ? -34.988 -16.534 29.117 1.00 113.80 337 GLU A O 1
ATOM 5891 N N . ASN D 1 181 ? -33.928 -15.421 27.484 1.00 110.51 338 ASN A N 1
ATOM 5892 C CA . ASN D 1 181 ? -33.851 -16.585 26.578 1.00 107.02 338 ASN A CA 1
ATOM 5893 C C . ASN D 1 181 ? -32.651 -17.467 26.848 1.00 102.35 338 ASN A C 1
ATOM 5894 O O . ASN D 1 181 ? -32.457 -18.474 26.166 1.00 102.43 338 ASN A O 1
ATOM 5899 N N . SER D 1 182 ? -31.826 -17.056 27.805 1.00 97.60 339 SER A N 1
ATOM 5900 C CA . SER D 1 182 ? -30.727 -17.868 28.285 1.00 94.06 339 SER A CA 1
ATOM 5901 C C . SER D 1 182 ? -29.793 -18.207 27.134 1.00 91.74 339 SER A C 1
ATOM 5902 O O . SER D 1 182 ? -29.445 -19.366 26.902 1.00 87.81 339 SER A O 1
ATOM 5905 N N . GLU D 1 183 ? -29.419 -17.165 26.402 1.00 89.76 340 GLU A N 1
ATOM 5906 C CA . GLU D 1 183 ? -28.609 -17.318 25.213 1.00 89.33 340 GLU A CA 1
ATOM 5907 C C . GLU D 1 183 ? -27.805 -16.072 24.948 1.00 88.17 340 GLU A C 1
ATOM 5908 O O . GLU D 1 183 ? -28.129 -14.996 25.446 1.00 85.77 340 GLU A O 1
ATOM 5914 N N . ILE D 1 184 ? -26.810 -16.218 24.081 1.00 84.93 341 ILE A N 1
ATOM 5915 C CA . ILE D 1 184 ? -26.181 -15.054 23.491 1.00 84.66 341 ILE A CA 1
ATOM 5916 C C . ILE D 1 184 ? -26.401 -14.953 21.962 1.00 79.23 341 ILE A C 1
ATOM 5917 O O . ILE D 1 184 ? -26.537 -15.945 21.254 1.00 74.56 341 ILE A O 1
ATOM 5922 N N . VAL D 1 185 ? -26.433 -13.720 21.483 1.00 75.77 342 VAL A N 1
ATOM 5923 C CA . VAL D 1 185 ? -26.788 -13.432 20.116 1.00 73.77 342 VAL A CA 1
ATOM 5924 C C . VAL D 1 185 ? -25.704 -12.598 19.455 1.00 72.67 342 VAL A C 1
ATOM 5925 O O . VAL D 1 185 ? -25.404 -11.479 19.869 1.00 70.19 342 VAL A O 1
ATOM 5929 N N . TRP D 1 186 ? -25.134 -13.168 18.402 1.00 70.27 343 TRP A N 1
ATOM 5930 C CA . TRP D 1 186 ? -24.087 -12.532 17.607 1.00 66.38 343 TRP A CA 1
ATOM 5931 C C . TRP D 1 186 ? -24.684 -11.971 16.360 1.00 64.21 343 TRP A C 1
ATOM 5932 O O . TRP D 1 186 ? -25.221 -12.684 15.515 1.00 63.28 343 TRP A O 1
ATOM 5943 N N . SER D 1 187 ? -24.599 -10.658 16.255 1.00 64.46 344 SER A N 1
ATOM 5944 C CA . SER D 1 187 ? -25.209 -9.963 15.163 1.00 65.17 344 SER A CA 1
ATOM 5945 C C . SER D 1 187 ? -24.175 -9.418 14.224 1.00 64.84 344 SER A C 1
ATOM 5946 O O . SER D 1 187 ? -23.159 -8.887 14.639 1.00 65.90 344 SER A O 1
ATOM 5949 N N . VAL D 1 188 ? -24.476 -9.557 12.935 1.00 65.25 345 VAL A N 1
ATOM 5950 C CA . VAL D 1 188 ? -23.605 -9.134 11.823 1.00 61.47 345 VAL A CA 1
ATOM 5951 C C . VAL D 1 188 ? -24.463 -8.473 10.751 1.00 60.58 345 VAL A C 1
ATOM 5952 O O . VAL D 1 188 ? -25.156 -9.125 9.975 1.00 58.43 345 VAL A O 1
ATOM 5956 N N . LYS D 1 189 ? -24.425 -7.150 10.721 1.00 63.21 346 LYS A N 1
ATOM 5957 C CA . LYS D 1 189 ? -25.316 -6.392 9.836 1.00 64.61 346 LYS A CA 1
ATOM 5958 C C . LYS D 1 189 ? -25.140 -6.830 8.376 1.00 66.43 346 LYS A C 1
ATOM 5959 O O . LYS D 1 189 ? -26.086 -6.870 7.624 1.00 69.73 346 LYS A O 1
ATOM 5965 N N . SER D 1 190 ? -23.911 -7.161 7.994 1.00 66.94 347 SER A N 1
ATOM 5966 C CA . SER D 1 190 ? -23.575 -7.449 6.622 1.00 63.03 347 SER A CA 1
ATOM 5967 C C . SER D 1 190 ? -22.434 -8.447 6.514 1.00 60.57 347 SER A C 1
ATOM 5968 O O . SER D 1 190 ? -21.308 -8.186 6.924 1.00 60.56 347 SER A O 1
ATOM 5971 N N . PHE D 1 191 ? -22.738 -9.572 5.891 1.00 59.16 348 PHE A N 1
ATOM 5972 C CA . PHE D 1 191 ? -21.876 -10.757 5.879 1.00 58.09 348 PHE A CA 1
ATOM 5973 C C . PHE D 1 191 ? -21.684 -11.263 4.440 1.00 56.16 348 PHE A C 1
ATOM 5974 O O . PHE D 1 191 ? -22.497 -12.038 3.936 1.00 53.96 348 PHE A O 1
ATOM 5982 N N . PRO D 1 192 ? -20.582 -10.868 3.795 1.00 56.49 349 PRO A N 1
ATOM 5983 C CA . PRO D 1 192 ? -20.232 -11.353 2.470 1.00 58.23 349 PRO A CA 1
ATOM 5984 C C . PRO D 1 192 ? -20.007 -12.828 2.427 1.00 57.36 349 PRO A C 1
ATOM 5985 O O . PRO D 1 192 ? -19.667 -13.457 3.439 1.00 57.59 349 PRO A O 1
ATOM 5989 N N . GLY D 1 193 ? -20.180 -13.355 1.232 1.00 56.46 350 GLY A N 1
ATOM 5990 C CA . GLY D 1 193 ? -19.975 -14.759 0.994 1.00 57.61 350 GLY A CA 1
ATOM 5991 C C . GLY D 1 193 ? -18.488 -15.055 1.017 1.00 60.28 350 GLY 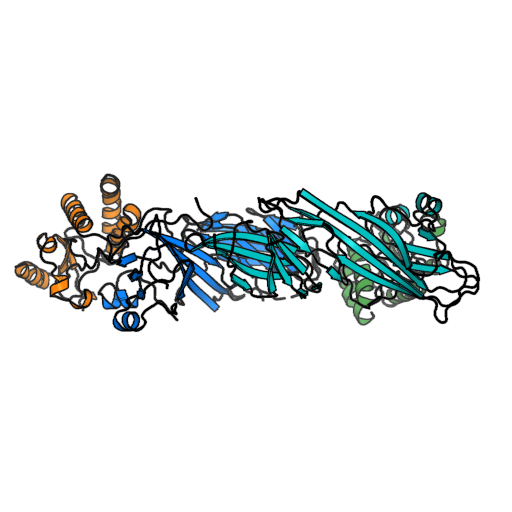A C 1
ATOM 5992 O O . GLY D 1 193 ? -17.655 -14.161 0.835 1.00 60.54 350 GLY A O 1
ATOM 5993 N N . GLY D 1 194 ? -18.170 -16.322 1.239 1.00 62.30 351 GLY A N 1
ATOM 5994 C CA . GLY D 1 194 ? -16.793 -16.787 1.267 1.00 62.64 351 GLY A CA 1
ATOM 5995 C C . GLY D 1 194 ? -15.989 -16.160 2.378 1.00 64.59 351 GLY A C 1
ATOM 5996 O O . GLY D 1 194 ? -14.816 -15.852 2.187 1.00 71.60 351 GLY A O 1
ATOM 5997 N N . LYS D 1 195 ? -16.612 -15.953 3.538 1.00 62.27 352 LYS A N 1
ATOM 5998 C CA . LYS D 1 195 ? -15.930 -15.380 4.697 1.00 59.90 352 LYS A CA 1
ATOM 5999 C C . LYS D 1 195 ? -15.948 -16.302 5.902 1.00 59.04 352 LYS A C 1
ATOM 6000 O O . LYS D 1 195 ? -16.800 -17.153 6.037 1.00 57.77 352 LYS A O 1
ATOM 6006 N N . GLU D 1 196 ? -15.002 -16.082 6.792 1.00 61.41 353 GLU A N 1
ATOM 6007 C CA . GLU D 1 196 ? -14.961 -16.733 8.081 1.00 63.60 353 GLU A CA 1
ATOM 6008 C C . GLU D 1 196 ? -14.743 -15.686 9.129 1.00 64.78 353 GLU A C 1
ATOM 6009 O O . GLU D 1 196 ? -13.835 -14.883 9.032 1.00 65.04 353 GLU A O 1
ATOM 6015 N N . TYR D 1 197 ? -15.612 -15.689 10.117 1.00 65.06 354 TYR A N 1
ATOM 6016 C CA . TYR D 1 197 ? -15.548 -14.731 11.163 1.00 64.84 354 TYR A CA 1
ATOM 6017 C C . TYR D 1 197 ? -15.534 -15.493 12.466 1.00 64.47 354 TYR A C 1
ATOM 6018 O O . TYR D 1 197 ? -16.095 -16.571 12.581 1.00 63.64 354 TYR A O 1
ATOM 6027 N N . LEU D 1 198 ? -14.870 -14.922 13.451 1.00 67.09 355 LEU A N 1
ATOM 6028 C CA . LEU D 1 198 ? -14.710 -15.562 14.749 1.00 69.03 355 LEU A CA 1
ATOM 6029 C C . LEU D 1 198 ? -15.195 -14.660 15.875 1.00 66.62 355 LEU A C 1
ATOM 6030 O O . LEU D 1 198 ? -14.944 -13.454 15.900 1.00 66.78 355 LEU A O 1
ATOM 6035 N N . MET D 1 199 ? -15.937 -15.268 16.780 1.00 65.85 356 MET A N 1
ATOM 6036 C CA . MET D 1 199 ? -16.317 -14.610 18.008 1.00 67.29 356 MET A CA 1
ATOM 6037 C C . MET D 1 199 ? -15.950 -15.501 19.167 1.00 71.86 356 MET A C 1
ATOM 6038 O O . MET D 1 199 ? -16.103 -16.734 19.112 1.00 73.13 356 MET A O 1
ATOM 6043 N N . ARG D 1 200 ? -15.486 -14.832 20.218 1.00 78.82 357 ARG A N 1
ATOM 6044 C CA . ARG D 1 200 ? -15.167 -15.467 21.491 1.00 82.46 357 ARG A CA 1
ATOM 6045 C C . ARG D 1 200 ? -15.914 -14.824 22.627 1.00 81.54 357 ARG A C 1
ATOM 6046 O O . ARG D 1 200 ? -16.014 -13.595 22.713 1.00 79.86 357 ARG A O 1
ATOM 6054 N N . ALA D 1 201 ? -16.414 -15.686 23.501 1.00 80.09 358 ALA A N 1
ATOM 6055 C CA . ALA D 1 201 ? -17.160 -15.259 24.662 1.00 83.61 358 ALA A CA 1
ATOM 6056 C C . ALA D 1 201 ? -16.827 -16.117 25.851 1.00 87.11 358 ALA A C 1
ATOM 6057 O O . ALA D 1 201 ? -16.664 -17.305 25.729 1.00 87.61 358 ALA A O 1
ATOM 6059 N N . HIS D 1 202 ? -16.773 -15.514 27.021 1.00 91.81 359 HIS A N 1
ATOM 6060 C CA . HIS D 1 202 ? -16.752 -16.299 28.250 1.00 96.18 359 HIS A CA 1
ATOM 6061 C C . HIS D 1 202 ? -17.474 -15.530 29.279 1.00 96.10 359 HIS A C 1
ATOM 6062 O O . HIS D 1 202 ? -17.751 -14.359 29.103 1.00 97.25 359 HIS A O 1
ATOM 6069 N N . PHE D 1 203 ? -17.763 -16.179 30.382 1.00 99.55 360 PHE A N 1
ATOM 6070 C CA . PHE D 1 203 ? -18.596 -15.526 31.366 1.00 109.50 360 PHE A CA 1
ATOM 6071 C C . PHE D 1 203 ? -18.555 -16.377 32.598 1.00 113.57 360 PHE A C 1
ATOM 6072 O O . PHE D 1 203 ? -17.967 -17.452 32.584 1.00 107.21 360 PHE A O 1
ATOM 6080 N N . GLY D 1 204 ? -19.223 -15.899 33.638 1.00 118.75 361 GLY A N 1
ATOM 6081 C CA . GLY D 1 204 ? -19.306 -16.621 34.890 1.00 121.34 361 GLY A CA 1
ATOM 6082 C C . GLY D 1 204 ? -20.211 -17.835 34.816 1.00 122.87 361 GLY A C 1
ATOM 6083 O O . GLY D 1 204 ? -21.320 -17.772 34.280 1.00 114.61 361 GLY A O 1
ATOM 6084 N N . LEU D 1 205 ? -19.736 -18.950 35.362 1.00 126.28 362 LEU A N 1
ATOM 6085 C CA . LEU D 1 205 ? -20.555 -20.141 35.447 1.00 128.41 362 LEU A CA 1
ATOM 6086 C C . LEU D 1 205 ? -19.908 -21.286 36.220 1.00 131.07 362 LEU A C 1
ATOM 6087 O O . LEU D 1 205 ? -18.714 -21.509 36.107 1.00 135.37 362 LEU A O 1
ATOM 6092 N N . PRO D 1 206 ? -20.712 -22.019 37.000 1.00 129.69 363 PRO A N 1
ATOM 6093 C CA . PRO D 1 206 ? -20.232 -23.208 37.701 1.00 129.12 363 PRO A CA 1
ATOM 6094 C C . PRO D 1 206 ? -20.259 -24.456 36.824 1.00 126.45 363 PRO A C 1
ATOM 6095 O O . PRO D 1 206 ? -21.254 -24.699 36.150 1.00 121.54 363 PRO A O 1
ATOM 6099 N N . LYS D 1 216 ? -30.603 -29.284 25.559 1.00 102.97 373 LYS A N 1
ATOM 6100 C CA . LYS D 1 216 ? -30.184 -27.910 25.296 1.00 101.87 373 LYS A CA 1
ATOM 6101 C C . LYS D 1 216 ? -30.545 -27.527 23.874 1.00 96.70 373 LYS A C 1
ATOM 6102 O O . LYS D 1 216 ? -30.372 -28.327 22.973 1.00 97.69 373 LYS A O 1
ATOM 6108 N N . PRO D 1 217 ? -31.018 -26.291 23.664 1.00 93.10 374 PRO A N 1
ATOM 6109 C CA . PRO D 1 217 ? -31.457 -25.883 22.335 1.00 87.33 374 PRO A CA 1
ATOM 6110 C C . PRO D 1 217 ? -30.323 -25.848 21.325 1.00 82.21 374 PRO A C 1
ATOM 6111 O O . PRO D 1 217 ? -29.164 -25.893 21.709 1.00 76.94 374 PRO A O 1
ATOM 6115 N N . PRO D 1 218 ? -30.652 -25.782 20.024 1.00 79.15 375 PRO A N 1
ATOM 6116 C CA . PRO D 1 218 ? -29.593 -25.674 19.064 1.00 75.06 375 PRO A CA 1
ATOM 6117 C C . PRO D 1 218 ? -29.243 -24.225 18.833 1.00 72.48 375 PRO A C 1
ATOM 6118 O O . PRO D 1 218 ? -30.009 -23.330 19.213 1.00 72.76 375 PRO A O 1
ATOM 6122 N N . ILE D 1 219 ? -28.066 -24.021 18.249 1.00 68.07 376 ILE A N 1
ATOM 6123 C CA . ILE D 1 219 ? -27.715 -22.748 17.681 1.00 66.48 376 ILE A CA 1
ATOM 6124 C C . ILE D 1 219 ? -28.673 -22.520 16.520 1.00 66.18 376 ILE A C 1
ATOM 6125 O O . ILE D 1 219 ? -29.000 -23.445 15.772 1.00 66.29 376 ILE A O 1
ATOM 6130 N N . SER D 1 220 ? -29.152 -21.298 16.404 1.00 63.84 377 SER A N 1
ATOM 6131 C CA . SER D 1 220 ? -29.974 -20.960 15.285 1.00 65.02 377 SER A CA 1
ATOM 6132 C C . SER D 1 220 ? -29.512 -19.659 14.705 1.00 64.41 377 SER A C 1
ATOM 6133 O O . SER D 1 220 ? -28.943 -18.830 15.422 1.00 62.05 377 SER A O 1
ATOM 6136 N N . VAL D 1 221 ? -29.764 -19.483 13.401 1.00 62.33 378 VAL A N 1
ATOM 6137 C CA . VAL D 1 221 ? -29.342 -18.270 12.729 1.00 62.51 378 VAL A CA 1
ATOM 6138 C C . VAL D 1 221 ? -30.410 -17.644 11.839 1.00 61.87 378 VAL A C 1
ATOM 6139 O O . VAL D 1 221 ? -31.197 -18.318 11.172 1.00 61.91 378 VAL A O 1
ATOM 6143 N N . LYS D 1 222 ? -30.441 -16.325 11.892 1.00 60.28 379 LYS A N 1
ATOM 6144 C CA . LYS D 1 222 ? -31.308 -15.568 11.032 1.00 61.41 379 LYS A CA 1
ATOM 6145 C C . LYS D 1 222 ? -30.499 -14.800 10.022 1.00 58.98 379 LYS A C 1
ATOM 6146 O O . LYS D 1 222 ? -29.440 -14.302 10.331 1.00 60.17 379 LYS A O 1
ATOM 6152 N N . PHE D 1 223 ? -31.037 -14.665 8.825 1.00 56.83 380 PHE A N 1
ATOM 6153 C CA . PHE D 1 223 ? -30.373 -13.934 7.790 1.00 57.15 380 PHE A CA 1
ATOM 6154 C C . PHE D 1 223 ? -31.276 -13.699 6.603 1.00 60.29 380 PHE A C 1
ATOM 6155 O O . PHE D 1 223 ? -32.345 -14.310 6.454 1.00 59.09 380 PHE A O 1
ATOM 6163 N N . GLU D 1 224 ? -30.811 -12.796 5.753 1.00 62.27 381 GLU A N 1
ATOM 6164 C CA . GLU D 1 224 ? -31.471 -12.509 4.506 1.00 62.27 381 GLU A CA 1
ATOM 6165 C C . GLU D 1 224 ? -30.404 -12.218 3.472 1.00 59.11 381 GLU A C 1
ATOM 6166 O O . GLU D 1 224 ? -29.472 -11.453 3.742 1.00 60.50 381 GLU A O 1
ATOM 6172 N N . ILE D 1 225 ? -30.519 -12.832 2.299 1.00 55.53 382 ILE A N 1
ATOM 6173 C CA . ILE D 1 225 ? -29.607 -12.520 1.177 1.00 54.73 382 ILE A CA 1
ATOM 6174 C C . ILE D 1 225 ? -30.410 -12.051 -0.018 1.00 54.66 382 ILE A C 1
ATOM 6175 O O . ILE D 1 225 ? -31.113 -12.835 -0.667 1.00 57.11 382 ILE A O 1
ATOM 6180 N N . PRO D 1 226 ? -30.339 -10.769 -0.324 1.00 53.12 383 PRO A N 1
ATOM 6181 C CA . PRO D 1 226 ? -31.082 -10.346 -1.496 1.00 51.88 383 PRO A CA 1
ATOM 6182 C C . PRO D 1 226 ? -30.294 -10.676 -2.768 1.00 49.43 383 PRO A C 1
ATOM 6183 O O . PRO D 1 226 ? -29.147 -11.031 -2.665 1.00 48.83 383 PRO A O 1
ATOM 6187 N N . TYR D 1 227 ? -30.930 -10.591 -3.925 1.00 48.49 384 TYR A N 1
ATOM 6188 C CA . TYR D 1 227 ? -30.266 -10.796 -5.207 1.00 48.73 384 TYR A CA 1
ATOM 6189 C C . TYR D 1 227 ? -29.665 -12.147 -5.287 1.00 48.65 384 TYR A C 1
ATOM 6190 O O . TYR D 1 227 ? -28.498 -12.317 -5.655 1.00 50.03 384 TYR A O 1
ATOM 6199 N N . PHE D 1 228 ? -30.452 -13.141 -4.961 1.00 48.91 385 PHE A N 1
ATOM 6200 C CA . PHE D 1 228 ? -29.847 -14.414 -4.699 1.00 49.77 385 PHE A CA 1
ATOM 6201 C C . PHE D 1 228 ? -30.867 -15.473 -4.493 1.00 50.55 385 PHE A C 1
ATOM 6202 O O . PHE D 1 228 ? -31.840 -15.280 -3.782 1.00 54.82 385 PHE A O 1
ATOM 6210 N N . THR D 1 229 ? -30.613 -16.610 -5.086 1.00 51.11 386 THR A N 1
ATOM 6211 C CA . THR D 1 229 ? -31.343 -17.797 -4.734 1.00 52.15 386 THR A CA 1
ATOM 6212 C C . THR D 1 229 ? -30.348 -18.888 -4.577 1.00 50.95 386 THR A C 1
ATOM 6213 O O . THR D 1 229 ? -29.301 -18.888 -5.172 1.00 51.70 386 THR A O 1
ATOM 6217 N N . THR D 1 230 ? -30.754 -19.857 -3.808 1.00 53.58 387 THR A N 1
ATOM 6218 C CA . THR D 1 230 ? -29.952 -21.013 -3.540 1.00 55.00 387 THR A CA 1
ATOM 6219 C C . THR D 1 230 ? -30.212 -22.047 -4.588 1.00 54.17 387 THR A C 1
ATOM 6220 O O . THR D 1 230 ? -29.300 -22.681 -5.073 1.00 57.65 387 THR A O 1
ATOM 6224 N N . SER D 1 231 ? -31.480 -22.208 -4.916 1.00 54.34 388 SER A N 1
ATOM 6225 C CA . SER D 1 231 ? -31.933 -23.219 -5.850 1.00 57.03 388 SER A CA 1
ATOM 6226 C C . SER D 1 231 ? -31.475 -22.959 -7.278 1.00 57.94 388 SER A C 1
ATOM 6227 O O . SER D 1 231 ? -31.390 -23.878 -8.067 1.00 59.16 388 SER A O 1
ATOM 6230 N N . GLY D 1 232 ? -31.289 -21.691 -7.629 1.00 55.72 389 GLY A N 1
ATOM 6231 C CA . GLY D 1 232 ? -31.005 -21.299 -9.019 1.00 54.43 389 GLY A CA 1
ATOM 6232 C C . GLY D 1 232 ? -32.237 -21.219 -9.923 1.00 54.98 389 GLY A C 1
ATOM 6233 O O . GLY D 1 232 ? -32.160 -21.276 -11.174 1.00 53.92 389 GLY A O 1
ATOM 6234 N N . ILE D 1 233 ? -33.381 -21.088 -9.276 1.00 54.04 390 ILE A N 1
ATOM 6235 C CA . ILE D 1 233 ? -34.637 -20.896 -9.957 1.00 54.59 390 ILE A CA 1
ATOM 6236 C C . ILE D 1 233 ? -34.549 -19.604 -10.722 1.00 55.87 390 ILE A C 1
ATOM 6237 O O . ILE D 1 233 ? -33.953 -18.633 -10.223 1.00 56.62 390 ILE A O 1
ATOM 6242 N N . GLN D 1 234 ? -35.131 -19.628 -11.922 1.00 54.93 391 GLN A N 1
ATOM 6243 C CA . GLN D 1 234 ? -35.129 -18.522 -12.837 1.00 55.50 391 GLN A CA 1
ATOM 6244 C C . GLN D 1 234 ? -36.531 -18.293 -13.250 1.00 55.18 391 GLN A C 1
ATOM 6245 O O . GLN D 1 234 ? -37.250 -19.239 -13.578 1.00 50.71 391 GLN A O 1
ATOM 6251 N N . VAL D 1 235 ? -36.908 -17.027 -13.302 1.00 55.31 392 VAL A N 1
ATOM 6252 C CA . VAL D 1 235 ? -38.108 -16.695 -14.025 1.00 57.80 392 VAL A CA 1
ATOM 6253 C C . VAL D 1 235 ? -37.637 -16.256 -15.395 1.00 55.87 392 VAL A C 1
ATOM 6254 O O . VAL D 1 235 ? -37.097 -15.192 -15.576 1.00 56.79 392 VAL A O 1
ATOM 6258 N N . ARG D 1 236 ? -37.812 -17.156 -16.342 1.00 56.06 393 ARG A N 1
ATOM 6259 C CA . ARG D 1 236 ? -37.257 -17.009 -17.682 1.00 55.22 393 ARG A CA 1
ATOM 6260 C C . ARG D 1 236 ? -37.998 -15.947 -18.442 1.00 53.60 393 ARG A C 1
ATOM 6261 O O . ARG D 1 236 ? -37.414 -15.090 -19.103 1.00 55.69 393 ARG A O 1
ATOM 6269 N N . TYR D 1 237 ? -39.308 -16.003 -18.318 1.00 53.02 394 TYR A N 1
ATOM 6270 C CA . TYR D 1 237 ? -40.155 -14.963 -18.867 1.00 54.36 394 TYR A CA 1
ATOM 6271 C C . TYR D 1 237 ? -41.495 -14.950 -18.179 1.00 55.67 394 TYR A C 1
ATOM 6272 O O . TYR D 1 237 ? -41.947 -15.967 -17.597 1.00 54.74 394 TYR A O 1
ATOM 6281 N N . LEU D 1 238 ? -42.117 -13.774 -18.234 1.00 56.32 395 LEU A N 1
ATOM 6282 C CA . LEU D 1 238 ? -43.526 -13.673 -17.973 1.00 60.33 395 LEU A CA 1
ATOM 6283 C C . LEU D 1 238 ? -44.257 -13.024 -19.149 1.00 62.11 395 LEU A C 1
ATOM 6284 O O . LEU D 1 238 ? -44.110 -11.829 -19.444 1.00 62.73 395 LEU A O 1
ATOM 6289 N N . LYS D 1 239 ? -45.074 -13.843 -19.793 1.00 63.50 396 LYS A N 1
ATOM 6290 C CA . LYS D 1 239 ? -45.873 -13.421 -20.921 1.00 67.32 396 LYS A CA 1
ATOM 6291 C C . LYS D 1 239 ? -47.218 -12.855 -20.463 1.00 70.07 396 LYS A C 1
ATOM 6292 O O . LYS D 1 239 ? -47.899 -13.444 -19.607 1.00 70.38 396 LYS A O 1
ATOM 6298 N N . ILE D 1 240 ? -47.570 -11.707 -21.053 1.00 71.80 397 ILE A N 1
ATOM 6299 C CA . ILE D 1 240 ? -48.821 -11.009 -20.769 1.00 75.01 397 ILE A CA 1
ATOM 6300 C C . ILE D 1 240 ? -49.613 -10.757 -22.068 1.00 77.85 397 ILE A C 1
ATOM 6301 O O . ILE D 1 240 ? -49.195 -9.987 -22.927 1.00 79.04 397 ILE A O 1
ATOM 6306 N N . ILE D 1 241 ? -50.752 -11.430 -22.190 1.00 78.47 398 ILE A N 1
ATOM 6307 C CA . ILE D 1 241 ? -51.564 -11.386 -23.392 1.00 82.33 398 ILE A CA 1
ATOM 6308 C C . ILE D 1 241 ? -52.877 -10.722 -23.049 1.00 82.95 398 ILE A C 1
ATOM 6309 O O . ILE D 1 241 ? -53.788 -11.372 -22.549 1.00 78.67 398 ILE A O 1
ATOM 6314 N N . GLU D 1 242 ? -52.971 -9.424 -23.308 1.00 87.46 399 GLU A N 1
ATOM 6315 C CA . GLU D 1 242 ? -54.265 -8.754 -23.258 1.00 90.79 399 GLU A CA 1
ATOM 6316 C C . GLU D 1 242 ? -54.703 -8.321 -24.663 1.00 96.03 399 GLU A C 1
ATOM 6317 O O . GLU D 1 242 ? -53.910 -7.950 -25.532 1.00 90.54 399 GLU A O 1
ATOM 6323 N N . LYS D 1 243 ? -56.015 -8.345 -24.833 1.00 107.69 400 LYS A N 1
ATOM 6324 C CA . LYS D 1 243 ? -56.678 -8.123 -26.127 1.00 109.20 400 LYS A CA 1
ATOM 6325 C C . LYS D 1 243 ? -56.363 -6.756 -26.738 1.00 104.71 400 LYS A C 1
ATOM 6326 O O . LYS D 1 243 ? -56.096 -6.661 -27.924 1.00 107.09 400 LYS A O 1
ATOM 6332 N N . SER D 1 244 ? -56.423 -5.707 -25.922 1.00 103.88 401 SER A N 1
ATOM 6333 C CA . SER D 1 244 ? -55.933 -4.368 -26.295 1.00 102.77 401 SER A CA 1
ATOM 6334 C C . SER D 1 244 ? -54.430 -4.389 -26.561 1.00 101.55 401 SER A C 1
ATOM 6335 O O . SER D 1 244 ? -53.753 -5.386 -26.330 1.00 96.78 401 SER A O 1
ATOM 6338 N N . GLY D 1 245 ? -53.926 -3.264 -27.050 1.00 105.26 402 GLY A N 1
ATOM 6339 C CA . GLY D 1 245 ? -52.487 -3.080 -27.286 1.00 106.28 402 GLY A CA 1
ATOM 6340 C C . GLY D 1 245 ? -51.649 -2.926 -26.029 1.00 100.08 402 GLY A C 1
ATOM 6341 O O . GLY D 1 245 ? -51.252 -1.827 -25.630 1.00 101.90 402 GLY A O 1
ATOM 6342 N N . TYR D 1 246 ? -51.337 -4.032 -25.408 1.00 96.18 403 TYR A N 1
ATOM 6343 C CA . TYR D 1 246 ? -50.706 -3.947 -24.106 1.00 97.20 403 TYR A CA 1
ATOM 6344 C C . TYR D 1 246 ? -49.221 -3.715 -24.073 1.00 93.45 403 TYR A C 1
ATOM 6345 O O . TYR D 1 246 ? -48.467 -4.594 -24.422 1.00 83.01 403 TYR A O 1
ATOM 6354 N N . GLN D 1 247 ? -48.810 -2.529 -23.629 1.00 97.08 404 GLN A N 1
ATOM 6355 C CA . GLN D 1 247 ? -47.456 -2.339 -23.115 1.00 95.44 404 GLN A CA 1
ATOM 6356 C C . GLN D 1 247 ? -47.491 -2.706 -21.653 1.00 88.06 404 GLN A C 1
ATOM 6357 O O . GLN D 1 247 ? -47.944 -1.916 -20.811 1.00 91.06 404 GLN A O 1
ATOM 6363 N N . ALA D 1 248 ? -47.045 -3.919 -21.357 1.00 79.27 405 ALA A N 1
ATOM 6364 C CA . ALA D 1 248 ? -46.959 -4.400 -19.980 1.00 78.45 405 ALA A CA 1
ATOM 6365 C C . ALA D 1 248 ? -45.525 -4.780 -19.638 1.00 75.60 405 ALA A C 1
ATOM 6366 O O . ALA D 1 248 ? -44.832 -5.371 -20.460 1.00 74.04 405 ALA A O 1
ATOM 6368 N N . LEU D 1 249 ? -45.081 -4.425 -18.435 1.00 75.73 406 LEU A N 1
ATOM 6369 C CA . LEU D 1 249 ? -43.712 -4.757 -17.968 1.00 75.16 406 LEU A CA 1
ATOM 6370 C C . LEU D 1 249 ? -43.752 -5.683 -16.774 1.00 73.79 406 LEU A C 1
ATOM 6371 O O . LEU D 1 249 ? -44.373 -5.357 -15.763 1.00 74.75 406 LEU A O 1
ATOM 6376 N N . PRO D 1 250 ? -43.045 -6.815 -16.846 1.00 71.64 407 PRO A N 1
ATOM 6377 C CA . PRO D 1 250 ? -42.835 -7.646 -15.671 1.00 69.32 407 PRO A CA 1
ATOM 6378 C C . PRO D 1 250 ? -41.483 -7.381 -15.010 1.00 65.37 407 PRO A C 1
ATOM 6379 O O . PRO D 1 250 ? -40.456 -7.221 -15.680 1.00 66.98 407 PRO A O 1
ATOM 6383 N N . TRP D 1 251 ? -41.502 -7.367 -13.689 1.00 63.36 408 TRP A N 1
ATOM 6384 C CA . TRP D 1 251 ? -40.312 -7.114 -12.889 1.00 62.75 408 TRP A CA 1
ATOM 6385 C C . TRP D 1 251 ? -40.101 -8.212 -11.926 1.00 60.14 408 TRP A C 1
ATOM 6386 O O . TRP D 1 251 ? -41.050 -8.757 -11.349 1.00 60.67 408 TRP A O 1
ATOM 6397 N N . VAL D 1 252 ? -38.848 -8.535 -11.697 1.00 58.57 409 VAL A N 1
ATOM 6398 C CA . VAL D 1 252 ? -38.575 -9.682 -10.869 1.00 58.44 409 VAL A CA 1
ATOM 6399 C C . VAL D 1 252 ? -37.419 -9.479 -9.924 1.00 55.67 409 VAL A C 1
ATOM 6400 O O . VAL D 1 252 ? -36.441 -8.845 -10.240 1.00 53.21 409 VAL A O 1
ATOM 6404 N N . ARG D 1 253 ? -37.555 -10.049 -8.742 1.00 56.59 410 ARG A N 1
ATOM 6405 C CA . ARG D 1 253 ? -36.417 -10.140 -7.860 1.00 55.37 410 ARG A CA 1
ATOM 6406 C C . ARG D 1 253 ? -36.430 -11.419 -7.080 1.00 52.06 410 ARG A C 1
ATOM 6407 O O . ARG D 1 253 ? -37.458 -12.079 -6.944 1.00 51.75 410 ARG A O 1
ATOM 6415 N N . TYR D 1 254 ? -35.259 -11.736 -6.562 1.00 51.91 411 TYR A N 1
ATOM 6416 C CA . TYR D 1 254 ? -35.012 -12.978 -5.831 1.00 53.26 411 TYR A CA 1
ATOM 6417 C C . TYR D 1 254 ? -34.392 -12.721 -4.443 1.00 53.34 411 TYR A C 1
ATOM 6418 O O . TYR D 1 254 ? -33.302 -12.137 -4.299 1.00 55.45 411 TYR A O 1
ATOM 6427 N N . ILE D 1 255 ? -35.095 -13.168 -3.423 1.00 54.33 412 ILE A N 1
ATOM 6428 C CA . ILE D 1 255 ? -34.622 -13.009 -2.049 1.00 54.77 412 ILE A CA 1
ATOM 6429 C C . ILE D 1 255 ? -34.505 -14.362 -1.368 1.00 54.51 412 ILE A C 1
ATOM 6430 O O . ILE D 1 255 ? -35.430 -15.173 -1.398 1.00 55.92 412 ILE A O 1
ATOM 6435 N N . THR D 1 256 ? -33.358 -14.619 -0.773 1.00 53.38 413 THR A N 1
ATOM 6436 C CA . THR D 1 256 ? -33.240 -15.771 0.091 1.00 55.16 413 THR A CA 1
ATOM 6437 C C . THR D 1 256 ? -33.196 -15.345 1.532 1.00 54.13 413 THR A C 1
ATOM 6438 O O . THR D 1 256 ? -32.717 -14.264 1.861 1.00 55.86 413 THR A O 1
ATOM 6442 N N . GLN D 1 257 ? -33.706 -16.203 2.392 1.00 54.57 414 GLN A N 1
ATOM 6443 C CA . GLN D 1 257 ? -33.693 -15.938 3.824 1.00 55.81 414 GLN A CA 1
ATOM 6444 C C . GLN D 1 257 ? -33.811 -17.207 4.645 1.00 54.70 414 GLN A C 1
ATOM 6445 O O . GLN D 1 257 ? -34.069 -18.284 4.110 1.00 52.35 414 GLN A O 1
ATOM 6451 N N . ASN D 1 258 ? -33.674 -17.071 5.961 1.00 55.06 415 ASN A N 1
ATOM 6452 C CA . ASN D 1 258 ? -33.627 -18.262 6.799 1.00 54.70 415 ASN A CA 1
ATOM 6453 C C . ASN D 1 258 ? -35.003 -18.874 6.906 1.00 56.17 415 ASN A C 1
ATOM 6454 O O . ASN D 1 258 ? -35.986 -18.168 6.928 1.00 57.50 415 ASN A O 1
ATOM 6459 N N . GLY D 1 259 ? -35.082 -20.196 6.885 1.00 59.07 416 GLY A N 1
ATOM 6460 C CA . GLY D 1 259 ? -36.295 -20.916 7.368 1.00 59.73 416 GLY A CA 1
ATOM 6461 C C . GLY D 1 259 ? -36.044 -21.254 8.838 1.00 62.61 416 GLY A C 1
ATOM 6462 O O . GLY D 1 259 ? -35.742 -20.373 9.635 1.00 60.45 416 GLY A O 1
ATOM 6463 N N . ASP D 1 260 ? -36.127 -22.533 9.194 1.00 66.55 417 ASP A N 1
ATOM 6464 C CA . ASP D 1 260 ? -35.656 -22.967 10.490 1.00 70.80 417 ASP A CA 1
ATOM 6465 C C . ASP D 1 260 ? -34.257 -23.401 10.250 1.00 67.50 417 ASP A C 1
ATOM 6466 O O . ASP D 1 260 ? -34.035 -24.487 9.767 1.00 67.95 417 ASP A O 1
ATOM 6471 N N . TYR D 1 261 ? -33.326 -22.577 10.658 1.00 64.75 418 TYR A N 1
ATOM 6472 C CA . TYR D 1 261 ? -31.943 -22.799 10.374 1.00 64.55 418 TYR A CA 1
ATOM 6473 C C . TYR D 1 261 ? -31.230 -23.103 11.702 1.00 66.07 418 TYR A C 1
ATOM 6474 O O . TYR D 1 261 ? -30.839 -22.197 12.443 1.00 62.65 418 TYR A O 1
ATOM 6483 N N . GLN D 1 262 ? -31.080 -24.393 11.998 1.00 67.50 419 GLN A N 1
ATOM 6484 C CA . GLN D 1 262 ? -30.595 -24.835 13.303 1.00 69.88 419 GLN A CA 1
ATOM 6485 C C . GLN D 1 262 ? -29.418 -25.793 13.304 1.00 71.36 419 GLN A C 1
ATOM 6486 O O . GLN D 1 262 ? -29.452 -26.856 12.693 1.00 68.17 419 GLN A O 1
ATOM 6492 N N . LEU D 1 263 ? -28.411 -25.446 14.089 1.00 72.78 420 LEU A N 1
ATOM 6493 C CA . LEU D 1 263 ? -27.278 -26.332 14.293 1.00 74.73 420 LEU A CA 1
ATOM 6494 C C . LEU D 1 263 ? -27.308 -26.856 15.721 1.00 75.26 420 LEU A C 1
ATOM 6495 O O . LEU D 1 263 ? -27.351 -26.090 16.672 1.00 76.80 420 LEU A O 1
ATOM 6500 N N . ARG D 1 264 ? -27.319 -28.167 15.863 1.00 77.84 421 ARG A N 1
ATOM 6501 C CA . ARG D 1 264 ? -27.301 -28.775 17.202 1.00 85.72 421 ARG A CA 1
ATOM 6502 C C . ARG D 1 264 ? -25.943 -28.804 17.868 1.00 88.21 421 ARG A C 1
ATOM 6503 O O . ARG D 1 264 ? -24.917 -28.963 17.215 1.00 90.18 421 ARG A O 1
ATOM 6511 N N . THR D 1 265 ? -25.971 -28.664 19.186 1.00 93.06 422 THR A N 1
ATOM 6512 C CA . THR D 1 265 ? -24.782 -28.807 20.061 1.00 98.45 422 THR A CA 1
ATOM 6513 C C . THR D 1 265 ? -24.966 -29.941 21.069 1.00 105.83 422 THR A C 1
ATOM 6514 O O . THR D 1 265 ? -24.005 -30.655 21.415 1.00 110.18 422 THR A O 1
ATOM 6518 N N . GLN D 1 266 ? -26.201 -30.070 21.558 1.00 113.36 423 GLN A N 1
ATOM 6519 C CA . GLN D 1 266 ? -26.655 -31.258 22.286 1.00 123.27 423 GLN A CA 1
ATOM 6520 C C . GLN D 1 266 ? -25.943 -32.502 21.777 1.00 126.84 423 GLN A C 1
ATOM 6521 O O . GLN D 1 266 ? -25.924 -32.740 20.561 1.00 137.72 423 GLN A O 1
ATOM 6528 N N . SER E 3 6 ? -55.706 -9.312 42.107 1.00 72.91 319 SER D N 1
ATOM 6529 C CA . SER E 3 6 ? -55.276 -10.183 43.236 1.00 70.65 319 SER D CA 1
ATOM 6530 C C . SER E 3 6 ? -53.971 -9.719 43.856 1.00 66.87 319 SER D C 1
ATOM 6531 O O . SER E 3 6 ? -52.988 -9.475 43.176 1.00 66.09 319 SER D O 1
ATOM 6534 N N . TYR E 3 7 ? -54.004 -9.634 45.176 1.00 64.81 320 TYR D N 1
ATOM 6535 C CA . TYR E 3 7 ? -52.963 -9.013 45.966 1.00 61.06 320 TYR D CA 1
ATOM 6536 C C . TYR E 3 7 ? -52.058 -10.026 46.572 1.00 61.18 320 TYR D C 1
ATOM 6537 O O . TYR E 3 7 ? -52.433 -11.155 46.805 1.00 66.10 320 TYR D O 1
ATOM 6546 N N . SER E 3 8 ? -50.853 -9.588 46.858 1.00 61.97 321 SER D N 1
ATOM 6547 C CA . SER E 3 8 ? -49.890 -10.389 47.571 1.00 62.87 321 SER D CA 1
ATOM 6548 C C . SER E 3 8 ? -49.814 -9.811 48.952 1.00 61.83 321 SER D C 1
ATOM 6549 O O . SER E 3 8 ? -49.932 -8.603 49.110 1.00 63.49 321 SER D O 1
ATOM 6552 N N . GLN E 3 9 ? -49.647 -10.659 49.959 1.00 66.53 322 GLN D N 1
ATOM 6553 C CA . GLN E 3 9 ? -49.480 -10.179 51.309 1.00 67.21 322 GLN D CA 1
ATOM 6554 C C . GLN E 3 9 ? -48.106 -9.624 51.499 1.00 65.22 322 GLN D C 1
ATOM 6555 O O . GLN E 3 9 ? -47.129 -10.203 51.045 1.00 68.53 322 GLN D O 1
ATOM 6561 N N . ALA E 3 10 ? -48.053 -8.502 52.205 1.00 64.02 323 ALA D N 1
ATOM 6562 C CA . ALA E 3 10 ? -46.810 -7.772 52.444 1.00 62.82 323 ALA D CA 1
ATOM 6563 C C . ALA E 3 10 ? -46.362 -7.887 53.904 1.00 60.93 323 ALA D C 1
ATOM 6564 O O . ALA E 3 10 ? -47.152 -8.205 54.812 1.00 60.31 323 ALA D O 1
ATOM 6566 N N . ALA E 3 11 ? -45.093 -7.571 54.108 1.00 62.22 324 ALA D N 1
ATOM 6567 C CA . ALA E 3 11 ? -44.497 -7.639 55.418 1.00 65.03 324 ALA D CA 1
ATOM 6568 C C . ALA E 3 11 ? -44.971 -6.465 56.269 1.00 71.48 324 ALA D C 1
ATOM 6569 O O . ALA E 3 11 ? -45.327 -5.393 55.758 1.00 68.42 324 ALA D O 1
ATOM 6571 N N . GLY E 3 12 ? -44.965 -6.705 57.577 1.00 80.12 325 GLY D N 1
ATOM 6572 C CA . GLY E 3 12 ? -45.444 -5.761 58.587 1.00 84.61 325 GLY D CA 1
ATOM 6573 C C . GLY E 3 12 ? -44.346 -4.955 59.269 1.00 88.79 325 GLY D C 1
ATOM 6574 O O . GLY E 3 12 ? -44.651 -4.077 60.074 1.00 93.32 325 GLY D O 1
ATOM 6575 N N . SER E 3 13 ? -43.080 -5.262 58.962 1.00 85.96 326 SER D N 1
ATOM 6576 C CA . SER E 3 13 ? -41.938 -4.423 59.364 1.00 88.29 326 SER D CA 1
ATOM 6577 C C . SER E 3 13 ? -40.612 -4.747 58.636 1.00 83.61 326 SER D C 1
ATOM 6578 O O . SER E 3 13 ? -40.494 -5.758 57.939 1.00 75.87 326 SER D O 1
ATOM 6581 N N . ASP E 3 14 ? -39.617 -3.880 58.831 1.00 85.56 327 ASP D N 1
ATOM 6582 C CA . ASP E 3 14 ? -38.288 -4.067 58.235 1.00 85.67 327 ASP D CA 1
ATOM 6583 C C . ASP E 3 14 ? -37.502 -5.023 59.103 1.00 92.92 327 ASP D C 1
ATOM 6584 O O . ASP E 3 14 ? -36.501 -4.674 59.764 1.00 105.83 327 ASP D O 1
ATOM 6589 N N . SER E 3 15 ? -37.963 -6.257 59.106 1.00 94.99 328 SER D N 1
ATOM 6590 C CA . SER E 3 15 ? -37.275 -7.309 59.853 1.00 95.03 328 SER D CA 1
ATOM 6591 C C . SER E 3 15 ? -35.765 -7.222 59.587 1.00 97.09 328 SER D C 1
ATOM 6592 O O . SER E 3 15 ? -34.950 -7.447 60.474 1.00 92.89 328 SER D O 1
ATOM 6595 N N . ALA E 3 16 ? -35.421 -6.881 58.345 1.00 106.04 329 ALA D N 1
ATOM 6596 C CA . ALA E 3 16 ? -34.034 -6.838 57.878 1.00 118.04 329 ALA D CA 1
ATOM 6597 C C . ALA E 3 16 ? -33.269 -5.575 58.284 1.00 133.24 329 ALA D C 1
ATOM 6598 O O . ALA E 3 16 ? -32.113 -5.405 57.884 1.00 139.69 329 ALA D O 1
ATOM 6600 N N . GLN E 3 17 ? -33.886 -4.732 59.122 1.00 112.56 330 GLN D N 1
ATOM 6601 C CA . GLN E 3 17 ? -33.325 -3.414 59.491 1.00 117.28 330 GLN D CA 1
ATOM 6602 C C . GLN E 3 17 ? -34.429 -2.438 59.947 1.00 116.89 330 GLN D C 1
ATOM 6603 O O . GLN E 3 17 ? -34.391 -1.230 59.686 1.00 119.02 330 GLN D O 1
ATOM 6609 N N . ASP F 3 1 ? -33.837 2.927 -5.402 1.00 112.39 314 ASP E N 1
ATOM 6610 C CA . ASP F 3 1 ? -33.536 1.652 -4.693 1.00 118.29 314 ASP E CA 1
ATOM 6611 C C . ASP F 3 1 ? -34.742 1.083 -3.926 1.00 117.72 314 ASP E C 1
ATOM 6612 O O . ASP F 3 1 ? -35.847 1.613 -4.036 1.00 126.09 314 ASP E O 1
ATOM 6617 N N . ARG F 3 2 ? -34.527 0.018 -3.145 1.00 109.68 315 ARG E N 1
ATOM 6618 C CA . ARG F 3 2 ? -35.630 -0.877 -2.706 1.00 105.61 315 ARG E CA 1
ATOM 6619 C C . ARG F 3 2 ? -35.306 -1.873 -1.564 1.00 99.79 315 ARG E C 1
ATOM 6620 O O . ARG F 3 2 ? -34.263 -2.536 -1.588 1.00 92.96 315 ARG E O 1
ATOM 6628 N N . LYS F 3 3 ? -36.218 -2.031 -0.598 1.00 96.15 316 LYS E N 1
ATOM 6629 C CA . LYS F 3 3 ? -35.983 -2.999 0.505 1.00 101.96 316 LYS E CA 1
ATOM 6630 C C . LYS F 3 3 ? -36.321 -4.428 0.091 1.00 91.86 316 LYS E C 1
ATOM 6631 O O . LYS F 3 3 ? -37.474 -4.721 -0.263 1.00 100.42 316 LYS E O 1
ATOM 6637 N N . GLY F 3 4 ? -35.327 -5.312 0.187 1.00 103.99 317 GLY E N 1
ATOM 6638 C CA . GLY F 3 4 ? -35.407 -6.662 -0.405 1.00 90.52 317 GLY E CA 1
ATOM 6639 C C . GLY F 3 4 ? -34.725 -6.744 -1.772 1.00 80.32 317 GLY E C 1
ATOM 6640 O O . GLY F 3 4 ? -34.538 -7.799 -2.333 1.00 75.15 317 GLY E O 1
ATOM 6641 N N . GLY F 3 5 ? -34.348 -5.601 -2.310 1.00 76.61 318 GLY E N 1
ATOM 6642 C CA . GLY F 3 5 ? -33.567 -5.546 -3.515 1.00 74.71 318 GLY E CA 1
ATOM 6643 C C . GLY F 3 5 ? -34.295 -4.823 -4.619 1.00 71.86 318 GLY E C 1
ATOM 6644 O O . GLY F 3 5 ? -35.506 -4.787 -4.654 1.00 70.89 318 GLY E O 1
ATOM 6645 N N . SER F 3 6 ? -33.539 -4.235 -5.524 1.00 74.91 319 SER E N 1
ATOM 6646 C CA . SER F 3 6 ? -34.102 -3.756 -6.779 1.00 76.87 319 SER E CA 1
ATOM 6647 C C . SER F 3 6 ? -34.566 -4.922 -7.677 1.00 71.03 319 SER E C 1
ATOM 6648 O O . SER F 3 6 ? -33.935 -5.975 -7.729 1.00 65.80 319 SER E O 1
ATOM 6651 N N . TYR F 3 7 ? -35.684 -4.707 -8.362 1.00 67.58 320 TYR E N 1
ATOM 6652 C CA . TYR F 3 7 ? -36.160 -5.618 -9.382 1.00 63.01 320 TYR E CA 1
ATOM 6653 C C . TYR F 3 7 ? -35.470 -5.318 -10.686 1.00 65.77 320 TYR E C 1
ATOM 6654 O O . TYR F 3 7 ? -35.079 -4.181 -10.988 1.00 67.20 320 TYR E O 1
ATOM 6663 N N . SER F 3 8 ? -35.370 -6.355 -11.491 1.00 64.82 321 SER E N 1
ATOM 6664 C CA . SER F 3 8 ? -34.947 -6.211 -12.842 1.00 65.99 321 SER E CA 1
ATOM 6665 C C . SER F 3 8 ? -36.066 -6.660 -13.730 1.00 66.99 321 SER E C 1
ATOM 6666 O O . SER F 3 8 ? -36.980 -7.400 -13.334 1.00 66.52 321 SER E O 1
ATOM 6669 N N . GLN F 3 9 ? -35.955 -6.232 -14.971 1.00 71.49 322 GLN E N 1
ATOM 6670 C CA . GLN F 3 9 ? -37.001 -6.443 -15.940 1.00 71.39 322 GLN E CA 1
ATOM 6671 C C . GLN F 3 9 ? -36.924 -7.794 -16.579 1.00 67.26 322 GLN E C 1
ATOM 6672 O O . GLN F 3 9 ? -35.848 -8.248 -16.935 1.00 71.47 322 GLN E O 1
ATOM 6678 N N . ALA F 3 10 ? -38.085 -8.404 -16.759 1.00 63.83 323 ALA E N 1
ATOM 6679 C CA . ALA F 3 10 ? -38.171 -9.769 -17.287 1.00 61.84 323 ALA E CA 1
ATOM 6680 C C . ALA F 3 10 ? -38.703 -9.776 -18.700 1.00 64.29 323 ALA E C 1
ATOM 6681 O O . ALA F 3 10 ? -39.350 -8.820 -19.184 1.00 64.16 323 ALA E O 1
ATOM 6683 N N . ALA F 3 11 ? -38.444 -10.903 -19.349 1.00 64.98 324 ALA E N 1
ATOM 6684 C CA . ALA F 3 11 ? -38.778 -11.088 -20.750 1.00 64.71 324 ALA E CA 1
ATOM 6685 C C . ALA F 3 11 ? -40.226 -11.476 -20.882 1.00 62.27 324 ALA E C 1
ATOM 6686 O O . ALA F 3 11 ? -40.822 -11.936 -19.931 1.00 62.03 324 ALA E O 1
ATOM 6688 N N . GLY F 3 12 ? -40.767 -11.271 -22.085 1.00 61.71 325 GLY E N 1
ATOM 6689 C CA . GLY F 3 12 ? -42.163 -11.510 -22.394 1.00 61.38 325 GLY E CA 1
ATOM 6690 C C . GLY F 3 12 ? -42.446 -12.860 -23.026 1.00 61.53 325 GLY E C 1
ATOM 6691 O O . GLY F 3 12 ? -43.595 -13.235 -23.129 1.00 64.41 325 GLY E O 1
ATOM 6692 N N . SER F 3 13 ? -41.407 -13.592 -23.430 1.00 59.80 326 SER E N 1
ATOM 6693 C CA . SER F 3 13 ? -41.579 -14.933 -23.984 1.00 59.62 326 SER E CA 1
ATOM 6694 C C . SER F 3 13 ? -40.277 -15.775 -24.061 1.00 58.44 326 SER E C 1
ATOM 6695 O O . SER F 3 13 ? -39.172 -15.276 -23.833 1.00 56.46 326 SER E O 1
ATOM 6698 N N . ASP F 3 14 ? -40.448 -17.041 -24.449 1.00 59.40 327 ASP E N 1
ATOM 6699 C CA . ASP F 3 14 ? -39.360 -17.997 -24.654 1.00 59.97 327 ASP E CA 1
ATOM 6700 C C . ASP F 3 14 ? -38.739 -17.818 -26.073 1.00 61.59 327 ASP E C 1
ATOM 6701 O O . ASP F 3 14 ? -38.884 -18.637 -26.989 1.00 61.30 327 ASP E O 1
ATOM 6706 N N . SER F 3 15 ? -38.029 -16.699 -26.199 1.00 64.36 328 SER E N 1
ATOM 6707 C CA . SER F 3 15 ? -37.233 -16.350 -27.386 1.00 66.41 328 SER E CA 1
ATOM 6708 C C . SER F 3 15 ? -36.478 -17.568 -27.900 1.00 67.17 328 SER E C 1
ATOM 6709 O O . SER F 3 15 ? -36.421 -17.816 -29.079 1.00 71.04 328 SER E O 1
ATOM 6712 N N . ALA F 3 16 ? -35.936 -18.356 -26.996 1.00 68.12 329 ALA E N 1
ATOM 6713 C CA . ALA F 3 16 ? -35.047 -19.457 -27.373 1.00 69.46 329 ALA E CA 1
ATOM 6714 C C . ALA F 3 16 ? -35.742 -20.774 -27.804 1.00 70.75 329 ALA E C 1
ATOM 6715 O O . ALA F 3 16 ? -35.046 -21.667 -28.254 1.00 73.42 329 ALA E O 1
ATOM 6717 N N . GLN F 3 17 ? -37.071 -20.911 -27.668 1.00 72.01 330 GLN E N 1
ATOM 6718 C CA . GLN F 3 17 ? -37.810 -22.065 -28.272 1.00 74.72 330 GLN E CA 1
ATOM 6719 C C . GLN F 3 17 ? -38.892 -21.618 -29.231 1.00 78.35 330 GLN E C 1
ATOM 6720 O O . GLN F 3 17 ? -39.715 -22.436 -29.627 1.00 81.16 330 GLN E O 1
ATOM 6726 N N . GLY F 3 18 ? -38.911 -20.326 -29.574 1.00 82.95 331 GLY E N 1
ATOM 6727 C CA . GLY F 3 18 ? -39.787 -19.786 -30.627 1.00 83.85 331 GLY E CA 1
ATOM 6728 C C . GLY F 3 18 ? -41.232 -19.673 -30.195 1.00 88.07 331 GLY E C 1
ATOM 6729 O O . GLY F 3 18 ? -41.557 -18.934 -29.258 1.00 96.92 331 GLY E O 1
#

Nearest PDB structures (foldseek):
  4emz-assembly2_A  TM=9.917E-01  e=2.155E-50  Mus musculus
  8d4c-assembly1_M  TM=9.663E-01  e=3.747E-46  Mus musculus
  1w63-assembly1_M  TM=9.074E-01  e=5.850E-42  Mus musculus
  7oit-assembly1_AAA  TM=8.701E-01  e=5.292E-32  Rattus norvegicus
  7oi5-assembly2_D  TM=8.614E-01  e=5.100E-31  Rattus norvegicus

InterPro domains:
  IPR001392 Clathrin adaptor, mu subunit [PIRSF005992] (3-421)
  IPR001392 Clathrin adaptor, mu subunit [PR00314] (13-33)
  IPR001392 Clathrin adaptor, mu subunit [PR00314] (100-127)
  IPR001392 Clathrin adaptor, mu subunit [PR00314] (159-187)
  IPR001392 Clathrin adaptor, mu subunit [PR00314] (233-260)
  IPR001392 Clathrin adaptor, mu subunit [PR00314] (302-317)
  IPR001392 Clathrin adaptor, mu subunit [PR00314] (342-353)
  IPR011012 Longin-like domain superfamily [SSF64356] (4-140)
  IPR018240 Clathrin adaptor, mu subunit, conserved site [PS00990] (157-177)
  IPR018240 Clathrin adaptor, mu subunit, conserved site [PS00991] (253-267)
  IPR022775 AP complex, mu/sigma subunit [PF01217] (5-133)
  IPR028565 Mu homology domain [PF00928] (157-422)
  IPR028565 Mu homology domain [PS51072] (168-421)
  IPR036168 AP-2 complex subunit mu, C-terminal superfamily [SSF49447] (157-421)
  IPR050431 Adaptor complexes medium subunit [PTHR10529] (3-421)

CATH classification: 2.60.40.1170 (+1 more: 2.60.40.1170)

B-factor: mean 77.79, std 22.74, range [38.34, 225.68]

Sequence (823 aa):
SWRSEGIKYRKNEVFLDVIEAVNLLVSANGNVLRSEIVGSIKMRVFLSGMPELRLGLNDKVLFDNTGRGKSKSVELEDVKFHQCVRLSRFENDRTISFIPPDGEFELMSYRLNTHVKPLIWIESVIEKHSHSRIEYMVKAKSQFKRRSTANNVEIHIPVPNDADSPKFKTTVGSVKWVPENSEIVWSVKSFPGGKEYLMRAHFGLKPPISVKFEIPYFTTSGIQVRYLKIIEKSGYQALPWVRYITQNGDYQLRTQSKSSVIGWPAVRERMRRAEPAEEVGFPVTPQVPLRPMTYKAAVDLSHFLKEKGGLEGLIHSQRRQDILDLWIYHTQGYFPDWQNYTPGPGVRYPLTFGWCYKLVPVEPDKVEEANKGENDPEREVLEWRFDSRLAFHHVARELHPEYFKSVIGWPAVRERMRRAEWLEAQEEEEVGFPVTPQVPLRPMTYKAAVDLSHFLKEKGGLEGLIHSQRRQDILDLWIYHTQGYFPDWQNYTPGPGVRYPLTFGWCYKLVPVEVLEWRFDSRLAFHHVARELHPEYFRSEGIKYRKNEVFLDVIEAVNLLVSANGNVLRSEIVGSIKMRVFLSGMPELRLGLNDKVLFDNTGRGKSKSVELEDVKFHQCVRLSRFENDRTISFIPPDGEFELMSYRLNTHVKPLIWIESVIEKHSHSRIEYMVKAKSQFKRRRSTANNVEIHIPVPNDADSPKFKTTVGSVKWVPENSEIVWSVKSFPGGKEYLMRAHFGLPKPPISVKFEIPYFTTSGIQVRYLKIIEKSGYQALPWVRYITQNGDYQLRTQSYSQAAGSDSAQDRKGGSYSQAAGSDSAQG

Foldseek 3Di:
DADDFFQDDPAWEKEKEKEKAWAWEAELVRRTPFIKIKIWIKMFGDHGGWKKKKWAKLEQVLCVVVVNNVDDGFHWAPKDADPQFDVVCCVPRNITMGTDGHGIDIGMMTMDRDDDDDQKDKDWDKDADDDQKIKIKMKMAGADDQVWKKAFKKKKAADDLFWADKDKDWPAADKDDDNVRRTIIGTHGMGGHGDMIIMMMMTHTDFFIFMWIKIWQDDDRPMDGPDMDIDDPVRDDYYYHYIYMYIHPHGTYHND/DVLCVVLPVVLLVVLVVPDLEDDDDDDDDPPDAAEADDLQNLQVVLVVCVVVDRQAFPWDDPVSLCSVLVSCCVSPRHDSPFADFCQDDAKTHGQHQNNFKIWGFDDPVRNVVNVVPPCCSVPGTIGIHGHVCSNPDVVSCVVPVPVPD/DVVLCVVLLVVLVPPPVDDPDDDDPDDDDDDPPDAAEADDLQNLQVVLVVCVVVDRQAFDWDDPSSLVSVLVSCCVVPRHDSPFADFCDDDAKTHGQHQNNQWIWGVCCTTGIHGHCCSNPDVVVCVVPVVVD/DDFFADDPAWEKEKEKEKAWAWEAELVRRTPFTKIKIWIKMFGDHGGWKKKKWDKLEQVLCVVVVNNVDQGADWAPKDADPQFDVVVCVPRNITMGGDDHGIDIGMITMGGDDFDDQKDKDWDKDADPLQKIKIKMKIAGADDQVWKKAFKKKKAADDLPWDDKDKDWPAADKDDDNVRRIIMGTHGMGGHGDMIMMMMMTGDNGFFIWMWIKIWQDDRRPMDRPDMDIDDPPDDPYYYHYTYMYIHDGGTYHND/DDDDDDPDPPVD/DDDVDDDDDDDDDDPPVD

Secondary structure (DSSP, 8-state):
--SSB--SSEEEEEEEEEEEEEEE-TTS-EEEEEEEEEEEEEEE-SB--EEEEEE-BHHHHHHTT-TTS--B--EEEEE-TTB-HHHHHHH--EEE-PPSEEEEEEEEEE-S----SEEEEEEEEESSSSEEEEEEEEEE-B-TT-EEEEEEEEEE--SS-EEEEEEESSSEEEEETTTTEEEEEEEEEESS-EEEEEEEEE---PPEEEEEEEESEESS---EEEEEEE-TTT--EEEEEEEEEEEEEEEE---/-HHHHHHHHHHHHHHHHS-----B-EE--TT--BBPPPHHHHHHHHHHHHHH-SSTTPBP-HHHHHHHHHHHHHHH-B-TTS--B---SS-B-BSSTT--EEEEE-SHHHHHHHHHTT--TTT--EEEEE-GGGGT--HHHHH-GGGT-/-TTHHHHHHHHHHH---EE-EE---BSEE--SS---BPPPHHHHHHHHHHHHHH-SSTTPBP-HHHHHHHHHHHHHHH-B-TT---B---SS-B-BSSTT--EEEEE---EEEEE-GGGGT--HHHHH-GGG-/--EE-BSS-TT-/--TT---EEBBSS-GGG-/----TT---SSEEEEEEEEEEEEEEE-TTS-EEEEEEEEEEEEEEE--S--EEEEEE-BHHHHHHTT-TTS--B--EEEEE-TTB-HHHHHHH---EE-PPSEEEEEEEEEE---PPPSEEEEEEEEEEETTEEEEEEEEEE-B-TT-EEEEEEEEEE--TT-EEEEEEESSSEEEEETTTTEEEEEEEEEESS-EEEEEEEEE--PPEEEEEEEESEESS---EEEEEEE-SS---EEEEEEEEEE-SSEEE---

Radius of gyration: 37.31 Å; Cα contacts (8 Å, |Δi|>4): 2028; chains: 6; bounding box: 57×61×119 Å

GO terms:
  GO:0005802 trans-Golgi network (C, TAS)
  GO:0016192 vesicle-mediated transport (P, TAS)
  GO:0006886 intracellular protein transport (P, TAS)
  GO:0005515 protein binding (F, IPI)
  GO:0045202 synapse (C, IDA)
  GO:0045202 synapse (C, EXP)